Protein AF-0000000085121674 (afdb_homodimer)

Structure (mmCIF, N/CA/C/O backbone):
data_AF-0000000085121674-model_v1
#
loop_
_entity.id
_entity.type
_entity.pdbx_description
1 polymer 'Phosphoglycerate kinase'
#
loop_
_atom_site.group_PDB
_atom_site.id
_atom_site.type_symbol
_atom_site.label_atom_id
_atom_site.label_alt_id
_atom_site.label_comp_id
_atom_site.label_asym_id
_atom_site.label_entity_id
_atom_site.label_seq_id
_atom_site.pdbx_PDB_ins_code
_atom_site.Cartn_x
_atom_site.Cartn_y
_atom_site.Cartn_z
_atom_site.occupancy
_atom_site.B_iso_or_equiv
_atom_site.auth_seq_id
_atom_site.auth_comp_id
_atom_site.auth_asym_id
_atom_site.auth_atom_id
_atom_site.pdbx_PDB_model_num
ATOM 1 N N . MET A 1 1 ? 1.354 40 -15.062 1 23.11 1 MET A N 1
ATOM 2 C CA . MET A 1 1 ? 0.183 39.188 -14.695 1 23.11 1 MET A CA 1
ATOM 3 C C . MET A 1 1 ? 0.313 38.656 -13.273 1 23.11 1 MET A C 1
ATOM 5 O O . MET A 1 1 ? 1.299 38 -12.945 1 23.11 1 MET A O 1
ATOM 9 N N . GLY A 1 2 ? 0.029 39.375 -12.227 1 30.8 2 GLY A N 1
ATOM 10 C CA . GLY A 1 2 ? 0.489 39.312 -10.852 1 30.8 2 GLY A CA 1
ATOM 11 C C . GLY A 1 2 ? 0.229 37.969 -10.18 1 30.8 2 GLY A C 1
ATOM 12 O O . GLY A 1 2 ? -0.889 37.469 -10.219 1 30.8 2 GLY A O 1
ATOM 13 N N . SER A 1 3 ? 1.037 36.938 -10.234 1 35.84 3 SER A N 1
ATOM 14 C CA . SER A 1 3 ? 0.893 35.562 -9.805 1 35.84 3 SER A CA 1
ATOM 15 C C . SER A 1 3 ? 0.217 35.469 -8.438 1 35.84 3 SER A C 1
ATOM 17 O O . SER A 1 3 ? 0.878 35.594 -7.402 1 35.84 3 SER A O 1
ATOM 19 N N . GLY A 1 4 ? -0.764 36.281 -7.984 1 38.06 4 GLY A N 1
ATOM 20 C CA . GLY A 1 4 ? -1.384 36.406 -6.672 1 38.06 4 GLY A CA 1
ATOM 21 C C . GLY A 1 4 ? -1.813 35.062 -6.09 1 38.06 4 GLY A C 1
ATOM 22 O O . GLY A 1 4 ? -2.586 34.312 -6.711 1 38.06 4 GLY A O 1
ATOM 23 N N . ALA A 1 5 ? -1.028 34.375 -5.27 1 54.47 5 ALA A N 1
ATOM 24 C CA . ALA A 1 5 ? -1.269 33.125 -4.566 1 54.47 5 ALA A CA 1
ATOM 25 C C . ALA A 1 5 ? -2.709 33.031 -4.07 1 54.47 5 ALA A C 1
ATOM 27 O O . ALA A 1 5 ? -3.154 33.906 -3.299 1 54.47 5 ALA A O 1
ATOM 28 N N . ALA A 1 6 ? -3.748 32.344 -4.695 1 73.12 6 ALA A N 1
ATOM 29 C CA . ALA A 1 6 ? -5.16 32.156 -4.379 1 73.12 6 ALA A CA 1
ATOM 30 C C . ALA A 1 6 ? -5.359 31.906 -2.887 1 73.12 6 ALA A C 1
ATOM 32 O O . ALA A 1 6 ? -4.605 31.156 -2.264 1 73.12 6 ALA A O 1
ATOM 33 N N . ARG A 1 7 ? -6.137 32.844 -2.207 1 90.56 7 ARG A N 1
ATOM 34 C CA . ARG A 1 7 ? -6.406 32.719 -0.778 1 90.56 7 ARG A CA 1
ATOM 35 C C . ARG A 1 7 ? -7.133 31.422 -0.461 1 90.56 7 ARG A C 1
ATOM 37 O O . ARG A 1 7 ? -7.703 30.797 -1.354 1 90.56 7 ARG A O 1
ATOM 44 N N . LEU A 1 8 ? -6.961 30.906 0.712 1 96.88 8 LEU A N 1
ATOM 45 C CA . LEU A 1 8 ? -7.609 29.703 1.206 1 96.88 8 LEU A CA 1
ATOM 46 C C . LEU A 1 8 ? -9.125 29.875 1.248 1 96.88 8 LEU A C 1
ATOM 48 O O . LEU A 1 8 ? -9.625 30.812 1.861 1 96.88 8 LEU A O 1
ATOM 52 N N . PRO A 1 9 ? -9.844 29.109 0.495 1 98.62 9 PRO A N 1
ATOM 53 C CA . PRO A 1 9 ? -11.297 29.203 0.61 1 98.62 9 PRO A CA 1
ATOM 54 C C . PRO A 1 9 ? -11.812 28.75 1.977 1 98.62 9 PRO A C 1
ATOM 56 O O . PRO A 1 9 ? -11.383 27.719 2.496 1 98.62 9 PRO A O 1
ATOM 59 N N . LEU A 1 10 ? -12.68 29.531 2.518 1 98.62 10 LEU A N 1
ATOM 60 C CA . LEU A 1 10 ? -13.219 29.281 3.85 1 98.62 10 LEU A CA 1
ATOM 61 C C . LEU A 1 10 ? -14.688 28.875 3.777 1 98.62 10 LEU A C 1
ATOM 63 O O . LEU A 1 10 ? -15.281 28.859 2.697 1 98.62 10 LEU A O 1
ATOM 67 N N . ILE A 1 11 ? -15.289 28.5 4.93 1 98.81 11 ILE A N 1
ATOM 68 C CA . ILE A 1 11 ? -16.656 28.016 5.02 1 98.81 11 ILE A CA 1
ATOM 69 C C . ILE A 1 11 ? -17.609 29.078 4.445 1 98.81 11 ILE A C 1
ATOM 71 O O . ILE A 1 11 ? -18.578 28.734 3.76 1 98.81 11 ILE A O 1
ATOM 75 N N . GLU A 1 12 ? -17.281 30.359 4.664 1 98.44 12 GLU A N 1
ATOM 76 C CA . GLU A 1 12 ? -18.094 31.453 4.152 1 98.44 12 GLU A CA 1
ATOM 77 C C . GLU A 1 12 ? -18.125 31.453 2.627 1 98.44 12 GLU A C 1
ATOM 79 O O . GLU A 1 12 ? -19.141 31.781 2.018 1 98.44 12 GLU A O 1
ATOM 84 N N . ASP A 1 13 ? -17.016 31.188 2 1 98.44 13 ASP A N 1
ATOM 85 C CA . ASP A 1 13 ? -16.938 31.141 0.543 1 98.44 13 ASP A CA 1
ATOM 86 C C . ASP A 1 13 ? -17.812 30.031 -0.018 1 98.44 13 ASP A C 1
ATOM 88 O O . ASP A 1 13 ? -18.516 30.219 -1.009 1 98.44 13 ASP A O 1
ATOM 92 N N . LEU A 1 14 ? -17.766 28.859 0.604 1 98.81 14 LEU A N 1
ATOM 93 C CA . LEU A 1 14 ? -18.609 27.734 0.201 1 98.81 14 LEU A CA 1
ATOM 94 C C . LEU A 1 14 ? -20.094 28.062 0.376 1 98.81 14 LEU A C 1
ATOM 96 O O . LEU A 1 14 ? -20.906 27.797 -0.512 1 98.81 14 LEU A O 1
ATOM 100 N N . GLU A 1 15 ? -20.406 28.625 1.528 1 98.69 15 GLU A N 1
ATOM 101 C CA . GLU A 1 15 ? -21.781 29.016 1.812 1 98.69 15 GLU A CA 1
ATOM 102 C C . GLU A 1 15 ? -22.312 29.969 0.749 1 98.69 15 GLU A C 1
ATOM 104 O O . GLU A 1 15 ? -23.422 29.797 0.254 1 98.69 15 GLU A O 1
ATOM 109 N N . ASN A 1 16 ? -21.5 30.953 0.49 1 98.31 16 ASN A N 1
ATOM 110 C CA . ASN A 1 16 ? -21.891 31.922 -0.533 1 98.31 16 ASN A CA 1
ATOM 111 C C . ASN A 1 16 ? -22.125 31.25 -1.881 1 98.31 16 ASN A C 1
ATOM 113 O O . ASN A 1 16 ? -23.109 31.547 -2.561 1 98.31 16 ASN A O 1
ATOM 117 N N . HIS A 1 17 ? -21.281 30.391 -2.229 1 98.56 17 HIS A N 1
ATOM 118 C CA . HIS A 1 17 ? -21.391 29.703 -3.508 1 98.56 17 HIS A CA 1
ATOM 119 C C . HIS A 1 17 ? -22.641 28.844 -3.568 1 98.56 17 HIS A C 1
ATOM 121 O O . HIS A 1 17 ? -23.312 28.781 -4.605 1 98.56 17 HIS A O 1
ATOM 127 N N . LEU A 1 18 ? -22.984 28.203 -2.436 1 98.5 18 LEU A N 1
ATOM 128 C CA . LEU A 1 18 ? -24.109 27.266 -2.395 1 98.5 18 LEU A CA 1
ATOM 129 C C . LEU A 1 18 ? -25.422 27.984 -2.125 1 98.5 18 LEU A C 1
ATOM 131 O O . LEU A 1 18 ? -26.5 27.391 -2.178 1 98.5 18 LEU A O 1
ATOM 135 N N . GLY A 1 19 ? -25.391 29.203 -1.814 1 98.12 19 GLY A N 1
ATOM 136 C CA . GLY A 1 19 ? -26.594 29.969 -1.468 1 98.12 19 GLY A CA 1
ATOM 137 C C . GLY A 1 19 ? -27.094 29.672 -0.069 1 98.12 19 GLY A C 1
ATOM 138 O O . GLY A 1 19 ? -28.297 29.766 0.196 1 98.12 19 GLY A O 1
ATOM 139 N N . GLY A 1 20 ? -26.188 29.234 0.725 1 98.19 20 GLY A N 1
ATOM 140 C CA . GLY A 1 20 ? -26.516 28.812 2.078 1 98.19 20 GLY A CA 1
ATOM 141 C C . GLY A 1 20 ? -26.141 27.375 2.359 1 98.19 20 GLY A C 1
ATOM 142 O O . GLY A 1 20 ? -25.859 26.609 1.436 1 98.19 20 GLY A O 1
ATOM 143 N N . LEU A 1 21 ? -26.141 27.031 3.652 1 98.44 21 LEU A N 1
ATOM 144 C CA . LEU A 1 21 ? -25.734 25.688 4.012 1 98.44 21 LEU A CA 1
ATOM 145 C C . LEU A 1 21 ? -26.922 24.859 4.484 1 98.44 21 LEU A C 1
ATOM 147 O O . LEU A 1 21 ? -26.828 23.641 4.613 1 98.44 21 LEU A O 1
ATOM 151 N N . LYS A 1 22 ? -28.031 25.547 4.703 1 97.75 22 LYS A N 1
ATOM 152 C CA . LYS A 1 22 ? -29.203 24.844 5.207 1 97.75 22 LYS A CA 1
ATOM 153 C C . LY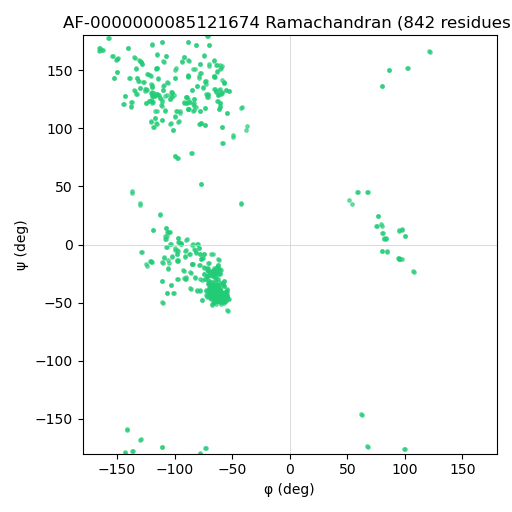S A 1 22 ? -29.656 23.75 4.238 1 97.75 22 LYS A C 1
ATOM 155 O O . LYS A 1 22 ? -29.938 24.031 3.07 1 97.75 22 LYS A O 1
ATOM 160 N N . GLY A 1 23 ? -29.688 22.562 4.719 1 97.25 23 GLY A N 1
ATOM 161 C CA . GLY A 1 23 ? -30.172 21.422 3.932 1 97.25 23 GLY A CA 1
ATOM 162 C C . GLY A 1 23 ? -29.125 20.891 2.971 1 97.25 23 GLY A C 1
ATOM 163 O O . GLY A 1 23 ? -29.344 19.891 2.287 1 97.25 23 GLY A O 1
ATOM 164 N N . LYS A 1 24 ? -28 21.578 2.893 1 98.69 24 LYS A N 1
ATOM 165 C CA . LYS A 1 24 ? -26.922 21.109 2.018 1 98.69 24 LYS A CA 1
ATOM 166 C C . LYS A 1 24 ? -26.203 19.922 2.631 1 98.69 24 LYS A C 1
ATOM 168 O O . LYS A 1 24 ? -25.984 19.875 3.844 1 98.69 24 LYS A O 1
ATOM 173 N N . LYS A 1 25 ? -25.953 18.953 1.866 1 98.75 25 LYS A N 1
ATOM 174 C CA . LYS A 1 25 ? -25.172 17.812 2.309 1 98.75 25 LYS A CA 1
ATOM 175 C C . LYS A 1 25 ? -23.672 18.031 2.088 1 98.75 25 LYS A C 1
ATOM 177 O O . LYS A 1 25 ? -23.219 18.141 0.947 1 98.75 25 LYS A O 1
ATOM 182 N N . LEU A 1 26 ? -22.906 18.062 3.166 1 98.94 26 LEU A N 1
ATOM 183 C CA . LEU A 1 26 ? -21.469 18.359 3.096 1 98.94 26 LEU A CA 1
ATOM 184 C C . LEU A 1 26 ? -20.641 17.156 3.535 1 98.94 26 LEU A C 1
ATOM 186 O O . LEU A 1 26 ? -20.969 16.516 4.539 1 98.94 26 LEU A O 1
ATOM 190 N N . LEU A 1 27 ? -19.656 16.781 2.723 1 98.94 27 LEU A N 1
ATOM 191 C CA . LEU A 1 27 ? -18.625 15.828 3.125 1 98.94 27 LEU A CA 1
ATOM 192 C C . LEU A 1 27 ? -17.516 16.531 3.893 1 98.94 27 LEU A C 1
ATOM 194 O O . LEU A 1 27 ? -16.906 17.469 3.387 1 98.94 27 LEU A O 1
ATOM 198 N N . VAL A 1 28 ? -17.281 16.109 5.105 1 98.94 28 VAL A N 1
ATOM 199 C CA . VAL A 1 28 ? -16.281 16.766 5.945 1 98.94 28 VAL A CA 1
ATOM 200 C C . VAL A 1 28 ? -15.164 15.773 6.262 1 98.94 28 VAL A C 1
ATOM 202 O O . VAL A 1 28 ? -15.398 14.742 6.898 1 98.94 28 VAL A O 1
ATOM 205 N N . ARG A 1 29 ? -14 16 5.809 1 98.94 29 ARG A N 1
ATOM 206 C CA . ARG A 1 29 ? -12.812 15.211 6.117 1 98.94 29 ARG A CA 1
ATOM 207 C C . ARG A 1 29 ? -12.117 15.727 7.367 1 98.94 29 ARG A C 1
ATOM 209 O O . ARG A 1 29 ? -11.633 16.859 7.391 1 98.94 29 ARG A O 1
ATOM 216 N N . VAL A 1 30 ? -12.062 14.93 8.383 1 98.75 30 VAL A N 1
ATOM 217 C CA . VAL A 1 30 ? -11.406 15.266 9.648 1 98.75 30 VAL A CA 1
ATOM 218 C C . VAL A 1 30 ? -10.273 14.273 9.922 1 98.75 30 VAL A C 1
ATOM 220 O O . VAL A 1 30 ? -10.062 13.336 9.148 1 98.75 30 VAL A O 1
ATOM 223 N N . ASP A 1 31 ? -9.484 14.523 10.945 1 97.69 31 ASP A N 1
ATOM 224 C CA . ASP A 1 31 ? -8.438 13.602 11.367 1 97.69 31 ASP A CA 1
ATOM 225 C C . ASP A 1 31 ? -8.68 13.117 12.797 1 97.69 31 ASP A C 1
ATOM 227 O O . ASP A 1 31 ? -8.32 13.797 13.758 1 97.69 31 ASP A O 1
ATOM 231 N N . PHE A 1 32 ? -9.195 11.914 12.883 1 97.75 32 PHE A N 1
ATOM 232 C CA . PHE A 1 32 ? -9.531 11.344 14.18 1 97.75 32 PHE A CA 1
ATOM 233 C C . PHE A 1 32 ? -8.508 10.297 14.594 1 97.75 32 PHE A C 1
ATOM 235 O O . PHE A 1 32 ? -8.75 9.5 15.5 1 97.75 32 PHE A O 1
ATOM 242 N N . ASN A 1 33 ? -7.367 10.195 13.883 1 96.62 33 ASN A N 1
ATOM 243 C CA . ASN A 1 33 ? -6.34 9.211 14.219 1 96.62 33 ASN A CA 1
ATOM 244 C C . ASN A 1 33 ? -5.832 9.406 15.648 1 96.62 33 ASN A C 1
ATOM 246 O O . ASN A 1 33 ? -5.004 10.289 15.898 1 96.62 33 ASN A O 1
ATOM 250 N N . SER A 1 34 ? -6.309 8.586 16.562 1 95.44 34 SER A N 1
ATOM 251 C CA . SER A 1 34 ? -6.059 8.734 17.984 1 95.44 34 SER A CA 1
ATOM 252 C C . SER A 1 34 ? -5.25 7.559 18.531 1 95.44 34 SER A C 1
ATOM 254 O O . SER A 1 34 ? -5.266 6.473 17.953 1 95.44 34 SER A O 1
ATOM 256 N N . PRO A 1 35 ? -4.473 7.824 19.594 1 93.06 35 PRO A N 1
ATOM 257 C CA . PRO A 1 35 ? -3.811 6.691 20.234 1 93.06 35 PRO A CA 1
ATOM 258 C C . PRO A 1 35 ? -4.793 5.633 20.734 1 93.06 35 PRO A C 1
ATOM 260 O O . PRO A 1 35 ? -5.828 5.973 21.312 1 93.06 35 PRO A O 1
ATOM 263 N N . VAL A 1 36 ? -4.477 4.414 20.375 1 95.81 36 VAL A N 1
ATOM 264 C CA . VAL A 1 36 ? -5.316 3.279 20.75 1 95.81 36 VAL A CA 1
ATOM 265 C C . VAL A 1 36 ? -4.512 2.295 21.594 1 95.81 36 VAL A C 1
ATOM 267 O O . VAL A 1 36 ? -3.336 2.049 21.312 1 95.81 36 VAL A O 1
ATOM 270 N N . ASN A 1 37 ? -5.121 1.832 22.656 1 94.56 37 ASN A N 1
ATOM 271 C CA . ASN A 1 37 ? -4.508 0.748 23.422 1 94.56 37 ASN A CA 1
ATOM 272 C C . ASN A 1 37 ? -4.332 -0.506 22.562 1 94.56 37 ASN A C 1
ATOM 274 O O . ASN A 1 37 ? -5.316 -1.084 22.094 1 94.56 37 ASN A O 1
ATOM 278 N N . PRO A 1 38 ? -3.15 -0.914 22.406 1 90.25 38 PRO A N 1
ATOM 279 C CA . PRO A 1 38 ? -2.922 -2.035 21.484 1 90.25 38 PRO A CA 1
ATOM 280 C C . PRO A 1 38 ? -3.527 -3.342 22 1 90.25 38 PRO A C 1
ATOM 282 O O . PRO A 1 38 ? -3.781 -4.258 21.203 1 90.25 38 PRO A O 1
ATOM 285 N N . GLN A 1 39 ? -3.73 -3.43 23.297 1 89.81 39 GLN A N 1
ATOM 286 C CA . GLN A 1 39 ? -4.258 -4.66 23.875 1 89.81 39 GLN A CA 1
ATOM 287 C C . GLN A 1 39 ? -5.785 -4.68 23.828 1 89.81 39 GLN A C 1
ATOM 289 O O . GLN A 1 39 ? -6.391 -5.691 23.469 1 89.81 39 GLN A O 1
ATOM 294 N N . THR A 1 40 ? -6.359 -3.49 24.078 1 92.06 40 THR A N 1
ATOM 295 C CA . THR A 1 40 ? -7.809 -3.486 24.25 1 92.06 40 THR A CA 1
ATOM 296 C C . THR A 1 40 ? -8.492 -2.893 23.016 1 92.06 40 THR A C 1
ATOM 298 O O . THR A 1 40 ? -9.688 -3.096 22.812 1 92.06 40 THR A O 1
ATOM 301 N N . GLY A 1 41 ? -7.746 -2.15 22.281 1 93.25 41 GLY A N 1
ATOM 302 C CA . GLY A 1 41 ? -8.32 -1.497 21.109 1 93.25 41 GLY A CA 1
ATOM 303 C C . GLY A 1 41 ? -9.086 -0.232 21.453 1 93.25 41 GLY A C 1
ATOM 304 O O . GLY A 1 41 ? -9.703 0.383 20.578 1 93.25 41 GLY A O 1
ATOM 305 N N . GLU A 1 42 ? -8.984 0.214 22.656 1 95.81 42 GLU A N 1
ATOM 306 C CA . GLU A 1 42 ? -9.727 1.384 23.125 1 95.81 42 GLU A CA 1
ATOM 307 C C . GLU A 1 42 ? -8.953 2.67 22.859 1 95.81 42 GLU A C 1
ATOM 309 O O . GLU A 1 42 ? -7.727 2.699 22.969 1 95.81 42 GLU A O 1
ATOM 314 N N . ILE A 1 43 ? -9.734 3.676 22.547 1 95.94 43 ILE A N 1
ATOM 315 C CA . ILE A 1 43 ? -9.133 4.996 22.375 1 95.94 43 ILE A CA 1
ATOM 316 C C . ILE A 1 43 ? -8.688 5.543 23.719 1 95.94 43 ILE A C 1
ATOM 318 O O . ILE A 1 43 ? -9.477 5.598 24.672 1 95.94 43 ILE A O 1
ATOM 322 N N . ILE A 1 44 ? -7.441 5.996 23.828 1 93.5 44 ILE A N 1
ATOM 323 C CA . ILE A 1 44 ? -6.844 6.422 25.094 1 93.5 44 ILE A CA 1
ATOM 324 C C . ILE A 1 44 ? -6.922 7.945 25.219 1 93.5 44 ILE A C 1
ATOM 326 O O . ILE A 1 44 ? -6.988 8.484 26.312 1 93.5 44 ILE A O 1
ATOM 330 N N . ASP A 1 45 ? -6.898 8.633 24.172 1 90.31 45 ASP A N 1
ATOM 331 C CA . ASP A 1 45 ? -6.91 10.094 24.078 1 90.31 45 ASP A CA 1
ATOM 332 C C . ASP A 1 45 ? -7.719 10.555 22.875 1 90.31 45 ASP A C 1
ATOM 334 O O . ASP A 1 45 ? -7.496 10.086 21.75 1 90.31 45 ASP A O 1
ATOM 338 N N . TYR A 1 46 ? -8.742 11.336 23.141 1 93.25 46 TYR A N 1
ATOM 339 C CA . TYR A 1 46 ? -9.578 11.742 22.031 1 93.25 46 TYR A CA 1
ATOM 340 C C . TYR A 1 46 ? -9.453 13.242 21.766 1 93.25 46 TYR A C 1
ATOM 342 O O . TYR A 1 46 ? -10.367 13.859 21.219 1 93.25 46 TYR A O 1
ATOM 350 N N . SER A 1 47 ? -8.281 13.914 22.141 1 90.75 47 SER A N 1
ATOM 351 C CA . SER A 1 47 ? -8.031 15.336 21.922 1 90.75 47 SER A CA 1
ATOM 352 C C . SER A 1 47 ? -8.133 15.703 20.453 1 90.75 47 SER A C 1
ATOM 354 O O . SER A 1 47 ? -8.578 16.797 20.109 1 90.75 47 SER A O 1
ATOM 356 N N . ARG A 1 48 ? -7.73 14.781 19.625 1 92.81 48 ARG A N 1
ATOM 357 C CA . ARG A 1 48 ? -7.809 15.039 18.188 1 92.81 48 ARG A CA 1
ATOM 358 C C . ARG A 1 48 ? -9.258 15.141 17.734 1 92.81 48 ARG A C 1
ATOM 360 O O . ARG A 1 48 ? -9.578 15.945 16.859 1 92.81 48 ARG A O 1
ATOM 367 N N . ILE A 1 49 ? -10.109 14.352 18.281 1 97.25 49 ILE A N 1
ATOM 368 C CA . ILE A 1 49 ? -11.531 14.391 17.953 1 97.25 49 ILE A CA 1
ATOM 369 C C . ILE A 1 49 ? -12.141 15.703 18.438 1 97.25 49 ILE A C 1
ATOM 371 O O . ILE A 1 49 ? -12.859 16.375 17.703 1 97.25 49 ILE A O 1
ATOM 375 N N . GLU A 1 50 ? -11.75 16.125 19.594 1 95.88 50 GLU A N 1
ATOM 376 C CA . GLU A 1 50 ? -12.25 17.344 20.203 1 95.88 50 GLU A CA 1
ATOM 377 C C . GLU A 1 50 ? -11.906 18.562 19.359 1 95.88 50 GLU A C 1
ATOM 379 O O . GLU A 1 50 ? -12.695 19.516 19.281 1 95.88 50 GLU A O 1
ATOM 384 N N . ALA A 1 51 ? -10.789 18.531 18.781 1 94.62 51 ALA A N 1
ATOM 385 C CA . ALA A 1 51 ? -10.281 19.672 18.031 1 94.62 51 ALA A CA 1
ATOM 386 C C . ALA A 1 51 ? -11.188 19.984 16.844 1 94.62 51 ALA A C 1
ATOM 388 O O . ALA A 1 51 ? -11.164 21.109 16.312 1 94.62 51 ALA A O 1
ATOM 389 N N . HIS A 1 52 ? -12.031 19.047 16.375 1 98.06 52 HIS A N 1
ATOM 390 C CA . HIS A 1 52 ? -12.852 19.234 15.18 1 98.06 52 HIS A CA 1
ATOM 391 C C . HIS A 1 52 ? -14.281 19.625 15.539 1 98.06 52 HIS A C 1
ATOM 393 O O . HIS A 1 52 ? -15.078 19.953 14.664 1 98.06 52 HIS A O 1
ATOM 399 N N . VAL A 1 53 ? -14.617 19.656 16.828 1 98.38 53 VAL A N 1
ATOM 400 C CA . VAL A 1 53 ? -15.984 19.891 17.297 1 98.38 53 VAL A CA 1
ATOM 401 C C . VAL A 1 53 ? -16.438 21.297 16.875 1 98.38 53 VAL A C 1
ATOM 403 O O . VAL A 1 53 ? -17.562 21.469 16.391 1 98.38 53 VAL A O 1
ATOM 406 N N . PRO A 1 54 ? -15.578 22.328 16.938 1 98.06 54 PRO A N 1
ATOM 407 C CA . PRO A 1 54 ? -16.031 23.656 16.531 1 98.06 54 PRO A CA 1
ATOM 408 C 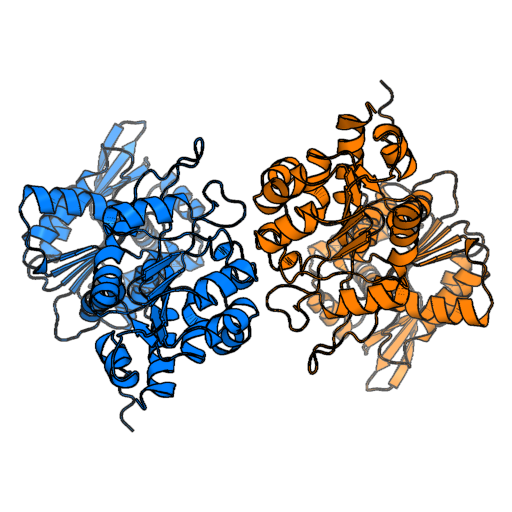C . PRO A 1 54 ? -16.469 23.703 15.078 1 98.06 54 PRO A C 1
ATOM 410 O O . PRO A 1 54 ? -17.516 24.281 14.766 1 98.06 54 PRO A O 1
ATOM 413 N N . THR A 1 55 ? -15.688 23.094 14.164 1 98.75 55 THR A N 1
ATOM 414 C CA . THR A 1 55 ? -16.062 23.078 12.758 1 98.75 55 THR A CA 1
ATOM 415 C C . THR A 1 55 ? -17.406 22.375 12.562 1 98.75 55 THR A C 1
ATOM 417 O O . THR A 1 55 ? -18.312 22.922 11.914 1 98.75 55 THR A O 1
ATOM 420 N N . LEU A 1 56 ? -17.578 21.203 13.133 1 98.88 56 LEU A N 1
ATOM 421 C CA . LEU A 1 56 ? -18.766 20.375 12.938 1 98.88 56 LEU A CA 1
ATOM 422 C C . LEU A 1 56 ? -19.984 21.047 13.547 1 98.88 56 LEU A C 1
ATOM 424 O O . LEU A 1 56 ? -21.062 21.062 12.93 1 98.88 56 LEU A O 1
ATOM 428 N N . ARG A 1 57 ? -19.781 21.578 14.75 1 98.44 57 ARG A N 1
ATOM 429 C CA . ARG A 1 57 ? -20.891 22.266 15.414 1 98.44 57 ARG A CA 1
ATOM 430 C C . ARG A 1 57 ? -21.375 23.453 14.594 1 98.44 57 ARG A C 1
ATOM 432 O O . ARG A 1 57 ? -22.594 23.641 14.422 1 98.44 57 ARG A O 1
ATOM 439 N N . GLU A 1 58 ? -20.438 24.219 14.141 1 98.56 58 GLU A N 1
ATOM 440 C CA . GLU A 1 58 ? -20.797 25.391 13.336 1 98.56 58 GLU A CA 1
ATOM 441 C C . GLU A 1 58 ? -21.609 24.984 12.109 1 98.56 58 GLU A C 1
ATOM 443 O O . GLU A 1 58 ? -22.641 25.594 11.797 1 98.56 58 GLU A O 1
ATOM 448 N N . LEU A 1 59 ? -21.203 23.969 11.383 1 98.81 59 LEU A N 1
ATOM 449 C CA . LEU A 1 59 ? -21.891 23.516 10.18 1 98.81 59 LEU A CA 1
ATOM 450 C C . LEU A 1 59 ? -23.281 22.984 10.5 1 98.81 59 LEU A C 1
ATOM 452 O O . LEU A 1 59 ? -24.234 23.234 9.758 1 98.81 59 LEU A O 1
ATOM 456 N N . LEU A 1 60 ? -23.406 22.25 11.609 1 98.38 60 LEU A N 1
ATOM 457 C CA . LEU A 1 60 ? -24.703 21.719 12.039 1 98.38 60 LEU A CA 1
ATOM 458 C C . LEU A 1 60 ? -25.656 22.859 12.406 1 98.38 60 LEU A C 1
ATOM 460 O O . LEU A 1 60 ? -26.828 22.828 12.031 1 98.38 60 LEU A O 1
ATOM 464 N N . GLU A 1 61 ? -25.109 23.828 13.094 1 97.38 61 GLU A N 1
ATOM 465 C CA . GLU A 1 61 ? -25.906 24.969 13.516 1 97.38 61 GLU A CA 1
ATOM 466 C C . GLU A 1 61 ? -26.406 25.766 12.312 1 97.38 61 GLU A C 1
ATOM 468 O O . GLU A 1 61 ? -27.484 26.375 12.367 1 97.38 61 GLU A O 1
ATOM 473 N N . ARG A 1 62 ? 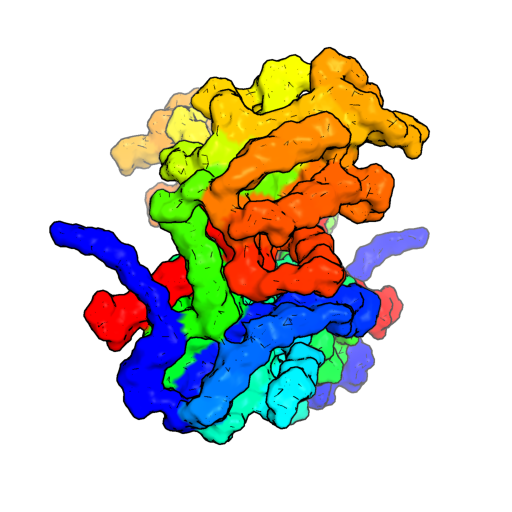-25.672 25.703 11.336 1 97.38 62 ARG A N 1
ATOM 474 C CA . ARG A 1 62 ? -26.062 26.406 10.117 1 97.38 62 ARG A CA 1
ATOM 475 C C . ARG A 1 62 ? -27.016 25.562 9.273 1 97.38 62 ARG A C 1
ATOM 477 O O . ARG A 1 62 ? -27.391 25.969 8.172 1 97.38 62 ARG A O 1
ATOM 484 N N . GLY A 1 63 ? -27.359 24.375 9.711 1 97.75 63 GLY A N 1
ATOM 485 C CA . GLY A 1 63 ? -28.438 23.562 9.141 1 97.75 63 GLY A CA 1
ATOM 486 C C . GLY A 1 63 ? -27.938 22.562 8.117 1 97.75 63 GLY A C 1
ATOM 487 O O . GLY A 1 63 ? -28.734 21.969 7.398 1 97.75 63 GLY A O 1
ATOM 488 N N . ALA A 1 64 ? -26.672 22.328 7.988 1 98.62 64 ALA A N 1
ATOM 489 C CA . ALA A 1 64 ? -26.109 21.391 7.016 1 98.62 64 ALA A CA 1
ATOM 490 C C . ALA A 1 64 ? -26.297 19.953 7.484 1 98.62 64 ALA A C 1
ATOM 492 O O . ALA A 1 64 ? -26.453 19.703 8.68 1 98.62 64 ALA A O 1
ATOM 493 N N . ALA A 1 65 ? -26.469 19.047 6.543 1 98.75 65 ALA A N 1
ATOM 494 C CA . ALA A 1 65 ? -26.344 17.609 6.785 1 98.75 65 ALA A CA 1
ATOM 495 C C . ALA A 1 65 ? -24.906 17.141 6.562 1 98.75 65 ALA A C 1
ATOM 497 O O . ALA A 1 65 ? -24.344 17.312 5.473 1 98.75 65 ALA A O 1
ATOM 498 N N . LEU A 1 66 ? -24.328 16.547 7.617 1 98.88 66 LEU A N 1
ATOM 499 C CA . LEU A 1 66 ? -22.891 16.312 7.555 1 98.88 66 LEU A CA 1
ATOM 500 C C . LEU A 1 66 ? -22.594 14.828 7.43 1 98.88 66 LEU A C 1
ATOM 502 O O . LEU A 1 66 ? -23.219 14 8.102 1 98.88 66 LEU A O 1
ATOM 506 N N . VAL A 1 67 ? -21.75 14.492 6.539 1 98.94 67 VAL A N 1
ATOM 507 C CA . VAL A 1 67 ? -21.094 13.188 6.504 1 98.94 67 VAL A CA 1
ATOM 508 C C . VAL A 1 67 ? -19.609 13.336 6.82 1 98.94 67 VAL A C 1
ATOM 510 O O . VAL A 1 67 ? -18.891 14.039 6.109 1 98.94 67 VAL A O 1
ATOM 513 N N . VAL A 1 68 ? -19.203 12.68 7.895 1 98.94 68 VAL A N 1
ATOM 514 C CA . VAL A 1 68 ? -17.844 12.805 8.391 1 98.94 68 VAL A CA 1
ATOM 515 C C . VAL A 1 68 ? -17.016 11.586 7.988 1 98.94 68 VAL A C 1
ATOM 517 O O . VAL A 1 68 ? -17.453 10.445 8.18 1 98.94 68 VAL A O 1
ATOM 520 N N . ILE A 1 69 ? -15.891 11.828 7.367 1 98.94 69 ILE A N 1
ATOM 521 C CA . ILE A 1 69 ? -14.961 10.75 7.059 1 98.94 69 ILE A CA 1
ATOM 522 C C . ILE A 1 69 ? -13.617 11.016 7.727 1 98.94 69 ILE A C 1
ATOM 524 O O . ILE A 1 69 ? -13.211 12.172 7.875 1 98.94 69 ILE A O 1
ATOM 528 N N . SER A 1 70 ? -12.953 10.008 8.156 1 98.81 70 SER A N 1
ATOM 529 C CA . SER A 1 70 ? -11.656 10.062 8.836 1 98.81 70 SER A CA 1
ATOM 530 C C . SER A 1 70 ? -10.914 8.742 8.719 1 98.81 70 SER A C 1
ATOM 532 O O . SER A 1 70 ? -11.367 7.824 8.031 1 98.81 70 SER A O 1
ATOM 534 N N . HIS A 1 71 ? -9.742 8.711 9.258 1 98.62 71 HIS A N 1
ATOM 535 C CA . HIS A 1 71 ? -8.992 7.461 9.273 1 98.62 71 HIS A CA 1
ATOM 536 C C . HIS A 1 71 ? -8.453 7.156 10.672 1 98.62 71 HIS A C 1
ATOM 538 O O . HIS A 1 71 ? -8.422 8.039 11.531 1 98.62 71 HIS A O 1
ATOM 544 N N . GLN A 1 72 ? -8.148 5.938 10.953 1 98.19 72 GLN A N 1
ATOM 545 C CA . GLN A 1 72 ? -7.484 5.445 12.156 1 98.19 72 GLN A CA 1
ATOM 546 C C . GLN A 1 72 ? -6.438 4.387 11.812 1 98.19 72 GLN A C 1
ATOM 548 O O . GLN A 1 72 ? -6.762 3.348 11.234 1 98.19 72 GLN A O 1
ATOM 553 N N . GLY A 1 73 ? -5.215 4.691 12.141 1 96.75 73 GLY A N 1
ATOM 554 C CA . GLY A 1 73 ? -4.145 3.725 11.938 1 96.75 73 GLY A CA 1
ATOM 555 C C . GLY A 1 73 ? -3.854 3.449 10.477 1 96.75 73 GLY A C 1
ATOM 556 O O . GLY A 1 73 ? -4.332 4.168 9.602 1 96.75 73 GLY A O 1
ATOM 557 N N . LYS A 1 74 ? -3.002 2.504 10.242 1 96.62 74 LYS A N 1
ATOM 558 C CA . LYS A 1 74 ? -2.635 2.004 8.922 1 96.62 74 LYS A CA 1
ATOM 559 C C . LYS A 1 74 ? -2.863 0.497 8.82 1 96.62 74 LYS A C 1
ATOM 561 O O . LYS A 1 74 ? -2.725 -0.224 9.812 1 96.62 74 LYS A O 1
ATOM 566 N N . PRO A 1 75 ? -3.246 0.089 7.586 1 96.62 75 PRO A N 1
ATOM 567 C CA . PRO A 1 75 ? -3.424 -1.359 7.453 1 96.62 75 PRO A CA 1
ATOM 568 C C . PRO A 1 75 ? -2.205 -2.148 7.926 1 96.62 75 PRO A C 1
ATOM 570 O O . PRO A 1 75 ? -1.076 -1.839 7.539 1 96.62 75 PRO A O 1
ATOM 573 N N . GLY A 1 76 ? -2.42 -3.174 8.75 1 94.06 76 GLY A N 1
ATOM 574 C CA . GLY A 1 76 ? -1.342 -4.004 9.266 1 94.06 76 GLY A CA 1
ATOM 575 C C . GLY A 1 76 ? -0.846 -3.559 10.625 1 94.06 76 GLY A C 1
ATOM 576 O O . GLY A 1 76 ? -0.126 -4.297 11.305 1 94.06 76 GLY A O 1
ATOM 577 N N . SER A 1 77 ? -1.26 -2.332 11.055 1 94.62 77 SER A N 1
ATOM 578 C CA . SER A 1 77 ? -0.828 -1.84 12.359 1 94.62 77 SER A CA 1
ATOM 579 C C . SER A 1 77 ? -1.827 -2.213 13.445 1 94.62 77 SER A C 1
ATOM 581 O O . SER A 1 77 ? -2.975 -2.553 13.156 1 94.62 77 SER A O 1
ATOM 583 N N . SER A 1 78 ? -1.368 -2.172 14.68 1 92.75 78 SER A N 1
ATOM 584 C CA . SER A 1 78 ? -2.197 -2.592 15.805 1 92.75 78 SER A CA 1
ATOM 585 C C . SER A 1 78 ? -3.312 -1.589 16.078 1 92.75 78 SER A C 1
ATOM 587 O O . SER A 1 78 ? -4.332 -1.934 16.672 1 92.75 78 SER A O 1
ATOM 589 N N . ASP A 1 79 ? -3.131 -0.397 15.641 1 96.19 79 ASP A N 1
ATOM 590 C CA . ASP A 1 79 ? -4.145 0.617 15.914 1 96.19 79 ASP A CA 1
ATOM 591 C C . ASP A 1 79 ? -5.098 0.776 14.734 1 96.19 79 ASP A C 1
ATOM 593 O O . ASP A 1 79 ? -5.895 1.718 14.695 1 96.19 79 ASP A O 1
ATOM 597 N N . PHE A 1 80 ? -4.93 -0.079 13.734 1 97.19 80 PHE A N 1
ATOM 598 C CA . PHE A 1 80 ? -5.848 -0.064 12.602 1 97.19 80 PHE A CA 1
ATOM 599 C C . PHE A 1 80 ? -7.199 -0.654 12.992 1 97.19 80 PHE A C 1
ATOM 601 O O . PHE A 1 80 ? -7.367 -1.876 13.008 1 97.19 80 PHE A O 1
ATOM 608 N N . ILE A 1 81 ? -8.219 0.255 13.219 1 97.44 81 ILE A N 1
ATOM 609 C CA . ILE A 1 81 ? -9.516 -0.193 13.711 1 97.44 81 ILE A CA 1
ATOM 610 C C . ILE A 1 81 ? -10.625 0.58 13.008 1 97.44 81 ILE A C 1
ATOM 612 O O . ILE A 1 81 ? -10.367 1.564 12.312 1 97.44 81 ILE A O 1
ATOM 616 N N . THR A 1 82 ? -11.852 0.141 13.172 1 97.88 82 THR A N 1
ATOM 617 C CA . THR A 1 82 ? -13.047 0.836 12.695 1 97.88 82 THR A CA 1
ATOM 618 C C . THR A 1 82 ? -13.289 2.104 13.508 1 97.88 82 THR A C 1
ATOM 620 O O . THR A 1 82 ? -12.633 2.336 14.523 1 97.88 82 THR A O 1
ATOM 623 N N . LEU A 1 83 ? -14.25 2.916 13.07 1 98.56 83 LEU A N 1
ATOM 624 C CA . LEU A 1 83 ? -14.398 4.238 13.672 1 98.56 83 LEU A CA 1
ATOM 625 C C . LEU A 1 83 ? -15.641 4.289 14.555 1 98.56 83 LEU A C 1
ATOM 627 O O . LEU A 1 83 ? -16.109 5.375 14.906 1 98.56 83 LEU A O 1
ATOM 631 N N . GLU A 1 84 ? -16.219 3.152 14.891 1 97.94 84 GLU A N 1
ATOM 632 C CA . GLU A 1 84 ? -17.438 3.123 15.703 1 97.94 84 GLU A CA 1
ATOM 633 C C . GLU A 1 84 ? -17.234 3.848 17.031 1 97.94 84 GLU A C 1
ATOM 635 O O . GLU A 1 84 ? -18.078 4.648 17.438 1 97.94 84 GLU A O 1
ATOM 640 N N . GLN A 1 85 ? -16.125 3.564 17.703 1 97.75 85 GLN A N 1
ATOM 641 C CA . GLN A 1 85 ? -15.812 4.23 18.969 1 97.75 85 GLN A CA 1
ATOM 642 C C . GLN A 1 85 ? -15.672 5.738 18.781 1 97.75 85 GLN A C 1
ATOM 644 O O . GLN A 1 85 ? -16.078 6.52 19.625 1 97.75 85 GLN A O 1
ATOM 649 N N . HIS A 1 86 ? -15.031 6.086 17.672 1 98.62 86 HIS A N 1
ATOM 650 C CA . HIS A 1 86 ? -14.859 7.5 17.344 1 98.62 86 HIS A CA 1
ATOM 651 C C . HIS A 1 86 ? -16.203 8.203 17.219 1 98.62 86 HIS A C 1
ATOM 653 O O . HIS A 1 86 ? -16.375 9.312 17.719 1 98.62 86 HIS A O 1
ATOM 659 N N . ALA A 1 87 ? -17.156 7.57 16.531 1 98.69 87 ALA A N 1
ATOM 660 C CA . ALA A 1 87 ? -18.484 8.125 16.359 1 98.69 87 ALA A CA 1
ATOM 661 C C . ALA A 1 87 ? -19.188 8.328 17.703 1 98.69 87 ALA A C 1
ATOM 663 O O . ALA A 1 87 ? -19.844 9.352 17.922 1 98.69 87 ALA A O 1
ATOM 664 N N . SER A 1 88 ? -19.047 7.379 18.547 1 98.38 88 SER A N 1
ATOM 665 C CA . SER A 1 88 ? -19.641 7.465 19.875 1 98.38 88 SER A CA 1
ATOM 666 C C . SER A 1 88 ? -19.062 8.625 20.672 1 98.38 88 SER A C 1
ATOM 668 O O . SER A 1 88 ? -19.797 9.383 21.312 1 98.38 88 SER A O 1
ATOM 670 N N . ILE A 1 89 ? -17.766 8.734 20.641 1 98.44 89 ILE A N 1
ATOM 671 C CA . ILE A 1 89 ? -17.094 9.82 21.328 1 98.44 89 ILE A CA 1
ATOM 672 C C . ILE A 1 89 ? -17.531 11.156 20.75 1 98.44 89 ILE A C 1
ATOM 674 O O . ILE A 1 89 ? -17.828 12.094 21.5 1 98.44 89 ILE A O 1
ATOM 678 N N . LEU A 1 90 ? -17.578 11.227 19.469 1 98.69 90 LEU A N 1
ATOM 679 C CA . LEU A 1 90 ? -18 12.461 18.797 1 98.69 90 LEU A CA 1
ATOM 680 C C . LEU A 1 90 ? -19.422 12.836 19.203 1 98.69 90 LEU A C 1
ATOM 682 O O . LEU A 1 90 ? -19.734 14.016 19.391 1 98.69 90 LEU A O 1
ATOM 686 N N . SER A 1 91 ? -20.328 11.883 19.266 1 98.62 91 SER A N 1
ATOM 687 C CA . SER A 1 91 ? -21.703 12.109 19.688 1 98.62 91 SER A CA 1
ATOM 688 C C . SER A 1 91 ? -21.766 12.781 21.047 1 98.62 91 SER A C 1
ATOM 690 O O . SER A 1 91 ? -22.516 13.734 21.25 1 98.62 91 SER A O 1
ATOM 692 N N . LYS A 1 92 ? -20.938 12.297 21.938 1 98.25 92 LYS A N 1
ATOM 693 C CA . LYS A 1 92 ? -20.875 12.859 23.281 1 98.25 92 LYS A CA 1
ATOM 694 C C . LYS A 1 92 ? -20.344 14.289 23.25 1 98.25 92 LYS A C 1
ATOM 696 O O . LYS A 1 92 ? -20.906 15.172 23.906 1 98.25 92 LYS A O 1
ATOM 701 N N . LEU A 1 93 ? -19.328 14.484 22.516 1 98.06 93 LEU A N 1
ATOM 702 C CA . LEU A 1 93 ? -18.688 15.789 22.469 1 98.06 93 LEU A CA 1
ATOM 703 C C . LEU A 1 93 ? -19.594 16.828 21.828 1 98.06 93 LEU A C 1
ATOM 705 O O . LEU A 1 93 ? -19.609 17.984 22.25 1 98.06 93 LEU A O 1
ATOM 709 N N . LEU A 1 94 ? -20.359 16.391 20.844 1 97.81 94 LEU A N 1
ATOM 710 C CA . LEU A 1 94 ? -21.219 17.312 20.109 1 97.81 94 LEU A CA 1
ATOM 711 C C . LEU A 1 94 ? -22.562 17.469 20.812 1 97.81 94 LEU A C 1
ATOM 713 O O . LEU A 1 94 ? -23.281 18.453 20.578 1 97.81 94 LEU A O 1
ATOM 717 N N . GLY A 1 95 ? -22.969 16.516 21.609 1 96.88 95 GLY A N 1
ATOM 718 C CA . GLY A 1 95 ? -24.281 16.516 22.234 1 96.88 95 GLY A CA 1
ATOM 719 C C . GLY A 1 95 ? -25.406 16.156 21.281 1 96.88 95 GLY A C 1
ATOM 720 O O . GLY A 1 95 ? -26.547 16.578 21.484 1 96.88 95 GLY A O 1
ATOM 721 N N . VAL A 1 96 ? -25.078 15.602 20.172 1 97.25 96 VAL A N 1
ATOM 722 C CA . VAL A 1 96 ? -26.047 15.117 19.188 1 97.25 96 VAL A CA 1
ATOM 723 C C . VAL A 1 96 ? -25.719 13.68 18.797 1 97.25 96 VAL A C 1
ATOM 725 O O . VAL A 1 96 ? -24.594 13.227 18.953 1 97.25 96 VAL A O 1
ATOM 728 N N . ASP A 1 97 ? -26.734 13.008 18.328 1 97.69 97 ASP A N 1
ATOM 729 C CA . ASP A 1 97 ? -26.516 11.633 17.891 1 97.69 97 ASP A CA 1
ATOM 730 C C . ASP A 1 97 ? -25.766 11.586 16.562 1 97.69 97 ASP A C 1
ATOM 732 O O . ASP A 1 97 ? -26.219 12.148 15.562 1 97.69 97 ASP A O 1
ATOM 736 N N . VAL A 1 98 ? -24.625 11.023 16.578 1 98.69 98 VAL A N 1
ATOM 737 C CA . VAL A 1 98 ? -23.859 10.789 15.367 1 98.69 98 VAL A CA 1
ATOM 738 C C . VAL A 1 98 ? -24.094 9.367 14.875 1 98.69 98 VAL A C 1
ATOM 740 O O . VAL A 1 98 ? -23.594 8.406 15.461 1 98.69 98 VAL A O 1
ATOM 743 N N . ALA A 1 99 ? -24.859 9.211 13.797 1 98.62 99 ALA A N 1
ATOM 744 C CA . ALA A 1 99 ? -25.062 7.883 13.211 1 98.62 99 ALA A CA 1
ATOM 745 C C . ALA A 1 99 ? -23.766 7.324 12.641 1 98.62 99 ALA A C 1
ATOM 747 O O . ALA A 1 99 ? -22.891 8.086 12.211 1 98.62 99 ALA A O 1
ATOM 748 N N . PHE A 1 100 ? -23.625 6.008 12.781 1 98.75 100 PHE A N 1
ATOM 749 C CA . PHE A 1 100 ? -22.453 5.336 12.25 1 98.75 100 PHE A CA 1
ATOM 750 C C . PHE A 1 100 ? -22.844 4.215 11.297 1 98.75 100 PHE A C 1
ATOM 752 O O . PHE A 1 100 ? -23.797 3.477 11.562 1 98.75 100 PHE A O 1
ATOM 759 N N . VAL A 1 101 ? -22.219 4.152 10.156 1 98.69 101 VAL A N 1
ATOM 760 C CA . VAL A 1 101 ? -22.375 3.021 9.25 1 98.69 101 VAL A CA 1
ATOM 761 C C . VAL A 1 101 ? -21.031 2.34 9.016 1 98.69 101 VAL A C 1
ATOM 763 O O . VAL A 1 101 ? -20.047 3.002 8.688 1 98.69 101 VAL A O 1
ATOM 766 N N . ASP A 1 102 ? -20.844 1.051 9.258 1 98.31 102 ASP A N 1
ATOM 767 C CA . ASP A 1 102 ? -19.578 0.328 9.094 1 98.31 102 ASP A CA 1
ATOM 768 C C . ASP A 1 102 ? -19.297 0.031 7.625 1 98.31 102 ASP A C 1
ATOM 770 O O . ASP A 1 102 ? -19.047 -1.117 7.254 1 98.31 102 ASP A O 1
ATOM 774 N N . ASP A 1 103 ? -19.375 1.08 6.836 1 98.69 103 ASP A N 1
ATOM 775 C CA . ASP A 1 103 ? -19.156 1.104 5.395 1 98.69 103 ASP A CA 1
ATOM 776 C C . ASP A 1 103 ? -18.609 2.459 4.945 1 98.69 103 ASP A C 1
ATOM 778 O O . ASP A 1 103 ? -18.875 3.48 5.582 1 98.69 103 ASP A O 1
ATOM 782 N N . VAL A 1 104 ? -17.812 2.467 3.924 1 98.69 104 VAL A N 1
ATOM 783 C CA . VAL A 1 104 ? -17.219 3.723 3.465 1 98.69 104 VAL A CA 1
ATOM 784 C C . VAL A 1 104 ? -17.828 4.109 2.117 1 98.69 104 VAL A C 1
ATOM 786 O O . VAL A 1 104 ? -18.328 5.227 1.95 1 98.69 104 VAL A O 1
ATOM 789 N N . ILE A 1 105 ? -17.844 3.154 1.144 1 98.75 105 ILE A N 1
ATOM 790 C CA . ILE A 1 105 ? -18.25 3.533 -0.208 1 98.75 105 ILE A CA 1
ATOM 791 C C . ILE A 1 105 ? -19.328 2.584 -0.711 1 98.75 105 ILE A C 1
ATOM 793 O O . ILE A 1 105 ? -19.859 2.758 -1.813 1 98.75 105 ILE A O 1
ATOM 797 N N . GLY A 1 106 ? -19.656 1.541 0.003 1 98.62 106 GLY A N 1
ATOM 798 C CA . GLY A 1 106 ? -20.609 0.525 -0.434 1 98.62 106 GLY A CA 1
ATOM 799 C C . GLY A 1 106 ? -22.047 1.002 -0.417 1 98.62 106 GLY A C 1
ATOM 800 O O . GLY A 1 106 ? -22.312 2.17 -0.127 1 98.62 106 GLY A O 1
ATOM 801 N N . PRO A 1 107 ? -22.953 0.088 -0.709 1 98.69 107 PRO A N 1
ATOM 802 C CA . PRO A 1 107 ? -24.375 0.454 -0.817 1 98.69 107 PRO A CA 1
ATOM 803 C C . PRO A 1 107 ? -24.953 0.986 0.494 1 98.69 107 PRO A C 1
ATOM 805 O O . PRO A 1 107 ? -25.766 1.905 0.484 1 98.69 107 PRO A O 1
ATOM 808 N N . ALA A 1 108 ? -24.484 0.442 1.559 1 98.75 108 ALA A N 1
ATOM 809 C CA . ALA A 1 108 ? -25.031 0.868 2.848 1 98.75 108 ALA A CA 1
ATOM 810 C C . ALA A 1 108 ? -24.641 2.312 3.154 1 98.75 108 ALA A C 1
ATOM 812 O O . ALA A 1 108 ? -25.469 3.098 3.621 1 98.75 108 ALA A O 1
ATOM 813 N N . ALA A 1 109 ? -23.438 2.625 2.939 1 98.81 109 ALA A N 1
ATOM 814 C CA . ALA A 1 109 ? -22.984 4 3.139 1 98.81 109 ALA A CA 1
ATOM 815 C C . ALA A 1 109 ? -23.75 4.965 2.236 1 98.81 109 ALA A C 1
ATOM 817 O O . ALA A 1 109 ? -24.266 5.984 2.703 1 98.81 109 ALA A O 1
ATOM 818 N N . ARG A 1 110 ? -23.797 4.637 0.962 1 98.88 110 ARG A N 1
ATOM 819 C CA . ARG A 1 110 ? -24.438 5.523 -0.007 1 98.88 110 ARG A CA 1
ATOM 820 C C . ARG A 1 110 ? -25.922 5.711 0.313 1 98.88 110 ARG A C 1
ATOM 822 O O . ARG A 1 110 ? -26.453 6.816 0.192 1 98.88 110 ARG A O 1
ATOM 829 N N . GLU A 1 111 ? -26.578 4.68 0.701 1 98.75 111 GLU A N 1
ATOM 830 C CA . GLU A 1 111 ? -27.984 4.777 1.086 1 98.75 111 GLU A CA 1
ATOM 831 C C . GLU A 1 111 ? -28.156 5.637 2.336 1 98.75 111 GLU A C 1
ATOM 833 O O . GLU A 1 111 ? -29.078 6.457 2.412 1 98.75 111 GLU A O 1
ATOM 838 N N . ALA A 1 112 ? -27.297 5.426 3.318 1 98.75 112 ALA A N 1
ATOM 839 C CA . ALA A 1 112 ? -27.359 6.219 4.543 1 98.75 112 ALA A CA 1
ATOM 840 C C . ALA A 1 112 ? -27.141 7.703 4.25 1 98.75 112 ALA A C 1
ATOM 842 O O . ALA A 1 112 ? -27.812 8.555 4.836 1 98.75 112 ALA A O 1
ATOM 843 N N . ILE A 1 113 ? -26.234 8 3.379 1 98.88 113 ILE A N 1
ATOM 844 C CA . ILE A 1 113 ? -25.953 9.375 2.992 1 98.88 113 ILE A CA 1
ATOM 845 C C . ILE A 1 113 ? -27.188 9.992 2.332 1 98.88 113 ILE A C 1
ATOM 847 O O . ILE A 1 113 ? -27.578 11.109 2.67 1 98.88 113 ILE A O 1
ATOM 851 N N . LYS A 1 114 ? -27.797 9.25 1.425 1 98.56 114 LYS A N 1
ATOM 852 C CA . LYS A 1 114 ? -28.953 9.742 0.696 1 98.56 114 LYS A CA 1
ATOM 853 C C . LYS A 1 114 ? -30.109 10.062 1.648 1 98.56 114 LYS A C 1
ATOM 855 O O . LYS A 1 114 ? -30.844 11.031 1.441 1 98.56 114 LYS A O 1
ATOM 860 N N . LYS A 1 115 ? -30.219 9.352 2.68 1 98.12 115 LYS A N 1
ATOM 861 C CA . LYS A 1 115 ? -31.359 9.461 3.592 1 98.12 115 LYS A CA 1
ATOM 862 C C . LYS A 1 115 ? -31.078 10.477 4.699 1 98.12 115 LYS A C 1
ATOM 864 O O . LYS A 1 115 ? -31.938 10.758 5.531 1 98.12 115 LYS A O 1
ATOM 869 N N . LEU A 1 116 ? -29.906 10.969 4.715 1 98 116 LEU A N 1
ATOM 870 C CA . LEU A 1 116 ? -29.484 11.852 5.797 1 98 116 LEU A CA 1
ATOM 871 C C . LEU A 1 116 ? -30.312 13.133 5.801 1 98 116 LEU A C 1
ATOM 873 O O . LEU A 1 116 ? -30.453 13.789 4.77 1 98 116 LEU A O 1
ATOM 877 N N . GLU A 1 117 ? -30.812 13.523 6.91 1 96.69 117 GLU A N 1
ATOM 878 C CA . GLU A 1 117 ? -31.672 14.688 7.047 1 96.69 117 GLU A CA 1
ATOM 879 C C . GLU A 1 117 ? -30.859 15.93 7.418 1 96.69 117 GLU A C 1
ATOM 881 O O . GLU A 1 117 ? -29.781 15.82 7.992 1 96.69 117 GLU A O 1
ATOM 886 N N . PRO A 1 118 ? -31.438 17.109 7.113 1 95.94 118 PRO A N 1
ATOM 887 C CA . PRO A 1 118 ? -30.766 18.344 7.531 1 95.94 118 PRO A CA 1
ATOM 888 C C . PRO A 1 118 ? -30.531 18.406 9.039 1 95.94 118 PRO A C 1
ATOM 890 O O . PRO A 1 118 ? -31.375 17.969 9.82 1 95.94 118 PRO A O 1
ATOM 893 N N . GLY A 1 119 ? -29.391 18.875 9.352 1 95.69 119 GLY A N 1
ATOM 894 C CA . GLY A 1 119 ? -29.078 19.031 10.758 1 95.69 119 GLY A CA 1
ATOM 895 C C . GLY A 1 119 ? -28.609 17.75 11.422 1 95.69 119 GLY A C 1
ATOM 896 O O . GLY A 1 119 ? -28.406 17.703 12.633 1 95.69 119 GLY A O 1
ATOM 897 N N . SER A 1 120 ? -28.453 16.703 10.586 1 97.69 120 SER A N 1
ATOM 898 C CA . SER A 1 120 ? -27.969 15.43 11.102 1 97.69 120 SER A CA 1
ATOM 899 C C . SER A 1 120 ? -26.531 15.156 10.672 1 97.69 120 SER A C 1
ATOM 901 O O . SER A 1 120 ? -26 15.844 9.797 1 97.69 120 SER A O 1
ATOM 903 N N . ILE A 1 121 ? -25.953 14.211 11.414 1 98.75 121 ILE A N 1
ATOM 904 C CA . ILE A 1 121 ? -24.547 13.906 11.164 1 98.75 121 ILE A CA 1
ATOM 905 C C . ILE A 1 121 ? -24.359 12.398 11.086 1 98.75 121 ILE A C 1
ATOM 907 O O . ILE A 1 121 ? -24.891 11.648 11.898 1 98.75 121 ILE A O 1
ATOM 911 N N . LEU A 1 122 ? -23.688 11.938 10 1 98.88 122 LEU A N 1
ATOM 912 C CA . LEU A 1 122 ? -23.344 10.547 9.734 1 98.88 122 LEU A CA 1
ATOM 913 C C . LEU A 1 122 ? -21.844 10.359 9.633 1 98.88 122 LEU A C 1
ATOM 915 O O . LEU A 1 122 ? -21.156 11.148 8.984 1 98.88 122 LEU A O 1
ATOM 919 N N . MET A 1 123 ? -21.328 9.414 10.383 1 98.88 123 MET A N 1
ATOM 920 C CA . MET A 1 123 ? -19.922 9.055 10.242 1 98.88 123 MET A CA 1
ATOM 921 C C . MET A 1 123 ? -19.781 7.742 9.477 1 98.88 123 MET A C 1
ATOM 923 O O . MET A 1 123 ? -20.438 6.754 9.789 1 98.88 123 MET A O 1
ATOM 927 N N . LEU A 1 124 ? -19 7.781 8.398 1 98.88 124 LEU A N 1
ATOM 928 C CA . LEU A 1 124 ? -18.641 6.555 7.695 1 98.88 124 LEU A CA 1
ATOM 929 C C . LEU A 1 124 ? -17.484 5.855 8.391 1 98.88 124 LEU A C 1
ATOM 931 O O . LEU A 1 124 ? -16.906 6.395 9.344 1 98.88 124 LEU A O 1
ATOM 935 N N . ASP A 1 125 ? -17.156 4.668 7.977 1 98.75 125 ASP A N 1
ATOM 936 C CA . ASP A 1 125 ? -16.094 3.896 8.609 1 98.75 125 ASP A CA 1
ATOM 937 C C . ASP A 1 125 ? -14.719 4.383 8.156 1 98.75 125 ASP A C 1
ATOM 939 O O . ASP A 1 125 ? -14.609 5.395 7.461 1 98.75 125 ASP A O 1
ATOM 943 N N . ASN A 1 126 ? -13.656 3.779 8.641 1 98.81 126 ASN A N 1
ATOM 944 C CA . ASN A 1 126 ? -12.25 4.109 8.422 1 98.81 126 ASN A CA 1
ATOM 945 C C . ASN A 1 126 ? -11.914 4.16 6.938 1 98.81 126 ASN A C 1
ATOM 947 O O . ASN A 1 126 ? -11.898 3.127 6.266 1 98.81 126 ASN A O 1
ATOM 951 N N . THR A 1 127 ? -11.594 5.359 6.441 1 98.81 127 THR A N 1
ATOM 952 C CA . THR A 1 127 ? -11.352 5.535 5.016 1 98.81 127 THR A CA 1
ATOM 953 C C . THR A 1 127 ? -10.18 4.668 4.559 1 98.81 127 THR A C 1
ATOM 955 O O . THR A 1 127 ? -10.109 4.266 3.396 1 98.81 127 THR A O 1
ATOM 958 N N . ARG A 1 128 ? -9.305 4.352 5.48 1 98.69 128 ARG A N 1
ATOM 959 C CA . ARG A 1 128 ? -8.117 3.59 5.105 1 98.69 128 ARG A CA 1
ATOM 960 C C . ARG A 1 128 ? -8.438 2.105 4.977 1 98.69 128 ARG A C 1
ATOM 962 O O . ARG A 1 128 ? -7.555 1.298 4.68 1 98.69 128 ARG A O 1
ATOM 969 N N . LEU A 1 129 ? -9.68 1.766 5.211 1 98.69 129 LEU A N 1
ATOM 970 C CA . LEU A 1 129 ? -10.109 0.442 4.77 1 98.69 129 LEU A CA 1
ATOM 971 C C . LEU A 1 129 ? -10.008 0.314 3.254 1 98.69 129 LEU A C 1
ATOM 973 O O . LEU A 1 129 ? -9.883 -0.793 2.727 1 98.69 129 LEU A O 1
ATOM 977 N N . LEU A 1 130 ? -10.086 1.443 2.584 1 98.69 130 LEU A N 1
ATOM 978 C CA . LEU A 1 130 ? -10.008 1.471 1.128 1 98.69 130 LEU A CA 1
ATOM 979 C C . LEU A 1 130 ? -8.547 1.494 0.666 1 98.69 130 LEU A C 1
ATOM 981 O O . LEU A 1 130 ? -7.758 2.316 1.136 1 98.69 130 LEU A O 1
ATOM 985 N N . SER A 1 131 ? -8.234 0.66 -0.285 1 98.62 131 SER A N 1
ATOM 986 C CA . SER A 1 131 ? -6.867 0.533 -0.767 1 98.62 131 SER A CA 1
ATOM 987 C C . SER A 1 131 ? -6.414 1.8 -1.485 1 98.62 131 SER A C 1
ATOM 989 O O . SER A 1 131 ? -5.242 2.176 -1.413 1 98.62 131 SER A O 1
ATOM 991 N N . GLU A 1 132 ? -7.309 2.49 -2.131 1 98.31 132 GLU A N 1
ATOM 992 C CA . GLU A 1 132 ? -6.984 3.719 -2.848 1 98.31 132 GLU A CA 1
ATOM 993 C C . GLU A 1 132 ? -6.543 4.82 -1.886 1 98.31 132 GLU A C 1
ATOM 995 O O . GLU A 1 132 ? -5.758 5.699 -2.256 1 98.31 132 GLU A O 1
ATOM 1000 N N . GLU A 1 133 ? -6.98 4.77 -0.609 1 98.44 133 GLU A N 1
ATOM 1001 C CA . GLU A 1 133 ? -6.707 5.824 0.364 1 98.44 133 GLU A CA 1
ATOM 1002 C C . GLU A 1 133 ? -5.281 5.715 0.906 1 98.44 133 GLU A C 1
ATOM 1004 O O . GLU A 1 133 ? -4.812 6.609 1.615 1 98.44 133 GLU A O 1
ATOM 1009 N N . VAL A 1 134 ? -4.594 4.605 0.543 1 96.12 134 VAL A N 1
ATOM 1010 C CA . VAL A 1 134 ? -3.256 4.453 1.11 1 96.12 134 VAL A CA 1
ATOM 1011 C C . VAL A 1 134 ? -2.205 4.734 0.039 1 96.12 134 VAL A C 1
ATOM 1013 O O . VAL A 1 134 ? -1.015 4.488 0.248 1 96.12 134 VAL A O 1
ATOM 1016 N N . ILE A 1 135 ? -2.631 5.281 -1.118 1 96.44 135 ILE A N 1
ATOM 1017 C CA . ILE A 1 135 ? -1.672 5.641 -2.154 1 96.44 135 ILE A CA 1
ATOM 1018 C C . ILE A 1 135 ? -1.698 7.152 -2.381 1 96.44 135 ILE A C 1
ATOM 1020 O O . ILE A 1 135 ? -2.705 7.809 -2.107 1 96.44 135 ILE A O 1
ATOM 1024 N N . GLU A 1 136 ? -0.602 7.695 -2.783 1 97.12 136 GLU A N 1
ATOM 1025 C CA . GLU A 1 136 ? -0.506 9.109 -3.121 1 97.12 136 GLU A CA 1
ATOM 1026 C C . GLU A 1 136 ? -0.422 9.312 -4.633 1 97.12 136 GLU A C 1
ATOM 1028 O O . GLU A 1 136 ? 0.222 8.531 -5.332 1 97.12 136 GLU A O 1
ATOM 1033 N N . ALA A 1 137 ? -1.072 10.258 -5.117 1 97.31 137 ALA A N 1
ATOM 1034 C CA . ALA A 1 137 ? -1.115 10.633 -6.527 1 97.31 137 ALA A CA 1
ATOM 1035 C C . ALA A 1 137 ? -1.645 12.055 -6.703 1 97.31 137 ALA A C 1
ATOM 1037 O O . ALA A 1 137 ? -2.148 12.656 -5.754 1 97.31 137 ALA A O 1
ATOM 1038 N N . PRO A 1 138 ? -1.526 12.641 -7.852 1 97.25 138 PRO A N 1
ATOM 1039 C CA . PRO A 1 138 ? -2.064 13.984 -8.078 1 97.25 138 PRO A CA 1
ATOM 1040 C C . PRO A 1 138 ? -3.586 14.039 -7.945 1 97.25 138 PRO A C 1
ATOM 1042 O O . PRO A 1 138 ? -4.266 13.031 -8.172 1 97.25 138 PRO A O 1
ATOM 1045 N N . PRO A 1 139 ? -4.066 15.195 -7.621 1 98.25 139 PRO A N 1
ATOM 1046 C CA . PRO A 1 139 ? -5.508 15.367 -7.41 1 98.25 139 PRO A CA 1
ATOM 1047 C C . PRO A 1 139 ? -6.336 14.891 -8.602 1 98.25 139 PRO A C 1
ATOM 1049 O O . PRO A 1 139 ? -7.375 14.242 -8.414 1 98.25 139 PRO A O 1
ATOM 1052 N N . GLU A 1 140 ? -5.867 15.125 -9.812 1 97.31 140 GLU A N 1
ATOM 1053 C CA . GLU A 1 140 ? -6.617 14.766 -11.008 1 97.31 140 GLU A CA 1
ATOM 1054 C C . GLU A 1 140 ? -6.797 13.258 -11.125 1 97.31 140 GLU A C 1
ATOM 1056 O O . GLU A 1 140 ? -7.852 12.781 -11.547 1 97.31 140 GLU A O 1
ATOM 1061 N N . LYS A 1 141 ? -5.789 12.586 -10.773 1 97.38 141 LYS A N 1
ATOM 1062 C CA . LYS A 1 141 ? -5.867 11.133 -10.781 1 97.38 141 LYS A CA 1
ATOM 1063 C C . LYS A 1 141 ? -6.797 10.625 -9.68 1 97.38 141 LYS A C 1
ATOM 1065 O O . LYS A 1 141 ? -7.602 9.719 -9.906 1 97.38 141 LYS A O 1
ATOM 1070 N N . HIS A 1 142 ? -6.734 11.234 -8.555 1 98.25 142 HIS A N 1
ATOM 1071 C CA . HIS A 1 142 ? -7.523 10.789 -7.406 1 98.25 142 HIS A CA 1
ATOM 1072 C C . HIS A 1 142 ? -9.008 11.078 -7.617 1 98.25 142 HIS A C 1
ATOM 1074 O O . HIS A 1 142 ? -9.867 10.352 -7.109 1 98.25 142 HIS A O 1
ATOM 1080 N N . ALA A 1 143 ? -9.297 12.117 -8.438 1 98.31 143 ALA A N 1
ATOM 1081 C CA . ALA A 1 143 ? -10.68 12.438 -8.758 1 98.31 143 ALA A CA 1
ATOM 1082 C C . ALA A 1 143 ? -11.359 11.281 -9.492 1 98.31 143 ALA A C 1
ATOM 1084 O O . ALA A 1 143 ? -12.586 11.188 -9.523 1 98.31 143 ALA A O 1
ATOM 1085 N N . LYS A 1 144 ? -10.547 10.383 -10.023 1 96.88 144 LYS A N 1
ATOM 1086 C CA . LYS A 1 144 ? -11.07 9.305 -10.852 1 96.88 144 LYS A CA 1
ATOM 1087 C C . LYS A 1 144 ? -11.102 7.988 -10.078 1 96.88 144 LYS A C 1
ATOM 1089 O O . LYS A 1 144 ? -11.508 6.957 -10.625 1 96.88 144 LYS A O 1
ATOM 1094 N N . THR A 1 145 ? -10.703 7.992 -8.883 1 98.12 145 THR A N 1
ATOM 1095 C CA . THR A 1 145 ? -10.734 6.773 -8.086 1 98.12 145 THR A CA 1
ATOM 1096 C C . THR A 1 145 ? -12.172 6.32 -7.855 1 98.12 145 THR A C 1
ATOM 1098 O O . THR A 1 145 ? -13.102 7.125 -7.918 1 98.12 145 THR A O 1
ATOM 1101 N N . ILE A 1 146 ? -12.375 5.035 -7.551 1 98.25 146 ILE A N 1
ATOM 1102 C CA . ILE A 1 146 ? -13.68 4.477 -7.234 1 98.25 146 ILE A CA 1
ATOM 1103 C C . ILE A 1 146 ? -14.242 5.156 -5.984 1 98.25 146 ILE A C 1
ATOM 1105 O O . ILE A 1 146 ? -15.43 5.492 -5.934 1 98.25 146 ILE A O 1
ATOM 1109 N N . PHE A 1 147 ? -13.406 5.402 -5.027 1 98.56 147 PHE A N 1
ATOM 1110 C CA . PHE A 1 147 ? -13.75 6.062 -3.771 1 98.56 147 PHE A CA 1
ATOM 1111 C C . PHE A 1 147 ? -14.422 7.402 -4.031 1 98.56 147 PHE A C 1
ATOM 1113 O O . PHE A 1 147 ? -15.57 7.609 -3.629 1 98.56 147 PHE A O 1
ATOM 1120 N N . VAL A 1 148 ? -13.734 8.273 -4.773 1 98.81 148 VAL A N 1
ATOM 1121 C CA . VAL A 1 148 ? -14.195 9.641 -4.992 1 98.81 148 VAL A CA 1
ATOM 1122 C C . VAL A 1 148 ? -15.414 9.633 -5.918 1 98.81 148 VAL A C 1
ATOM 1124 O O . VAL A 1 148 ? -16.406 10.32 -5.652 1 98.81 148 VAL A O 1
ATOM 1127 N N . LYS A 1 149 ? -15.43 8.789 -6.93 1 98.19 149 LYS A N 1
ATOM 1128 C CA . LYS A 1 149 ? -16.5 8.766 -7.922 1 98.19 149 LYS A CA 1
ATOM 1129 C C . LYS A 1 149 ? -17.812 8.266 -7.301 1 98.19 149 LYS A C 1
ATOM 1131 O O . LYS A 1 149 ? -18.891 8.719 -7.684 1 98.19 149 LYS A O 1
ATOM 1136 N N . ARG A 1 150 ? -17.719 7.359 -6.395 1 98.44 150 ARG A N 1
ATOM 1137 C CA . ARG A 1 150 ? -18.922 6.801 -5.789 1 98.44 150 ARG A CA 1
ATOM 1138 C C . ARG A 1 150 ? -19.562 7.797 -4.832 1 98.44 150 ARG A C 1
ATOM 1140 O O . ARG A 1 150 ? -20.781 7.824 -4.691 1 98.44 150 ARG A O 1
ATOM 1147 N N . LEU A 1 151 ? -18.766 8.648 -4.219 1 98.88 151 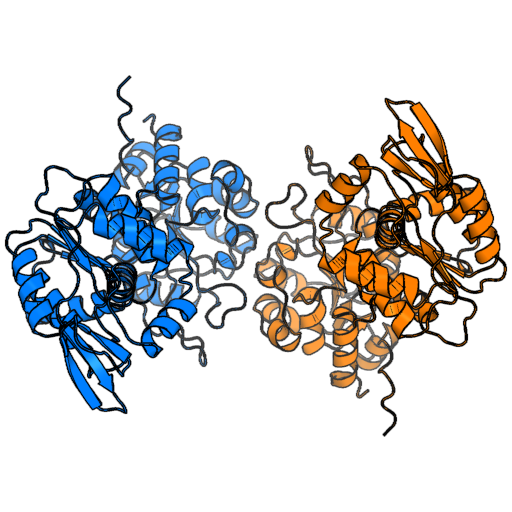LEU A N 1
ATOM 1148 C CA . LEU A 1 151 ? -19.297 9.461 -3.137 1 98.88 151 LEU A CA 1
ATOM 1149 C C . LEU A 1 151 ? -19.562 10.891 -3.611 1 98.88 151 LEU A C 1
ATOM 1151 O O . LEU A 1 151 ? -20.516 11.531 -3.178 1 98.88 151 LEU A O 1
ATOM 1155 N N . ALA A 1 152 ? -18.75 11.43 -4.5 1 98.88 152 ALA A N 1
ATOM 1156 C CA . ALA A 1 152 ? -18.766 12.852 -4.844 1 98.88 152 ALA A CA 1
ATOM 1157 C C . ALA A 1 152 ? -20.156 13.297 -5.277 1 98.88 152 ALA A C 1
ATOM 1159 O O . ALA A 1 152 ? -20.641 14.344 -4.844 1 98.88 152 ALA A O 1
ATOM 1160 N N . PRO A 1 153 ? -20.906 12.469 -6.09 1 98.75 153 PRO A N 1
ATOM 1161 C CA . PRO A 1 153 ? -22.219 12.914 -6.59 1 98.75 153 PRO A CA 1
ATOM 1162 C C . PRO A 1 153 ? -23.25 13.062 -5.484 1 98.75 153 PRO A C 1
ATOM 1164 O O . PRO A 1 153 ? -24.328 13.617 -5.715 1 98.75 153 PRO A O 1
ATOM 1167 N N . LEU A 1 154 ? -22.922 12.633 -4.312 1 98.88 154 LEU A N 1
ATOM 1168 C CA . LEU A 1 154 ? -23.906 12.594 -3.236 1 98.88 154 LEU A CA 1
ATOM 1169 C C . LEU A 1 154 ? -23.828 13.852 -2.377 1 98.88 154 LEU A C 1
ATOM 1171 O O . LEU A 1 154 ? -24.609 14.023 -1.436 1 98.88 154 LEU A O 1
ATOM 1175 N N . PHE A 1 155 ? -22.938 14.781 -2.699 1 98.94 155 PHE A N 1
ATOM 1176 C CA . PHE A 1 155 ? -22.672 15.914 -1.818 1 98.94 155 PHE A CA 1
ATOM 1177 C C . PHE A 1 155 ? -22.781 17.234 -2.584 1 98.94 155 PHE A C 1
ATOM 1179 O O . PHE A 1 155 ? -22.531 17.266 -3.791 1 98.94 155 PHE A O 1
ATOM 1186 N N . ASP A 1 156 ? -23.062 18.266 -1.86 1 98.88 156 ASP A N 1
ATOM 1187 C CA . ASP A 1 156 ? -23.109 19.625 -2.4 1 98.88 156 ASP A CA 1
ATOM 1188 C C . ASP A 1 156 ? -21.766 20.328 -2.234 1 98.88 156 ASP A C 1
ATOM 1190 O O . ASP A 1 156 ? -21.469 21.297 -2.943 1 98.88 156 ASP A O 1
ATOM 1194 N N . GLY A 1 157 ? -20.969 19.891 -1.324 1 98.94 157 GLY A N 1
ATOM 1195 C CA . GLY A 1 157 ? -19.688 20.516 -1.045 1 98.94 157 GLY A CA 1
ATOM 1196 C C . GLY A 1 157 ? -18.781 19.641 -0.2 1 98.94 157 GLY A C 1
ATOM 1197 O O . GLY A 1 157 ? -19.203 18.609 0.331 1 98.94 157 GLY A O 1
ATOM 1198 N N . TYR A 1 158 ? -17.578 20.062 -0.126 1 98.94 158 TYR A N 1
ATOM 1199 C CA . TYR A 1 158 ? -16.531 19.359 0.605 1 98.94 158 TYR A CA 1
ATOM 1200 C C . TYR A 1 158 ? -15.789 20.312 1.538 1 98.94 158 TYR A C 1
ATOM 1202 O O . TYR A 1 158 ? -15.461 21.438 1.151 1 98.94 158 TYR A O 1
ATOM 1210 N N . ILE A 1 159 ? -15.562 19.859 2.777 1 98.94 159 ILE A N 1
ATOM 1211 C CA . ILE A 1 159 ? -14.797 20.625 3.756 1 98.94 159 ILE A CA 1
ATOM 1212 C C . ILE A 1 159 ? -13.602 19.797 4.234 1 98.94 159 ILE A C 1
ATOM 1214 O O . ILE A 1 159 ? -13.766 18.641 4.664 1 98.94 159 ILE A O 1
ATOM 1218 N N . ASN A 1 160 ? -12.461 20.312 4.09 1 98.88 160 ASN A N 1
ATOM 1219 C CA . ASN A 1 160 ? -11.273 19.688 4.668 1 98.88 160 ASN A CA 1
ATOM 1220 C C . ASN A 1 160 ? -10.891 20.344 5.992 1 98.88 160 ASN A C 1
ATOM 1222 O O . ASN A 1 160 ? -10.492 21.516 6.023 1 98.88 160 ASN A O 1
ATOM 1226 N N . ASP A 1 161 ? -10.984 19.609 7.02 1 98.75 161 ASP A N 1
ATOM 1227 C CA . ASP A 1 161 ? -10.609 20.094 8.344 1 98.75 161 ASP A CA 1
ATOM 1228 C C . ASP A 1 161 ? -9.469 19.25 8.93 1 98.75 161 ASP A C 1
ATOM 1230 O O . ASP A 1 161 ? -9.18 19.344 10.125 1 98.75 161 ASP A O 1
ATOM 1234 N N . ALA A 1 162 ? -8.891 18.469 8.07 1 98.31 162 ALA A N 1
ATOM 1235 C CA . ALA A 1 162 ? -7.891 17.5 8.523 1 98.31 162 ALA A CA 1
ATOM 1236 C C . ALA A 1 162 ? -6.477 18.031 8.328 1 98.31 162 ALA A C 1
ATOM 1238 O O . ALA A 1 162 ? -5.688 17.469 7.578 1 98.31 162 ALA A O 1
ATOM 1239 N N . PHE A 1 163 ? -6.055 18.938 9.125 1 97.44 163 PHE A N 1
ATOM 1240 C CA . PHE A 1 163 ? -4.75 19.562 8.945 1 97.44 163 PHE A CA 1
ATOM 1241 C C . PHE A 1 163 ? -3.633 18.547 9.125 1 97.44 163 PHE A C 1
ATOM 1243 O O . PHE A 1 163 ? -2.646 18.562 8.391 1 97.44 163 PHE A O 1
ATOM 1250 N N . ALA A 1 164 ? -3.818 17.641 10.062 1 95.31 164 ALA A N 1
ATOM 1251 C CA . ALA A 1 164 ? -2.768 16.672 10.367 1 95.31 164 ALA A CA 1
ATOM 1252 C C . ALA A 1 164 ? -2.504 15.758 9.172 1 95.31 164 ALA A C 1
ATOM 1254 O O . ALA A 1 164 ? -1.44 15.141 9.078 1 95.31 164 ALA A O 1
ATOM 1255 N N . ALA A 1 165 ? -3.465 15.656 8.289 1 96.81 165 ALA A N 1
ATOM 1256 C CA . ALA A 1 165 ? -3.322 14.781 7.125 1 96.81 165 ALA A CA 1
ATOM 1257 C C . ALA A 1 165 ? -3.148 15.594 5.848 1 96.81 165 ALA A C 1
ATOM 1259 O O . ALA A 1 165 ? -2.965 15.031 4.766 1 96.81 165 ALA A O 1
ATOM 1260 N N . ILE A 1 166 ? -3.047 16.859 5.949 1 97.5 166 ILE A N 1
ATOM 1261 C CA . ILE A 1 166 ? -3.197 17.75 4.805 1 97.5 166 ILE A CA 1
ATOM 1262 C C . ILE A 1 166 ? -1.929 17.719 3.953 1 97.5 166 ILE A C 1
ATOM 1264 O O . ILE A 1 166 ? -1.917 18.219 2.824 1 97.5 166 ILE A O 1
ATOM 1268 N N . HIS A 1 167 ? -0.871 17.125 4.543 1 96.81 167 HIS A N 1
ATOM 1269 C CA . HIS A 1 167 ? 0.401 17.016 3.838 1 96.81 167 HIS A CA 1
ATOM 1270 C C . HIS A 1 167 ? 0.399 15.812 2.9 1 96.81 167 HIS A C 1
ATOM 1272 O O . HIS A 1 167 ? 1.347 15.609 2.135 1 96.81 167 HIS A O 1
ATOM 1278 N N . ARG A 1 168 ? -0.653 15.016 2.904 1 96.56 168 ARG A N 1
ATOM 1279 C CA . ARG A 1 168 ? -0.754 13.82 2.07 1 96.56 168 ARG A CA 1
ATOM 1280 C C . ARG A 1 168 ? -1.59 14.094 0.824 1 96.56 168 ARG A C 1
ATOM 1282 O O . ARG A 1 168 ? -2.592 14.812 0.887 1 96.56 168 ARG A O 1
ATOM 1289 N N . SER A 1 169 ? -1.14 13.461 -0.269 1 98.12 169 SER A N 1
ATOM 1290 C CA . SER A 1 169 ? -1.93 13.492 -1.495 1 98.12 169 SER A CA 1
ATOM 1291 C C . SER A 1 169 ? -2.725 12.203 -1.678 1 98.12 169 SER A C 1
ATOM 1293 O O . SER A 1 169 ? -2.393 11.383 -2.531 1 98.12 169 SER A O 1
ATOM 1295 N N . GLN A 1 170 ? -3.758 12.078 -0.95 1 98.56 170 GLN A N 1
ATOM 1296 C CA . GLN A 1 170 ? -4.645 10.922 -0.934 1 98.56 170 GLN A CA 1
ATOM 1297 C C . GLN A 1 170 ? -6.039 11.289 -1.435 1 98.56 170 GLN A C 1
ATOM 1299 O O . GLN A 1 170 ? -6.41 12.461 -1.438 1 98.56 170 GLN A O 1
ATOM 1304 N N . PRO A 1 171 ? -6.82 10.32 -1.788 1 98.69 171 PRO A N 1
ATOM 1305 C CA . PRO A 1 171 ? -8.117 10.609 -2.402 1 98.69 171 PRO A CA 1
ATOM 1306 C C . PRO A 1 171 ? -9.031 11.422 -1.495 1 98.69 171 PRO A C 1
ATOM 1308 O O . PRO A 1 171 ? -9.633 12.406 -1.94 1 98.69 171 PRO A O 1
ATOM 1311 N N . SER A 1 172 ? -9.102 11.133 -0.216 1 98.88 172 SER A N 1
ATOM 1312 C CA . SER A 1 172 ? -10.016 11.812 0.694 1 98.88 172 SER A CA 1
ATOM 1313 C C . SER A 1 172 ? -9.586 13.258 0.942 1 98.88 172 SER A C 1
ATOM 1315 O O . SER A 1 172 ? -10.367 14.07 1.438 1 98.88 172 SER A O 1
ATOM 1317 N N . ILE A 1 173 ? -8.344 13.57 0.593 1 98.81 173 ILE A N 1
ATOM 1318 C CA . ILE A 1 173 ? -7.77 14.875 0.88 1 98.81 173 ILE A CA 1
ATOM 1319 C C . ILE A 1 173 ? -7.801 15.742 -0.377 1 98.81 173 ILE A C 1
ATOM 1321 O O . ILE A 1 173 ? -8.18 16.906 -0.321 1 98.81 173 ILE A O 1
ATOM 1325 N N . VAL A 1 174 ? -7.48 15.133 -1.521 1 98.88 174 VAL A N 1
ATOM 1326 C CA . VAL A 1 174 ? -7.227 15.992 -2.674 1 98.88 174 VAL A CA 1
ATOM 1327 C C . VAL A 1 174 ? -8.195 15.633 -3.801 1 98.88 174 VAL A C 1
ATOM 1329 O O . VAL A 1 174 ? -8.32 16.375 -4.777 1 98.88 174 VAL A O 1
ATOM 1332 N N . GLY A 1 175 ? -8.852 14.516 -3.719 1 98.88 175 GLY A N 1
ATOM 1333 C CA . GLY A 1 175 ? -9.688 14.055 -4.812 1 98.88 175 GLY A CA 1
ATOM 1334 C C . GLY A 1 175 ? -11.008 14.797 -4.91 1 98.88 175 GLY A C 1
ATOM 1335 O O . GLY A 1 175 ? -11.398 15.242 -5.996 1 98.88 175 GLY A O 1
ATOM 1336 N N . PHE A 1 176 ? -11.758 14.984 -3.836 1 98.94 176 PHE A N 1
ATOM 1337 C CA . PHE A 1 176 ? -13.102 15.547 -3.797 1 98.94 176 PHE A CA 1
ATOM 1338 C C . PHE A 1 176 ? -13.086 17.016 -4.238 1 98.94 176 PHE A C 1
ATOM 1340 O O . PHE A 1 176 ? -13.992 17.453 -4.953 1 98.94 176 PHE A O 1
ATOM 1347 N N . PRO A 1 177 ? -12.016 17.797 -3.885 1 98.81 177 PRO A N 1
ATOM 1348 C CA . PRO A 1 177 ? -11.969 19.203 -4.305 1 98.81 177 PRO A CA 1
ATOM 1349 C C . PRO A 1 177 ? -12 19.359 -5.824 1 98.81 177 PRO A C 1
ATOM 1351 O O . PRO A 1 177 ? -12.336 20.438 -6.324 1 98.81 177 PRO A O 1
ATOM 1354 N N . MET A 1 178 ? -11.625 18.328 -6.551 1 98.69 178 MET A N 1
ATOM 1355 C CA . MET A 1 178 ? -11.633 18.406 -8.008 1 98.69 178 MET A CA 1
ATOM 1356 C C . MET A 1 178 ? -13.062 18.328 -8.547 1 98.69 178 MET A C 1
ATOM 1358 O O . MET A 1 178 ? -13.32 18.734 -9.68 1 98.69 178 MET A O 1
ATOM 1362 N N . LEU A 1 179 ? -13.977 17.812 -7.703 1 98.88 179 LEU A N 1
ATOM 1363 C CA . LEU A 1 179 ? -15.32 17.531 -8.211 1 98.88 179 LEU A CA 1
ATOM 1364 C C . LEU A 1 179 ? -16.359 18.328 -7.441 1 98.88 179 LEU A C 1
ATOM 1366 O O . LEU A 1 179 ? -17.516 18.422 -7.871 1 98.88 179 LEU A O 1
ATOM 1370 N N . LEU A 1 180 ? -16.016 18.906 -6.312 1 98.94 180 LEU A N 1
ATOM 1371 C CA . LEU A 1 180 ? -16.953 19.609 -5.449 1 98.94 180 LEU A CA 1
ATOM 1372 C C . LEU A 1 180 ? -16.406 20.969 -5.043 1 98.94 180 LEU A C 1
ATOM 1374 O O . LEU A 1 180 ? -15.219 21.109 -4.77 1 98.94 180 LEU A O 1
ATOM 1378 N N . PRO A 1 181 ? -17.297 22.031 -4.984 1 98.88 181 PRO A N 1
ATOM 1379 C CA . PRO A 1 181 ? -16.844 23.234 -4.277 1 98.88 181 PRO A CA 1
ATOM 1380 C C . PRO A 1 181 ? -16.391 22.938 -2.846 1 98.88 181 PRO A C 1
ATOM 1382 O O . PRO A 1 181 ? -17.078 22.203 -2.121 1 98.88 181 PRO A O 1
ATOM 1385 N N . SER A 1 182 ? -15.25 23.469 -2.5 1 98.94 182 SER A N 1
ATOM 1386 C CA . SER A 1 182 ? -14.617 23.016 -1.267 1 98.94 182 SER A CA 1
ATOM 1387 C C . SER A 1 182 ? -14.109 24.188 -0.442 1 98.94 182 SER A C 1
ATOM 1389 O O . SER A 1 182 ? -13.93 25.281 -0.967 1 98.94 182 SER A O 1
ATOM 1391 N N . ALA A 1 183 ? -13.883 23.953 0.813 1 98.88 183 ALA A N 1
ATOM 1392 C CA . ALA A 1 183 ? -13.367 24.969 1.725 1 98.88 183 ALA A CA 1
ATOM 1393 C C . ALA A 1 183 ? -12.602 24.328 2.883 1 98.88 183 ALA A C 1
ATOM 1395 O O . ALA A 1 183 ? -12.711 23.125 3.117 1 98.88 183 ALA A O 1
ATOM 1396 N N . ALA A 1 184 ? -11.836 25.109 3.527 1 98.81 184 ALA A N 1
ATOM 1397 C CA . ALA A 1 184 ? -11.148 24.703 4.754 1 98.81 184 ALA A CA 1
ATOM 1398 C C . ALA A 1 184 ? -12.086 24.797 5.957 1 98.81 184 ALA A C 1
ATOM 1400 O O . ALA A 1 184 ? -12.875 25.734 6.07 1 98.81 184 ALA A O 1
ATOM 1401 N N . GLY A 1 185 ? -12.016 23.766 6.793 1 98.75 185 GLY A N 1
ATOM 1402 C CA . GLY A 1 185 ? -12.68 23.875 8.086 1 98.75 185 GLY A CA 1
ATOM 1403 C C . GLY A 1 185 ? -11.969 24.844 9.023 1 98.75 185 GLY A C 1
ATOM 1404 O O . GLY A 1 185 ? -10.969 25.453 8.656 1 98.75 185 GLY A O 1
ATOM 1405 N N . ARG A 1 186 ? -12.531 24.984 10.203 1 98.5 186 ARG A N 1
ATOM 1406 C CA . ARG A 1 186 ? -12.031 25.984 11.148 1 98.5 186 ARG A CA 1
ATOM 1407 C C . ARG A 1 186 ? -10.664 25.578 11.695 1 98.5 186 ARG A C 1
ATOM 1409 O O . ARG A 1 186 ? -9.812 26.438 11.945 1 98.5 186 ARG A O 1
ATOM 1416 N N . LEU A 1 187 ? -10.438 24.266 11.922 1 97.81 187 LEU A N 1
ATOM 1417 C CA . LEU A 1 187 ? -9.133 23.844 12.414 1 97.81 187 LEU A CA 1
ATOM 1418 C C . LEU A 1 187 ? -8.047 24.141 11.391 1 97.81 187 LEU A C 1
ATOM 1420 O O . LEU A 1 187 ? -6.988 24.672 11.742 1 97.81 187 LEU A O 1
ATOM 1424 N N . VAL A 1 188 ? -8.289 23.781 10.141 1 98.19 188 VAL A N 1
ATOM 1425 C CA . VAL A 1 188 ? -7.328 24.062 9.086 1 98.19 188 VAL A CA 1
ATOM 1426 C C . VAL A 1 188 ? -7.105 25.562 8.969 1 98.19 188 VAL A C 1
ATOM 1428 O O . VAL A 1 188 ? -5.969 26.031 8.812 1 98.19 188 VAL A O 1
ATOM 1431 N N . GLN A 1 189 ? -8.156 26.328 9.055 1 97.81 189 GLN A N 1
ATOM 1432 C CA . GLN A 1 189 ? -8.047 27.781 9 1 97.81 189 GLN A CA 1
ATOM 1433 C C . GLN A 1 189 ? -7.129 28.312 10.102 1 97.81 189 GLN A C 1
ATOM 1435 O O . GLN A 1 189 ? -6.23 29.125 9.836 1 97.81 189 GLN A O 1
ATOM 1440 N N . ARG A 1 190 ? -7.332 27.875 11.289 1 95.62 190 ARG A N 1
ATOM 1441 C CA . ARG A 1 190 ? -6.531 28.328 12.422 1 95.62 190 ARG A CA 1
ATOM 1442 C C . ARG A 1 190 ? -5.062 27.953 12.234 1 95.62 190 ARG A C 1
ATOM 1444 O O . ARG A 1 190 ? -4.172 28.766 12.508 1 95.62 190 ARG A O 1
ATOM 1451 N N . GLU A 1 191 ? -4.871 26.719 11.805 1 95.88 191 GLU A N 1
ATOM 1452 C CA . GLU A 1 191 ? -3.504 26.266 11.555 1 95.88 191 GLU A CA 1
ATOM 1453 C C . GLU A 1 191 ? -2.818 27.125 10.508 1 95.88 191 GLU A C 1
ATOM 1455 O O . GLU A 1 191 ? -1.702 27.609 10.719 1 95.88 191 GLU A O 1
ATOM 1460 N N . MET A 1 192 ? -3.525 27.375 9.43 1 95.56 192 MET A N 1
ATOM 1461 C CA . MET A 1 192 ? -2.934 28.109 8.32 1 95.56 192 MET A CA 1
ATOM 1462 C C . MET A 1 192 ? -2.703 29.562 8.695 1 95.56 192 MET A C 1
ATOM 1464 O O . MET A 1 192 ? -1.726 30.172 8.258 1 95.56 192 MET A O 1
ATOM 1468 N N . ASP A 1 193 ? -3.6 30.109 9.445 1 94.62 193 ASP A N 1
ATOM 1469 C CA . ASP A 1 193 ? -3.42 31.469 9.93 1 94.62 193 ASP A CA 1
ATOM 1470 C C . ASP A 1 193 ? -2.148 31.594 10.766 1 94.62 193 ASP A C 1
ATOM 1472 O O . ASP A 1 193 ? -1.372 32.531 10.594 1 94.62 193 ASP A O 1
ATOM 1476 N N . ALA A 1 194 ? -1.947 30.656 11.617 1 93.69 194 ALA A N 1
ATOM 1477 C CA . ALA A 1 194 ? -0.755 30.656 12.461 1 93.69 194 ALA A CA 1
ATOM 1478 C C . ALA A 1 194 ? 0.508 30.453 11.625 1 93.69 194 ALA A C 1
ATOM 1480 O O . ALA A 1 194 ? 1.484 31.188 11.781 1 93.69 194 ALA A O 1
ATOM 1481 N N . LEU A 1 195 ? 0.491 29.562 10.742 1 93.25 195 LEU A N 1
ATOM 1482 C CA . LEU A 1 195 ? 1.674 29.203 9.969 1 93.25 195 LEU A CA 1
ATOM 1483 C C . LEU A 1 195 ? 2.035 30.312 8.984 1 93.25 195 LEU A C 1
ATOM 1485 O O . LEU A 1 195 ? 3.207 30.484 8.648 1 93.25 195 LEU A O 1
ATOM 1489 N N . SER A 1 196 ? 1.048 31 8.531 1 91.56 196 SER A N 1
ATOM 1490 C CA . SER A 1 196 ? 1.294 32.062 7.562 1 91.56 196 SER A CA 1
ATOM 1491 C C . SER A 1 196 ? 2.191 33.156 8.148 1 91.56 196 SER A C 1
ATOM 1493 O O . SER A 1 196 ? 2.842 33.875 7.41 1 91.56 196 SER A O 1
ATOM 1495 N N . LYS A 1 197 ? 2.219 33.219 9.422 1 92.38 197 LYS A N 1
ATOM 1496 C CA . LYS A 1 197 ? 3.07 34.188 10.086 1 92.38 197 LYS A CA 1
ATOM 1497 C C . LYS A 1 197 ? 4.547 33.906 9.852 1 92.38 197 LYS A C 1
ATOM 1499 O O . LYS A 1 197 ? 5.383 34.812 9.883 1 92.38 197 LYS A O 1
ATOM 1504 N N . ILE A 1 198 ? 4.832 32.719 9.625 1 92.25 198 ILE A N 1
ATOM 1505 C CA . ILE A 1 198 ? 6.211 32.25 9.477 1 92.25 198 ILE A CA 1
ATOM 1506 C C . ILE A 1 198 ? 6.84 32.906 8.242 1 92.25 198 ILE A C 1
ATOM 1508 O O . ILE A 1 198 ? 7.996 33.344 8.281 1 92.25 198 ILE A O 1
ATOM 1512 N N . PHE A 1 199 ? 6.137 33.094 7.223 1 90.19 199 PHE A N 1
ATOM 1513 C CA . PHE A 1 199 ? 6.719 33.594 5.988 1 90.19 199 PHE A CA 1
ATOM 1514 C C . PHE A 1 199 ? 6.285 35.031 5.734 1 90.19 199 PHE A C 1
ATOM 1516 O O . PHE A 1 199 ? 6.523 35.562 4.656 1 90.19 199 PHE A O 1
ATOM 1523 N N . ASN A 1 200 ? 5.617 35.594 6.707 1 91.19 200 ASN A N 1
ATOM 1524 C CA . ASN A 1 200 ? 5.266 37 6.629 1 91.19 200 ASN A CA 1
ATOM 1525 C C . ASN A 1 200 ? 6.457 37.906 6.969 1 91.19 200 ASN A C 1
ATOM 1527 O O . ASN A 1 200 ? 6.914 37.938 8.109 1 91.19 200 ASN A O 1
ATOM 1531 N N . PRO A 1 201 ? 6.875 38.625 6.035 1 90.44 201 PRO A N 1
ATOM 1532 C CA . PRO A 1 201 ? 8.078 39.438 6.262 1 90.44 201 PRO A CA 1
ATOM 1533 C C . PRO A 1 201 ? 7.867 40.531 7.309 1 90.44 201 PRO A C 1
ATOM 1535 O O . PRO A 1 201 ? 8.836 41.031 7.879 1 90.44 201 PRO A O 1
ATOM 1538 N N . SER A 1 202 ? 6.684 40.875 7.551 1 93.25 202 SER A N 1
ATOM 1539 C CA . SER A 1 202 ? 6.395 41.938 8.508 1 93.25 202 SER A CA 1
ATOM 1540 C C . SER A 1 202 ? 6.562 41.438 9.945 1 93.25 202 SER A C 1
ATOM 1542 O O . SER A 1 202 ? 6.617 42.25 10.883 1 93.25 202 SER A O 1
ATOM 1544 N N . VAL A 1 203 ? 6.684 40.188 10.047 1 94 203 VAL A N 1
ATOM 1545 C CA . VAL A 1 203 ? 6.891 39.594 11.359 1 94 203 VAL A CA 1
ATOM 1546 C C . VAL A 1 203 ? 8.367 39.25 11.547 1 94 203 VAL A C 1
ATOM 1548 O O . VAL A 1 203 ? 8.844 38.25 11.062 1 94 203 VAL A O 1
ATOM 1551 N N . ALA A 1 204 ? 9.039 40.094 12.195 1 94.31 204 ALA A N 1
ATOM 1552 C CA . ALA A 1 204 ? 10.469 39.906 12.445 1 94.31 204 ALA A CA 1
ATOM 1553 C C . ALA A 1 204 ? 10.883 40.625 13.734 1 94.31 204 ALA A C 1
ATOM 1555 O O . ALA A 1 204 ? 10.297 41.625 14.109 1 94.31 204 ALA A O 1
ATOM 1556 N N . PRO A 1 205 ? 11.758 40.031 14.43 1 96.81 205 PRO A N 1
ATOM 1557 C CA . PRO A 1 205 ? 12.648 38.906 14.188 1 96.81 205 PRO A CA 1
ATOM 1558 C C . PRO A 1 205 ? 11.969 37.562 14.43 1 96.81 205 PRO A C 1
ATOM 1560 O O . PRO A 1 205 ? 11.047 37.469 15.25 1 96.81 205 PRO A O 1
ATOM 1563 N N . LYS A 1 206 ? 12.422 36.531 13.711 1 98.12 206 LYS A N 1
ATOM 1564 C CA . LYS A 1 206 ? 11.906 35.188 13.844 1 98.12 206 LYS A CA 1
ATOM 1565 C C . LYS A 1 206 ? 12.984 34.219 14.328 1 98.12 206 LYS A C 1
ATOM 1567 O O . LYS A 1 206 ? 14.07 34.125 13.75 1 98.12 206 LYS A O 1
ATOM 1572 N N . VAL A 1 207 ? 12.617 33.531 15.359 1 98.5 207 VAL A N 1
ATOM 1573 C CA . VAL A 1 207 ? 13.562 32.562 15.922 1 98.5 207 VAL A CA 1
ATOM 1574 C C . VAL A 1 207 ? 12.977 31.156 15.836 1 98.5 207 VAL A C 1
ATOM 1576 O O . VAL A 1 207 ? 11.82 30.922 16.219 1 98.5 207 VAL A O 1
ATOM 1579 N N . PHE A 1 208 ? 13.758 30.25 15.289 1 98.12 208 PHE A N 1
ATOM 1580 C CA . PHE A 1 208 ? 13.375 28.844 15.203 1 98.12 208 PHE A CA 1
ATOM 1581 C C . PHE A 1 208 ? 14.188 28 16.172 1 98.12 208 PHE A C 1
ATOM 1583 O O . PHE A 1 208 ? 15.414 28.141 16.25 1 98.12 208 PHE A O 1
ATOM 1590 N N . VAL A 1 209 ? 13.484 27.234 16.969 1 98.25 209 VAL A N 1
ATOM 1591 C CA . VAL A 1 209 ? 14.125 26.297 17.891 1 98.25 209 VAL A CA 1
ATOM 1592 C C . VAL A 1 209 ? 13.844 24.859 17.438 1 98.25 209 VAL A C 1
ATOM 1594 O O . VAL A 1 209 ? 12.734 24.344 17.625 1 98.25 209 VAL A O 1
ATOM 1597 N N . LEU A 1 210 ? 14.883 24.219 16.891 1 97.06 210 LEU A N 1
ATOM 1598 C CA . LEU A 1 210 ? 14.688 22.938 16.219 1 97.06 210 LEU A CA 1
ATOM 1599 C C . LEU A 1 210 ? 15.492 21.828 16.891 1 97.06 210 LEU A C 1
ATOM 1601 O O . LEU A 1 210 ? 16.703 21.969 17.078 1 97.06 210 LEU A O 1
ATOM 1605 N N . GLY A 1 211 ? 14.828 20.844 17.312 1 95.69 211 GLY A N 1
ATOM 1606 C CA . GLY A 1 211 ? 15.453 19.688 17.938 1 95.69 211 GLY A CA 1
ATOM 1607 C C . GLY A 1 211 ? 14.805 18.375 17.547 1 95.69 211 GLY A C 1
ATOM 1608 O O . GLY A 1 211 ? 14.25 18.234 16.453 1 95.69 211 GLY A O 1
ATOM 1609 N N . GLY A 1 212 ? 15.031 17.312 18.406 1 91.5 212 GLY A N 1
ATOM 1610 C CA . GLY A 1 212 ? 14.383 16.016 18.188 1 91.5 212 GLY A CA 1
ATOM 1611 C C . GLY A 1 212 ? 15.289 15 17.531 1 91.5 212 GLY A C 1
ATOM 1612 O O . GLY A 1 212 ? 16.484 15.25 17.344 1 91.5 212 GLY A O 1
ATOM 1613 N N . GLY A 1 213 ? 14.672 13.797 17.234 1 90.31 213 GLY A N 1
ATOM 1614 C CA . GLY A 1 213 ? 15.438 12.672 16.734 1 90.31 213 GLY A CA 1
ATOM 1615 C C . GLY A 1 213 ? 15.398 12.547 15.227 1 90.31 213 GLY A C 1
ATOM 1616 O O . GLY A 1 213 ? 16.234 11.859 14.625 1 90.31 213 GLY A O 1
ATOM 1617 N N . LYS A 1 214 ? 14.5 13.25 14.539 1 87.25 214 LYS A N 1
ATOM 1618 C CA . LYS A 1 214 ? 14.375 13.156 13.094 1 87.25 214 LYS A CA 1
ATOM 1619 C C . LYS A 1 214 ? 15.344 14.109 12.391 1 87.25 214 LYS A C 1
ATOM 1621 O O . LYS A 1 214 ? 14.922 15.078 11.766 1 87.25 214 LYS A O 1
ATOM 1626 N N . VAL A 1 215 ? 16.516 13.742 12.32 1 93.56 215 VAL A N 1
ATOM 1627 C CA . VAL A 1 215 ? 17.609 14.641 11.984 1 93.56 215 VAL A CA 1
ATOM 1628 C C . VAL A 1 215 ? 17.562 14.992 10.5 1 93.56 215 VAL A C 1
ATOM 1630 O O . VAL A 1 215 ? 17.797 16.141 10.117 1 93.56 215 VAL A O 1
ATOM 1633 N N . THR A 1 216 ? 17.25 14.078 9.68 1 90.5 216 THR A N 1
ATOM 1634 C CA . THR A 1 216 ? 17.219 14.344 8.242 1 90.5 216 THR A CA 1
ATOM 1635 C C . THR A 1 216 ? 16.109 15.336 7.898 1 90.5 216 THR A C 1
ATOM 1637 O O . THR A 1 216 ? 16.297 16.219 7.051 1 90.5 216 THR A O 1
ATOM 1640 N N . ASP A 1 217 ? 14.977 15.273 8.594 1 89.44 217 ASP A N 1
ATOM 1641 C CA . ASP A 1 217 ? 13.875 16.219 8.406 1 89.44 217 ASP A CA 1
ATOM 1642 C C . ASP A 1 217 ? 14.281 17.625 8.852 1 89.44 217 ASP A C 1
ATOM 1644 O O . ASP A 1 217 ? 13.961 18.609 8.18 1 89.44 217 ASP A O 1
ATOM 1648 N N . SER A 1 218 ? 14.992 17.625 9.891 1 92.94 218 SER A N 1
ATOM 1649 C CA . SER A 1 218 ? 15.406 18.906 10.438 1 92.94 218 SER A CA 1
ATOM 1650 C C . SER A 1 218 ? 16.391 19.609 9.516 1 92.94 218 SER A C 1
ATOM 1652 O O . SER A 1 218 ? 16.344 20.844 9.359 1 92.94 218 SER A O 1
ATOM 1654 N N . VAL A 1 219 ? 17.266 18.859 8.945 1 94.69 219 VAL A N 1
ATOM 1655 C CA . VAL A 1 219 ? 18.234 19.438 8.023 1 94.69 219 VAL A CA 1
ATOM 1656 C C . VAL A 1 219 ? 17.531 20.062 6.836 1 94.69 219 VAL A C 1
ATOM 1658 O O . VAL A 1 219 ? 17.875 21.156 6.398 1 94.69 219 VAL A O 1
ATOM 1661 N N . LYS A 1 220 ? 16.516 19.438 6.383 1 92.38 220 LYS A N 1
ATOM 1662 C CA . LYS A 1 220 ? 15.742 19.953 5.266 1 92.38 220 LYS A CA 1
ATOM 1663 C C . LYS A 1 220 ? 15.047 21.266 5.645 1 92.38 220 LYS A C 1
ATOM 1665 O O . LYS A 1 220 ? 14.969 22.188 4.832 1 92.38 220 LYS A O 1
ATOM 1670 N N . ILE A 1 221 ? 14.555 21.297 6.816 1 93.94 221 ILE A N 1
ATOM 1671 C CA . ILE A 1 221 ? 13.883 22.5 7.309 1 93.94 221 ILE A CA 1
ATOM 1672 C C . ILE A 1 221 ? 14.875 23.656 7.387 1 93.94 221 ILE A C 1
ATOM 1674 O O . ILE A 1 221 ? 14.594 24.766 6.914 1 93.94 221 ILE A O 1
ATOM 1678 N N . VAL A 1 222 ? 16.016 23.359 7.914 1 96.25 222 VAL A N 1
ATOM 1679 C CA . VAL A 1 222 ? 17.047 24.391 8.062 1 96.25 222 VAL A CA 1
ATOM 1680 C C . VAL A 1 222 ? 17.438 24.922 6.691 1 96.25 222 VAL A C 1
ATOM 1682 O O . VAL A 1 222 ? 17.531 26.141 6.488 1 96.25 222 VAL A O 1
ATOM 1685 N N . GLU A 1 223 ? 17.656 24.016 5.859 1 95.5 223 GLU A N 1
ATOM 1686 C CA . GLU A 1 223 ? 18.016 24.391 4.496 1 95.5 223 GLU A CA 1
ATOM 1687 C C . GLU A 1 223 ? 16.969 25.312 3.881 1 95.5 223 GLU A C 1
ATOM 1689 O O . GLU A 1 223 ? 17.312 26.359 3.318 1 95.5 223 GLU A O 1
ATOM 1694 N N . ALA A 1 224 ? 15.758 25.016 4.031 1 94.19 224 ALA A N 1
ATOM 1695 C CA . ALA A 1 224 ? 14.664 25.766 3.447 1 94.19 224 ALA A CA 1
ATOM 1696 C C . ALA A 1 224 ? 14.547 27.156 4.094 1 94.19 224 ALA A C 1
ATOM 1698 O O . ALA A 1 224 ? 14.344 28.156 3.4 1 94.19 224 ALA A O 1
ATOM 1699 N N . LEU A 1 225 ? 14.633 27.188 5.352 1 95 225 LEU A N 1
ATOM 1700 C CA . LEU A 1 225 ? 14.516 28.438 6.082 1 95 225 LEU A CA 1
ATOM 1701 C C . LEU A 1 225 ? 15.625 29.406 5.688 1 95 225 LEU A C 1
ATOM 1703 O O . LEU A 1 225 ? 15.391 30.609 5.551 1 95 225 LEU A O 1
ATOM 1707 N N . LEU A 1 226 ? 16.781 28.844 5.531 1 95.75 226 LEU A N 1
ATOM 1708 C CA . LEU A 1 226 ? 17.938 29.672 5.188 1 95.75 226 LEU A CA 1
ATOM 1709 C C . LEU A 1 226 ? 17.844 30.156 3.742 1 95.75 226 LEU A C 1
ATOM 1711 O O . LEU A 1 226 ? 18.125 31.312 3.453 1 95.75 226 LEU A O 1
ATOM 1715 N N . GLU A 1 227 ? 17.469 29.266 2.906 1 93.56 227 GLU A N 1
ATOM 1716 C CA . GLU A 1 227 ? 17.328 29.625 1.497 1 93.56 227 GLU A CA 1
ATOM 1717 C C . GLU A 1 227 ? 16.328 30.75 1.308 1 93.56 227 GLU A C 1
ATOM 1719 O O . GLU A 1 227 ? 16.531 31.641 0.474 1 93.56 227 GLU A O 1
ATOM 1724 N N . ARG A 1 228 ? 15.344 30.812 2.105 1 92.38 228 ARG A N 1
ATOM 1725 C CA . ARG A 1 228 ? 14.258 31.781 1.961 1 92.38 228 ARG A CA 1
ATOM 1726 C C . ARG A 1 228 ? 14.484 33 2.869 1 92.38 228 ARG A C 1
ATOM 1728 O O . ARG A 1 228 ? 13.672 33.906 2.887 1 92.38 228 ARG A O 1
ATOM 1735 N N . LYS A 1 229 ? 15.469 32.906 3.623 1 93 229 LYS A N 1
ATOM 1736 C CA . LYS A 1 229 ? 15.867 34 4.523 1 93 229 LYS A CA 1
ATOM 1737 C C . LYS A 1 229 ? 14.734 34.344 5.48 1 93 229 LYS A C 1
ATOM 1739 O O . LYS A 1 229 ? 14.414 35.531 5.656 1 93 229 LYS A O 1
ATOM 1744 N N . VAL A 1 230 ? 14.172 33.312 6 1 93.94 230 VAL A N 1
ATOM 1745 C CA . VAL A 1 230 ? 13 33.469 6.855 1 93.94 230 VAL A CA 1
ATOM 1746 C C . VAL A 1 230 ? 13.438 33.594 8.312 1 93.94 230 VAL A C 1
ATOM 1748 O O . VAL A 1 230 ? 12.797 34.312 9.102 1 93.94 230 VAL A O 1
ATOM 1751 N N . ALA A 1 231 ? 14.508 33.031 8.656 1 96.12 231 ALA A N 1
ATOM 1752 C CA . ALA A 1 231 ? 14.914 32.906 10.055 1 96.12 231 ALA A CA 1
ATOM 1753 C C . ALA A 1 231 ? 16 33.938 10.391 1 96.12 231 ALA A C 1
ATOM 1755 O O . ALA A 1 231 ? 16.984 34.062 9.648 1 96.12 231 ALA A O 1
ATOM 1756 N N . ASP A 1 232 ? 15.773 34.594 11.453 1 97.06 232 ASP A N 1
ATOM 1757 C CA . ASP A 1 232 ? 16.844 35.406 12.008 1 97.06 232 ASP A CA 1
ATOM 1758 C C . ASP A 1 232 ? 17.828 34.594 12.82 1 97.06 232 ASP A C 1
ATOM 1760 O O . ASP A 1 232 ? 19.031 34.812 12.781 1 97.06 232 ASP A O 1
ATOM 1764 N N . TYR A 1 233 ? 17.281 33.656 13.562 1 98 233 TYR A N 1
ATOM 1765 C CA . TYR A 1 233 ? 18.094 32.656 14.266 1 98 233 TYR A CA 1
ATOM 1766 C C . TYR A 1 233 ? 17.469 31.281 14.188 1 98 233 TYR A C 1
ATOM 1768 O O . TYR A 1 233 ? 16.25 31.141 14.219 1 98 233 TYR A O 1
ATOM 1776 N N . ILE A 1 234 ? 18.344 30.297 14.07 1 98.56 234 ILE A N 1
ATOM 1777 C CA . ILE A 1 234 ? 17.969 28.906 14.211 1 98.56 234 ILE A CA 1
ATOM 1778 C C . ILE A 1 234 ? 18.75 28.266 15.359 1 98.56 234 ILE A C 1
ATOM 1780 O O . ILE A 1 234 ? 19.953 28.016 15.242 1 98.56 234 ILE A O 1
ATOM 1784 N N . LEU A 1 235 ? 18.031 28.062 16.438 1 98.75 235 LEU A N 1
ATOM 1785 C CA . LEU A 1 235 ? 18.609 27.438 17.609 1 98.75 235 LEU A CA 1
ATOM 1786 C C . LEU A 1 235 ? 18.453 25.922 17.562 1 98.75 235 LEU A C 1
ATOM 1788 O O . LEU A 1 235 ? 17.328 25.422 17.422 1 98.75 235 LEU A O 1
ATOM 1792 N N . THR A 1 236 ? 19.562 25.188 17.719 1 98.56 236 THR A N 1
ATOM 1793 C CA . THR A 1 236 ? 19.5 23.766 17.422 1 98.56 236 THR A CA 1
ATOM 1794 C C . THR A 1 236 ? 19.703 22.938 18.688 1 98.56 236 THR A C 1
ATOM 1796 O O . THR A 1 236 ? 20.391 23.359 19.609 1 98.56 236 THR A O 1
ATOM 1799 N N . GLY A 1 237 ? 19 21.875 18.75 1 97.81 237 GLY A N 1
ATOM 1800 C CA . GLY A 1 237 ? 19.141 20.875 19.797 1 97.81 237 GLY A CA 1
ATOM 1801 C C . GLY A 1 237 ? 18.953 19.469 19.297 1 97.81 237 GLY A C 1
ATOM 1802 O O . GLY A 1 237 ? 18.859 19.219 18.094 1 97.81 237 GLY A O 1
ATOM 1803 N N . GLY A 1 238 ? 19.047 18.531 20.188 1 97.06 238 GLY A N 1
ATOM 1804 C CA . GLY A 1 238 ? 18.859 17.141 19.828 1 97.06 238 GLY A CA 1
ATOM 1805 C C . GLY A 1 238 ? 19.875 16.641 18.812 1 97.06 238 GLY A C 1
ATOM 1806 O O . GLY A 1 238 ? 21.047 17.031 18.859 1 97.06 238 GLY A O 1
ATOM 1807 N N . LEU A 1 239 ? 19.453 15.789 17.984 1 97.19 239 LEU A N 1
ATOM 1808 C CA . LEU A 1 239 ? 20.375 15.164 17.047 1 97.19 239 LEU A CA 1
ATOM 1809 C C . LEU A 1 239 ? 20.812 16.156 15.977 1 97.19 239 LEU A C 1
ATOM 1811 O O . LEU A 1 239 ? 21.891 16 15.391 1 97.19 239 LEU A O 1
ATOM 1815 N N . LEU A 1 240 ? 19.969 17.109 15.719 1 97.31 240 LEU A N 1
ATOM 1816 C CA . LEU A 1 240 ? 20.359 18.141 14.758 1 97.31 240 LEU A CA 1
ATOM 1817 C C . LEU A 1 240 ? 21.609 18.875 15.234 1 97.31 240 LEU A C 1
ATOM 1819 O O . LEU A 1 240 ? 22.562 19.047 14.469 1 97.31 240 LEU A O 1
ATOM 1823 N N . ALA A 1 241 ? 21.578 19.281 16.453 1 97.75 241 ALA A N 1
ATOM 1824 C CA . ALA A 1 241 ? 22.734 19.969 17.016 1 97.75 241 ALA A CA 1
ATOM 1825 C C . ALA A 1 241 ? 23.969 19.062 17.016 1 97.75 241 ALA A C 1
ATOM 1827 O O . ALA A 1 241 ? 25.062 19.516 16.688 1 97.75 241 ALA A O 1
ATOM 1828 N N . THR A 1 242 ? 23.719 17.828 17.359 1 97.75 242 THR A N 1
ATOM 1829 C CA . THR A 1 242 ? 24.812 16.859 17.391 1 97.75 242 THR A CA 1
ATOM 1830 C C . THR A 1 242 ? 25.422 16.703 16 1 97.75 242 THR A C 1
ATOM 1832 O O . THR A 1 242 ? 26.641 16.672 15.852 1 97.75 242 THR A O 1
ATOM 1835 N N . LEU A 1 243 ? 24.641 16.641 15.039 1 98.06 243 LEU A N 1
ATOM 1836 C CA . LEU A 1 243 ? 25.094 16.5 13.656 1 98.06 243 LEU A CA 1
ATOM 1837 C C . LEU A 1 243 ? 25.891 17.734 13.219 1 98.06 243 LEU A C 1
ATOM 1839 O O . LEU A 1 243 ? 26.953 17.609 12.625 1 98.06 243 LEU A O 1
ATOM 1843 N N . LEU A 1 244 ? 25.344 18.891 13.508 1 97.81 244 LEU A N 1
ATOM 1844 C CA . LEU A 1 244 ? 25.984 20.125 13.086 1 97.81 244 LEU A CA 1
ATOM 1845 C C . LEU A 1 244 ? 27.359 20.266 13.719 1 97.81 244 LEU A C 1
ATOM 1847 O O . LEU A 1 244 ? 28.312 20.656 13.055 1 97.81 244 LEU A O 1
ATOM 1851 N N . LEU A 1 245 ? 27.453 19.953 14.945 1 97.44 245 LEU A N 1
ATOM 1852 C CA . LEU A 1 245 ? 28.734 20.016 15.641 1 97.44 245 LEU A CA 1
ATOM 1853 C C . LEU A 1 245 ? 29.719 19 15.086 1 97.44 245 LEU A C 1
ATOM 1855 O O . LEU A 1 245 ? 30.906 19.312 14.883 1 97.44 245 LEU A O 1
ATOM 1859 N N . HIS A 1 246 ? 29.203 17.812 14.867 1 97.19 246 HIS A N 1
ATOM 1860 C CA . HIS A 1 246 ? 30.031 16.797 14.242 1 97.19 246 HIS A CA 1
ATOM 1861 C C . HIS A 1 246 ? 30.547 17.25 12.883 1 97.19 246 HIS A C 1
ATOM 1863 O O . HIS A 1 246 ? 31.719 17.062 12.555 1 97.19 246 HIS A O 1
ATOM 1869 N N . ALA A 1 247 ? 29.688 17.812 12.141 1 96.94 247 ALA A N 1
ATOM 1870 C CA . ALA A 1 247 ? 30.016 18.281 10.797 1 96.94 247 ALA A CA 1
ATOM 1871 C C . ALA A 1 247 ? 31.078 19.375 10.844 1 96.94 247 ALA A C 1
ATOM 1873 O O . ALA A 1 247 ? 31.891 19.5 9.922 1 96.94 247 ALA A O 1
ATOM 1874 N N . LYS A 1 248 ? 31.094 20.125 11.914 1 94.75 248 LYS A N 1
ATOM 1875 C CA . LYS A 1 248 ? 32.062 21.203 12.094 1 94.75 248 LYS A CA 1
ATOM 1876 C C . LYS A 1 248 ? 33.406 20.672 12.586 1 94.75 248 LYS A C 1
ATOM 1878 O O . LYS A 1 248 ? 34.344 21.438 12.773 1 94.75 248 LYS A O 1
ATOM 1883 N N . GLY A 1 249 ? 33.438 19.422 12.891 1 94.06 249 GLY A N 1
ATOM 1884 C CA . GLY A 1 249 ? 34.688 18.828 13.312 1 94.06 249 GLY A CA 1
ATOM 1885 C C . GLY A 1 249 ? 34.812 18.672 14.82 1 94.06 249 GLY A C 1
ATOM 1886 O O . GLY A 1 249 ? 35.875 18.328 15.336 1 94.06 249 GLY A O 1
ATOM 1887 N N . VAL A 1 250 ? 33.75 18.953 15.492 1 95.19 250 VAL A N 1
ATOM 1888 C CA . VAL A 1 250 ? 33.75 18.781 16.938 1 95.19 250 VAL A CA 1
ATOM 1889 C C . VAL A 1 250 ? 33.719 17.297 17.281 1 95.19 250 VAL A C 1
ATOM 1891 O O . VAL A 1 250 ? 33 16.531 16.656 1 95.19 250 VAL A O 1
ATOM 1894 N N . ASP A 1 251 ? 34.5 16.922 18.25 1 95 251 ASP A N 1
ATOM 1895 C CA . ASP A 1 251 ? 34.5 15.531 18.719 1 95 251 ASP A CA 1
ATOM 1896 C C . ASP A 1 251 ? 33.281 15.266 19.625 1 95 251 ASP A C 1
ATOM 1898 O O . ASP A 1 251 ? 33.312 15.57 20.812 1 95 251 ASP A O 1
ATOM 1902 N N . ILE A 1 252 ? 32.344 14.648 19.141 1 96.12 252 ILE A N 1
ATOM 1903 C CA . ILE A 1 252 ? 31.125 14.398 19.875 1 96.12 252 ILE A CA 1
ATOM 1904 C C . ILE A 1 252 ? 31.188 13.008 20.516 1 96.12 252 ILE A C 1
ATOM 1906 O O . ILE A 1 252 ? 30.25 12.586 21.188 1 96.12 252 ILE A O 1
ATOM 1910 N N . GLY A 1 253 ? 32.281 12.352 20.344 1 95.5 253 GLY A N 1
ATOM 1911 C CA . GLY A 1 253 ? 32.438 11.016 20.891 1 95.5 253 GLY A CA 1
ATOM 1912 C C . GLY A 1 253 ? 31.906 9.93 19.984 1 95.5 253 GLY A C 1
ATOM 1913 O O . GLY A 1 253 ? 30.922 10.133 19.281 1 95.5 253 GLY A O 1
ATOM 1914 N N . GLU A 1 254 ? 32.5 8.75 20.062 1 94.88 254 GLU A N 1
ATOM 1915 C CA . GLU A 1 254 ? 32.188 7.633 19.172 1 94.88 254 GLU A CA 1
ATOM 1916 C C . GLU A 1 254 ? 30.734 7.172 19.375 1 94.88 254 GLU A C 1
ATOM 1918 O O . GLU A 1 254 ? 30.078 6.785 18.406 1 94.88 254 GLU A O 1
ATOM 1923 N N . LYS A 1 255 ? 30.328 7.184 20.531 1 96.25 255 LYS A N 1
ATOM 1924 C CA . LYS A 1 255 ? 28.969 6.73 20.844 1 96.25 255 LYS A CA 1
ATOM 1925 C C . LYS A 1 255 ? 27.938 7.578 20.109 1 96.25 255 LYS A C 1
ATOM 1927 O O . LYS A 1 255 ? 26.953 7.047 19.578 1 96.25 255 LYS A O 1
ATOM 1932 N N . ASN A 1 256 ? 28.203 8.797 20.094 1 97.25 256 ASN A N 1
ATOM 1933 C CA . ASN A 1 256 ? 27.25 9.711 19.469 1 97.25 256 ASN A CA 1
ATOM 1934 C C . ASN A 1 256 ? 27.328 9.656 17.953 1 97.25 256 ASN A C 1
ATOM 1936 O O . ASN A 1 256 ? 26.344 9.891 17.25 1 97.25 256 ASN A O 1
ATOM 1940 N N . VAL A 1 257 ? 28.5 9.367 17.422 1 96.25 257 VAL A N 1
ATOM 1941 C CA . VAL A 1 257 ? 28.625 9.141 15.992 1 96.25 257 VAL A CA 1
ATOM 1942 C C . VAL A 1 257 ? 27.781 7.941 15.578 1 96.25 257 VAL A C 1
ATOM 1944 O O . VAL A 1 257 ? 27.125 7.973 14.539 1 96.25 257 VAL A O 1
ATOM 1947 N N . GLU A 1 258 ? 27.781 6.969 16.359 1 96.5 258 GLU A N 1
ATOM 1948 C CA . GLU A 1 258 ? 26.984 5.777 16.094 1 96.5 258 GLU A CA 1
ATOM 1949 C C . GLU A 1 258 ? 25.484 6.09 16.156 1 96.5 258 GLU A C 1
ATOM 1951 O O . GLU A 1 258 ? 24.703 5.543 15.367 1 96.5 258 GLU A O 1
ATOM 1956 N N . VAL A 1 259 ? 25.172 6.906 17.062 1 96.25 259 VAL A N 1
ATOM 1957 C CA . VAL A 1 259 ? 23.781 7.32 17.188 1 96.25 259 VAL A CA 1
ATOM 1958 C C . VAL A 1 259 ? 23.344 8.031 15.906 1 96.25 259 VAL A C 1
ATOM 1960 O O . VAL A 1 259 ? 22.25 7.766 15.391 1 96.25 259 VAL A O 1
ATOM 1963 N N . LEU A 1 260 ? 24.172 8.867 15.391 1 96.56 260 LEU A N 1
ATOM 1964 C CA . LEU A 1 260 ? 23.859 9.586 14.156 1 96.56 260 LEU A CA 1
ATOM 1965 C C . LEU A 1 260 ? 23.688 8.617 12.992 1 96.56 260 LEU A C 1
ATOM 1967 O O . LEU A 1 260 ? 22.766 8.75 12.195 1 96.56 260 LEU A O 1
ATOM 1971 N N . LYS A 1 261 ? 24.562 7.688 12.922 1 94.94 261 LYS A N 1
ATOM 1972 C CA . LYS A 1 261 ? 24.469 6.695 11.859 1 94.94 261 LYS A CA 1
ATOM 1973 C C . LYS A 1 261 ? 23.156 5.918 11.93 1 94.94 261 LYS A C 1
ATOM 1975 O O . LYS A 1 261 ? 22.5 5.703 10.914 1 94.94 261 LYS A O 1
ATOM 1980 N N . SER A 1 262 ? 22.828 5.59 13.094 1 94.75 262 SER A N 1
ATOM 1981 C CA . SER A 1 262 ? 21.609 4.828 13.32 1 94.75 262 SER A CA 1
ATOM 1982 C C . SER A 1 262 ? 20.375 5.656 12.961 1 94.75 262 SER A C 1
ATOM 1984 O O . SER A 1 262 ? 19.328 5.102 12.641 1 94.75 262 SER A O 1
ATOM 1986 N N . ALA A 1 263 ? 20.609 6.938 13.016 1 93.44 263 ALA A N 1
ATOM 1987 C CA . ALA A 1 263 ? 19.5 7.836 12.719 1 93.44 263 ALA A CA 1
ATOM 1988 C C . ALA A 1 263 ? 19.438 8.156 11.234 1 93.44 263 ALA A C 1
ATOM 1990 O O . ALA A 1 263 ? 18.625 8.992 10.805 1 93.44 263 ALA A O 1
ATOM 1991 N N . GLY A 1 264 ? 20.234 7.578 10.438 1 91.88 264 GLY A N 1
ATOM 1992 C CA . GLY A 1 264 ? 20.172 7.719 8.992 1 91.88 264 GLY A CA 1
ATOM 1993 C C . GLY A 1 264 ? 21.141 8.758 8.453 1 91.88 264 GLY A C 1
ATOM 1994 O O . GLY A 1 264 ? 21.078 9.125 7.277 1 91.88 264 GLY A O 1
ATOM 1995 N N . VAL A 1 265 ? 22.031 9.148 9.273 1 94.5 265 VAL A N 1
ATOM 1996 C CA . VAL A 1 265 ? 22.984 10.164 8.844 1 94.5 265 VAL A CA 1
ATOM 1997 C C . VAL A 1 265 ? 24.141 9.508 8.094 1 94.5 265 VAL A C 1
ATOM 1999 O O . VAL A 1 265 ? 24.875 8.688 8.656 1 94.5 265 VAL A O 1
ATOM 2002 N N . ASN A 1 266 ? 24.219 9.844 6.828 1 94.56 266 ASN A N 1
ATOM 2003 C CA . ASN A 1 266 ? 25.344 9.383 6.016 1 94.56 266 ASN A CA 1
ATOM 2004 C C . ASN A 1 266 ? 26.266 10.531 5.641 1 94.56 266 ASN A C 1
ATOM 2006 O O . ASN A 1 266 ? 26.109 11.648 6.129 1 94.56 266 ASN A O 1
ATOM 2010 N N . GLU A 1 267 ? 27.203 10.242 4.836 1 93.44 267 GLU A N 1
ATOM 2011 C CA . GLU A 1 267 ? 28.234 11.211 4.5 1 93.44 267 GLU A CA 1
ATOM 2012 C C . GLU A 1 267 ? 27.656 12.406 3.744 1 93.44 267 GLU A C 1
ATOM 2014 O O . GLU A 1 267 ? 28.109 13.531 3.898 1 93.44 267 GLU A O 1
ATOM 2019 N N . LEU A 1 268 ? 26.688 12.125 3.01 1 93.62 268 LEU A N 1
ATOM 2020 C CA . LEU A 1 268 ? 26.062 13.195 2.248 1 93.62 268 LEU A CA 1
ATOM 2021 C C . LEU A 1 268 ? 25.359 14.18 3.178 1 93.62 268 LEU A C 1
ATOM 2023 O O . LEU A 1 268 ? 25.406 15.391 2.947 1 93.62 268 LEU A O 1
ATOM 2027 N N . VAL A 1 269 ? 24.766 13.664 4.184 1 94.88 269 VAL A N 1
ATOM 2028 C CA . VAL A 1 269 ? 24.062 14.5 5.145 1 94.88 269 VAL A CA 1
ATOM 2029 C C . VAL A 1 269 ? 25.078 15.32 5.949 1 94.88 269 VAL A C 1
ATOM 2031 O O . VAL A 1 269 ? 24.844 16.5 6.242 1 94.88 269 VAL A O 1
ATOM 2034 N N . ILE A 1 270 ? 26.125 14.719 6.297 1 96.06 270 ILE A N 1
ATOM 2035 C CA . ILE A 1 270 ? 27.172 15.398 7.051 1 96.06 270 ILE A CA 1
ATOM 2036 C C . ILE A 1 270 ? 27.734 16.547 6.227 1 96.06 270 ILE A C 1
ATOM 2038 O O . ILE A 1 270 ? 27.922 17.656 6.738 1 96.06 270 ILE A O 1
ATOM 2042 N N . GLU A 1 271 ? 27.984 16.281 5.016 1 95.94 271 GLU A N 1
ATOM 2043 C CA . GLU A 1 271 ? 28.516 17.312 4.133 1 95.94 271 GLU A CA 1
ATOM 2044 C C . GLU A 1 271 ? 27.531 18.469 3.979 1 95.94 271 GLU A C 1
ATOM 2046 O O . GLU A 1 271 ? 27.938 19.625 3.961 1 95.94 271 GLU A O 1
ATOM 2051 N N . LYS A 1 272 ? 26.391 18.141 3.771 1 95.62 272 LYS A N 1
ATOM 2052 C CA . LYS A 1 272 ? 25.359 19.156 3.67 1 95.62 272 LYS A CA 1
ATOM 2053 C C . LYS A 1 272 ? 25.297 20.016 4.938 1 95.62 272 LYS A C 1
ATOM 2055 O O . LYS A 1 272 ? 25.203 21.234 4.867 1 95.62 272 LYS A O 1
ATOM 2060 N N . ALA A 1 273 ? 25.266 19.359 6.074 1 96.56 273 ALA A N 1
ATOM 2061 C CA . ALA A 1 273 ? 25.25 20.047 7.359 1 96.56 273 ALA A CA 1
ATOM 2062 C C . ALA A 1 273 ? 26.453 20.984 7.5 1 96.56 273 ALA A C 1
ATOM 2064 O O . ALA A 1 273 ? 26.328 22.094 7.996 1 96.56 273 ALA A O 1
ATOM 2065 N N . ARG A 1 274 ? 27.531 20.5 7.066 1 96.69 274 ARG A N 1
ATOM 2066 C CA . ARG A 1 274 ? 28.75 21.297 7.121 1 96.69 274 ARG A CA 1
ATOM 2067 C C . ARG A 1 274 ? 28.609 22.562 6.285 1 96.69 274 ARG A C 1
ATOM 2069 O O . ARG A 1 274 ? 28.922 23.656 6.758 1 96.69 274 ARG A O 1
ATOM 2076 N N . ARG A 1 275 ? 28.141 22.391 5.16 1 96.44 275 ARG A N 1
ATOM 2077 C CA . ARG A 1 275 ? 27.969 23.531 4.266 1 96.44 275 ARG A CA 1
ATOM 2078 C C . ARG A 1 275 ? 27 24.547 4.859 1 96.44 275 ARG A C 1
ATOM 2080 O O . ARG A 1 275 ? 27.234 25.75 4.801 1 96.44 275 ARG A O 1
ATOM 2087 N N . LEU A 1 276 ? 25.953 24.078 5.434 1 96.06 276 LEU A N 1
ATOM 2088 C CA . LEU A 1 276 ? 24.922 24.938 5.996 1 96.06 276 LEU A CA 1
ATOM 2089 C C . LEU A 1 276 ? 25.484 25.766 7.156 1 96.06 276 LEU A C 1
ATOM 2091 O O . LEU A 1 276 ? 25.297 26.984 7.207 1 96.06 276 LEU A O 1
ATOM 2095 N N . ILE A 1 277 ? 26.109 25.078 8.047 1 95.19 277 ILE A N 1
ATOM 2096 C CA . ILE A 1 277 ? 26.562 25.766 9.25 1 95.19 277 ILE A CA 1
ATOM 2097 C C . ILE A 1 277 ? 27.719 26.719 8.906 1 95.19 277 ILE A C 1
ATOM 2099 O O . ILE A 1 277 ? 27.844 27.781 9.508 1 95.19 277 ILE A O 1
ATOM 2103 N N . GLU A 1 278 ? 28.516 26.359 7.953 1 95.38 278 GLU A N 1
ATOM 2104 C CA . GLU A 1 278 ? 29.625 27.219 7.543 1 95.38 278 GLU A CA 1
ATOM 2105 C C . GLU A 1 278 ? 29.109 28.469 6.836 1 95.38 278 GLU A C 1
ATOM 2107 O O . GLU A 1 278 ? 29.609 29.562 7.062 1 95.38 278 GLU A O 1
ATOM 2112 N N . ALA A 1 279 ? 28.172 28.281 6.047 1 95.25 279 ALA A N 1
ATOM 2113 C CA . ALA A 1 279 ? 27.656 29.391 5.234 1 95.25 279 ALA A CA 1
ATOM 2114 C C . ALA A 1 279 ? 26.75 30.297 6.059 1 95.25 279 ALA A C 1
ATOM 2116 O O . ALA A 1 279 ? 26.516 31.453 5.691 1 95.25 279 ALA A O 1
ATOM 2117 N N . HIS A 1 280 ? 26.281 29.859 7.152 1 96.5 280 HIS A N 1
ATOM 2118 C CA . HIS A 1 280 ? 25.281 30.609 7.906 1 96.5 280 HIS A CA 1
ATOM 2119 C C . HIS A 1 280 ? 25.594 30.594 9.398 1 96.5 280 HIS A C 1
ATOM 2121 O O . HIS A 1 280 ? 24.703 30.359 10.219 1 96.5 280 HIS A O 1
ATOM 2127 N N . LYS A 1 281 ? 26.781 30.797 9.688 1 92.88 281 LYS A N 1
ATOM 2128 C CA . LYS A 1 281 ? 27.266 30.734 11.07 1 92.88 281 LYS A CA 1
ATOM 2129 C C . LYS A 1 281 ? 26.625 31.812 11.93 1 92.88 281 LYS A C 1
ATOM 2131 O O . LYS A 1 281 ? 26.531 31.672 13.148 1 92.88 281 LYS A O 1
ATOM 2136 N N . ASP A 1 282 ? 26.172 32.812 11.328 1 94.56 282 ASP A N 1
ATOM 2137 C CA . ASP A 1 282 ? 25.578 33.938 12.055 1 94.56 282 ASP A CA 1
ATOM 2138 C C . ASP A 1 282 ? 24.109 33.688 12.375 1 94.56 282 ASP A C 1
ATOM 2140 O O . ASP A 1 282 ? 23.531 34.375 13.219 1 94.56 282 ASP A O 1
ATOM 2144 N N . VAL A 1 283 ? 23.531 32.75 11.711 1 97.44 283 VAL A N 1
ATOM 2145 C CA . VAL A 1 283 ? 22.094 32.5 11.859 1 97.44 283 VAL A CA 1
ATOM 2146 C C . VAL A 1 283 ? 21.891 31.203 12.664 1 97.44 283 VAL A C 1
ATOM 2148 O O . VAL A 1 283 ? 21.031 31.156 13.547 1 97.44 283 VAL A O 1
ATOM 2151 N N . ILE A 1 284 ? 22.719 30.172 12.359 1 98.5 284 ILE A N 1
ATOM 2152 C CA . ILE A 1 284 ? 22.609 28.875 13.047 1 98.5 284 ILE A CA 1
ATOM 2153 C C . ILE A 1 284 ? 23.359 28.938 14.367 1 98.5 284 ILE A C 1
ATOM 2155 O O . ILE A 1 284 ? 24.562 29.25 14.398 1 98.5 284 ILE A O 1
ATOM 2159 N N . VAL A 1 285 ? 22.656 28.625 15.406 1 98.31 285 VAL A N 1
ATOM 2160 C CA . VAL A 1 285 ? 23.281 28.609 16.719 1 98.31 285 VAL A CA 1
ATOM 2161 C C . VAL A 1 285 ? 23.312 27.172 17.25 1 98.31 285 VAL A C 1
ATOM 2163 O O . VAL A 1 285 ? 22.297 26.469 17.234 1 98.31 285 VAL A O 1
ATOM 2166 N N . THR A 1 286 ? 24.5 26.719 17.688 1 98.44 286 THR A N 1
ATOM 2167 C CA . THR A 1 286 ? 24.656 25.391 18.25 1 98.44 286 THR A CA 1
ATOM 2168 C C . THR A 1 286 ? 24.938 25.469 19.75 1 98.44 286 THR A C 1
ATOM 2170 O O . THR A 1 286 ? 25.344 26.5 20.25 1 98.44 286 THR A O 1
ATOM 2173 N N . PRO A 1 287 ? 24.656 24.391 20.391 1 98.5 287 PRO A N 1
ATOM 2174 C CA . PRO A 1 287 ? 24.906 24.375 21.828 1 98.5 287 PRO A CA 1
ATOM 2175 C C . PRO A 1 287 ? 26.375 24.609 22.172 1 98.5 287 PRO A C 1
ATOM 2177 O O . PRO A 1 287 ? 27.266 24.266 21.391 1 98.5 287 PRO A O 1
ATOM 2180 N N . VAL A 1 288 ? 26.562 25.125 23.406 1 98.44 288 VAL A N 1
ATOM 2181 C CA . VAL A 1 288 ? 27.906 25.344 23.906 1 98.44 288 VAL A CA 1
ATOM 2182 C C . VAL A 1 288 ? 28.219 24.375 25.031 1 98.44 288 VAL A C 1
ATOM 2184 O O . VAL A 1 288 ? 29.359 24.25 25.469 1 98.44 288 VAL A O 1
ATOM 2187 N N . ASP A 1 289 ? 27.156 23.781 25.531 1 98.38 289 ASP A N 1
ATOM 2188 C CA . ASP A 1 289 ? 27.297 22.703 26.516 1 98.38 289 ASP A CA 1
ATOM 2189 C C . ASP A 1 289 ? 26.141 21.703 26.406 1 98.38 289 ASP A C 1
ATOM 2191 O O . ASP A 1 289 ? 25.109 22.016 25.812 1 98.38 289 ASP A O 1
ATOM 2195 N N . PHE A 1 290 ? 26.406 20.438 26.969 1 98.44 290 PHE A N 1
ATOM 2196 C CA . PHE A 1 290 ? 25.422 19.359 26.906 1 98.44 290 PHE A CA 1
ATOM 2197 C C . PHE A 1 290 ? 25.281 18.703 28.281 1 98.44 290 PHE A C 1
ATOM 2199 O O . PHE A 1 290 ? 26.203 18.75 29.094 1 98.44 290 PHE A O 1
ATOM 2206 N N . LYS A 1 291 ? 24.109 18.203 28.469 1 98.25 291 LYS A N 1
ATOM 2207 C CA . LYS A 1 291 ? 23.953 17.156 29.469 1 98.25 291 LYS A CA 1
ATOM 2208 C C . LYS A 1 291 ? 24.234 15.781 28.891 1 98.25 291 LYS A C 1
ATOM 2210 O O . LYS A 1 291 ? 23.547 15.359 27.938 1 98.25 291 LYS A O 1
ATOM 2215 N N . VAL A 1 292 ? 25.188 15.07 29.469 1 97.75 292 VAL A N 1
ATOM 2216 C CA . VAL A 1 292 ? 25.656 13.797 28.922 1 97.75 292 VAL A CA 1
ATOM 2217 C C . VAL A 1 292 ? 25.438 12.688 29.953 1 97.75 292 VAL A C 1
ATOM 2219 O O . VAL A 1 292 ? 25.594 12.906 31.156 1 97.75 292 VAL A O 1
ATOM 2222 N N . GLU A 1 293 ? 24.984 11.586 29.469 1 97.56 293 GLU A N 1
ATOM 2223 C CA . GLU A 1 293 ? 24.859 10.406 30.312 1 97.56 293 GLU A CA 1
ATOM 2224 C C . GLU A 1 293 ? 26.078 9.508 30.188 1 97.56 293 GLU A C 1
ATOM 2226 O O . GLU A 1 293 ? 26.359 8.977 29.125 1 97.56 293 GLU A O 1
ATOM 2231 N N . ILE A 1 294 ? 26.828 9.398 31.25 1 94.81 294 ILE A N 1
ATOM 2232 C CA . ILE A 1 294 ? 28.016 8.555 31.328 1 94.81 294 ILE A CA 1
ATOM 2233 C C . ILE A 1 294 ? 27.828 7.465 32.375 1 94.81 294 ILE A C 1
ATOM 2235 O O . ILE A 1 294 ? 27.797 7.746 33.562 1 94.81 294 ILE A O 1
ATOM 2239 N N . ASP A 1 295 ? 27.688 6.281 31.953 1 92.69 295 ASP A N 1
ATOM 2240 C CA . ASP A 1 295 ? 27.5 5.129 32.812 1 92.69 295 ASP A CA 1
ATOM 2241 C C . ASP A 1 295 ? 26.375 5.363 33.812 1 92.69 295 ASP A C 1
ATOM 2243 O O . ASP A 1 295 ? 26.531 5.141 35.031 1 92.69 295 ASP A O 1
ATOM 2247 N N . GLY A 1 296 ? 25.391 5.977 33.406 1 92.75 296 GLY A N 1
ATOM 2248 C CA . GLY A 1 296 ? 24.188 6.16 34.219 1 92.75 296 GLY A CA 1
ATOM 2249 C C . GLY A 1 296 ? 24.172 7.484 34.938 1 92.75 296 GLY A C 1
ATOM 2250 O O . GLY A 1 296 ? 23.125 7.875 35.5 1 92.75 296 GLY A O 1
ATOM 2251 N N . GLU A 1 297 ? 25.266 8.172 34.969 1 95.5 297 GLU A N 1
ATOM 2252 C CA . GLU A 1 297 ? 25.359 9.461 35.656 1 95.5 297 GLU A CA 1
ATOM 2253 C C . GLU A 1 297 ? 25.25 10.617 34.656 1 95.5 297 GLU A C 1
ATOM 2255 O O . GLU A 1 297 ? 25.625 10.484 33.5 1 95.5 297 GLU A O 1
ATOM 2260 N N . VAL A 1 298 ? 24.719 11.703 35.188 1 97.44 298 VAL A N 1
ATOM 2261 C CA . VAL A 1 298 ? 24.531 12.883 34.344 1 97.44 298 VAL A CA 1
ATOM 2262 C C . VAL A 1 298 ? 25.656 13.891 34.594 1 97.44 298 VAL A C 1
ATOM 2264 O O . VAL A 1 298 ? 25.922 14.234 35.75 1 97.44 298 VAL A O 1
ATOM 2267 N N . GLU A 1 299 ? 26.281 14.344 33.594 1 96.69 299 GLU A N 1
ATOM 2268 C CA . GLU A 1 299 ? 27.328 15.359 33.656 1 96.69 299 GLU A CA 1
ATOM 2269 C C . GLU A 1 299 ? 27.109 16.453 32.625 1 96.69 299 GLU A C 1
ATOM 2271 O O . GLU A 1 299 ? 26.594 16.203 31.531 1 96.69 299 GLU A O 1
ATOM 2276 N N . THR A 1 300 ? 27.438 17.625 33.031 1 97.56 300 THR A N 1
ATOM 2277 C CA . THR A 1 300 ? 27.469 18.719 32.094 1 97.56 300 THR A CA 1
ATOM 2278 C C . THR A 1 300 ? 28.828 18.828 31.422 1 97.56 300 THR A C 1
ATOM 2280 O O . THR A 1 300 ? 29.859 18.906 32.125 1 97.56 300 THR A O 1
ATOM 2283 N N . VAL A 1 301 ? 28.828 18.812 30.125 1 97.25 301 VAL A N 1
ATOM 2284 C CA . VAL A 1 301 ? 30.078 18.859 29.391 1 97.25 301 VAL A CA 1
ATOM 2285 C C . VAL A 1 301 ? 30.062 20 28.391 1 97.25 301 VAL A C 1
ATOM 2287 O O . VAL A 1 301 ? 29.078 20.203 27.672 1 97.25 301 VAL A O 1
ATOM 2290 N N . ASN A 1 302 ? 31.109 20.766 28.375 1 97 302 ASN A N 1
ATOM 2291 C CA . ASN A 1 302 ? 31.203 21.859 27.422 1 97 302 ASN A CA 1
ATOM 2292 C C . ASN A 1 302 ? 31.594 21.359 26.031 1 97 302 ASN A C 1
ATOM 2294 O O . ASN A 1 302 ? 32.375 20.406 25.906 1 97 302 ASN A O 1
ATOM 2298 N N . VAL A 1 303 ? 31.031 22.031 25.031 1 96.56 303 VAL A N 1
ATOM 2299 C CA . VAL A 1 303 ? 31.453 21.719 23.672 1 96.56 303 VAL A CA 1
ATOM 2300 C C . VAL A 1 303 ? 32.938 22.016 23.5 1 96.56 303 VAL A C 1
ATOM 2302 O O . VAL A 1 303 ? 33.406 23.078 23.906 1 96.56 303 VAL A O 1
ATOM 2305 N N . GLY A 1 304 ? 33.656 21.141 22.938 1 91.75 304 GLY A N 1
ATOM 2306 C CA . GLY A 1 304 ? 35.094 21.25 22.828 1 91.75 304 GLY A CA 1
ATOM 2307 C C . GLY A 1 304 ? 35.844 20.297 23.734 1 91.75 304 GLY A C 1
ATOM 2308 O O . GLY A 1 304 ? 37.031 20.016 23.516 1 91.75 304 GLY A O 1
ATOM 2309 N N . GLU A 1 305 ? 35.156 19.906 24.766 1 92.81 305 GLU A N 1
ATOM 2310 C CA . GLU A 1 305 ? 35.719 18.875 25.641 1 92.81 305 GLU A CA 1
ATOM 2311 C C . GLU A 1 305 ? 35.344 17.484 25.141 1 92.81 305 GLU A C 1
ATOM 2313 O O . GLU A 1 305 ? 34.375 17.312 24.391 1 92.81 305 GLU A O 1
ATOM 2318 N N . PRO A 1 306 ? 36.156 16.531 25.594 1 88.69 306 PRO A N 1
ATOM 2319 C CA . PRO A 1 306 ? 35.844 15.164 25.203 1 88.69 306 PRO A CA 1
ATOM 2320 C C . PRO A 1 306 ? 34.469 14.695 25.734 1 88.69 306 PRO A C 1
ATOM 2322 O O . PRO A 1 306 ? 34.25 14.766 26.938 1 88.69 306 PRO A O 1
ATOM 2325 N N . ILE A 1 307 ? 33.719 14.203 24.828 1 90.75 307 ILE A N 1
ATOM 2326 C CA . ILE A 1 307 ? 32.375 13.711 25.234 1 90.75 307 ILE A CA 1
ATOM 2327 C C . ILE A 1 307 ? 32.406 12.188 25.281 1 90.75 307 ILE A C 1
ATOM 2329 O O . ILE A 1 307 ? 32.469 11.523 24.25 1 90.75 307 ILE A O 1
ATOM 2333 N N . ARG A 1 308 ? 32.469 11.359 26.453 1 88.5 308 ARG A N 1
ATOM 2334 C CA . ARG A 1 308 ? 32.594 9.914 26.594 1 88.5 308 ARG A CA 1
ATOM 2335 C C . ARG A 1 308 ? 31.25 9.234 26.75 1 88.5 308 ARG A C 1
ATOM 2337 O O . ARG A 1 308 ? 31.141 8.016 26.625 1 88.5 308 ARG A O 1
ATOM 2344 N N . GLY A 1 309 ? 30.234 9.945 26.719 1 95.62 309 GLY A N 1
ATOM 2345 C CA . GLY A 1 309 ? 28.891 9.43 26.922 1 95.62 309 GLY A CA 1
ATOM 2346 C C . GLY A 1 309 ? 27.906 9.844 25.844 1 95.62 309 GLY A C 1
ATOM 2347 O O . GLY A 1 309 ? 28.312 10.109 24.703 1 95.62 309 GLY A O 1
ATOM 2348 N N . TYR A 1 310 ? 26.641 9.578 26.234 1 97.69 310 TYR A N 1
ATOM 2349 C CA . TYR A 1 310 ? 25.578 9.93 25.281 1 97.69 310 TYR A CA 1
ATOM 2350 C C . TYR A 1 310 ? 25.062 11.336 25.547 1 97.69 310 TYR A C 1
ATOM 2352 O O . TYR A 1 310 ? 24.719 11.68 26.688 1 97.69 310 TYR A O 1
ATOM 2360 N N . ILE A 1 311 ? 25.141 12.18 24.562 1 97.75 311 ILE A N 1
ATOM 2361 C CA . ILE A 1 311 ? 24.484 13.484 24.641 1 97.75 311 ILE A CA 1
ATOM 2362 C C . ILE A 1 311 ? 22.969 13.305 24.766 1 97.75 311 ILE A C 1
ATOM 2364 O O . ILE A 1 311 ? 22.344 12.711 23.891 1 97.75 311 ILE A O 1
ATOM 2368 N N . ARG A 1 312 ? 22.406 13.883 25.828 1 98 312 ARG A N 1
ATOM 2369 C CA . ARG A 1 312 ? 21 13.578 26.094 1 98 312 ARG A CA 1
ATOM 2370 C C . ARG A 1 312 ? 20.172 14.859 26.188 1 98 312 ARG A C 1
ATOM 2372 O O . ARG A 1 312 ? 18.938 14.812 26.109 1 98 312 ARG A O 1
ATOM 2379 N N . ASP A 1 313 ? 20.766 15.969 26.359 1 98.44 313 ASP A N 1
ATOM 2380 C CA . ASP A 1 313 ? 20.078 17.266 26.438 1 98.44 313 ASP A CA 1
ATOM 2381 C C . ASP A 1 313 ? 21.078 18.406 26.281 1 98.44 313 ASP A C 1
ATOM 2383 O O . ASP A 1 313 ? 22.297 18.188 26.281 1 98.44 313 ASP A O 1
ATOM 2387 N N . ILE A 1 314 ? 20.562 19.625 26.062 1 98.69 314 ILE A N 1
ATOM 2388 C CA . ILE A 1 314 ? 21.438 20.797 26.078 1 98.69 314 ILE A CA 1
ATOM 2389 C C . ILE A 1 314 ? 21.766 21.188 27.516 1 98.69 314 ILE A C 1
ATOM 2391 O O . ILE A 1 314 ? 21.016 20.859 28.438 1 98.69 314 ILE A O 1
ATOM 2395 N N . GLY A 1 315 ? 22.891 21.859 27.672 1 98.44 315 GLY A N 1
ATOM 2396 C CA . GLY A 1 315 ? 23.328 22.266 29 1 98.44 315 GLY A CA 1
ATOM 2397 C C . GLY A 1 315 ? 22.781 23.625 29.422 1 98.44 315 GLY A C 1
ATOM 2398 O O . GLY A 1 315 ? 22.141 24.297 28.625 1 98.44 315 GLY A O 1
ATOM 2399 N N . PRO A 1 316 ? 23.062 23.969 30.688 1 98.31 316 PRO A N 1
ATOM 2400 C CA . PRO A 1 316 ? 22.531 25.219 31.234 1 98.31 316 PRO A CA 1
ATOM 2401 C C . PRO A 1 316 ? 23.062 26.453 30.516 1 98.31 316 PRO A C 1
ATOM 2403 O O . PRO A 1 316 ? 22.328 27.438 30.375 1 98.31 316 PRO A O 1
ATOM 2406 N N . GLU A 1 317 ? 24.297 26.453 30.094 1 98.44 317 GLU A N 1
ATOM 2407 C CA . GLU A 1 317 ? 24.844 27.594 29.391 1 98.44 317 GLU A CA 1
ATOM 2408 C C . GLU A 1 317 ? 24.172 27.781 28.031 1 98.44 317 GLU A C 1
ATOM 2410 O O . GLU A 1 317 ? 23.969 28.906 27.578 1 98.44 317 GLU A O 1
ATOM 2415 N N . THR A 1 318 ? 23.922 26.703 27.406 1 98.75 318 THR A N 1
ATOM 2416 C CA . THR A 1 318 ? 23.203 26.75 26.141 1 98.75 318 THR A CA 1
ATOM 2417 C C . THR A 1 318 ? 21.812 27.328 26.328 1 98.75 318 THR A C 1
ATOM 2419 O O . THR A 1 318 ? 21.359 28.141 25.516 1 98.75 318 THR A O 1
ATOM 2422 N N . VAL A 1 319 ? 21.141 26.953 27.391 1 98.75 319 VAL A N 1
ATOM 2423 C CA . VAL A 1 319 ? 19.812 27.469 27.688 1 98.75 319 VAL A CA 1
ATOM 2424 C C . VAL A 1 319 ? 19.859 28.984 27.797 1 98.75 319 VAL A C 1
ATOM 2426 O O . VAL A 1 319 ? 19.031 29.688 27.219 1 98.75 319 VAL A O 1
ATOM 2429 N N . LYS A 1 320 ? 20.797 29.422 28.5 1 98.38 320 LYS A N 1
ATOM 2430 C CA . LYS A 1 320 ? 20.953 30.859 28.672 1 98.38 320 LYS A CA 1
ATOM 2431 C C . LYS A 1 320 ? 21.219 31.562 27.344 1 98.38 320 LYS A C 1
ATOM 2433 O O . LYS A 1 320 ? 20.609 32.594 27.031 1 98.38 320 LYS A O 1
ATOM 2438 N N . LEU A 1 321 ? 22.094 31 26.641 1 98.5 321 LEU A N 1
ATOM 2439 C CA . LEU A 1 321 ? 22.438 31.547 25.328 1 98.5 321 LEU A CA 1
ATOM 2440 C C . LEU A 1 321 ? 21.203 31.609 24.438 1 98.5 321 LEU A C 1
ATOM 2442 O O . LEU A 1 321 ? 20.969 32.625 23.75 1 98.5 321 LEU A O 1
ATOM 2446 N N . TYR A 1 322 ? 20.469 30.562 24.375 1 98.81 322 TYR A N 1
ATOM 2447 C CA . TYR A 1 322 ? 19.297 30.484 23.516 1 98.81 322 TYR A CA 1
ATOM 2448 C C . TYR A 1 322 ? 18.219 31.469 23.969 1 98.81 322 TYR A C 1
ATOM 2450 O O . TYR A 1 322 ? 17.578 32.094 23.125 1 98.81 322 TYR A O 1
ATOM 2458 N N . GLN A 1 323 ? 18.047 31.625 25.25 1 98.38 323 GLN A N 1
ATOM 2459 C CA . GLN A 1 323 ? 17.125 32.625 25.766 1 98.38 323 GLN A CA 1
ATOM 2460 C C . GLN A 1 323 ? 17.516 34.031 25.312 1 98.38 323 GLN A C 1
ATOM 2462 O O . GLN A 1 323 ? 16.656 34.844 24.953 1 98.38 323 GLN A O 1
ATOM 2467 N N . GLU A 1 324 ? 18.766 34.25 25.328 1 98.12 324 GLU A N 1
ATOM 2468 C CA . GLU A 1 324 ? 19.266 35.562 24.859 1 98.12 324 GLU A CA 1
ATOM 2469 C C . GLU A 1 324 ? 18.922 35.781 23.391 1 98.12 324 GLU A C 1
ATOM 2471 O O . GLU A 1 324 ? 18.531 36.875 23 1 98.12 324 GLU A O 1
ATOM 2476 N N . ARG A 1 325 ? 19.094 34.781 22.609 1 97.5 325 ARG A N 1
ATOM 2477 C CA . ARG A 1 325 ? 18.812 34.875 21.188 1 97.5 325 ARG A CA 1
ATOM 2478 C C . ARG A 1 325 ? 17.328 35 20.906 1 97.5 325 ARG A C 1
ATOM 2480 O O . ARG A 1 325 ? 16.922 35.531 19.875 1 97.5 325 ARG A O 1
ATOM 2487 N N . MET A 1 326 ? 16.516 34.531 21.844 1 98.19 326 MET A N 1
ATOM 2488 C CA . MET A 1 326 ? 15.062 34.562 21.688 1 98.19 326 MET A CA 1
ATOM 2489 C C . MET A 1 326 ? 14.508 35.938 22.125 1 98.19 326 MET A C 1
ATOM 2491 O O . MET A 1 326 ? 13.367 36.25 21.812 1 98.19 326 MET A O 1
ATOM 2495 N N . GLU A 1 327 ? 15.375 36.625 22.844 1 97.06 327 GLU A N 1
ATOM 2496 C CA . GLU A 1 327 ? 14.93 37.906 23.375 1 97.06 327 GLU A CA 1
ATOM 2497 C C . GLU A 1 327 ? 14.547 38.875 22.234 1 97.06 327 GLU A C 1
ATOM 2499 O O . GLU A 1 327 ? 15.305 39.031 21.281 1 97.06 327 GLU A O 1
ATOM 2504 N N . GLY A 1 328 ? 13.336 39.469 22.359 1 96.12 328 GLY A N 1
ATOM 2505 C CA . GLY A 1 328 ? 12.891 40.469 21.391 1 96.12 328 GLY A CA 1
ATOM 2506 C C . GLY A 1 328 ? 12.25 39.844 20.156 1 96.12 328 GLY A C 1
ATOM 2507 O O . GLY A 1 328 ? 11.75 40.562 19.281 1 96.12 328 GLY A O 1
ATOM 2508 N N . ALA A 1 329 ? 12.289 38.562 20.031 1 97.81 329 ALA A N 1
ATOM 2509 C CA . ALA A 1 329 ? 11.664 37.875 18.906 1 97.81 329 ALA A CA 1
ATOM 2510 C C . ALA A 1 329 ? 10.172 38.219 18.828 1 97.81 329 ALA A C 1
ATOM 2512 O O . ALA A 1 329 ? 9.508 38.344 19.859 1 97.81 329 ALA A O 1
ATOM 2513 N N . LYS A 1 330 ? 9.672 38.406 17.625 1 97.81 330 LYS A N 1
ATOM 2514 C CA . LYS A 1 330 ? 8.242 38.594 17.406 1 97.81 330 LYS A CA 1
ATOM 2515 C C . LYS A 1 330 ? 7.543 37.25 17.172 1 97.81 330 LYS A C 1
ATOM 2517 O O . LYS A 1 330 ? 6.359 37.125 17.484 1 97.81 330 LYS A O 1
ATOM 2522 N N . LEU A 1 331 ? 8.305 36.344 16.625 1 98.19 331 LEU A N 1
ATOM 2523 C CA . LEU A 1 331 ? 7.82 35 16.375 1 98.19 331 LEU A CA 1
ATOM 2524 C C . LEU A 1 331 ? 8.852 33.969 16.812 1 98.19 331 LEU A C 1
ATOM 2526 O O . LEU A 1 331 ? 10.039 34.094 16.5 1 98.19 331 LEU A O 1
ATOM 2530 N N . ILE A 1 332 ? 8.383 32.969 17.547 1 98.44 332 ILE A N 1
ATOM 2531 C CA . ILE A 1 332 ? 9.211 31.828 17.922 1 98.44 332 ILE A CA 1
ATOM 2532 C C . ILE A 1 332 ? 8.523 30.531 17.469 1 98.44 332 ILE A C 1
ATOM 2534 O O . ILE A 1 332 ? 7.352 30.312 17.781 1 98.44 332 ILE A O 1
ATOM 2538 N N . VAL A 1 333 ? 9.172 29.766 16.672 1 97.56 333 VAL A N 1
ATOM 2539 C CA . VAL A 1 333 ? 8.672 28.469 16.266 1 97.56 333 VAL A CA 1
ATOM 2540 C C . VAL A 1 333 ? 9.523 27.359 16.875 1 97.56 333 VAL A C 1
ATOM 2542 O O . VAL A 1 333 ? 10.75 27.344 16.719 1 97.56 333 VAL A O 1
ATOM 2545 N N . MET A 1 334 ? 8.922 26.516 17.578 1 97.25 334 MET A N 1
ATOM 2546 C CA . MET A 1 334 ? 9.648 25.438 18.234 1 97.25 334 MET A CA 1
ATOM 2547 C C . MET A 1 334 ? 9.18 24.078 17.734 1 97.25 334 MET A C 1
ATOM 2549 O O . MET A 1 334 ? 7.977 23.797 17.703 1 97.25 334 MET A O 1
ATOM 2553 N N . ARG A 1 335 ? 10.109 23.25 17.359 1 95.12 335 ARG A N 1
ATOM 2554 C CA . ARG A 1 335 ? 9.812 21.906 16.891 1 95.12 335 ARG A CA 1
ATOM 2555 C C . ARG A 1 335 ? 10.891 20.922 17.359 1 95.12 335 ARG A C 1
ATOM 2557 O O . ARG A 1 335 ? 12.078 21.125 17.109 1 95.12 335 ARG A O 1
ATOM 2564 N N . GLY A 1 336 ? 10.414 19.859 17.984 1 93.94 336 GLY A N 1
ATOM 2565 C CA . GLY A 1 336 ? 11.344 18.859 18.484 1 93.94 336 GLY A CA 1
ATOM 2566 C C . GLY A 1 336 ? 11.977 19.25 19.797 1 93.94 336 GLY A C 1
ATOM 2567 O O . GLY A 1 336 ? 12.422 20.391 19.969 1 93.94 336 GLY A O 1
ATOM 2568 N N . PRO A 1 337 ? 12.047 18.297 20.672 1 96.56 337 PRO A N 1
ATOM 2569 C CA . PRO A 1 337 ? 12.633 18.609 21.984 1 96.56 337 PRO A CA 1
ATOM 2570 C C . PRO A 1 337 ? 14.148 18.75 21.922 1 96.56 337 PRO A C 1
ATOM 2572 O O . PRO A 1 337 ? 14.781 18.328 20.953 1 96.56 337 PRO A O 1
ATOM 2575 N N . MET A 1 338 ? 14.688 19.375 22.953 1 97.94 338 MET A N 1
ATOM 2576 C CA . MET A 1 338 ? 16.125 19.594 23.078 1 97.94 338 MET A CA 1
ATOM 2577 C C . MET A 1 338 ? 16.812 18.344 23.641 1 97.94 338 MET A C 1
ATOM 2579 O O . MET A 1 338 ? 17.984 18.109 23.375 1 97.94 338 MET A O 1
ATOM 2583 N N . GLY A 1 339 ? 16.062 17.625 24.391 1 96.69 339 GLY A N 1
ATOM 2584 C CA . GLY A 1 339 ? 16.609 16.453 25.047 1 96.69 339 GLY A CA 1
ATOM 2585 C C . GLY A 1 339 ? 15.68 15.25 24.984 1 96.69 339 GLY A C 1
ATOM 2586 O O . GLY A 1 339 ? 14.641 15.305 24.312 1 96.69 339 GLY A O 1
ATOM 2587 N N . VAL A 1 340 ? 16.125 14.086 25.641 1 96.12 340 VAL A N 1
ATOM 2588 C CA . VAL A 1 340 ? 15.359 12.844 25.672 1 96.12 340 VAL A CA 1
ATOM 2589 C C . VAL A 1 340 ? 14.219 12.961 26.688 1 96.12 340 VAL A C 1
ATOM 2591 O O . VAL A 1 340 ? 14.422 12.734 27.891 1 96.12 340 VAL A O 1
ATOM 2594 N N . MET A 1 341 ? 13 13.133 26.234 1 94.81 341 MET A N 1
ATOM 2595 C CA . MET A 1 341 ? 11.852 13.5 27.062 1 94.81 341 MET A CA 1
ATOM 2596 C C . MET A 1 341 ? 11.383 12.312 27.906 1 94.81 341 MET A C 1
ATOM 2598 O O . MET A 1 341 ? 10.719 12.484 28.922 1 94.81 341 MET A O 1
ATOM 2602 N N . GLU A 1 342 ? 11.68 11.133 27.391 1 93.25 342 GLU A N 1
ATOM 2603 C CA . GLU A 1 342 ? 11.266 9.93 28.109 1 93.25 342 GLU A CA 1
ATOM 2604 C C . GLU A 1 342 ? 12.008 9.789 29.438 1 93.25 342 GLU A C 1
ATOM 2606 O O . GLU A 1 342 ? 11.57 9.055 30.328 1 93.25 342 GLU A O 1
ATOM 2611 N N . ASP A 1 343 ? 13.125 10.398 29.578 1 95.31 343 ASP A N 1
ATOM 2612 C CA . ASP A 1 343 ? 13.938 10.406 30.797 1 95.31 343 ASP A CA 1
ATOM 2613 C C . ASP A 1 343 ? 13.883 11.773 31.484 1 95.31 343 ASP A C 1
ATOM 2615 O O . ASP A 1 343 ? 14.43 12.75 30.969 1 95.31 343 ASP A O 1
ATOM 2619 N N . GLU A 1 344 ? 13.328 11.797 32.656 1 94.75 344 GLU A N 1
ATOM 2620 C CA . GLU A 1 344 ? 13.102 13.047 33.375 1 94.75 344 GLU A CA 1
ATOM 2621 C C . GLU A 1 344 ? 14.406 13.805 33.562 1 94.75 344 GLU A C 1
ATOM 2623 O O . GLU A 1 344 ? 14.398 15.039 33.688 1 94.75 344 GLU A O 1
ATOM 2628 N N . ARG A 1 345 ? 15.539 13.055 33.688 1 95.25 345 ARG A N 1
ATOM 2629 C CA . ARG A 1 345 ? 16.844 13.672 33.938 1 95.25 345 ARG A CA 1
ATOM 2630 C C . ARG A 1 345 ? 17.234 14.586 32.781 1 95.25 345 ARG A C 1
ATOM 2632 O O . ARG A 1 345 ? 18.109 15.445 32.938 1 95.25 345 ARG A O 1
ATOM 2639 N N . PHE A 1 346 ? 16.516 14.523 31.594 1 98.12 346 PHE A N 1
ATOM 2640 C CA . PHE A 1 346 ? 16.969 15.203 30.375 1 98.12 346 PHE A CA 1
ATOM 2641 C C . PHE A 1 346 ? 15.844 16.031 29.766 1 98.12 346 PHE A C 1
ATOM 2643 O O . PHE A 1 346 ? 15.75 16.141 28.547 1 98.12 346 PHE A O 1
ATOM 2650 N N . ARG A 1 347 ? 14.961 16.625 30.641 1 97.38 347 ARG A N 1
ATOM 2651 C CA . ARG A 1 347 ? 13.805 17.391 30.172 1 97.38 347 ARG A CA 1
ATOM 2652 C C . ARG A 1 347 ? 14.039 18.891 30.359 1 97.38 347 ARG A C 1
ATOM 2654 O O . ARG A 1 347 ? 13.32 19.703 29.781 1 97.38 347 ARG A O 1
ATOM 2661 N N . ALA A 1 348 ? 15.023 19.266 31.109 1 97.12 348 ALA A N 1
ATOM 2662 C CA . ALA A 1 348 ? 15.195 20.641 31.562 1 97.12 348 ALA A CA 1
ATOM 2663 C C . ALA A 1 348 ? 15.406 21.594 30.375 1 97.12 348 ALA A C 1
ATOM 2665 O O . ALA A 1 348 ? 14.836 22.672 30.328 1 97.12 348 ALA A O 1
ATOM 2666 N N . GLY A 1 349 ? 16.266 21.25 29.5 1 97.94 349 GLY A N 1
ATOM 2667 C CA . GLY A 1 349 ? 16.516 22.094 28.344 1 97.94 349 GLY A CA 1
ATOM 2668 C C . GLY A 1 349 ? 15.266 22.438 27.562 1 97.94 349 GLY A C 1
ATOM 2669 O O . GLY A 1 349 ? 15.023 23.609 27.25 1 97.94 349 GLY A O 1
ATOM 2670 N N . THR A 1 350 ? 14.438 21.438 27.281 1 98.12 350 THR A N 1
ATOM 2671 C CA . THR A 1 350 ? 13.188 21.625 26.562 1 98.12 350 THR A CA 1
ATOM 2672 C C . THR A 1 350 ? 12.211 22.469 27.375 1 98.12 350 THR A C 1
ATOM 2674 O O . THR A 1 350 ? 11.648 23.453 26.859 1 98.12 350 THR A O 1
ATOM 2677 N N . GLU A 1 351 ? 12.008 22.172 28.641 1 97.81 351 GLU A N 1
ATOM 2678 C CA . GLU A 1 351 ? 11.016 22.828 29.5 1 97.81 351 GLU A CA 1
ATOM 2679 C C . GLU A 1 351 ? 11.344 24.297 29.703 1 97.81 351 GLU A C 1
ATOM 2681 O O . GLU A 1 351 ? 10.469 25.156 29.625 1 97.81 351 GLU A O 1
ATOM 2686 N N . GLU A 1 352 ? 12.586 24.609 29.922 1 98 352 GLU A N 1
ATOM 2687 C CA . GLU A 1 352 ? 13.008 25.984 30.172 1 98 352 GLU A CA 1
ATOM 2688 C C . GLU A 1 352 ? 12.828 26.844 28.938 1 98 352 GLU A C 1
ATOM 2690 O O . GLU A 1 352 ? 12.383 28 29.031 1 98 352 GLU A O 1
ATOM 2695 N N . LEU A 1 353 ? 13.172 26.328 27.844 1 98.44 353 LEU A N 1
ATOM 2696 C CA . LEU A 1 353 ? 13.031 27.109 26.625 1 98.44 353 LEU A CA 1
ATOM 2697 C C . LEU A 1 353 ? 11.562 27.312 26.266 1 98.44 353 LEU A C 1
ATOM 2699 O O . LEU A 1 353 ? 11.18 28.375 25.766 1 98.44 353 LEU A O 1
ATOM 2703 N N . VAL A 1 354 ? 10.719 26.297 26.438 1 98.19 354 VAL A N 1
ATOM 2704 C CA . VAL A 1 354 ? 9.289 26.422 26.203 1 98.19 354 VAL A CA 1
ATOM 2705 C C . VAL A 1 354 ? 8.695 27.484 27.125 1 98.19 354 VAL A C 1
ATOM 2707 O O . VAL A 1 354 ? 7.934 28.344 26.672 1 98.19 354 VAL A O 1
ATOM 2710 N N . GLU A 1 355 ? 9.094 27.391 28.359 1 97.81 355 GLU A N 1
ATOM 2711 C CA . GLU A 1 355 ? 8.617 28.375 29.328 1 97.81 355 GLU A CA 1
ATOM 2712 C C . GLU A 1 355 ? 9.039 29.797 28.938 1 97.81 355 GLU A C 1
ATOM 2714 O O . GLU A 1 355 ? 8.234 30.719 28.969 1 97.81 355 GLU A O 1
ATOM 2719 N N . TYR A 1 356 ? 10.289 29.906 28.625 1 97.88 356 TYR A N 1
ATOM 2720 C CA . TYR A 1 356 ? 10.781 31.219 28.203 1 97.88 356 TYR A CA 1
ATOM 2721 C C . TYR A 1 356 ? 10.016 31.719 26.984 1 97.88 356 TYR A C 1
ATOM 2723 O O . TYR A 1 356 ? 9.617 32.875 26.953 1 97.88 356 TYR A O 1
ATOM 2731 N N . ALA A 1 357 ? 9.867 30.922 25.984 1 98.25 357 ALA A N 1
ATOM 2732 C CA . ALA A 1 357 ? 9.18 31.312 24.75 1 98.25 357 ALA A CA 1
ATOM 2733 C C . ALA A 1 357 ? 7.777 31.844 25.062 1 98.25 357 ALA A C 1
ATOM 2735 O O . ALA A 1 357 ? 7.379 32.875 24.547 1 98.25 357 ALA A O 1
ATOM 2736 N N . LEU A 1 358 ? 7.078 31.141 25.922 1 97.5 358 LEU A N 1
ATOM 2737 C CA . LEU A 1 358 ? 5.695 31.484 26.234 1 97.5 358 LEU A CA 1
ATOM 2738 C C . LEU A 1 358 ? 5.629 32.781 27.062 1 97.5 358 LEU A C 1
ATOM 2740 O O . LEU A 1 358 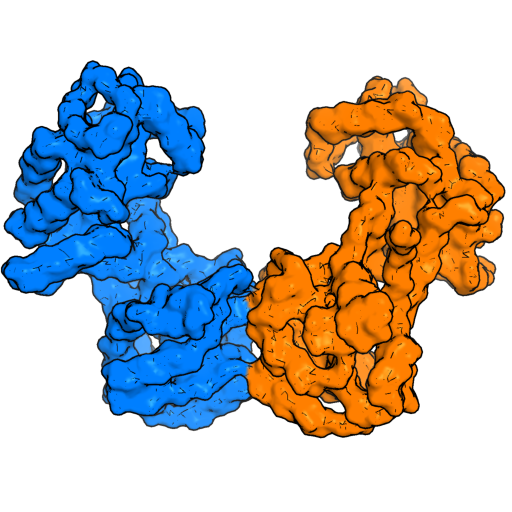? 4.637 33.5 27 1 97.5 358 LEU A O 1
ATOM 2744 N N . LYS A 1 359 ? 6.738 33.094 27.734 1 95.5 359 LYS A N 1
ATOM 2745 C CA . LYS A 1 359 ? 6.758 34.281 28.594 1 95.5 359 LYS A CA 1
ATOM 2746 C C . LYS A 1 359 ? 7.387 35.469 27.859 1 95.5 359 LYS A C 1
ATOM 2748 O O . LYS A 1 359 ? 7.371 36.594 28.375 1 95.5 359 LYS A O 1
ATOM 2753 N N . SER A 1 360 ? 8.07 35.406 26.766 1 94.69 360 SER A N 1
ATOM 2754 C CA . SER A 1 360 ? 8.867 36.406 26.062 1 94.69 360 SER A CA 1
ATOM 2755 C C . SER A 1 360 ? 7.992 37.469 25.422 1 94.69 360 SER A C 1
ATOM 2757 O O . SER A 1 360 ? 8.484 38.531 25.016 1 94.69 360 SER A O 1
ATOM 2759 N N . GLY A 1 361 ? 6.742 37.281 25.172 1 92.44 361 GLY A N 1
ATOM 2760 C CA . GLY A 1 361 ? 5.844 38.188 24.469 1 92.44 361 GLY A CA 1
ATOM 2761 C C . GLY A 1 361 ? 5.715 37.875 22.984 1 92.44 361 GLY A C 1
ATOM 2762 O O . GLY A 1 361 ? 4.895 38.469 22.297 1 92.44 361 GLY A O 1
ATOM 2763 N N . ALA A 1 362 ? 6.531 37.062 22.531 1 96.81 362 ALA A N 1
ATOM 2764 C CA . ALA A 1 362 ? 6.465 36.656 21.125 1 96.81 362 ALA A CA 1
ATOM 2765 C C . ALA A 1 362 ? 5.234 35.781 20.875 1 96.81 362 ALA A C 1
ATOM 2767 O O . ALA A 1 362 ? 4.645 35.25 21.812 1 96.81 362 ALA A O 1
ATOM 2768 N N . TYR A 1 363 ? 4.777 35.812 19.625 1 97.19 363 TYR A N 1
ATOM 2769 C CA . TYR A 1 363 ? 3.881 34.719 19.203 1 97.19 363 TYR A CA 1
ATOM 2770 C C . TYR A 1 363 ? 4.637 33.406 19.047 1 97.19 363 TYR A C 1
ATOM 2772 O O . TYR A 1 363 ? 5.688 33.375 18.406 1 97.19 363 TYR A O 1
ATOM 2780 N N . VAL A 1 364 ? 4.137 32.375 19.641 1 98.06 364 VAL A N 1
ATOM 2781 C CA . VAL A 1 364 ? 4.898 31.125 19.688 1 98.06 364 VAL A CA 1
ATOM 2782 C C . VAL A 1 364 ? 4.109 30.016 19 1 98.06 364 VAL A C 1
ATOM 2784 O O . VAL A 1 364 ? 2.92 29.844 19.266 1 98.06 364 VAL A O 1
ATOM 2787 N N . ILE A 1 365 ? 4.758 29.312 18.109 1 96.75 365 ILE A N 1
ATOM 2788 C CA . ILE A 1 365 ? 4.18 28.156 17.453 1 96.75 365 ILE A CA 1
ATOM 2789 C C . ILE A 1 365 ? 4.91 26.891 17.891 1 96.75 365 ILE A C 1
ATOM 2791 O O . ILE A 1 365 ? 6.137 26.812 17.828 1 96.75 365 ILE A O 1
ATOM 2795 N N . PHE A 1 366 ? 4.156 25.984 18.344 1 96.19 366 PHE A N 1
ATOM 2796 C CA . PHE A 1 366 ? 4.723 24.703 18.766 1 96.19 366 PHE A CA 1
ATOM 2797 C C . PHE A 1 366 ? 4.336 23.594 17.797 1 96.19 366 PHE A C 1
ATOM 2799 O O . PHE A 1 366 ? 3.188 23.516 17.359 1 96.19 366 PHE A O 1
ATOM 2806 N N . GLY A 1 367 ? 5.328 22.766 17.5 1 92.62 367 GLY A N 1
ATOM 2807 C CA . GLY A 1 367 ? 5.078 21.547 16.734 1 92.62 367 GLY A CA 1
ATOM 2808 C C . GLY A 1 367 ? 5.617 20.297 17.406 1 92.62 367 GLY A C 1
ATOM 2809 O O . GLY A 1 367 ? 6.719 20.312 17.953 1 92.62 367 GLY A O 1
ATOM 2810 N N . GLY A 1 368 ? 4.805 19.203 17.312 1 86.75 368 GLY A N 1
ATOM 2811 C CA . GLY A 1 368 ? 5.23 17.938 17.906 1 86.75 368 GLY A CA 1
ATOM 2812 C C . GLY A 1 368 ? 4.555 17.641 19.234 1 86.75 368 GLY A C 1
ATOM 2813 O O . GLY A 1 368 ? 4.238 18.562 20 1 86.75 368 GLY A O 1
ATOM 2814 N N . GLY A 1 369 ? 4.418 16.375 19.547 1 85.12 369 GLY A N 1
ATOM 2815 C CA . GLY A 1 369 ? 3.688 15.93 20.719 1 85.12 369 GLY A CA 1
ATOM 2816 C C . GLY A 1 369 ? 4.371 16.297 22.016 1 85.12 369 GLY A C 1
ATOM 2817 O O . GLY A 1 369 ? 3.723 16.75 22.969 1 85.12 369 GLY A O 1
ATOM 2818 N N . HIS A 1 370 ? 5.66 16.141 22.031 1 87.75 370 HIS A N 1
ATOM 2819 C CA . HIS A 1 370 ? 6.398 16.406 23.266 1 87.75 370 HIS A CA 1
ATOM 2820 C C . HIS A 1 370 ? 6.328 17.875 23.641 1 87.75 370 HIS A C 1
ATOM 2822 O O . HIS A 1 370 ? 6.062 18.203 24.797 1 87.75 370 HIS A O 1
ATOM 2828 N N . LEU A 1 371 ? 6.613 18.703 22.703 1 93.44 371 LEU A N 1
ATOM 2829 C CA . LEU A 1 371 ? 6.562 20.125 22.969 1 93.44 371 LEU A CA 1
ATOM 2830 C C . LEU A 1 371 ? 5.148 20.562 23.344 1 93.44 371 LEU A C 1
ATOM 2832 O O . LEU A 1 371 ? 4.961 21.391 24.234 1 93.44 371 LEU A O 1
ATOM 2836 N N . ALA A 1 372 ? 4.18 20.031 22.641 1 91.19 372 ALA A N 1
ATOM 2837 C CA . ALA A 1 372 ? 2.781 20.359 22.922 1 91.19 372 ALA A CA 1
ATOM 2838 C C . ALA A 1 372 ? 2.426 20.062 24.375 1 91.19 372 ALA A C 1
ATOM 2840 O O . ALA A 1 372 ? 1.742 20.859 25.031 1 91.19 372 ALA A O 1
ATOM 2841 N N . SER A 1 373 ? 2.891 18.969 24.859 1 90.25 373 SER A N 1
ATOM 2842 C CA . SER A 1 373 ? 2.605 18.562 26.234 1 90.25 373 SER A CA 1
ATOM 2843 C C . SER A 1 373 ? 3.201 19.547 27.234 1 90.25 373 SER A C 1
ATOM 2845 O O . SER A 1 373 ? 2.521 19.984 28.172 1 90.25 373 SER A O 1
ATOM 2847 N N . VAL A 1 374 ? 4.434 19.875 27.016 1 94 374 VAL A N 1
ATOM 2848 C CA . VAL A 1 374 ? 5.105 20.828 27.891 1 94 374 VAL A CA 1
ATOM 2849 C C . VAL A 1 374 ? 4.406 22.188 27.812 1 94 374 VAL A C 1
ATOM 2851 O O . VAL A 1 374 ? 4.137 22.828 28.828 1 94 374 VAL A O 1
ATOM 2854 N N . ALA A 1 375 ? 4.117 22.625 26.625 1 95.88 375 ALA A N 1
ATOM 2855 C CA . ALA A 1 375 ? 3.482 23.922 26.391 1 95.88 375 ALA A CA 1
ATOM 2856 C C . ALA A 1 375 ? 2.145 24 27.125 1 95.88 375 ALA A C 1
ATOM 2858 O O . ALA A 1 375 ? 1.865 25 27.797 1 95.88 375 ALA A O 1
ATOM 2859 N N . ARG A 1 376 ? 1.344 23 27.047 1 93.25 376 ARG A N 1
ATOM 2860 C CA . ARG A 1 376 ? 0.028 23 27.688 1 93.25 376 ARG A CA 1
ATOM 2861 C C . ARG A 1 376 ? 0.146 23.156 29.203 1 93.25 376 ARG A C 1
ATOM 2863 O O . ARG A 1 376 ? -0.647 23.875 29.812 1 93.25 376 ARG A O 1
ATOM 2870 N N . ARG A 1 377 ? 1.076 22.453 29.719 1 93.81 377 ARG A N 1
ATOM 2871 C CA . ARG A 1 377 ? 1.304 22.562 31.156 1 93.81 377 ARG A CA 1
ATOM 2872 C C . ARG A 1 377 ? 1.654 23.984 31.547 1 93.81 377 ARG A C 1
ATOM 2874 O O . ARG A 1 377 ? 1.085 24.531 32.5 1 93.81 377 ARG A O 1
ATOM 2881 N N . VAL A 1 378 ? 2.555 24.531 30.812 1 94.81 378 VAL A N 1
ATOM 2882 C CA . VAL A 1 378 ? 3.016 25.891 31.094 1 94.81 378 VAL A CA 1
ATOM 2883 C C . VAL A 1 378 ? 1.874 26.875 30.891 1 94.81 378 VAL A C 1
ATOM 2885 O O . VAL A 1 378 ? 1.669 27.781 31.703 1 94.81 378 VAL A O 1
ATOM 2888 N N . ILE A 1 379 ? 1.169 26.766 29.844 1 94.75 379 ILE A N 1
ATOM 2889 C CA . ILE A 1 379 ? 0.054 27.656 29.516 1 94.75 379 ILE A CA 1
ATOM 2890 C C . ILE A 1 379 ? -0.968 27.641 30.641 1 94.75 379 ILE A C 1
ATOM 2892 O O . ILE A 1 379 ? -1.432 28.703 31.078 1 94.75 379 ILE A O 1
ATOM 2896 N N . ARG A 1 380 ? -1.291 26.5 31.156 1 94.06 380 ARG A N 1
ATOM 2897 C CA . ARG A 1 380 ? -2.264 26.344 32.219 1 94.06 380 ARG A CA 1
ATOM 2898 C C . ARG A 1 380 ? -1.75 26.984 33.531 1 94.06 380 ARG A C 1
ATOM 2900 O O . ARG A 1 380 ? -2.479 27.719 34.188 1 94.06 380 ARG A O 1
ATOM 2907 N N . SER A 1 381 ? -0.586 26.719 33.812 1 94.75 381 SER A N 1
ATOM 2908 C CA . SER A 1 381 ? -0.023 27.172 35.062 1 94.75 381 SER A CA 1
ATOM 2909 C C . SER A 1 381 ? 0.193 28.688 35.062 1 94.75 381 SER A C 1
ATOM 2911 O O . SER A 1 381 ? 0.013 29.344 36.094 1 94.75 381 SER A O 1
ATOM 2913 N N . GLU A 1 382 ? 0.535 29.219 33.906 1 93.75 382 GLU A N 1
ATOM 2914 C CA . GLU A 1 382 ? 0.909 30.625 33.812 1 93.75 382 GLU A CA 1
ATOM 2915 C C . GLU A 1 382 ? -0.231 31.469 33.25 1 93.75 382 GLU A C 1
ATOM 2917 O O . GLU A 1 382 ? -0.162 32.719 33.281 1 93.75 382 GLU A O 1
ATOM 2922 N N . GLY A 1 383 ? -1.184 30.828 32.781 1 93.88 383 GLY A N 1
ATOM 2923 C CA . GLY A 1 383 ? -2.32 31.547 32.219 1 93.88 383 GLY A CA 1
ATOM 2924 C C . GLY A 1 383 ? -1.977 32.312 30.969 1 93.88 383 GLY A C 1
ATOM 2925 O O . GLY A 1 383 ? -2.287 33.5 30.875 1 93.88 383 GLY A O 1
ATOM 2926 N N . ILE A 1 384 ? -1.276 31.703 30.094 1 94.12 384 ILE A N 1
ATOM 2927 C CA . ILE A 1 384 ? -0.875 32.344 28.859 1 94.12 384 ILE A CA 1
ATOM 2928 C C . ILE A 1 384 ? -2.09 32.531 27.938 1 94.12 384 ILE A C 1
ATOM 2930 O O . ILE A 1 384 ? -2.822 31.562 27.688 1 94.12 384 ILE A O 1
ATOM 2934 N N . PRO A 1 385 ? -2.295 33.781 27.484 1 93.75 385 PRO A N 1
ATOM 2935 C CA . PRO A 1 385 ? -3.453 34 26.625 1 93.75 385 PRO A CA 1
ATOM 2936 C C . PRO A 1 385 ? -3.355 33.219 25.312 1 93.75 385 PRO A C 1
ATOM 2938 O O . PRO A 1 385 ? -2.268 33.094 24.734 1 93.75 385 PRO A O 1
ATOM 2941 N N . ALA A 1 386 ? -4.484 32.844 24.812 1 91.62 386 ALA A N 1
ATOM 2942 C CA . ALA A 1 386 ? -4.578 32.031 23.609 1 91.62 386 ALA A CA 1
ATOM 2943 C C . ALA A 1 386 ? -4.059 32.781 22.391 1 91.62 386 ALA A C 1
ATOM 2945 O O . ALA A 1 386 ? -3.586 32.156 21.422 1 91.62 386 ALA A O 1
ATOM 2946 N N . ALA A 1 387 ? -4.066 33.969 22.406 1 93.19 387 ALA A N 1
ATOM 2947 C CA . ALA A 1 387 ? -3.672 34.812 21.266 1 93.19 387 ALA A CA 1
ATOM 2948 C C . ALA A 1 387 ? -2.156 34.812 21.094 1 93.19 387 ALA A C 1
ATOM 2950 O O . ALA A 1 387 ? -1.65 35.219 20.047 1 93.19 387 ALA A O 1
ATOM 2951 N N . ARG A 1 388 ? -1.457 34.25 22.016 1 95.06 388 ARG A N 1
ATOM 2952 C CA . ARG A 1 388 ? -0.006 34.406 22.016 1 95.06 388 ARG A CA 1
ATOM 2953 C C . ARG A 1 388 ? 0.685 33.125 21.594 1 95.06 388 ARG A C 1
ATOM 2955 O O . ARG A 1 388 ? 1.913 33.062 21.5 1 95.06 388 ARG A O 1
ATOM 2962 N N . TYR A 1 389 ? -0.088 32.156 21.359 1 96.56 389 TYR A N 1
ATOM 2963 C CA . TYR A 1 389 ? 0.551 30.906 21 1 96.56 389 TYR A CA 1
ATOM 2964 C C . TYR A 1 389 ? -0.343 30.078 20.078 1 96.56 389 TYR A C 1
ATOM 2966 O O . TYR A 1 389 ? -1.525 30.391 19.922 1 96.56 389 TYR A O 1
ATOM 2974 N N . HIS A 1 390 ? 0.274 29.188 19.406 1 95.94 390 HIS A N 1
ATOM 2975 C CA . HIS A 1 390 ? -0.407 28.172 18.609 1 95.94 390 HIS A CA 1
ATOM 2976 C C . HIS A 1 390 ? 0.255 26.812 18.766 1 95.94 390 HIS A C 1
ATOM 2978 O O . HIS A 1 390 ? 1.465 26.672 18.562 1 95.94 390 HIS A O 1
ATOM 2984 N N . ILE A 1 391 ? -0.504 25.875 19.188 1 94.12 391 ILE A N 1
ATOM 2985 C CA . ILE A 1 391 ? -0.032 24.5 19.234 1 94.12 391 ILE A CA 1
ATOM 2986 C C . ILE A 1 391 ? -0.546 23.734 18.016 1 94.12 391 ILE A C 1
ATOM 2988 O O . ILE A 1 391 ? -1.733 23.406 17.938 1 94.12 391 ILE A O 1
ATOM 2992 N N . SER A 1 392 ? 0.354 23.422 17.156 1 92.81 392 SER A N 1
ATOM 2993 C CA . SER A 1 392 ? -0.035 22.797 15.898 1 92.81 392 SER A CA 1
ATOM 2994 C C . SER A 1 392 ? -0.457 21.344 16.109 1 92.81 392 SER A C 1
ATOM 2996 O O . SER A 1 392 ? 0.19 20.609 16.859 1 92.81 392 SER A O 1
ATOM 2998 N N . SER A 1 393 ? -1.505 20.953 15.383 1 84.56 393 SER A N 1
ATOM 2999 C CA . SER A 1 393 ? -2.031 19.594 15.469 1 84.56 393 SER A CA 1
ATOM 3000 C C . SER A 1 393 ? -1.377 18.672 14.438 1 84.56 393 SER A C 1
ATOM 3002 O O . SER A 1 393 ? -1.599 17.469 14.445 1 84.56 393 SER A O 1
ATOM 3004 N N . GLY A 1 394 ? -0.663 19.266 13.562 1 85.88 394 GLY A N 1
ATOM 3005 C CA . GLY A 1 394 ? -0.137 18.469 12.461 1 85.88 394 GLY A CA 1
ATOM 3006 C C . GLY A 1 394 ? 1.377 18.375 12.461 1 85.88 394 GLY A C 1
ATOM 3007 O O . GLY A 1 394 ? 2.057 19.312 12.023 1 85.88 394 GLY A O 1
ATOM 3008 N N . GLY A 1 395 ? 1.916 17.266 12.867 1 81.5 395 GLY A N 1
ATOM 3009 C CA . GLY A 1 395 ? 3.361 17.109 12.852 1 81.5 395 GLY A CA 1
ATOM 3010 C C . GLY A 1 395 ? 3.943 17.078 11.453 1 81.5 395 GLY A C 1
ATOM 3011 O O . GLY A 1 395 ? 4.699 17.969 11.062 1 81.5 395 GLY A O 1
ATOM 3012 N N . GLY A 1 396 ? 3.389 16.188 10.594 1 83.81 396 GLY A N 1
ATOM 3013 C CA . GLY A 1 396 ? 3.865 16.062 9.227 1 83.81 396 GLY A CA 1
ATOM 3014 C C . GLY A 1 396 ? 3.562 17.281 8.383 1 83.81 396 GLY A C 1
ATOM 3015 O O . GLY A 1 396 ? 4.391 17.703 7.566 1 83.81 396 GLY A O 1
ATOM 3016 N N . ALA A 1 397 ? 2.48 17.875 8.633 1 91.25 397 ALA A N 1
ATOM 3017 C CA . ALA A 1 397 ? 2.072 19.062 7.875 1 91.25 397 ALA A CA 1
ATOM 3018 C C . ALA A 1 397 ? 2.971 20.25 8.195 1 91.25 397 ALA A C 1
ATOM 3020 O O . ALA A 1 397 ? 3.396 20.969 7.297 1 91.25 397 ALA A O 1
ATOM 3021 N N . LEU A 1 398 ? 3.221 20.453 9.43 1 89.88 398 LEU A N 1
ATOM 3022 C CA . LEU A 1 398 ? 4.113 21.531 9.844 1 89.88 398 LEU A CA 1
ATOM 3023 C C . LEU A 1 398 ? 5.5 21.344 9.242 1 89.88 398 LEU A C 1
ATOM 3025 O O . LEU A 1 398 ? 6.094 22.297 8.727 1 89.88 398 LEU A O 1
ATOM 3029 N N . LEU A 1 399 ? 5.98 20.141 9.289 1 87.44 399 LEU A N 1
ATOM 3030 C CA . LEU A 1 399 ? 7.289 19.828 8.727 1 87.44 399 LEU A CA 1
ATOM 3031 C C . LEU A 1 399 ? 7.34 20.188 7.246 1 87.44 399 LEU A C 1
ATOM 3033 O O . LEU A 1 399 ? 8.266 20.875 6.801 1 87.44 399 LEU A O 1
ATOM 3037 N N . LEU A 1 400 ? 6.328 19.719 6.555 1 89.75 400 LEU A N 1
ATOM 3038 C CA . LEU A 1 400 ? 6.285 19.984 5.121 1 89.75 400 LEU A CA 1
ATOM 3039 C C . LEU A 1 400 ? 6.191 21.469 4.84 1 89.75 400 LEU A C 1
ATOM 3041 O O . LEU A 1 400 ? 6.891 21.984 3.965 1 89.75 400 LEU A O 1
ATOM 3045 N N . TYR A 1 401 ? 5.457 22.188 5.578 1 91.56 401 TYR A N 1
ATOM 3046 C CA . TYR A 1 401 ? 5.273 23.625 5.406 1 91.56 401 TYR A CA 1
ATOM 3047 C C . TYR A 1 401 ? 6.582 24.375 5.645 1 91.56 401 TYR A C 1
ATOM 3049 O O . TYR A 1 401 ? 6.961 25.234 4.859 1 91.56 401 TYR A O 1
ATOM 3057 N N . LEU A 1 402 ? 7.25 23.969 6.652 1 90.94 402 LEU A N 1
ATOM 3058 C CA . LEU A 1 402 ? 8.516 24.609 7.012 1 90.94 402 LEU A CA 1
ATOM 3059 C C . LEU A 1 402 ? 9.578 24.344 5.949 1 90.94 402 LEU A C 1
ATOM 3061 O O . LEU A 1 402 ? 10.492 25.156 5.762 1 90.94 402 LEU A O 1
ATOM 3065 N N . SER A 1 403 ? 9.43 23.266 5.285 1 89.56 403 SER A N 1
ATOM 3066 C CA . SER A 1 403 ? 10.391 22.922 4.238 1 89.56 403 SER A CA 1
ATOM 3067 C C . SER A 1 403 ? 10.117 23.703 2.957 1 89.56 403 SER A C 1
ATOM 3069 O O . SER A 1 403 ? 10.82 23.531 1.962 1 89.56 403 SER A O 1
ATOM 3071 N N . GLY A 1 404 ? 9.047 24.5 2.984 1 84.12 404 GLY A N 1
ATOM 3072 C CA . GLY A 1 404 ? 8.734 25.359 1.85 1 84.12 404 GLY A CA 1
ATOM 3073 C C . GLY A 1 404 ? 7.961 24.641 0.758 1 84.12 404 GLY A C 1
ATOM 3074 O O . GLY A 1 404 ? 7.758 25.188 -0.327 1 84.12 404 GLY A O 1
ATOM 3075 N N . LYS A 1 405 ? 7.613 23.484 0.997 1 88.81 405 LYS A N 1
ATOM 3076 C CA . LYS A 1 405 ? 6.832 22.734 0.023 1 88.81 405 LYS A CA 1
ATOM 3077 C C . LYS A 1 405 ? 5.336 22.969 0.212 1 88.81 405 LYS A C 1
ATOM 3079 O O . LYS A 1 405 ? 4.875 23.203 1.332 1 88.81 405 LYS A O 1
ATOM 3084 N N . PRO A 1 406 ? 4.633 22.984 -0.894 1 92.06 406 PRO A N 1
ATOM 3085 C CA . PRO A 1 406 ? 3.188 23.172 -0.76 1 92.06 406 PRO A CA 1
ATOM 3086 C C . PRO A 1 406 ? 2.502 22 -0.056 1 92.06 406 PRO A C 1
ATOM 3088 O O . PRO A 1 406 ? 2.941 20.859 -0.182 1 92.06 406 PRO A O 1
ATOM 3091 N N . LEU A 1 407 ? 1.519 22.312 0.691 1 96.5 407 LEU A N 1
ATOM 3092 C CA . LEU A 1 407 ? 0.673 21.281 1.295 1 96.5 407 LEU A CA 1
ATOM 3093 C C . LEU A 1 407 ? -0.384 20.812 0.307 1 96.5 407 LEU A C 1
ATOM 3095 O O . LEU A 1 407 ? -1.275 21.562 -0.077 1 96.5 407 LEU A O 1
ATOM 3099 N N . PRO A 1 408 ? -0.415 19.547 -0.063 1 97.88 408 PRO A N 1
ATOM 3100 C CA . PRO A 1 408 ? -1.301 19.031 -1.114 1 97.88 408 PRO A CA 1
ATOM 3101 C C . PRO A 1 408 ? -2.771 19.359 -0.851 1 97.88 408 PRO A C 1
ATOM 3103 O O . PRO A 1 408 ? -3.488 19.781 -1.762 1 97.88 408 PRO A O 1
ATOM 3106 N N . GLY A 1 409 ? -3.234 19.188 0.389 1 98.38 409 GLY A N 1
ATOM 3107 C CA . GLY A 1 409 ? -4.625 19.469 0.707 1 98.38 409 GLY A CA 1
ATOM 3108 C C . GLY A 1 409 ? -5 20.922 0.529 1 98.38 409 GLY A C 1
ATOM 3109 O O . GLY A 1 409 ? -6.117 21.234 0.108 1 98.38 409 GLY A O 1
ATOM 3110 N N . ILE A 1 410 ? -4.082 21.844 0.817 1 98.06 410 ILE A N 1
ATOM 3111 C CA . ILE A 1 410 ? -4.324 23.266 0.649 1 98.06 410 ILE A CA 1
ATOM 3112 C C . ILE A 1 410 ? -4.367 23.625 -0.838 1 98.06 410 ILE A C 1
ATOM 3114 O O . ILE A 1 410 ? -5.258 24.344 -1.287 1 98.06 410 ILE A O 1
ATOM 3118 N N . GLU A 1 411 ? -3.406 23.062 -1.529 1 97.75 411 GLU A N 1
ATOM 3119 C CA . GLU A 1 411 ? -3.377 23.297 -2.969 1 97.75 411 GLU A CA 1
ATOM 3120 C C . GLU A 1 411 ? -4.648 22.797 -3.641 1 97.75 411 GLU A C 1
ATOM 3122 O O . GLU A 1 411 ? -5.172 23.422 -4.559 1 97.75 411 GLU A O 1
ATOM 3127 N N . ALA A 1 412 ? -5.109 21.656 -3.215 1 98.56 412 ALA A N 1
ATOM 3128 C CA . ALA A 1 412 ? -6.344 21.109 -3.771 1 98.56 412 ALA A CA 1
ATOM 3129 C C . ALA A 1 412 ? -7.527 22.031 -3.508 1 98.56 412 ALA A C 1
ATOM 3131 O O . ALA A 1 412 ? -8.391 22.203 -4.371 1 98.56 412 ALA A O 1
ATOM 3132 N N . LEU A 1 413 ? -7.621 22.625 -2.316 1 98.62 413 LEU A N 1
ATOM 3133 C CA . LEU A 1 413 ? -8.688 23.547 -1.991 1 98.62 413 LEU A CA 1
ATOM 3134 C C . LEU A 1 413 ? -8.617 24.797 -2.879 1 98.62 413 LEU A C 1
ATOM 3136 O O . LEU A 1 413 ? -9.648 25.297 -3.332 1 98.62 413 LEU A O 1
ATOM 3140 N N . LYS A 1 414 ? -7.438 25.281 -3.109 1 97.88 414 LYS A N 1
ATOM 3141 C CA . LYS A 1 414 ? -7.266 26.438 -3.992 1 97.88 414 LYS A CA 1
ATOM 3142 C C . LYS A 1 414 ? -7.695 26.094 -5.418 1 97.88 414 LYS A C 1
ATOM 3144 O O . LYS A 1 414 ? -8.32 26.922 -6.09 1 97.88 414 LYS A O 1
ATOM 3149 N N . LEU A 1 415 ? -7.336 24.906 -5.859 1 97.69 415 LEU A N 1
ATOM 3150 C CA . LEU A 1 415 ? -7.77 24.453 -7.18 1 97.69 415 LEU A CA 1
ATOM 3151 C C . LEU A 1 415 ? -9.289 24.406 -7.266 1 97.69 415 LEU A C 1
ATOM 3153 O O . LEU A 1 415 ? -9.875 24.797 -8.281 1 97.69 415 LEU A O 1
ATOM 3157 N N . SER A 1 416 ? -9.883 23.953 -6.223 1 98.44 416 SER A N 1
ATOM 3158 C CA . SER A 1 416 ? -11.336 23.906 -6.176 1 98.44 416 SER A CA 1
ATOM 3159 C C . SER A 1 416 ? -11.93 25.312 -6.281 1 98.44 416 SER A C 1
ATOM 3161 O O . SER A 1 416 ? -12.898 25.531 -7.012 1 98.44 416 SER A O 1
ATOM 3163 N N . ALA A 1 417 ? -11.352 26.25 -5.531 1 98.12 417 ALA A N 1
ATOM 3164 C CA . ALA A 1 417 ? -11.828 27.641 -5.562 1 98.12 417 ALA A CA 1
ATOM 3165 C C . ALA A 1 417 ? -11.734 28.219 -6.969 1 98.12 417 ALA A C 1
ATOM 3167 O O . ALA A 1 417 ? -12.641 28.922 -7.426 1 98.12 417 ALA A O 1
ATOM 3168 N N . ALA A 1 418 ? -10.641 27.953 -7.613 1 97.44 418 ALA A N 1
ATOM 3169 C CA . ALA A 1 418 ? -10.469 28.406 -8.992 1 97.44 418 ALA A CA 1
ATOM 3170 C C . ALA A 1 418 ? -11.531 27.812 -9.906 1 97.44 418 ALA A C 1
ATOM 3172 O O . ALA A 1 418 ? -12.055 28.5 -10.789 1 97.44 418 ALA A O 1
ATOM 3173 N N . LYS A 1 419 ? -11.852 26.641 -9.68 1 97.19 419 LYS A N 1
ATOM 3174 C CA . LYS A 1 419 ? -12.781 25.906 -10.539 1 97.19 419 LYS A CA 1
ATOM 3175 C C . LYS A 1 419 ? -14.219 26.312 -10.266 1 97.19 419 LYS A C 1
ATOM 3177 O O . LYS A 1 419 ? -15.016 26.469 -11.203 1 97.19 419 LYS A O 1
ATOM 3182 N N . PHE A 1 420 ? -14.555 26.516 -8.992 1 98.12 420 PHE A N 1
ATOM 3183 C CA . PHE A 1 420 ? -15.969 26.594 -8.656 1 98.12 420 PHE A CA 1
ATOM 3184 C C . PHE A 1 420 ? -16.344 28.016 -8.25 1 98.12 420 PHE A C 1
ATOM 3186 O O . PHE A 1 420 ? -17.484 28.438 -8.414 1 98.12 420 PHE A O 1
ATOM 3193 N N . TYR A 1 421 ? -15.398 28.719 -7.664 1 96.62 421 TYR A N 1
ATOM 3194 C CA . TYR A 1 421 ? -15.719 30.062 -7.16 1 96.62 421 TYR A CA 1
ATOM 3195 C C . TYR A 1 421 ? -15.289 31.125 -8.156 1 96.62 421 TYR A C 1
ATOM 3197 O O . TYR A 1 421 ? -15.578 32.312 -7.961 1 96.62 421 TYR A O 1
ATOM 3205 N N . GLY A 1 422 ? -14.602 30.797 -9.172 1 90.81 422 GLY A N 1
ATOM 3206 C CA . GLY A 1 422 ? -14.156 31.75 -10.188 1 90.81 422 GLY A CA 1
ATOM 3207 C C . GLY A 1 422 ? -12.93 32.531 -9.766 1 90.81 422 GLY A C 1
ATOM 3208 O O . GLY A 1 422 ? -12.75 33.688 -10.188 1 90.81 422 GLY A O 1
ATOM 3209 N N . TRP A 1 423 ? -12.297 32.062 -8.797 1 88.56 423 TRP A N 1
ATOM 3210 C CA . TRP A 1 423 ? -11.078 32.719 -8.336 1 88.56 423 TRP A CA 1
ATOM 3211 C C . TRP A 1 423 ? -9.969 32.594 -9.375 1 88.56 423 TRP A C 1
ATOM 3213 O O . TRP A 1 423 ? -9.906 31.609 -10.117 1 88.56 423 TRP A O 1
ATOM 3223 N N . MET B 1 1 ? 10.375 -39.844 13.406 1 22.86 1 MET B N 1
ATOM 3224 C CA . MET B 1 1 ? 9.07 -39.188 13.312 1 22.86 1 MET B CA 1
ATOM 3225 C C . MET B 1 1 ? 8.836 -38.625 11.914 1 22.86 1 MET B C 1
ATOM 3227 O O . MET B 1 1 ? 9.641 -37.844 11.414 1 22.86 1 MET B O 1
ATOM 3231 N N . GLY B 1 2 ? 8.43 -39.344 10.914 1 30.39 2 GLY B N 1
ATOM 3232 C CA . GLY B 1 2 ? 8.586 -39.25 9.477 1 30.39 2 GLY B CA 1
ATOM 3233 C C . GLY B 1 2 ? 8.031 -37.938 8.906 1 30.39 2 GLY B C 1
ATOM 3234 O O . GLY B 1 2 ? 6.895 -37.562 9.203 1 30.39 2 GLY B O 1
ATOM 3235 N N . SER B 1 3 ? 8.703 -36.812 8.805 1 35.69 3 SER B N 1
ATOM 3236 C CA . SER B 1 3 ? 8.305 -35.469 8.461 1 35.69 3 SER B CA 1
ATOM 3237 C C . SER B 1 3 ? 7.332 -35.438 7.285 1 35.69 3 SER B C 1
ATOM 3239 O O . SER B 1 3 ? 7.746 -35.438 6.125 1 35.69 3 SER B O 1
ATOM 3241 N N . GLY B 1 4 ? 6.379 -36.375 7.035 1 37.84 4 GLY B N 1
ATOM 3242 C CA . GLY B 1 4 ? 5.5 -36.594 5.895 1 37.84 4 GLY B CA 1
ATOM 3243 C C . GLY B 1 4 ? 4.777 -35.312 5.461 1 37.84 4 GLY B C 1
ATOM 3244 O O . GLY B 1 4 ? 4.07 -34.688 6.258 1 37.84 4 GLY B O 1
ATOM 3245 N N . ALA B 1 5 ? 5.289 -34.562 4.559 1 54.91 5 ALA B N 1
ATOM 3246 C CA . ALA B 1 5 ? 4.73 -33.344 3.971 1 54.91 5 ALA B CA 1
ATOM 3247 C C . ALA B 1 5 ? 3.217 -33.469 3.803 1 54.91 5 ALA B C 1
ATOM 3249 O O . ALA B 1 5 ? 2.73 -34.375 3.119 1 54.91 5 ALA B O 1
ATOM 3250 N N . ALA B 1 6 ? 2.246 -32.906 4.617 1 73 6 ALA B N 1
ATOM 3251 C CA . ALA B 1 6 ? 0.785 -32.906 4.625 1 73 6 ALA B CA 1
ATOM 3252 C C . ALA B 1 6 ? 0.23 -32.719 3.213 1 73 6 ALA B C 1
ATOM 3254 O O . ALA B 1 6 ? 0.711 -31.891 2.449 1 73 6 ALA B O 1
ATOM 3255 N N . ARG B 1 7 ? -0.548 -33.781 2.707 1 90.5 7 ARG B N 1
ATOM 3256 C CA . ARG B 1 7 ? -1.143 -33.719 1.375 1 90.5 7 ARG B CA 1
ATOM 3257 C C . ARG B 1 7 ? -2.1 -32.562 1.241 1 90.5 7 ARG B C 1
ATOM 3259 O O . ARG B 1 7 ? -2.551 -31.984 2.244 1 90.5 7 ARG B O 1
ATOM 3266 N N . LEU B 1 8 ? -2.258 -32.031 0.063 1 96.88 8 LEU B N 1
ATOM 3267 C CA . LEU B 1 8 ? -3.166 -30.938 -0.261 1 96.88 8 LEU B CA 1
ATOM 3268 C C . LEU B 1 8 ? -4.613 -31.328 0.012 1 96.88 8 LEU B C 1
ATOM 3270 O O . LEU B 1 8 ? -5.094 -32.344 -0.5 1 96.88 8 LEU B O 1
ATOM 3274 N N . PRO B 1 9 ? -5.262 -30.672 0.915 1 98.56 9 PRO B N 1
ATOM 3275 C CA . PRO B 1 9 ? -6.68 -30.984 1.105 1 98.56 9 PRO B CA 1
ATOM 3276 C C . PRO B 1 9 ? -7.531 -30.641 -0.115 1 98.56 9 PRO B C 1
ATOM 3278 O O . PRO B 1 9 ? -7.371 -29.562 -0.696 1 98.56 9 PRO B O 1
ATOM 3281 N N . LEU B 1 10 ? -8.375 -31.547 -0.477 1 98.56 10 LEU B N 1
ATOM 3282 C CA . LEU B 1 10 ? -9.203 -31.406 -1.664 1 98.56 10 LEU B CA 1
ATOM 3283 C C . LEU B 1 10 ? -10.672 -31.219 -1.281 1 98.56 10 LEU B C 1
ATOM 3285 O O . LEU B 1 10 ? -11.023 -31.281 -0.1 1 98.56 10 LEU B O 1
ATOM 3289 N N . ILE B 1 11 ? -11.547 -30.953 -2.279 1 98.81 11 ILE B N 1
ATOM 3290 C CA . ILE B 1 11 ? -12.969 -30.688 -2.072 1 98.81 11 ILE B CA 1
ATOM 3291 C C . ILE B 1 11 ? -13.609 -31.859 -1.333 1 98.81 11 ILE B C 1
ATOM 3293 O O . ILE B 1 11 ? -14.445 -31.672 -0.455 1 98.81 11 ILE B O 1
ATOM 3297 N N . GLU B 1 12 ? -13.133 -33.094 -1.632 1 98.44 12 GLU B N 1
ATOM 3298 C CA . GLU B 1 12 ? -13.656 -34.281 -0.98 1 98.44 12 GLU B CA 1
ATOM 3299 C C . GLU B 1 12 ? -13.359 -34.281 0.517 1 98.44 12 GLU B C 1
ATOM 3301 O O . GLU B 1 12 ? -14.18 -34.719 1.319 1 98.44 12 GLU B O 1
ATOM 3306 N N . ASP B 1 13 ? -12.195 -33.844 0.896 1 98.38 13 ASP B N 1
ATOM 3307 C CA . ASP B 1 13 ? -11.828 -33.75 2.307 1 98.38 13 ASP B CA 1
ATOM 3308 C C . ASP B 1 13 ? -12.727 -32.781 3.057 1 98.38 13 ASP B C 1
ATOM 3310 O O . ASP B 1 13 ? -13.172 -33.062 4.168 1 98.38 13 ASP B O 1
ATOM 3314 N N . LEU B 1 14 ? -12.992 -31.625 2.467 1 98.81 14 LEU B N 1
ATOM 3315 C CA . LEU B 1 14 ? -13.891 -30.625 3.055 1 98.81 14 LEU B CA 1
ATOM 3316 C C . LEU B 1 14 ? -15.305 -31.188 3.186 1 98.81 14 LEU B C 1
ATOM 3318 O O . LEU B 1 14 ? -15.945 -31.031 4.227 1 98.81 14 LEU B O 1
ATOM 3322 N N . GLU B 1 15 ? -15.758 -31.797 2.111 1 98.69 15 GLU B N 1
ATOM 3323 C CA . GLU B 1 15 ? -17.094 -32.406 2.113 1 98.69 15 GLU B CA 1
ATOM 3324 C C . GLU B 1 15 ? -17.25 -33.406 3.248 1 98.69 15 GLU B C 1
ATOM 3326 O O . GLU B 1 15 ? -18.25 -33.406 3.969 1 98.69 15 GLU B O 1
ATOM 3331 N N . ASN B 1 16 ? -16.266 -34.25 3.314 1 98.31 16 ASN B N 1
ATOM 3332 C CA . ASN B 1 16 ? -16.281 -35.25 4.375 1 98.31 16 ASN B CA 1
ATOM 3333 C C . ASN B 1 16 ? -16.328 -34.594 5.758 1 98.31 16 ASN B C 1
ATOM 3335 O O . ASN B 1 16 ? -17.109 -35.031 6.617 1 98.31 16 ASN B O 1
ATOM 3339 N N . HIS B 1 17 ? -15.57 -33.625 5.934 1 98.56 17 HIS B N 1
ATOM 3340 C CA . HIS B 1 17 ? -15.508 -32.938 7.219 1 98.56 17 HIS B CA 1
ATOM 3341 C C . HIS B 1 17 ? -16.844 -32.281 7.555 1 98.56 17 HIS B C 1
ATOM 3343 O O . HIS B 1 17 ? -17.281 -32.281 8.703 1 98.56 17 HIS B O 1
ATOM 3349 N N . LEU B 1 18 ? -17.516 -31.719 6.531 1 98.5 18 LEU B N 1
ATOM 3350 C CA . LEU B 1 18 ? -18.734 -30.953 6.738 1 98.5 18 LEU B CA 1
ATOM 3351 C C . LEU B 1 18 ? -19.953 -31.875 6.734 1 98.5 18 LEU B C 1
ATOM 3353 O O . LEU B 1 18 ? -21.062 -31.422 7.02 1 98.5 18 LEU B O 1
ATOM 3357 N N . GLY B 1 19 ? -19.812 -33.062 6.41 1 98.12 19 GLY B N 1
ATOM 3358 C CA . GLY B 1 19 ? -20.922 -34 6.305 1 98.12 19 GLY B CA 1
ATOM 3359 C C . GLY B 1 19 ? -21.75 -33.812 5.051 1 98.12 19 GLY B C 1
ATOM 3360 O O . GLY B 1 19 ? -22.953 -34.094 5.039 1 98.12 19 GLY B O 1
ATOM 3361 N N . GLY B 1 20 ? -21.094 -33.25 4.086 1 98.19 20 GLY B N 1
ATOM 3362 C CA . GLY B 1 20 ? -21.75 -32.906 2.84 1 98.19 20 GLY B CA 1
ATOM 3363 C C . GLY B 1 20 ? -21.672 -31.422 2.514 1 98.19 20 GLY B C 1
ATOM 3364 O O . GLY B 1 20 ? -21.312 -30.609 3.375 1 98.19 20 GLY B O 1
ATOM 3365 N N . LEU B 1 21 ? -22 -31.109 1.256 1 98.44 21 LEU B N 1
ATOM 3366 C CA . LEU B 1 21 ? -21.875 -29.719 0.844 1 98.44 21 LEU B CA 1
ATOM 3367 C C . LEU B 1 21 ? -23.25 -29.094 0.646 1 98.44 21 LEU B C 1
ATOM 3369 O O . LEU B 1 21 ? -23.359 -27.859 0.518 1 98.44 21 LEU B O 1
ATOM 3373 N N . LYS B 1 22 ? -24.25 -29.938 0.645 1 97.75 22 LYS B N 1
ATOM 3374 C CA . LYS B 1 22 ? -25.609 -29.422 0.408 1 97.75 22 LYS B CA 1
ATOM 3375 C C . LYS B 1 22 ? -26 -28.406 1.468 1 97.75 22 LYS B C 1
ATOM 3377 O O . LYS B 1 22 ? -25.984 -28.703 2.664 1 97.75 22 LYS B O 1
ATOM 3382 N N . GLY B 1 23 ? -26.312 -27.219 1.031 1 97.31 23 GLY B N 1
ATOM 3383 C CA . GLY B 1 23 ? -26.781 -26.156 1.914 1 97.31 23 GLY B CA 1
ATOM 3384 C C . GLY B 1 23 ? -25.641 -25.469 2.643 1 97.31 23 GLY B C 1
ATOM 3385 O O . GLY B 1 23 ? -25.875 -24.484 3.369 1 97.31 23 GLY B O 1
ATOM 3386 N N . LYS B 1 24 ? -24.438 -25.984 2.477 1 98.69 24 LYS B N 1
ATOM 3387 C CA . LYS B 1 24 ? -23.281 -25.344 3.117 1 98.69 24 LYS B CA 1
ATOM 3388 C C . LYS B 1 24 ? -22.891 -24.078 2.387 1 98.69 24 LYS B C 1
ATOM 3390 O O . LYS B 1 24 ? -22.938 -24.016 1.155 1 98.69 24 LYS B O 1
ATOM 3395 N N . LYS B 1 25 ? -22.641 -23.062 3.102 1 98.75 25 LYS B N 1
ATOM 3396 C CA . LYS B 1 25 ? -22.156 -21.812 2.525 1 98.75 25 LYS B CA 1
ATOM 3397 C C . LYS B 1 25 ? -20.625 -21.812 2.424 1 98.75 25 LYS B C 1
ATOM 3399 O O . LYS B 1 25 ? -19.938 -21.844 3.443 1 98.75 25 LYS B O 1
ATOM 3404 N N . LEU B 1 26 ? -20.094 -21.75 1.21 1 98.94 26 LEU B N 1
ATOM 3405 C CA . LEU B 1 26 ? -18.672 -21.828 0.973 1 98.94 26 LEU B CA 1
ATOM 3406 C C . LEU B 1 26 ? -18.141 -20.531 0.389 1 98.94 26 LEU B C 1
ATOM 3408 O O . LEU B 1 26 ? -18.734 -19.953 -0.519 1 98.94 26 LEU B O 1
ATOM 3412 N N . LEU B 1 27 ? -17.062 -19.984 0.981 1 98.94 27 LEU B N 1
ATOM 3413 C CA . LEU B 1 27 ? -16.297 -18.891 0.389 1 98.94 27 LEU B CA 1
ATOM 3414 C C . LEU B 1 27 ? -15.273 -19.438 -0.608 1 98.94 27 LEU B C 1
ATOM 3416 O O . LEU B 1 27 ? -14.438 -20.266 -0.258 1 98.94 27 LEU B O 1
ATOM 3420 N N . VAL B 1 28 ? -15.375 -19.016 -1.837 1 98.94 28 VAL B N 1
ATOM 3421 C CA . VAL B 1 28 ? -14.484 -19.516 -2.877 1 98.94 28 VAL B CA 1
ATOM 3422 C C . VAL B 1 28 ? -13.609 -18.375 -3.404 1 98.94 28 VAL B C 1
ATOM 3424 O O . VAL B 1 28 ? -14.125 -17.406 -3.963 1 98.94 28 VAL B O 1
ATOM 3427 N N . ARG B 1 29 ? -12.359 -18.422 -3.211 1 98.94 29 ARG B N 1
ATOM 3428 C CA . ARG B 1 29 ? -11.398 -17.469 -3.744 1 98.94 29 ARG B CA 1
ATOM 3429 C C . ARG B 1 29 ? -10.906 -17.891 -5.121 1 98.94 29 ARG B C 1
ATOM 3431 O O . ARG B 1 29 ? -10.273 -18.938 -5.266 1 98.94 29 ARG B O 1
ATOM 3438 N N . VAL B 1 30 ? -11.18 -17.109 -6.117 1 98.75 30 VAL B N 1
ATOM 3439 C CA . VAL B 1 30 ? -10.758 -17.359 -7.492 1 98.75 30 VAL B CA 1
ATOM 3440 C C . VAL B 1 30 ? -9.875 -16.219 -7.98 1 98.75 30 VAL B C 1
ATOM 3442 O O . VAL B 1 30 ? -9.656 -15.242 -7.262 1 98.75 30 VAL B O 1
ATOM 3445 N N . ASP B 1 31 ? -9.273 -16.375 -9.141 1 97.69 31 ASP B N 1
ATOM 3446 C CA . ASP B 1 31 ? -8.492 -15.312 -9.766 1 97.69 31 ASP B CA 1
ATOM 3447 C C . ASP B 1 31 ? -9.094 -14.891 -11.102 1 97.69 31 ASP B C 1
ATOM 3449 O O . ASP B 1 31 ? -8.859 -15.539 -12.125 1 97.69 31 ASP B O 1
ATOM 3453 N N . PHE B 1 32 ? -9.797 -13.773 -11.055 1 97.75 32 PHE B N 1
ATOM 3454 C CA . PHE B 1 32 ? -10.477 -13.281 -12.25 1 97.75 32 PHE B CA 1
ATOM 3455 C C . PHE B 1 32 ? -9.727 -12.102 -12.852 1 97.75 32 PHE B C 1
ATOM 3457 O O . PHE B 1 32 ? -10.273 -11.367 -13.688 1 97.75 32 PHE B O 1
ATOM 3464 N N . ASN B 1 33 ? -8.492 -11.82 -12.383 1 96.62 33 ASN B N 1
ATOM 3465 C CA . ASN B 1 33 ? -7.723 -10.703 -12.922 1 96.62 33 ASN B CA 1
ATOM 3466 C C . ASN B 1 33 ? -7.5 -10.844 -14.422 1 96.62 33 ASN B C 1
ATOM 3468 O O . ASN B 1 33 ? -6.629 -11.602 -14.859 1 96.62 33 ASN B O 1
ATOM 3472 N N . SER B 1 34 ? -8.273 -10.125 -15.195 1 95.5 34 SER B N 1
ATOM 3473 C CA . SER B 1 34 ? -8.312 -10.25 -16.656 1 95.5 34 SER B CA 1
ATOM 3474 C C . SER B 1 34 ? -7.816 -8.977 -17.328 1 95.5 34 SER B C 1
ATOM 3476 O O . SER B 1 34 ? -7.871 -7.895 -16.75 1 95.5 34 SER B O 1
ATOM 3478 N N . PRO B 1 35 ? -7.25 -9.141 -18.547 1 93.12 35 PRO B N 1
ATOM 3479 C CA . PRO B 1 35 ? -6.91 -7.938 -19.297 1 93.12 35 PRO B CA 1
ATOM 3480 C C . PRO B 1 35 ? -8.125 -7.043 -19.562 1 93.12 35 PRO B C 1
ATOM 3482 O O . PRO B 1 35 ? -9.188 -7.539 -19.922 1 93.12 35 PRO B O 1
ATOM 3485 N N . VAL B 1 36 ? -7.918 -5.781 -19.25 1 95.81 36 VAL B N 1
ATOM 3486 C CA . VAL B 1 36 ? -8.977 -4.789 -19.422 1 95.81 36 VAL B CA 1
ATOM 3487 C C . VAL B 1 36 ? -8.523 -3.707 -20.391 1 95.81 36 VAL B C 1
ATOM 3489 O O . VAL B 1 36 ? -7.367 -3.285 -20.375 1 95.81 36 VAL B O 1
ATOM 3492 N N . ASN B 1 37 ? -9.406 -3.35 -21.297 1 94.5 37 ASN B N 1
ATOM 3493 C CA . ASN B 1 37 ? -9.141 -2.199 -22.156 1 94.5 37 ASN B CA 1
ATOM 3494 C C . ASN B 1 37 ? -8.977 -0.921 -21.344 1 94.5 37 ASN B C 1
ATOM 3496 O O . ASN B 1 37 ? -9.906 -0.49 -20.656 1 94.5 37 ASN B O 1
ATOM 3500 N N . PRO B 1 38 ? -7.855 -0.352 -21.422 1 90.19 38 PRO B N 1
ATOM 3501 C CA . PRO B 1 38 ? -7.605 0.804 -20.562 1 90.19 38 PRO B CA 1
ATOM 3502 C C . PRO B 1 38 ? -8.492 1.999 -20.906 1 90.19 38 PRO B C 1
ATOM 3504 O O . PRO B 1 38 ? -8.711 2.875 -20.062 1 90.19 38 PRO B O 1
ATOM 3507 N N . GLN B 1 39 ? -8.977 2.047 -22.125 1 89.75 39 GLN B N 1
ATOM 3508 C CA . GLN B 1 39 ? -9.789 3.178 -22.547 1 89.75 39 GLN B CA 1
ATOM 3509 C C . GLN B 1 39 ? -11.258 2.969 -22.188 1 89.75 39 GLN B C 1
ATOM 3511 O O . GLN B 1 39 ? -11.914 3.887 -21.688 1 89.75 39 GLN B O 1
ATOM 3516 N N . THR B 1 40 ? -11.688 1.705 -22.328 1 92 40 THR B N 1
ATOM 3517 C CA . THR B 1 40 ? -13.125 1.483 -22.188 1 92 40 THR B CA 1
ATOM 3518 C C . THR B 1 40 ? -13.438 0.813 -20.859 1 92 40 THR B C 1
ATOM 3520 O O . THR B 1 40 ? -14.586 0.837 -20.391 1 92 40 THR B O 1
ATOM 3523 N N . GLY B 1 41 ? -12.461 0.196 -20.297 1 93.19 41 GLY B N 1
ATOM 3524 C CA . GLY B 1 41 ? -12.672 -0.521 -19.062 1 93.19 41 GLY B CA 1
ATOM 3525 C C . GLY B 1 41 ? -13.297 -1.89 -19.25 1 93.19 41 GLY B C 1
ATOM 3526 O O . GLY B 1 41 ? -13.617 -2.578 -18.281 1 93.19 41 GLY B O 1
ATOM 3527 N N . GLU B 1 42 ? -13.375 -2.324 -20.469 1 95.69 42 GLU B N 1
ATOM 3528 C CA . GLU B 1 42 ? -14.016 -3.598 -20.781 1 95.69 42 GLU B CA 1
ATOM 3529 C C . GLU B 1 42 ? -13.023 -4.754 -20.703 1 95.69 42 GLU B C 1
ATOM 3531 O O . GLU B 1 42 ? -11.852 -4.598 -21.062 1 95.69 42 GLU B O 1
ATOM 3536 N N . ILE B 1 43 ? -13.578 -5.859 -20.266 1 95.94 43 ILE B N 1
ATOM 3537 C CA . ILE B 1 43 ? -12.766 -7.074 -20.234 1 95.94 43 ILE B CA 1
ATOM 3538 C C . ILE B 1 43 ? -12.539 -7.574 -21.656 1 95.94 43 ILE B C 1
ATOM 3540 O O . ILE B 1 43 ? -13.492 -7.773 -22.406 1 95.94 43 ILE B O 1
ATOM 3544 N N . ILE B 1 44 ? -11.273 -7.824 -22.031 1 93.5 44 ILE B N 1
ATOM 3545 C CA . ILE B 1 44 ? -10.898 -8.18 -23.406 1 93.5 44 ILE B CA 1
ATOM 3546 C C . ILE B 1 44 ? -10.773 -9.695 -23.516 1 93.5 44 ILE B C 1
ATOM 3548 O O . ILE B 1 44 ? -10.984 -10.258 -24.609 1 93.5 44 ILE B O 1
ATOM 3552 N N . ASP B 1 45 ? -10.438 -10.352 -22.531 1 90.38 45 ASP B N 1
ATOM 3553 C CA . ASP B 1 45 ? -10.211 -11.797 -22.469 1 90.38 45 ASP B CA 1
ATOM 3554 C C . ASP B 1 45 ? -10.664 -12.352 -21.125 1 90.38 45 ASP B C 1
ATOM 3556 O O . ASP B 1 45 ? -10.289 -11.836 -20.062 1 90.38 45 ASP B O 1
ATOM 3560 N N . TYR B 1 46 ? -11.594 -13.289 -21.172 1 93.38 46 TYR B N 1
ATOM 3561 C CA . TYR B 1 46 ? -12.109 -13.797 -19.906 1 93.38 46 TYR B CA 1
ATOM 3562 C C . TYR B 1 46 ? -11.711 -15.258 -19.703 1 93.38 46 TYR B C 1
ATOM 3564 O O . TYR B 1 46 ? -12.383 -15.992 -18.984 1 93.38 46 TYR B O 1
ATOM 3572 N N . SER B 1 47 ? -10.547 -15.75 -20.328 1 90.81 47 SER B N 1
ATOM 3573 C CA . SER B 1 47 ? -10.047 -17.109 -20.203 1 90.81 47 SER B CA 1
ATOM 3574 C C . SER B 1 47 ? -9.789 -17.469 -18.734 1 90.81 47 SER B C 1
ATOM 3576 O O . SER B 1 47 ? -9.977 -18.609 -18.328 1 90.81 47 SER B O 1
ATOM 3578 N N . ARG B 1 48 ? -9.359 -16.484 -18 1 92.88 48 ARG B N 1
ATOM 3579 C CA . ARG B 1 48 ? -9.094 -16.734 -16.594 1 92.88 48 ARG B CA 1
ATOM 3580 C C . ARG B 1 48 ? -10.383 -17.047 -15.836 1 92.88 48 ARG B C 1
ATOM 3582 O O . ARG B 1 48 ? -10.391 -17.859 -14.922 1 92.88 48 ARG B O 1
ATOM 3589 N N . ILE B 1 49 ? -11.445 -16.391 -16.188 1 97.31 49 ILE B N 1
ATOM 3590 C CA . ILE B 1 49 ? -12.742 -16.641 -15.562 1 97.31 49 ILE B CA 1
ATOM 3591 C C . ILE B 1 49 ? -13.234 -18.031 -15.938 1 97.31 49 ILE B C 1
ATOM 3593 O O . ILE B 1 49 ? -13.672 -18.797 -15.07 1 97.31 49 ILE B O 1
ATOM 3597 N N . GLU B 1 50 ? -13.039 -18.406 -17.156 1 95.94 50 GLU B N 1
ATOM 3598 C CA . GLU B 1 50 ? -13.469 -19.703 -17.672 1 95.94 50 GLU B CA 1
ATOM 3599 C C . GLU B 1 50 ? -12.773 -20.844 -16.922 1 95.94 50 GLU B C 1
ATOM 3601 O O . GLU B 1 50 ? -13.375 -21.891 -16.703 1 95.94 50 GLU B O 1
ATOM 3606 N N . ALA B 1 51 ? -11.586 -20.625 -16.594 1 94.69 51 ALA B N 1
ATOM 3607 C CA . ALA B 1 51 ? -10.766 -21.672 -15.984 1 94.69 51 ALA B CA 1
ATOM 3608 C C . ALA B 1 51 ? -11.344 -22.094 -14.641 1 94.69 51 ALA B C 1
ATOM 3610 O O . ALA B 1 51 ? -11.047 -23.188 -14.148 1 94.69 51 ALA B O 1
ATOM 3611 N N . HIS B 1 52 ? -12.203 -21.297 -13.992 1 98.06 52 HIS B N 1
ATOM 3612 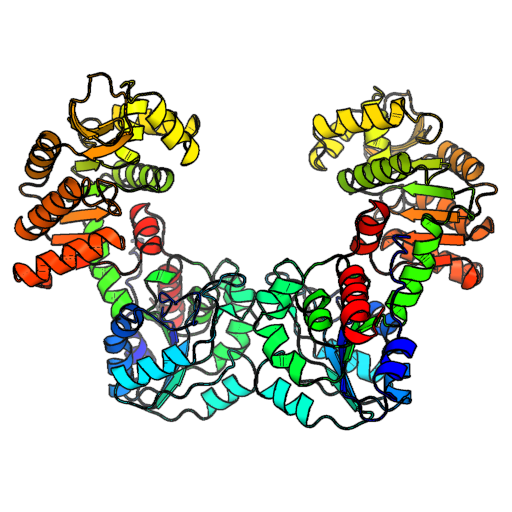C CA . HIS B 1 52 ? -12.719 -21.594 -12.656 1 98.06 52 HIS B CA 1
ATOM 3613 C C . HIS B 1 52 ? -14.117 -22.188 -12.719 1 98.06 52 HIS B C 1
ATOM 3615 O O . HIS B 1 52 ? -14.656 -22.625 -11.695 1 98.06 52 HIS B O 1
ATOM 3621 N N . VAL B 1 53 ? -14.703 -22.297 -13.906 1 98.38 53 VAL B N 1
ATOM 3622 C CA . VAL B 1 53 ? -16.078 -22.734 -14.086 1 98.38 53 VAL B CA 1
ATOM 3623 C C . VAL B 1 53 ? -16.234 -24.188 -13.602 1 98.38 53 VAL B C 1
ATOM 3625 O O . VAL B 1 53 ? -17.188 -24.516 -12.898 1 98.38 53 VAL B O 1
ATOM 3628 N N . PRO B 1 54 ? -15.25 -25.078 -13.867 1 98.06 54 PRO B N 1
ATOM 3629 C CA . PRO B 1 54 ? -15.406 -26.453 -13.398 1 98.06 54 PRO B CA 1
ATOM 3630 C C . PRO B 1 54 ? -15.523 -26.547 -11.883 1 98.06 54 PRO B C 1
ATOM 3632 O O . PRO B 1 54 ? -16.375 -27.281 -11.367 1 98.06 54 PRO B O 1
ATOM 3635 N N . THR B 1 55 ? -14.672 -25.812 -11.141 1 98.75 55 THR B N 1
ATOM 3636 C CA . THR B 1 55 ? -14.742 -25.828 -9.68 1 98.75 55 THR B CA 1
ATOM 3637 C C . THR B 1 55 ? -16.109 -25.328 -9.203 1 98.75 55 THR B C 1
ATOM 3639 O O . THR B 1 55 ? -16.766 -26 -8.398 1 98.75 55 THR B O 1
ATOM 3642 N N . LEU B 1 56 ? -16.562 -24.203 -9.711 1 98.88 56 LEU B N 1
ATOM 3643 C CA . LEU B 1 56 ? -17.797 -23.562 -9.258 1 98.88 56 LEU B CA 1
ATOM 3644 C C . LEU B 1 56 ? -19 -24.422 -9.602 1 98.88 56 LEU B C 1
ATOM 3646 O O . LEU B 1 56 ? -19.906 -24.594 -8.781 1 98.88 56 LEU B O 1
ATOM 3650 N N . ARG B 1 57 ? -18.984 -24.938 -10.828 1 98.44 57 ARG B N 1
ATOM 3651 C CA . ARG B 1 57 ? -20.078 -25.797 -11.258 1 98.44 57 ARG B CA 1
ATOM 3652 C C . ARG B 1 57 ? -20.203 -27.031 -10.375 1 98.44 57 ARG B C 1
ATOM 3654 O O . ARG B 1 57 ? -21.312 -27.391 -9.961 1 98.44 57 ARG B O 1
ATOM 3661 N N . GLU B 1 58 ? -19.094 -27.641 -10.141 1 98.56 58 GLU B N 1
ATOM 3662 C CA . GLU B 1 58 ? -19.094 -28.844 -9.297 1 98.56 58 GLU B CA 1
ATOM 3663 C C . GLU B 1 58 ? -19.688 -28.531 -7.922 1 98.56 58 GLU B C 1
ATOM 3665 O O . GLU B 1 58 ? -20.516 -29.297 -7.418 1 98.56 58 GLU B O 1
ATOM 3670 N N . LEU B 1 59 ? -19.297 -27.469 -7.281 1 98.81 59 LEU B N 1
ATOM 3671 C CA . LEU B 1 59 ? -19.766 -27.109 -5.949 1 98.81 59 LEU B CA 1
ATOM 3672 C C . LEU B 1 59 ? -21.266 -26.797 -5.965 1 98.81 59 LEU B C 1
ATOM 3674 O O . LEU B 1 59 ? -22 -27.188 -5.051 1 98.81 59 LEU B O 1
ATOM 3678 N N . LEU B 1 60 ? -21.719 -26.094 -7.02 1 98.38 60 LEU B N 1
ATOM 3679 C CA . LEU B 1 60 ? -23.141 -25.781 -7.156 1 98.38 60 LEU B CA 1
ATOM 3680 C C . LEU B 1 60 ? -23.969 -27.047 -7.332 1 98.38 60 LEU B C 1
ATOM 3682 O O . LEU B 1 60 ? -25.031 -27.188 -6.719 1 98.38 60 LEU B O 1
ATOM 3686 N N . GLU B 1 61 ? -23.438 -27.938 -8.141 1 97.38 61 GLU B N 1
ATOM 3687 C CA . GLU B 1 61 ? -24.141 -29.188 -8.406 1 97.38 61 GLU B CA 1
ATOM 3688 C C . GLU B 1 61 ? -24.25 -30.031 -7.133 1 97.38 61 GLU B C 1
ATOM 3690 O O . GLU B 1 61 ? -25.203 -30.797 -6.973 1 97.38 61 GLU B O 1
ATOM 3695 N N . ARG B 1 62 ? -23.359 -29.844 -6.332 1 97.38 62 ARG B N 1
ATOM 3696 C CA . ARG B 1 62 ? -23.359 -30.578 -5.07 1 97.38 62 ARG B CA 1
ATOM 3697 C C . ARG B 1 62 ? -24.234 -29.875 -4.035 1 97.38 62 ARG B C 1
ATOM 3699 O O . ARG B 1 62 ? -24.312 -30.312 -2.883 1 97.38 62 ARG B O 1
ATOM 3706 N N . GLY B 1 63 ? -24.844 -28.75 -4.367 1 97.75 63 GLY B N 1
ATOM 3707 C CA . GLY B 1 63 ? -25.875 -28.109 -3.576 1 97.75 63 GLY B CA 1
ATOM 3708 C C . GLY B 1 63 ? -25.328 -27.031 -2.658 1 97.75 63 GLY B C 1
ATOM 3709 O O . GLY B 1 63 ? -26.047 -26.531 -1.783 1 97.75 63 GLY B O 1
ATOM 3710 N N . ALA B 1 64 ? -24.125 -26.609 -2.799 1 98.62 64 ALA B N 1
ATOM 3711 C CA . ALA B 1 64 ? -23.516 -25.578 -1.947 1 98.62 64 ALA B CA 1
ATOM 3712 C C . ALA B 1 64 ? -24 -24.188 -2.346 1 98.62 64 ALA B C 1
ATOM 3714 O O . ALA B 1 64 ? -24.453 -23.984 -3.475 1 98.62 64 ALA B O 1
ATOM 3715 N N . ALA B 1 65 ? -24.109 -23.297 -1.362 1 98.75 65 ALA B N 1
ATOM 3716 C CA . ALA B 1 65 ? -24.25 -21.859 -1.6 1 98.75 65 ALA B CA 1
ATOM 3717 C C . ALA B 1 65 ? -22.875 -21.188 -1.677 1 98.75 65 ALA B C 1
ATOM 3719 O O . ALA B 1 65 ? -22.094 -21.25 -0.727 1 98.75 65 ALA B O 1
ATOM 3720 N N . LEU B 1 66 ? -22.641 -20.547 -2.822 1 98.88 66 LEU B N 1
ATOM 3721 C CA . LEU B 1 66 ? -21.266 -20.094 -3.061 1 98.88 66 LEU B CA 1
ATOM 3722 C C . LEU B 1 66 ? -21.172 -18.578 -2.977 1 98.88 66 LEU B C 1
ATOM 3724 O O . LEU B 1 66 ? -22.047 -17.859 -3.49 1 98.88 66 LEU B O 1
ATOM 3728 N N . VAL B 1 67 ? -20.219 -18.094 -2.277 1 98.94 67 VAL B N 1
ATOM 3729 C CA . VAL B 1 67 ? -19.781 -16.703 -2.357 1 98.94 67 VAL B CA 1
ATOM 3730 C C . VAL B 1 67 ? -18.391 -16.641 -2.975 1 98.94 67 VAL B C 1
ATOM 3732 O O . VAL B 1 67 ? -17.438 -17.203 -2.439 1 98.94 67 VAL B O 1
ATOM 3735 N N . VAL B 1 68 ? -18.312 -15.938 -4.102 1 98.94 68 VAL B N 1
ATOM 3736 C CA . VAL B 1 68 ? -17.078 -15.875 -4.879 1 98.94 68 VAL B CA 1
ATOM 3737 C C . VAL B 1 68 ? -16.391 -14.539 -4.629 1 98.94 68 VAL B C 1
ATOM 3739 O O . VAL B 1 68 ? -17.016 -13.477 -4.707 1 98.94 68 VAL B O 1
ATOM 3742 N N . ILE B 1 69 ? -15.125 -14.602 -4.27 1 98.94 69 ILE B N 1
ATOM 3743 C CA . ILE B 1 69 ? -14.328 -13.383 -4.145 1 98.94 69 ILE B CA 1
ATOM 3744 C C . ILE B 1 69 ? -13.125 -13.461 -5.078 1 98.94 69 ILE B C 1
ATOM 3746 O O . ILE B 1 69 ? -12.594 -14.547 -5.328 1 98.94 69 ILE B O 1
ATOM 3750 N N . SER B 1 70 ? -12.719 -12.367 -5.625 1 98.81 70 SER B N 1
ATOM 3751 C CA . SER B 1 70 ? -11.609 -12.242 -6.559 1 98.81 70 SER B CA 1
ATOM 3752 C C . SER B 1 70 ? -11.055 -10.82 -6.578 1 98.81 70 SER B C 1
ATOM 3754 O O . SER B 1 70 ? -11.5 -9.969 -5.805 1 98.81 70 SER B O 1
ATOM 3756 N N . HIS B 1 71 ? -10.031 -10.625 -7.34 1 98.62 71 HIS B N 1
ATOM 3757 C CA . HIS B 1 71 ? -9.492 -9.281 -7.496 1 98.62 71 HIS B CA 1
ATOM 3758 C C . HIS B 1 71 ? -9.312 -8.922 -8.969 1 98.62 71 HIS B C 1
ATOM 3760 O O . HIS B 1 71 ? -9.328 -9.805 -9.828 1 98.62 71 HIS B O 1
ATOM 3766 N N . GLN B 1 72 ? -9.266 -7.668 -9.289 1 98.19 72 GLN B N 1
ATOM 3767 C CA . GLN B 1 72 ? -8.945 -7.105 -10.594 1 98.19 72 GLN B CA 1
ATOM 3768 C C . GLN B 1 72 ? -8.023 -5.898 -10.469 1 98.19 72 GLN B C 1
ATOM 3770 O O . GLN B 1 72 ? -8.367 -4.91 -9.812 1 98.19 72 GLN B O 1
ATOM 3775 N N . GLY B 1 73 ? -6.867 -6.02 -11.055 1 96.75 73 GLY B N 1
ATOM 3776 C CA . GLY B 1 73 ? -5.938 -4.902 -11.07 1 96.75 73 GLY B CA 1
ATOM 3777 C C . GLY B 1 73 ? -5.391 -4.566 -9.695 1 96.75 73 GLY B C 1
ATOM 3778 O O . GLY B 1 73 ? -5.57 -5.328 -8.742 1 96.75 73 GLY B O 1
ATOM 3779 N N . LYS B 1 74 ? -4.648 -3.506 -9.633 1 96.56 74 LYS B N 1
ATOM 3780 C CA . LYS B 1 74 ? -4.094 -2.938 -8.406 1 96.56 74 LYS B CA 1
ATOM 3781 C C . LYS B 1 74 ? -4.516 -1.482 -8.234 1 96.56 74 LYS B C 1
ATOM 3783 O O . LYS B 1 74 ? -4.695 -0.762 -9.219 1 96.56 74 LYS B O 1
ATOM 3788 N N . PRO B 1 75 ? -4.688 -1.12 -6.934 1 96.56 75 PRO B N 1
ATOM 3789 C CA . PRO B 1 75 ? -5.047 0.287 -6.742 1 96.56 75 PRO B CA 1
ATOM 3790 C C . PRO B 1 75 ? -4.082 1.242 -7.445 1 96.56 75 PRO B C 1
ATOM 3792 O O . PRO B 1 75 ? -2.863 1.107 -7.305 1 96.56 75 PRO B O 1
ATOM 3795 N N . GLY B 1 76 ? -4.613 2.215 -8.18 1 94.06 76 GLY B N 1
ATOM 3796 C CA . GLY B 1 76 ? -3.803 3.188 -8.891 1 94.06 76 GLY B CA 1
ATOM 3797 C C . GLY B 1 76 ? -3.547 2.803 -10.336 1 94.06 76 GLY B C 1
ATOM 3798 O O . GLY B 1 76 ? -3.1 3.631 -11.141 1 94.06 76 GLY B O 1
ATOM 3799 N N . SER B 1 77 ? -3.857 1.521 -10.688 1 94.56 77 SER B N 1
ATOM 3800 C CA . SER B 1 77 ? -3.643 1.08 -12.062 1 94.56 77 SER B CA 1
ATOM 3801 C C . SER B 1 77 ? -4.895 1.285 -12.914 1 94.56 77 SER B C 1
ATOM 3803 O O . SER B 1 77 ? -5.992 1.459 -12.375 1 94.56 77 SER B O 1
ATOM 3805 N N . SER B 1 78 ? -4.703 1.288 -14.227 1 92.75 78 SER B N 1
ATOM 3806 C CA . SER B 1 78 ? -5.805 1.562 -15.141 1 92.75 78 SER B CA 1
ATOM 3807 C C . SER B 1 78 ? -6.789 0.4 -15.188 1 92.75 78 SER B C 1
ATOM 3809 O O . SER B 1 78 ? -7.953 0.581 -15.547 1 92.75 78 SER B O 1
ATOM 3811 N N . ASP B 1 79 ? -6.344 -0.741 -14.82 1 96.19 79 ASP B N 1
ATOM 3812 C CA . ASP B 1 79 ? -7.23 -1.899 -14.891 1 96.19 79 ASP B CA 1
ATOM 3813 C C . ASP B 1 79 ? -7.875 -2.182 -13.539 1 96.19 79 ASP B C 1
ATOM 3815 O O . ASP B 1 79 ? -8.492 -3.23 -13.352 1 96.19 79 ASP B O 1
ATOM 3819 N N . PHE B 1 80 ? -7.637 -1.293 -12.586 1 97.19 80 PHE B N 1
ATOM 3820 C CA . PHE B 1 80 ? -8.289 -1.427 -11.289 1 97.19 80 PHE B CA 1
ATOM 3821 C C . PHE B 1 80 ? -9.758 -1.048 -11.375 1 97.19 80 PHE B C 1
ATOM 3823 O O . PHE B 1 80 ? -10.109 0.134 -11.336 1 97.19 80 PHE B O 1
ATOM 3830 N N . ILE B 1 81 ? -10.648 -2.1 -11.398 1 97.44 81 ILE B N 1
ATOM 3831 C CA . ILE B 1 81 ? -12.07 -1.854 -11.602 1 97.44 81 ILE B CA 1
ATOM 3832 C C . ILE B 1 81 ? -12.891 -2.773 -10.695 1 97.44 81 ILE B C 1
ATOM 3834 O O . ILE B 1 81 ? -12.344 -3.699 -10.094 1 97.44 81 ILE B O 1
ATOM 3838 N N . THR B 1 82 ? -14.172 -2.531 -10.586 1 97.88 82 THR B N 1
ATOM 3839 C CA . THR B 1 82 ? -15.125 -3.389 -9.883 1 97.88 82 THR B CA 1
ATOM 3840 C C . THR B 1 82 ? -15.344 -4.688 -10.648 1 97.88 82 THR B C 1
ATOM 3842 O O . THR B 1 82 ? -14.883 -4.836 -11.781 1 97.88 82 THR B O 1
ATOM 3845 N N . LEU B 1 83 ? -16.062 -5.625 -10.039 1 98.56 83 LEU B N 1
ATOM 3846 C CA . LEU B 1 83 ? -16.141 -6.961 -10.617 1 98.56 83 LEU B CA 1
ATOM 3847 C C . LEU B 1 83 ? -17.516 -7.215 -11.227 1 98.56 83 LEU B C 1
ATOM 3849 O O . LEU B 1 83 ? -17.891 -8.359 -11.477 1 98.56 83 LEU B O 1
ATOM 3853 N N . GLU B 1 84 ? -18.312 -6.176 -11.422 1 97.94 84 GLU B N 1
ATOM 3854 C CA . GLU B 1 84 ? -19.656 -6.34 -11.961 1 97.94 84 GLU B CA 1
ATOM 3855 C C . GLU B 1 84 ? -19.625 -7.051 -13.312 1 97.94 84 GLU B C 1
ATOM 3857 O O . GLU B 1 84 ? -20.406 -7.973 -13.547 1 97.94 84 GLU B O 1
ATOM 3862 N N . GLN B 1 85 ? -18.734 -6.617 -14.203 1 97.81 85 GLN B N 1
ATOM 3863 C CA . GLN B 1 85 ? -18.609 -7.25 -15.508 1 97.81 85 GLN B CA 1
ATOM 3864 C C . GLN B 1 85 ? -18.203 -8.719 -15.375 1 97.81 85 GLN B C 1
ATOM 3866 O O . GLN B 1 85 ? -18.656 -9.562 -16.141 1 97.81 85 GLN B O 1
ATOM 3871 N N . HIS B 1 86 ? -17.297 -8.961 -14.43 1 98.62 86 HIS B N 1
ATOM 3872 C CA . HIS B 1 86 ? -16.859 -10.328 -14.18 1 98.62 86 HIS B CA 1
ATOM 3873 C C . HIS B 1 86 ? -18.031 -11.219 -13.781 1 98.62 86 HIS B C 1
ATOM 3875 O O . HIS B 1 86 ? -18.141 -12.352 -14.258 1 98.62 86 HIS B O 1
ATOM 3881 N N . ALA B 1 87 ? -18.891 -10.719 -12.898 1 98.69 87 ALA B N 1
ATOM 3882 C CA . ALA B 1 87 ? -20.062 -11.469 -12.453 1 98.69 87 ALA B CA 1
ATOM 3883 C C . ALA B 1 87 ? -20.984 -11.789 -13.625 1 98.69 87 ALA B C 1
ATOM 3885 O O . ALA B 1 87 ? -21.516 -12.898 -13.719 1 98.69 87 ALA B O 1
ATOM 3886 N N . SER B 1 88 ? -21.172 -10.844 -14.477 1 98.38 88 SER B N 1
ATOM 3887 C CA . SER B 1 88 ? -22.016 -11.039 -15.648 1 98.38 88 SER B CA 1
ATOM 3888 C C . SER B 1 88 ? -21.438 -12.117 -16.562 1 98.38 88 SER B C 1
ATOM 3890 O O . SER B 1 88 ? -22.172 -12.977 -17.047 1 98.38 88 SER B O 1
ATOM 3892 N N . ILE B 1 89 ? -20.172 -12.023 -16.797 1 98.44 89 ILE B N 1
ATOM 3893 C CA . ILE B 1 89 ? -19.5 -13.008 -17.641 1 98.44 89 ILE B CA 1
ATOM 3894 C C . ILE B 1 89 ? -19.609 -14.391 -17 1 98.44 89 ILE B C 1
ATOM 3896 O O . ILE B 1 89 ? -19.922 -15.367 -17.688 1 98.44 89 ILE B O 1
ATOM 3900 N N . LEU B 1 90 ? -19.375 -14.453 -15.734 1 98.69 90 LEU B N 1
ATOM 3901 C CA . LEU B 1 90 ? -19.453 -15.719 -15.016 1 98.69 90 LEU B CA 1
ATOM 3902 C C . LEU B 1 90 ? -20.859 -16.312 -15.117 1 98.69 90 LEU B C 1
ATOM 3904 O O . LEU B 1 90 ? -21.016 -17.531 -15.258 1 98.69 90 LEU B O 1
ATOM 3908 N N . SER B 1 91 ? -21.891 -15.508 -14.969 1 98.62 91 SER B N 1
ATOM 3909 C CA . SER B 1 91 ? -23.281 -15.938 -15.102 1 98.62 91 SER B CA 1
ATOM 3910 C C . SER B 1 91 ? -23.516 -16.625 -16.438 1 98.62 91 SER B C 1
ATOM 3912 O O . SER B 1 91 ? -24.141 -17.688 -16.5 1 98.62 91 SER B O 1
ATOM 3914 N N . LYS B 1 92 ? -22.984 -16.047 -17.469 1 98.25 92 LYS B N 1
ATOM 3915 C CA . LYS B 1 92 ? -23.125 -16.609 -18.812 1 98.25 92 LYS B CA 1
ATOM 3916 C C . LYS B 1 92 ? -22.391 -17.938 -18.922 1 98.25 92 LYS B C 1
ATOM 3918 O O . LYS B 1 92 ? -22.938 -18.906 -19.453 1 98.25 92 LYS B O 1
ATOM 3923 N N . LEU B 1 93 ? -21.234 -17.969 -18.406 1 98.06 93 LEU B N 1
ATOM 3924 C CA . LEU B 1 93 ? -20.391 -19.172 -18.516 1 98.06 93 LEU B CA 1
ATOM 3925 C C . LEU B 1 93 ? -20.984 -20.328 -17.719 1 98.06 93 LEU B C 1
ATOM 3927 O O . LEU B 1 93 ? -20.922 -21.484 -18.141 1 98.06 93 LEU B O 1
ATOM 3931 N N . LEU B 1 94 ? -21.578 -20 -16.594 1 97.81 94 LEU B N 1
ATOM 3932 C CA . LEU B 1 94 ? -22.125 -21.016 -15.703 1 97.81 94 LEU B CA 1
ATOM 3933 C C . LEU B 1 94 ? -23.547 -21.391 -16.109 1 97.81 94 LEU B C 1
ATOM 3935 O O . LEU B 1 94 ? -24.031 -22.469 -15.758 1 97.81 94 LEU B O 1
ATOM 3939 N N . GLY B 1 95 ? -24.25 -20.516 -16.781 1 96.94 95 GLY B N 1
ATOM 3940 C CA . GLY B 1 95 ? -25.641 -20.719 -17.141 1 96.94 95 GLY B CA 1
ATOM 3941 C C . GLY B 1 95 ? -26.578 -20.516 -15.969 1 96.94 95 GLY B C 1
ATOM 3942 O O . GLY B 1 95 ? -27.672 -21.109 -15.93 1 96.94 95 GLY B O 1
ATOM 3943 N N . VAL B 1 96 ? -26.125 -19.906 -14.93 1 97.25 96 VAL B N 1
ATOM 3944 C CA . VAL B 1 96 ? -26.938 -19.562 -13.766 1 97.25 96 VAL B CA 1
ATOM 3945 C C . VAL B 1 96 ? -26.75 -18.078 -13.422 1 97.25 96 VAL B C 1
ATOM 3947 O O . VAL B 1 96 ? -25.75 -17.469 -13.812 1 97.25 96 VAL B O 1
ATOM 3950 N N . ASP B 1 97 ? -27.719 -17.562 -12.75 1 97.69 97 ASP B N 1
ATOM 3951 C CA . ASP B 1 97 ? -27.625 -16.156 -12.344 1 97.69 97 ASP B CA 1
ATOM 3952 C C . ASP B 1 97 ? -26.625 -15.984 -11.203 1 97.69 97 ASP B C 1
ATOM 3954 O O . ASP B 1 97 ? -26.781 -16.578 -10.141 1 97.69 97 ASP B O 1
ATOM 3958 N N . VAL B 1 98 ? -25.625 -15.258 -11.453 1 98.69 98 VAL B N 1
ATOM 3959 C CA . VAL B 1 98 ? -24.656 -14.891 -10.422 1 98.69 98 VAL B CA 1
ATOM 3960 C C . VAL B 1 98 ? -24.984 -13.508 -9.859 1 98.69 98 VAL B C 1
ATOM 3962 O O . VAL B 1 98 ? -24.766 -12.492 -10.523 1 98.69 98 VAL B O 1
ATOM 3965 N N . ALA B 1 99 ? -25.531 -13.445 -8.656 1 98.62 99 ALA B N 1
ATOM 3966 C CA . ALA B 1 99 ? -25.797 -12.156 -8.016 1 98.62 99 ALA B CA 1
ATOM 3967 C C . ALA B 1 99 ? -24.5 -11.406 -7.727 1 98.62 99 ALA B C 1
ATOM 3969 O O . ALA B 1 99 ? -23.469 -12.016 -7.5 1 98.62 99 ALA B O 1
ATOM 3970 N N . PHE B 1 100 ? -24.609 -10.086 -7.871 1 98.75 100 PHE B N 1
ATOM 3971 C CA . PHE B 1 100 ? -23.453 -9.234 -7.586 1 98.75 100 PHE B CA 1
ATOM 3972 C C . PHE B 1 100 ? -23.812 -8.172 -6.555 1 98.75 100 PHE B C 1
ATOM 3974 O O . PHE B 1 100 ? -24.891 -7.59 -6.605 1 98.75 100 PHE B O 1
ATOM 3981 N N . VAL B 1 101 ? -22.969 -7.988 -5.562 1 98.69 101 VAL B N 1
ATOM 3982 C CA . VAL B 1 101 ? -23.109 -6.879 -4.625 1 98.69 101 VAL B CA 1
ATOM 3983 C C . VAL B 1 101 ? -21.859 -6.008 -4.664 1 98.69 101 VAL B C 1
ATOM 3985 O O . VAL B 1 101 ? -20.734 -6.512 -4.562 1 98.69 101 VAL B O 1
ATOM 3988 N N . ASP B 1 102 ? -21.906 -4.707 -4.914 1 98.31 102 ASP B N 1
ATOM 3989 C CA . ASP B 1 102 ? -20.766 -3.803 -5.008 1 98.31 102 ASP B CA 1
ATOM 3990 C C . ASP B 1 102 ? -20.234 -3.443 -3.621 1 98.31 102 ASP B C 1
ATOM 3992 O O . ASP B 1 102 ? -20.078 -2.266 -3.297 1 98.31 102 ASP B O 1
ATOM 3996 N N . ASP B 1 103 ? -19.984 -4.48 -2.854 1 98.69 103 ASP B N 1
ATOM 3997 C CA . ASP B 1 103 ? -19.469 -4.449 -1.492 1 98.69 103 ASP B CA 1
ATOM 3998 C C . ASP B 1 103 ? -18.641 -5.699 -1.187 1 98.69 103 ASP B C 1
ATOM 4000 O O . ASP B 1 103 ? -18.875 -6.762 -1.77 1 98.69 103 ASP B O 1
ATOM 4004 N N . VAL B 1 104 ? -17.656 -5.566 -0.347 1 98.69 104 VAL B N 1
ATOM 4005 C CA . VAL B 1 104 ? -16.812 -6.719 -0.04 1 98.69 104 VAL B CA 1
ATOM 4006 C C . VAL B 1 104 ? -17.047 -7.164 1.4 1 98.69 104 VAL B C 1
ATOM 4008 O O . VAL B 1 104 ? -17.344 -8.336 1.652 1 98.69 104 VAL B O 1
ATOM 4011 N N . ILE B 1 105 ? -17 -6.207 2.375 1 98.75 105 ILE B N 1
ATOM 4012 C CA . ILE B 1 105 ? -17.047 -6.617 3.773 1 98.75 105 ILE B CA 1
ATOM 4013 C C . ILE B 1 105 ? -18.141 -5.832 4.504 1 98.75 105 ILE B C 1
ATOM 4015 O O . ILE B 1 105 ? -18.391 -6.062 5.691 1 98.75 105 ILE B O 1
ATOM 4019 N N . GLY B 1 106 ? -18.766 -4.871 3.887 1 98.62 106 GLY B N 1
ATOM 4020 C CA . GLY B 1 106 ? -19.734 -4 4.527 1 98.62 106 GLY B CA 1
ATOM 4021 C C . GLY B 1 106 ? -21.062 -4.688 4.805 1 98.62 106 GLY B C 1
ATOM 4022 O O . GLY B 1 106 ? -21.203 -5.887 4.562 1 98.62 106 GLY B O 1
ATOM 4023 N N . PRO B 1 107 ? -22.016 -3.912 5.297 1 98.69 107 PRO B N 1
ATOM 4024 C CA . PRO B 1 107 ? -23.312 -4.48 5.691 1 98.69 107 PRO B CA 1
ATOM 4025 C C . PRO B 1 107 ? -24.062 -5.113 4.52 1 98.69 107 PRO B C 1
ATOM 4027 O O . PRO B 1 107 ? -24.719 -6.145 4.688 1 98.69 107 PRO B O 1
ATOM 4030 N N . ALA B 1 108 ? -23.922 -4.523 3.387 1 98.75 108 ALA B N 1
ATOM 4031 C CA . ALA B 1 108 ? -24.656 -5.047 2.232 1 98.75 108 ALA B CA 1
ATOM 4032 C C . ALA B 1 108 ? -24.125 -6.422 1.831 1 98.75 108 ALA B C 1
ATOM 4034 O O . ALA B 1 108 ? -24.906 -7.328 1.534 1 98.75 108 ALA B O 1
ATOM 4035 N N . ALA B 1 109 ? -22.859 -6.551 1.781 1 98.81 109 ALA B N 1
ATOM 4036 C CA . ALA B 1 109 ? -22.266 -7.848 1.474 1 98.81 109 ALA B CA 1
ATOM 4037 C C . ALA B 1 109 ? -22.672 -8.898 2.502 1 98.81 109 ALA B C 1
ATOM 4039 O O . ALA B 1 109 ? -23.109 -9.992 2.139 1 98.81 109 ALA B O 1
ATOM 4040 N N . ARG B 1 110 ? -22.516 -8.562 3.768 1 98.88 110 ARG B N 1
ATOM 4041 C CA . ARG B 1 110 ? -22.797 -9.516 4.836 1 98.88 110 ARG B CA 1
ATOM 4042 C C . ARG B 1 110 ? -24.25 -9.93 4.828 1 98.88 110 ARG B C 1
ATOM 4044 O O . ARG B 1 110 ? -24.578 -11.102 5.039 1 98.88 110 ARG B O 1
ATOM 4051 N N . GLU B 1 111 ? -25.125 -9.008 4.598 1 98.75 111 GLU B N 1
ATOM 4052 C CA . GLU B 1 111 ? -26.547 -9.32 4.512 1 98.75 111 GLU B CA 1
ATOM 4053 C C . GLU B 1 111 ? -26.844 -10.219 3.311 1 98.75 111 GLU B C 1
ATOM 4055 O O . GLU B 1 111 ? -27.625 -11.164 3.416 1 98.75 111 GLU B O 1
ATOM 4060 N N . ALA B 1 112 ? -26.266 -9.906 2.176 1 98.75 112 ALA B N 1
ATOM 4061 C CA . ALA B 1 112 ? -26.453 -10.719 0.978 1 98.75 112 ALA B CA 1
ATOM 4062 C C . ALA B 1 112 ? -25.969 -12.148 1.201 1 98.75 112 ALA B C 1
ATOM 4064 O O . ALA B 1 112 ? -26.609 -13.102 0.755 1 98.75 112 ALA B O 1
ATOM 4065 N N . ILE B 1 113 ? -24.859 -12.289 1.865 1 98.88 113 ILE B N 1
ATOM 4066 C CA . ILE B 1 113 ? -24.297 -13.602 2.164 1 98.88 113 ILE B CA 1
ATOM 4067 C C . ILE B 1 113 ? -25.266 -14.383 3.057 1 98.88 113 ILE B C 1
ATOM 4069 O O . ILE B 1 113 ? -25.562 -15.555 2.793 1 98.88 113 ILE B O 1
ATOM 4073 N N . LYS B 1 114 ? -25.766 -13.727 4.074 1 98.56 114 LYS B N 1
ATOM 4074 C CA . LYS B 1 114 ? -26.672 -14.375 5.023 1 98.56 114 LYS B CA 1
ATOM 4075 C C . LYS B 1 114 ? -27.922 -14.883 4.328 1 98.56 114 LYS B C 1
ATOM 4077 O O . LYS B 1 114 ? -28.453 -15.945 4.668 1 98.56 114 LYS B O 1
ATOM 4082 N N . LYS B 1 115 ? -28.375 -14.211 3.357 1 98.12 115 LYS B N 1
ATOM 4083 C CA . LYS B 1 115 ? -29.641 -14.508 2.699 1 98.12 115 LYS B CA 1
ATOM 4084 C C . LYS B 1 115 ? -29.438 -15.484 1.542 1 98.12 115 LYS B C 1
ATOM 4086 O O . LYS B 1 115 ? -30.406 -15.906 0.908 1 98.12 115 LYS B O 1
ATOM 4091 N N . LEU B 1 116 ? -28.25 -15.797 1.276 1 98.06 116 LEU B N 1
ATOM 4092 C CA . LEU B 1 116 ? -27.938 -16.625 0.116 1 98.06 116 LEU B CA 1
ATOM 4093 C C . LEU B 1 116 ? -28.547 -18.016 0.264 1 98.06 116 LEU B C 1
ATOM 4095 O O . LEU B 1 116 ? -28.359 -18.672 1.289 1 98.06 116 LEU B O 1
ATOM 4099 N N . GLU B 1 117 ? -29.203 -18.484 -0.721 1 96.75 117 GLU B N 1
ATOM 4100 C CA . GLU B 1 117 ? -29.891 -19.781 -0.694 1 96.75 117 GLU B CA 1
ATOM 4101 C C . GLU B 1 117 ? -29 -20.891 -1.244 1 96.75 117 GLU B C 1
ATOM 4103 O O . GLU B 1 117 ? -28.078 -20.625 -2.031 1 96.75 117 GLU B O 1
ATOM 4108 N N . PRO B 1 118 ? -29.312 -22.141 -0.848 1 96.06 118 PRO B N 1
ATOM 4109 C CA . PRO B 1 118 ? -28.562 -23.266 -1.415 1 96.06 118 PRO B CA 1
ATOM 4110 C C . PRO B 1 118 ? -28.641 -23.312 -2.939 1 96.06 118 PRO B C 1
ATOM 4112 O O . PRO B 1 118 ? -29.703 -23.031 -3.52 1 96.06 118 PRO B O 1
ATOM 4115 N N . GLY B 1 119 ? -27.547 -23.609 -3.498 1 95.81 119 GLY B N 1
ATOM 4116 C CA . GLY B 1 119 ? -27.516 -23.734 -4.945 1 95.81 119 GLY B CA 1
ATOM 4117 C C . GLY B 1 119 ? -27.391 -22.406 -5.664 1 95.81 119 GLY B C 1
ATOM 4118 O O . GLY B 1 119 ? -27.469 -22.359 -6.895 1 95.81 119 GLY B O 1
ATOM 4119 N N . SER B 1 120 ? -27.219 -21.344 -4.863 1 97.69 120 SER B N 1
ATOM 4120 C CA . SER B 1 120 ? -27.062 -20.016 -5.449 1 97.69 120 SER B CA 1
ATOM 4121 C C . SER B 1 120 ? -25.625 -19.531 -5.328 1 97.69 120 SER B C 1
ATOM 4123 O O . SER B 1 120 ? -24.812 -20.125 -4.594 1 97.69 120 SER B O 1
ATOM 4125 N N . ILE B 1 121 ? -25.344 -18.531 -6.164 1 98.75 121 ILE B N 1
ATOM 4126 C CA . ILE B 1 121 ? -23.984 -18.016 -6.207 1 98.75 121 ILE B CA 1
ATOM 4127 C C . ILE B 1 121 ? -24 -16.484 -6.145 1 98.75 121 ILE B C 1
ATOM 4129 O O . ILE B 1 121 ? -24.812 -15.844 -6.816 1 98.75 121 ILE B O 1
ATOM 4133 N N . LEU B 1 122 ? -23.203 -15.922 -5.223 1 98.88 122 LEU B N 1
ATOM 4134 C CA . LEU B 1 122 ? -23.031 -14.484 -5.012 1 98.88 122 LEU B CA 1
ATOM 4135 C C . LEU B 1 122 ? -21.578 -14.078 -5.223 1 98.88 122 LEU B C 1
ATOM 4137 O O . LEU B 1 122 ? -20.656 -14.75 -4.746 1 98.88 122 LEU B O 1
ATOM 4141 N N . MET B 1 123 ? -21.391 -13.07 -6.043 1 98.88 123 MET B N 1
ATOM 4142 C CA . MET B 1 123 ? -20.047 -12.5 -6.195 1 98.88 123 MET B CA 1
ATOM 4143 C C . MET B 1 123 ? -19.938 -11.172 -5.457 1 98.88 123 MET B C 1
ATOM 4145 O O . MET B 1 123 ? -20.797 -10.305 -5.605 1 98.88 123 MET B O 1
ATOM 4149 N N . LEU B 1 124 ? -18.953 -11.078 -4.57 1 98.88 124 LEU B N 1
ATOM 4150 C CA . LEU B 1 124 ? -18.641 -9.797 -3.939 1 98.88 124 LEU B CA 1
ATOM 4151 C C . LEU B 1 124 ? -17.766 -8.938 -4.855 1 98.88 124 LEU B C 1
ATOM 4153 O O . LEU B 1 124 ? -17.328 -9.398 -5.91 1 98.88 124 LEU B O 1
ATOM 4157 N N . ASP B 1 125 ? -17.547 -7.711 -4.488 1 98.75 125 ASP B N 1
ATOM 4158 C CA . ASP B 1 125 ? -16.766 -6.801 -5.316 1 98.75 125 ASP B CA 1
ATOM 4159 C C . ASP B 1 125 ? -15.273 -7.07 -5.168 1 98.75 125 ASP B C 1
ATOM 4161 O O . ASP B 1 125 ? -14.875 -8.047 -4.523 1 98.75 125 ASP B O 1
ATOM 4165 N N . ASN B 1 126 ? -14.43 -6.32 -5.855 1 98.81 126 ASN B N 1
ATOM 4166 C CA . ASN B 1 126 ? -12.977 -6.438 -5.938 1 98.81 126 ASN B CA 1
ATOM 4167 C C . ASN B 1 126 ? -12.336 -6.414 -4.559 1 98.81 126 ASN B C 1
ATOM 4169 O O . ASN B 1 126 ? -12.336 -5.383 -3.883 1 98.81 126 ASN B O 1
ATOM 4173 N N . THR B 1 127 ? -11.742 -7.551 -4.16 1 98.81 127 THR B N 1
ATOM 4174 C CA . THR B 1 127 ? -11.18 -7.664 -2.82 1 98.81 127 THR B CA 1
ATOM 4175 C C . THR B 1 127 ? -10.078 -6.629 -2.607 1 98.81 127 THR B C 1
ATOM 4177 O O . THR B 1 127 ? -9.828 -6.199 -1.479 1 98.81 127 THR B O 1
ATOM 4180 N N . ARG B 1 128 ? -9.484 -6.195 -3.686 1 98.69 128 ARG B N 1
ATOM 4181 C CA . ARG B 1 128 ? -8.367 -5.262 -3.555 1 98.69 128 ARG B CA 1
ATOM 4182 C C . ARG B 1 128 ? -8.867 -3.836 -3.34 1 98.69 128 ARG B C 1
ATOM 4184 O O . ARG B 1 128 ? -8.078 -2.902 -3.219 1 98.69 128 ARG B O 1
ATOM 4191 N N . LEU B 1 129 ? -10.172 -3.689 -3.303 1 98.69 129 LEU B N 1
ATOM 4192 C CA . LEU B 1 129 ? -10.688 -2.438 -2.764 1 98.69 129 LEU B CA 1
ATOM 4193 C C . LEU B 1 129 ? -10.289 -2.273 -1.299 1 98.69 129 LEU B C 1
ATOM 4195 O O . LEU B 1 129 ? -10.219 -1.151 -0.792 1 98.69 129 LEU B O 1
ATOM 4199 N N . LEU B 1 130 ? -10.055 -3.389 -0.638 1 98.69 130 LEU B N 1
ATOM 4200 C CA . LEU B 1 130 ? -9.672 -3.381 0.769 1 98.69 130 LEU B CA 1
ATOM 4201 C C . LEU B 1 130 ? -8.164 -3.178 0.918 1 98.69 130 LEU B C 1
ATOM 4203 O O . LEU B 1 130 ? -7.375 -3.881 0.284 1 98.69 130 LEU B O 1
ATOM 4207 N N . SER B 1 131 ? -7.793 -2.291 1.799 1 98.62 131 SER B N 1
ATOM 4208 C CA . SER B 1 131 ? -6.383 -1.956 1.987 1 98.62 131 SER B CA 1
ATOM 4209 C C . SER B 1 131 ? -5.613 -3.131 2.578 1 98.62 131 SER B C 1
ATOM 4211 O O . SER B 1 131 ? -4.438 -3.332 2.258 1 98.62 131 SER B O 1
ATOM 4213 N N . GLU B 1 132 ? -6.238 -3.934 3.385 1 98.31 132 GLU B N 1
ATOM 4214 C CA . GLU B 1 132 ? -5.594 -5.09 3.998 1 98.31 132 GLU B CA 1
ATOM 4215 C C . GLU B 1 132 ? -5.203 -6.129 2.949 1 98.31 132 GLU B C 1
ATOM 4217 O O . GLU B 1 132 ? -4.242 -6.875 3.135 1 98.31 132 GLU B O 1
ATOM 4222 N N . GLU B 1 133 ? -5.902 -6.168 1.797 1 98.44 133 GLU B N 1
ATOM 4223 C CA . GLU B 1 133 ? -5.68 -7.184 0.773 1 98.44 133 GLU B CA 1
ATOM 4224 C C . GLU B 1 133 ? -4.434 -6.871 -0.051 1 98.44 133 GLU B C 1
ATOM 4226 O O . GLU B 1 133 ? -3.988 -7.699 -0.851 1 98.44 133 GLU B O 1
ATOM 4231 N N . VAL B 1 134 ? -3.869 -5.656 0.175 1 96.12 134 VAL B N 1
ATOM 4232 C CA . VAL B 1 134 ? -2.719 -5.316 -0.653 1 96.12 134 VAL B CA 1
ATOM 4233 C C . VAL B 1 134 ? -1.438 -5.422 0.171 1 96.12 134 VAL B C 1
ATOM 4235 O O . VAL B 1 134 ? -0.365 -5.012 -0.28 1 96.12 134 VAL B O 1
ATOM 4238 N N . ILE B 1 135 ? -1.53 -6.008 1.384 1 96.44 135 ILE B N 1
ATOM 4239 C CA . ILE B 1 135 ? -0.331 -6.203 2.191 1 96.44 135 ILE B CA 1
ATOM 4240 C C . ILE B 1 135 ? -0.079 -7.695 2.383 1 96.44 135 ILE B C 1
ATOM 4242 O O . ILE B 1 135 ? -1.007 -8.508 2.305 1 96.44 135 ILE B O 1
ATOM 4246 N N . GLU B 1 136 ? 1.156 -8.062 2.551 1 97.12 136 GLU B N 1
ATOM 4247 C CA . GLU B 1 136 ? 1.533 -9.445 2.834 1 97.12 136 GLU B CA 1
ATOM 4248 C C . GLU B 1 136 ? 1.957 -9.609 4.293 1 97.12 136 GLU B C 1
ATOM 4250 O O . GLU B 1 136 ? 2.602 -8.727 4.863 1 97.12 136 GLU B O 1
ATOM 4255 N N . ALA B 1 137 ? 1.57 -10.648 4.875 1 97.31 137 ALA B N 1
ATOM 4256 C CA . ALA B 1 137 ? 1.875 -11.008 6.258 1 97.31 137 ALA B CA 1
ATOM 4257 C C . ALA B 1 137 ? 1.613 -12.492 6.512 1 97.31 137 ALA B C 1
ATOM 4259 O O . ALA B 1 137 ? 1.036 -13.18 5.664 1 97.31 137 ALA B O 1
ATOM 4260 N N . PRO B 1 138 ? 2.053 -13.031 7.602 1 97.25 138 PRO B N 1
ATOM 4261 C CA . PRO B 1 138 ? 1.778 -14.438 7.91 1 97.25 138 PRO B CA 1
ATOM 4262 C C . PRO B 1 138 ? 0.29 -14.719 8.094 1 97.25 138 PRO B C 1
ATOM 4264 O O . PRO B 1 138 ? -0.471 -13.828 8.469 1 97.25 138 PRO B O 1
ATOM 4267 N N . PRO B 1 139 ? -0.076 -15.938 7.863 1 98.31 139 PRO B N 1
ATOM 4268 C CA . PRO B 1 139 ? -1.486 -16.328 7.953 1 98.31 139 PRO B CA 1
ATOM 4269 C C . PRO B 1 139 ? -2.111 -15.961 9.297 1 98.31 139 PRO B C 1
ATOM 4271 O O . PRO B 1 139 ? -3.246 -15.477 9.344 1 98.31 139 PRO B O 1
ATOM 4274 N N . GLU B 1 140 ? -1.375 -16.109 10.383 1 97.38 140 GLU B N 1
ATOM 4275 C CA . GLU B 1 140 ? -1.902 -15.844 11.719 1 97.38 140 GLU B CA 1
ATOM 4276 C C . GLU B 1 140 ? -2.273 -14.375 11.891 1 97.38 140 GLU B C 1
ATOM 4278 O O . GLU B 1 140 ? -3.27 -14.055 12.539 1 97.38 140 GLU B O 1
ATOM 4283 N N . LYS B 1 141 ? -1.456 -13.57 11.359 1 97.44 141 LYS B N 1
ATOM 4284 C CA . LYS B 1 141 ? -1.743 -12.141 11.406 1 97.44 141 LYS B CA 1
ATOM 4285 C C . LYS B 1 141 ? -2.947 -11.797 10.539 1 97.44 141 LYS B C 1
ATOM 4287 O O . LYS B 1 141 ? -3.812 -11.016 10.945 1 97.44 141 LYS B O 1
ATOM 4292 N N . HIS B 1 142 ? -3.037 -12.398 9.406 1 98.31 142 HIS B N 1
ATOM 4293 C CA . HIS B 1 142 ? -4.105 -12.094 8.461 1 98.31 142 HIS B CA 1
ATOM 4294 C C . HIS B 1 142 ? -5.453 -12.602 8.969 1 98.31 142 HIS B C 1
ATOM 4296 O O . HIS B 1 142 ? -6.492 -12.016 8.664 1 98.31 142 HIS B O 1
ATOM 4302 N N . ALA B 1 143 ? -5.402 -13.656 9.812 1 98.38 143 ALA B N 1
ATOM 4303 C CA . ALA B 1 143 ? -6.629 -14.172 10.414 1 98.38 143 ALA B CA 1
ATOM 4304 C C . ALA B 1 143 ? -7.301 -13.117 11.289 1 98.38 143 ALA B C 1
ATOM 4306 O O . ALA B 1 143 ? -8.492 -13.211 11.578 1 98.38 143 ALA B O 1
ATOM 4307 N N . LYS B 1 144 ? -6.543 -12.102 11.648 1 96.88 144 LYS B N 1
ATOM 4308 C CA . LYS B 1 144 ? -7.031 -11.102 12.586 1 96.88 144 LYS B CA 1
ATOM 4309 C C . LYS B 1 144 ? -7.422 -9.812 11.867 1 96.88 144 LYS B C 1
ATOM 4311 O O . LYS B 1 144 ? -7.848 -8.844 12.492 1 96.88 144 LYS B O 1
ATOM 4316 N N . THR B 1 145 ? -7.281 -9.781 10.609 1 98.12 145 THR B N 1
ATOM 4317 C CA . THR B 1 145 ? -7.664 -8.586 9.859 1 98.12 145 THR B CA 1
ATOM 4318 C C . THR B 1 145 ? -9.172 -8.359 9.938 1 98.12 145 THR B C 1
ATOM 4320 O O . THR B 1 145 ? -9.938 -9.297 10.18 1 98.12 145 THR B O 1
ATOM 4323 N N . ILE B 1 146 ? -9.617 -7.125 9.703 1 98.31 146 ILE B N 1
ATOM 4324 C CA . ILE B 1 146 ? -11.031 -6.77 9.672 1 98.31 146 ILE B CA 1
ATOM 4325 C C . ILE B 1 146 ? -11.734 -7.543 8.562 1 98.31 146 ILE B C 1
ATOM 4327 O O . ILE B 1 146 ? -12.836 -8.055 8.75 1 98.31 146 ILE B O 1
ATOM 4331 N N . PHE B 1 147 ? -11.094 -7.676 7.434 1 98.56 147 PHE B N 1
ATOM 4332 C CA . PHE B 1 147 ? -11.586 -8.398 6.27 1 98.56 147 PHE B CA 1
ATOM 4333 C C . PHE B 1 147 ? -11.992 -9.82 6.641 1 98.56 147 PHE B C 1
ATOM 4335 O O . PHE B 1 147 ? -13.148 -10.203 6.484 1 98.56 147 PHE B O 1
ATOM 4342 N N . VAL B 1 148 ? -11.031 -10.57 7.207 1 98.81 148 VAL B N 1
ATOM 4343 C CA . VAL B 1 148 ? -11.234 -11.984 7.496 1 98.81 148 VAL B CA 1
ATOM 4344 C C . VAL B 1 148 ? -12.219 -12.148 8.656 1 98.81 148 VAL B C 1
ATOM 4346 O O . VAL B 1 148 ? -13.133 -12.969 8.586 1 98.81 148 VAL B O 1
ATOM 4349 N N . LYS B 1 149 ? -12.148 -11.297 9.672 1 98.19 149 LYS B N 1
ATOM 4350 C CA . LYS B 1 149 ? -12.992 -11.414 10.859 1 98.19 149 LYS B CA 1
ATOM 4351 C C . LYS B 1 149 ? -14.453 -11.125 10.539 1 98.19 149 LYS B C 1
ATOM 4353 O O . LYS B 1 149 ? -15.352 -11.727 11.125 1 98.19 149 LYS B O 1
ATOM 4358 N N . ARG B 1 150 ? -14.672 -10.227 9.641 1 98.5 150 ARG B N 1
ATOM 4359 C CA . ARG B 1 150 ? -16.047 -9.859 9.305 1 98.5 150 ARG B CA 1
ATOM 4360 C C . ARG B 1 150 ? -16.719 -10.953 8.492 1 98.5 150 ARG B C 1
ATOM 4362 O O . ARG B 1 150 ? -17.938 -11.156 8.602 1 98.5 150 ARG B O 1
ATOM 4369 N N . LEU B 1 151 ? -15.961 -11.695 7.719 1 98.88 151 LEU B N 1
ATOM 4370 C CA . LEU B 1 151 ? -16.578 -12.602 6.758 1 98.88 151 LEU B CA 1
ATOM 4371 C C . LEU B 1 151 ? -16.516 -14.039 7.254 1 98.88 151 LEU B C 1
ATOM 4373 O O . LEU B 1 151 ? -17.453 -14.82 7.023 1 98.88 151 LEU B O 1
ATOM 4377 N N . ALA B 1 152 ? -15.469 -14.445 7.945 1 98.88 152 ALA B N 1
ATOM 4378 C CA . ALA B 1 152 ? -15.195 -15.852 8.258 1 98.88 152 ALA B CA 1
ATOM 4379 C C . ALA B 1 152 ? -16.391 -16.484 8.969 1 98.88 152 ALA B C 1
ATOM 4381 O O . ALA B 1 152 ? -16.797 -17.609 8.625 1 98.88 152 ALA B O 1
ATOM 4382 N N . PRO B 1 153 ? -17.078 -15.766 9.938 1 98.75 153 PRO B N 1
ATOM 4383 C CA . PRO B 1 153 ? -18.156 -16.406 10.695 1 98.75 153 PRO B CA 1
ATOM 4384 C C . PRO B 1 153 ? -19.375 -16.719 9.828 1 98.75 153 PRO B C 1
ATOM 4386 O O . PRO B 1 153 ? -20.281 -17.422 10.266 1 98.75 153 PRO B O 1
ATOM 4389 N N . LEU B 1 154 ? -19.375 -16.25 8.625 1 98.88 154 LEU B N 1
ATOM 4390 C CA . LEU B 1 154 ? -20.562 -16.375 7.781 1 98.88 154 LEU B CA 1
ATOM 4391 C C . LEU B 1 154 ? -20.469 -17.625 6.902 1 98.88 154 LEU B C 1
ATOM 4393 O O . LEU B 1 154 ? -21.391 -17.922 6.145 1 98.88 154 LEU B O 1
ATOM 4397 N N . PHE B 1 155 ? -19.391 -18.406 7.012 1 98.94 155 PHE B N 1
ATOM 4398 C CA . PHE B 1 155 ? -19.172 -19.5 6.078 1 98.94 155 PHE B CA 1
ATOM 4399 C C . PHE B 1 155 ? -18.906 -20.812 6.824 1 98.94 155 PHE B C 1
ATOM 4401 O O . PHE B 1 155 ? -18.422 -20.797 7.953 1 98.94 155 PHE B O 1
ATOM 4408 N N . ASP B 1 156 ? -19.188 -21.891 6.156 1 98.88 156 ASP B N 1
ATOM 4409 C CA . ASP B 1 156 ? -18.906 -23.234 6.668 1 98.88 156 ASP B CA 1
ATOM 4410 C C . ASP B 1 156 ? -17.531 -23.734 6.215 1 98.88 156 ASP B C 1
ATOM 4412 O O . ASP B 1 156 ? -16.969 -24.625 6.828 1 98.88 156 ASP B O 1
ATOM 4416 N N . GLY B 1 157 ? -17.031 -23.203 5.168 1 98.94 157 GLY B N 1
ATOM 4417 C CA . GLY B 1 157 ? -15.75 -23.625 4.617 1 98.94 157 GLY B CA 1
ATOM 4418 C C . GLY B 1 157 ? -15.18 -22.641 3.613 1 98.94 157 GLY B C 1
ATOM 4419 O O . GLY B 1 157 ? -15.859 -21.703 3.201 1 98.94 157 GLY B O 1
ATOM 4420 N N . TYR B 1 158 ? -13.969 -22.875 3.279 1 98.94 158 TYR B N 1
ATOM 4421 C CA . TYR B 1 158 ? -13.211 -22.047 2.355 1 98.94 158 TYR B CA 1
ATOM 4422 C C . TYR B 1 158 ? -12.547 -22.891 1.272 1 98.94 158 TYR B C 1
ATOM 4424 O O . TYR B 1 158 ? -11.977 -23.938 1.562 1 98.94 158 TYR B O 1
ATOM 4432 N N . ILE B 1 159 ? -12.656 -22.422 0.027 1 98.94 159 ILE B N 1
ATOM 4433 C CA . ILE B 1 159 ? -12.008 -23.078 -1.104 1 98.94 159 ILE B CA 1
ATOM 4434 C C . ILE B 1 159 ? -11.078 -22.078 -1.807 1 98.94 159 ILE B C 1
ATOM 4436 O O . ILE B 1 159 ? -11.5 -20.984 -2.174 1 98.94 159 ILE B O 1
ATOM 4440 N N . ASN B 1 160 ? -9.867 -22.422 -1.912 1 98.88 160 ASN B N 1
ATOM 4441 C CA . ASN B 1 160 ? -8.93 -21.641 -2.711 1 98.88 160 ASN B CA 1
ATOM 4442 C C . ASN B 1 160 ? -8.734 -22.25 -4.098 1 98.88 160 ASN B C 1
ATOM 4444 O O . ASN B 1 160 ? -8.188 -23.344 -4.234 1 98.88 160 ASN B O 1
ATOM 4448 N N . ASP B 1 161 ? -9.148 -21.547 -5.074 1 98.75 161 ASP B N 1
ATOM 4449 C CA . ASP B 1 161 ? -8.992 -21.984 -6.457 1 98.75 161 ASP B CA 1
ATOM 4450 C C . ASP B 1 161 ? -8.141 -21 -7.254 1 98.75 161 ASP B C 1
ATOM 4452 O O . ASP B 1 161 ? -8.094 -21.078 -8.484 1 98.75 161 ASP B O 1
ATOM 4456 N N . ALA B 1 162 ? -7.523 -20.125 -6.52 1 98.38 162 ALA B N 1
ATOM 4457 C CA . ALA B 1 162 ? -6.793 -19.031 -7.152 1 98.38 162 ALA B CA 1
ATOM 4458 C C . ALA B 1 162 ? -5.305 -19.344 -7.258 1 98.38 162 ALA B C 1
ATOM 4460 O O . ALA B 1 162 ? -4.473 -18.656 -6.672 1 98.38 162 ALA B O 1
ATOM 4461 N N . PHE B 1 163 ? -4.926 -20.188 -8.148 1 97.44 163 PHE B N 1
ATOM 4462 C CA . PHE B 1 163 ? -3.535 -20.609 -8.25 1 97.44 163 PHE B CA 1
ATOM 4463 C C . PHE B 1 163 ? -2.645 -19.438 -8.648 1 97.44 163 PHE B C 1
ATOM 4465 O O . PHE B 1 163 ? -1.537 -19.281 -8.125 1 97.44 163 PHE B O 1
ATOM 4472 N N . ALA B 1 164 ? -3.148 -18.578 -9.516 1 95.31 164 ALA B N 1
ATOM 4473 C CA . ALA B 1 164 ? -2.336 -17.469 -10.016 1 95.31 164 ALA B CA 1
ATOM 4474 C C . ALA B 1 164 ? -1.971 -16.516 -8.883 1 95.31 164 ALA B C 1
ATOM 4476 O O . ALA B 1 164 ? -1.011 -15.75 -9 1 95.31 164 ALA B O 1
ATOM 4477 N N . ALA B 1 165 ? -2.74 -16.531 -7.82 1 96.81 165 ALA B N 1
ATOM 4478 C CA . ALA B 1 165 ? -2.492 -15.633 -6.699 1 96.81 165 ALA B CA 1
ATOM 4479 C C . ALA B 1 165 ? -1.932 -16.391 -5.5 1 96.81 165 ALA B C 1
ATOM 4481 O O . ALA B 1 165 ? -1.607 -15.789 -4.473 1 96.81 165 ALA B O 1
ATOM 4482 N N . ILE B 1 166 ? -1.662 -17.641 -5.641 1 97.5 166 ILE B N 1
ATOM 4483 C CA . ILE B 1 166 ? -1.435 -18.516 -4.504 1 97.5 166 ILE B CA 1
ATOM 4484 C C . ILE B 1 166 ? -0.036 -18.281 -3.938 1 97.5 166 ILE B C 1
ATOM 4486 O O . ILE B 1 166 ? 0.286 -18.766 -2.844 1 97.5 166 ILE B O 1
ATOM 4490 N N . HIS B 1 167 ? 0.772 -17.547 -4.723 1 96.81 167 HIS B N 1
ATOM 4491 C CA . HIS B 1 167 ? 2.131 -17.234 -4.301 1 96.81 167 HIS B CA 1
ATOM 4492 C C . HIS B 1 167 ? 2.148 -16.031 -3.363 1 96.81 167 HIS B C 1
ATOM 4494 O O . HIS B 1 167 ? 3.195 -15.68 -2.814 1 96.81 167 HIS B O 1
ATOM 4500 N N . ARG B 1 168 ? 1.017 -15.398 -3.131 1 96.56 168 ARG B N 1
ATOM 4501 C CA . ARG B 1 168 ? 0.918 -14.227 -2.275 1 96.56 168 ARG B CA 1
ATOM 4502 C C . ARG B 1 168 ? 0.408 -14.594 -0.888 1 96.56 168 ARG B C 1
ATOM 4504 O O . ARG B 1 168 ? -0.468 -15.453 -0.752 1 96.56 168 ARG B O 1
ATOM 4511 N N . SER B 1 169 ? 0.98 -13.883 0.095 1 98.12 169 SER B N 1
ATOM 4512 C CA . SER B 1 169 ? 0.477 -14.016 1.458 1 98.12 169 SER B CA 1
ATOM 4513 C C . SER B 1 169 ? -0.445 -12.859 1.823 1 98.12 169 SER B C 1
ATOM 4515 O O . SER B 1 169 ? -0.064 -11.977 2.594 1 98.12 169 SER B O 1
ATOM 4517 N N . GLN B 1 170 ? -1.619 -12.906 1.334 1 98.56 170 GLN B N 1
ATOM 4518 C CA . GLN B 1 170 ? -2.654 -11.891 1.521 1 98.56 170 GLN B CA 1
ATOM 4519 C C . GLN B 1 170 ? -3.842 -12.461 2.295 1 98.56 170 GLN B C 1
ATOM 4521 O O . GLN B 1 170 ? -4.027 -13.672 2.359 1 98.56 170 GLN B O 1
ATOM 4526 N N . PRO B 1 171 ? -4.672 -11.617 2.814 1 98.75 171 PRO B N 1
ATOM 4527 C CA . PRO B 1 171 ? -5.754 -12.086 3.68 1 98.75 171 PRO B CA 1
ATOM 4528 C C . PRO B 1 171 ? -6.703 -13.047 2.969 1 98.75 171 PRO B C 1
ATOM 4530 O O . PRO B 1 171 ? -7.051 -14.094 3.516 1 98.75 171 PRO B O 1
ATOM 4533 N N . SER B 1 172 ? -7.074 -12.781 1.74 1 98.88 172 SER B N 1
ATOM 4534 C CA . SER B 1 172 ? -8.055 -13.602 1.031 1 98.88 172 SER B CA 1
ATOM 4535 C C . SER B 1 172 ? -7.469 -14.969 0.676 1 98.88 172 SER B C 1
ATOM 4537 O O . SER B 1 172 ? -8.211 -15.898 0.343 1 98.88 172 SER B O 1
ATOM 4539 N N . ILE B 1 173 ? -6.16 -15.094 0.751 1 98.81 173 ILE B N 1
ATOM 4540 C CA . ILE B 1 173 ? -5.469 -16.312 0.331 1 98.81 173 ILE B CA 1
ATOM 4541 C C . ILE B 1 173 ? -5.109 -17.141 1.555 1 98.81 173 ILE B C 1
ATOM 4543 O O . ILE B 1 173 ? -5.316 -18.359 1.562 1 98.81 173 ILE B O 1
ATOM 4547 N N . VAL B 1 174 ? -4.652 -16.484 2.615 1 98.88 174 VAL B N 1
ATOM 4548 C CA . VAL B 1 174 ? -4.043 -17.266 3.678 1 98.88 174 VAL B CA 1
ATOM 4549 C C . VAL B 1 174 ? -4.793 -17.047 4.988 1 98.88 174 VAL B C 1
ATOM 4551 O O . VAL B 1 174 ? -4.602 -17.781 5.957 1 98.88 174 VAL B O 1
ATOM 4554 N N . GLY B 1 175 ? -5.613 -16.031 5.062 1 98.88 175 GLY B N 1
ATOM 4555 C CA . GLY B 1 175 ? -6.262 -15.688 6.316 1 98.88 175 GLY B CA 1
ATOM 4556 C C . GLY B 1 175 ? -7.406 -16.609 6.676 1 98.88 175 GLY B C 1
ATOM 4557 O O . GLY B 1 175 ? -7.496 -17.094 7.809 1 98.88 175 GLY B O 1
ATOM 4558 N N . PHE B 1 176 ? -8.328 -16.922 5.773 1 98.94 176 PHE B N 1
ATOM 4559 C CA . PHE B 1 176 ? -9.555 -17.688 6.004 1 98.94 176 PHE B CA 1
ATOM 4560 C C . PHE B 1 176 ? -9.234 -19.125 6.41 1 98.94 176 PHE B C 1
ATOM 4562 O O . PHE B 1 176 ? -9.891 -19.688 7.289 1 98.94 176 PHE B O 1
ATOM 4569 N N . PRO B 1 177 ? -8.141 -19.75 5.832 1 98.81 177 PRO B N 1
ATOM 4570 C CA . PRO B 1 177 ? -7.812 -21.125 6.211 1 98.81 177 PRO B CA 1
ATOM 4571 C C . PRO B 1 177 ? -7.496 -21.266 7.699 1 98.81 177 PRO B C 1
ATOM 4573 O O . PRO B 1 177 ? -7.559 -22.375 8.242 1 98.81 177 PRO B O 1
ATOM 4576 N N . MET B 1 178 ? -7.137 -20.172 8.344 1 98.75 178 MET B N 1
ATOM 4577 C CA . MET B 1 178 ? -6.828 -20.219 9.766 1 98.75 178 MET B CA 1
ATOM 4578 C C . MET B 1 178 ? -8.102 -20.359 10.594 1 98.75 178 MET B C 1
ATOM 4580 O O . MET B 1 178 ? -8.055 -20.781 11.75 1 98.75 178 MET B O 1
ATOM 4584 N N . LEU B 1 179 ? -9.242 -20 9.977 1 98.88 179 LEU B N 1
ATOM 4585 C CA . LEU B 1 179 ? -10.477 -19.906 10.75 1 98.88 179 LEU B CA 1
ATOM 4586 C C . LEU B 1 179 ? -11.531 -20.875 10.211 1 98.88 179 LEU B C 1
ATOM 4588 O O . LEU B 1 179 ? -12.539 -21.125 10.875 1 98.88 179 LEU B O 1
ATOM 4592 N N . LEU B 1 180 ? -11.344 -21.406 9.023 1 98.94 180 LEU B N 1
ATOM 4593 C CA . LEU B 1 180 ? -12.328 -22.25 8.359 1 98.94 180 LEU B CA 1
ATOM 4594 C C . LEU B 1 180 ? -11.688 -23.531 7.832 1 98.94 180 LEU B C 1
ATOM 4596 O O . LEU B 1 180 ? -10.57 -23.5 7.309 1 98.94 180 LEU B O 1
ATOM 4600 N N . PRO B 1 181 ? -12.398 -24.703 7.941 1 98.88 181 PRO B N 1
ATOM 4601 C CA . PRO B 1 181 ? -11.922 -25.828 7.137 1 98.88 181 PRO B CA 1
ATOM 4602 C C . PRO B 1 181 ? -11.828 -25.5 5.648 1 98.88 181 PRO B C 1
ATOM 4604 O O . PRO B 1 181 ? -12.75 -24.906 5.094 1 98.88 181 PRO B O 1
ATOM 4607 N N . SER B 1 182 ? -10.727 -25.859 5.066 1 98.94 182 SER B N 1
ATOM 4608 C CA . SER B 1 182 ? -10.438 -25.328 3.734 1 98.94 182 SER B CA 1
ATOM 4609 C C . SER B 1 182 ? -9.938 -26.438 2.805 1 98.94 182 SER B C 1
ATOM 4611 O O . SER B 1 182 ? -9.484 -27.484 3.264 1 98.94 182 SER B O 1
ATOM 4613 N N . ALA B 1 183 ? -10.008 -26.188 1.533 1 98.88 183 ALA B N 1
ATOM 4614 C CA . ALA B 1 183 ? -9.547 -27.125 0.519 1 98.88 183 ALA B CA 1
ATOM 4615 C C . ALA B 1 183 ? -9.148 -26.406 -0.765 1 98.88 183 ALA B C 1
ATOM 4617 O O . ALA B 1 183 ? -9.477 -25.234 -0.952 1 98.88 183 ALA B O 1
ATOM 4618 N N . ALA B 1 184 ? -8.422 -27.078 -1.568 1 98.81 184 ALA B N 1
ATOM 4619 C CA . ALA B 1 184 ? -8.078 -26.594 -2.902 1 98.81 184 ALA B CA 1
ATOM 4620 C C . ALA B 1 184 ? -9.219 -26.828 -3.885 1 98.81 184 ALA B C 1
ATOM 4622 O O . ALA B 1 184 ? -9.867 -27.891 -3.848 1 98.81 184 ALA B O 1
ATOM 4623 N N . GLY B 1 185 ? -9.484 -25.812 -4.707 1 98.75 185 GLY B N 1
ATOM 4624 C CA . GLY B 1 185 ? -10.375 -26.047 -5.832 1 98.75 185 GLY B CA 1
ATOM 4625 C C . GLY B 1 185 ? -9.742 -26.906 -6.922 1 98.75 185 GLY B C 1
ATOM 4626 O O . GLY B 1 185 ? -8.609 -27.359 -6.781 1 98.75 185 GLY B O 1
ATOM 4627 N N . ARG B 1 186 ? -10.508 -27.156 -7.961 1 98.5 186 ARG B N 1
ATOM 4628 C CA . ARG B 1 186 ? -10.07 -28.078 -9.008 1 98.5 186 ARG B CA 1
ATOM 4629 C C . ARG B 1 186 ? -8.922 -27.484 -9.812 1 98.5 186 ARG B C 1
ATOM 4631 O O . ARG B 1 186 ? -8.016 -28.203 -10.242 1 98.5 186 ARG B O 1
ATOM 4638 N N . LEU B 1 187 ? -8.953 -26.156 -10.062 1 97.88 187 LEU B N 1
ATOM 4639 C CA . LEU B 1 187 ? -7.855 -25.531 -10.805 1 97.88 187 LEU B CA 1
ATOM 4640 C C . LEU B 1 187 ? -6.543 -25.656 -10.039 1 97.88 187 LEU B C 1
ATOM 4642 O O . LEU B 1 187 ? -5.516 -26.031 -10.609 1 97.88 187 LEU B O 1
ATOM 4646 N N . VAL B 1 188 ? -6.574 -25.328 -8.766 1 98.19 188 VAL B N 1
ATOM 4647 C CA . VAL B 1 188 ? -5.379 -25.438 -7.934 1 98.19 188 VAL B CA 1
ATOM 4648 C C . VAL B 1 188 ? -4.914 -26.891 -7.891 1 98.19 188 VAL B C 1
ATOM 4650 O O . VAL B 1 188 ? -3.719 -27.172 -7.988 1 98.19 188 VAL B O 1
ATOM 4653 N N . GLN B 1 189 ? -5.836 -27.812 -7.77 1 97.81 189 GLN B N 1
ATOM 4654 C CA . GLN B 1 189 ? -5.5 -29.234 -7.758 1 97.81 189 GLN B CA 1
ATOM 4655 C C . GLN B 1 189 ? -4.766 -29.641 -9.031 1 97.81 189 GLN B C 1
ATOM 4657 O O . GLN B 1 189 ? -3.723 -30.297 -8.977 1 97.81 189 GLN B O 1
ATOM 4662 N N . ARG B 1 190 ? -5.277 -29.234 -10.156 1 95.62 190 ARG B N 1
ATOM 4663 C CA . ARG B 1 190 ? -4.668 -29.594 -11.43 1 95.62 190 ARG B CA 1
ATOM 4664 C C . ARG B 1 190 ? -3.266 -29 -11.547 1 95.62 190 ARG B C 1
ATOM 4666 O O . ARG B 1 190 ? -2.344 -29.672 -12.016 1 95.62 190 ARG B O 1
ATOM 4673 N N . GLU B 1 191 ? -3.176 -27.734 -11.141 1 95.88 191 GLU B N 1
ATOM 4674 C CA . GLU B 1 191 ? -1.869 -27.094 -11.18 1 95.88 191 GLU B CA 1
ATOM 4675 C C . GLU B 1 191 ? -0.86 -27.828 -10.305 1 95.88 191 GLU B C 1
ATOM 4677 O O . GLU B 1 191 ? 0.244 -28.141 -10.758 1 95.88 191 GLU B O 1
ATOM 4682 N N . MET B 1 192 ? -1.277 -28.156 -9.117 1 95.5 192 MET B N 1
ATOM 4683 C CA . MET B 1 192 ? -0.366 -28.781 -8.164 1 95.5 192 MET B CA 1
ATOM 4684 C C . MET B 1 192 ? -0.006 -30.203 -8.602 1 95.5 192 MET B C 1
ATOM 4686 O O . MET B 1 192 ? 1.12 -30.656 -8.391 1 95.5 192 MET B O 1
ATOM 4690 N N . ASP B 1 193 ? -0.951 -30.875 -9.148 1 94.56 193 ASP B N 1
ATOM 4691 C CA . ASP B 1 193 ? -0.675 -32.219 -9.688 1 94.56 193 ASP B CA 1
ATOM 4692 C C . ASP B 1 193 ? 0.399 -32.156 -10.766 1 94.56 193 ASP B C 1
ATOM 4694 O O . ASP B 1 193 ? 1.327 -32.969 -10.773 1 94.56 193 ASP B O 1
ATOM 4698 N N . ALA B 1 194 ? 0.274 -31.203 -11.625 1 93.62 194 ALA B N 1
ATOM 4699 C CA . ALA B 1 194 ? 1.251 -31.031 -12.703 1 93.62 194 ALA B CA 1
ATOM 4700 C C . ALA B 1 194 ? 2.617 -30.641 -12.148 1 93.62 194 ALA B C 1
ATOM 4702 O O . ALA B 1 194 ? 3.637 -31.234 -12.516 1 93.62 194 ALA B O 1
ATOM 4703 N N . LEU B 1 195 ? 2.656 -29.734 -11.266 1 93.25 195 LEU B N 1
ATOM 4704 C CA . LEU B 1 195 ? 3.906 -29.188 -10.75 1 93.25 195 LEU B CA 1
ATOM 4705 C C . LEU B 1 195 ? 4.625 -30.219 -9.883 1 93.25 195 LEU B C 1
ATOM 4707 O O . LEU B 1 195 ? 5.855 -30.219 -9.797 1 93.25 195 LEU B O 1
ATOM 4711 N N . SER B 1 196 ? 3.869 -31.047 -9.242 1 91.5 196 SER B N 1
ATOM 4712 C CA . SER B 1 196 ? 4.469 -32.031 -8.359 1 91.5 196 SER B CA 1
ATOM 4713 C C . SER B 1 196 ? 5.379 -33 -9.141 1 91.5 196 SER B C 1
ATOM 4715 O O . SER B 1 196 ? 6.27 -33.625 -8.562 1 91.5 196 SER B O 1
ATOM 4717 N N . LYS B 1 197 ? 5.156 -33.062 -10.391 1 92.31 197 LYS B N 1
ATOM 4718 C CA . LYS B 1 197 ? 5.988 -33.938 -11.234 1 92.31 197 LYS B CA 1
ATOM 4719 C C . LYS B 1 197 ? 7.422 -33.406 -11.305 1 92.31 197 LYS B C 1
ATOM 4721 O O . LYS B 1 197 ? 8.359 -34.156 -11.523 1 92.31 197 LYS B O 1
ATOM 4726 N N . ILE B 1 198 ? 7.57 -32.188 -11.125 1 92.25 198 ILE B N 1
ATOM 4727 C CA . ILE B 1 198 ? 8.859 -31.531 -11.266 1 92.25 198 ILE B CA 1
ATOM 4728 C C . ILE B 1 198 ? 9.82 -32.062 -10.195 1 92.25 198 ILE B C 1
ATOM 4730 O O . ILE B 1 198 ? 11 -32.281 -10.477 1 92.25 198 ILE B O 1
ATOM 4734 N N . PHE B 1 199 ? 9.383 -32.312 -9.055 1 90.06 199 PHE B N 1
ATOM 4735 C CA . PHE B 1 199 ? 10.273 -32.719 -7.977 1 90.06 199 PHE B CA 1
ATOM 4736 C C . PHE B 1 199 ? 10.125 -34.188 -7.656 1 90.06 199 PHE B C 1
ATOM 4738 O O . PHE B 1 199 ? 10.664 -34.656 -6.66 1 90.06 199 PHE B O 1
ATOM 4745 N N . ASN B 1 200 ? 9.359 -34.875 -8.469 1 91.19 200 ASN B N 1
ATOM 4746 C CA . ASN B 1 200 ? 9.25 -36.312 -8.344 1 91.19 200 ASN B CA 1
ATOM 4747 C C . ASN B 1 200 ? 10.461 -37.031 -8.938 1 91.19 200 ASN B C 1
ATOM 4749 O O . ASN B 1 200 ? 10.672 -37 -10.148 1 91.19 200 ASN B O 1
ATOM 4753 N N . PRO B 1 201 ? 11.172 -37.656 -8.125 1 90.44 201 PRO B N 1
ATOM 4754 C CA . PRO B 1 201 ? 12.406 -38.281 -8.602 1 90.44 201 PRO B CA 1
ATOM 4755 C C . PRO B 1 201 ? 12.148 -39.406 -9.602 1 90.44 201 PRO B C 1
ATOM 4757 O O . PRO B 1 201 ? 13.039 -39.781 -10.367 1 90.44 201 PRO B O 1
ATOM 4760 N N . SER B 1 202 ? 11.008 -39.938 -9.602 1 93.25 202 SER B N 1
ATOM 4761 C CA . SER B 1 202 ? 10.688 -41.031 -10.492 1 93.25 202 SER B CA 1
ATOM 4762 C C . SER B 1 202 ? 10.477 -40.562 -11.922 1 93.25 202 SER B C 1
ATOM 4764 O O . SER B 1 202 ? 10.453 -41.344 -12.859 1 93.25 202 SER B O 1
ATOM 4766 N N . VAL B 1 203 ? 10.391 -39.312 -12.023 1 94.12 203 VAL B N 1
ATOM 4767 C CA . VAL B 1 203 ? 10.227 -38.719 -13.344 1 94.12 203 VAL B CA 1
ATOM 4768 C C . VAL B 1 203 ? 11.562 -38.156 -13.836 1 94.12 203 VAL B C 1
ATOM 4770 O O . VAL B 1 203 ? 11.977 -37.062 -13.438 1 94.12 203 VAL B O 1
ATOM 4773 N N . ALA B 1 204 ? 12.203 -38.875 -14.625 1 94.31 204 ALA B N 1
ATOM 4774 C CA . ALA B 1 204 ? 13.508 -38.5 -15.172 1 94.31 204 ALA B CA 1
ATOM 4775 C C . ALA B 1 204 ? 13.742 -39.156 -16.531 1 94.31 204 ALA B C 1
ATOM 4777 O O . ALA B 1 204 ? 13.242 -40.25 -16.781 1 94.31 204 ALA B O 1
ATOM 4778 N N . PRO B 1 205 ? 14.352 -38.469 -17.375 1 96.88 205 PRO B N 1
ATOM 4779 C CA . PRO B 1 205 ? 15.094 -37.188 -17.312 1 96.88 205 PRO B CA 1
ATOM 4780 C C . PRO B 1 205 ? 14.18 -35.969 -17.391 1 96.88 205 PRO B C 1
ATOM 4782 O O . PRO B 1 205 ? 13.109 -36.031 -18 1 96.88 205 PRO B O 1
ATOM 4785 N N . LYS B 1 206 ? 14.617 -34.875 -16.781 1 98.12 206 LYS B N 1
ATOM 4786 C CA . LYS B 1 206 ? 13.891 -33.625 -16.766 1 98.12 206 LYS B CA 1
ATOM 4787 C C . LYS B 1 206 ? 14.688 -32.531 -17.453 1 98.12 206 LYS B C 1
ATOM 4789 O O . LYS B 1 206 ? 15.844 -32.281 -17.109 1 98.12 206 LYS B O 1
ATOM 4794 N N . VAL B 1 207 ? 14.023 -31.906 -18.375 1 98.5 207 VAL B N 1
ATOM 4795 C CA . VAL B 1 207 ? 14.672 -30.812 -19.109 1 98.5 207 VAL B CA 1
ATOM 4796 C C . VAL B 1 207 ? 13.914 -29.516 -18.891 1 98.5 207 VAL B C 1
ATOM 4798 O O . VAL B 1 207 ? 12.688 -29.469 -19.016 1 98.5 207 VAL B O 1
ATOM 4801 N N . PHE B 1 208 ? 14.633 -28.516 -18.484 1 98.12 208 PHE B N 1
ATOM 4802 C CA . PHE B 1 208 ? 14.07 -27.172 -18.312 1 98.12 208 PHE B CA 1
ATOM 4803 C C . PHE B 1 208 ? 14.531 -26.234 -19.422 1 98.12 208 PHE B C 1
ATOM 4805 O O . PHE B 1 208 ? 15.719 -26.203 -19.75 1 98.12 208 PHE B O 1
ATOM 4812 N N . VAL B 1 209 ? 13.578 -25.594 -20.031 1 98.25 209 VAL B N 1
ATOM 4813 C CA . VAL B 1 209 ? 13.859 -24.578 -21.047 1 98.25 209 VAL B CA 1
ATOM 4814 C C . VAL B 1 209 ? 13.469 -23.203 -20.516 1 98.25 209 VAL B C 1
ATOM 4816 O O . VAL B 1 209 ? 12.289 -22.859 -20.469 1 98.25 209 VAL B O 1
ATOM 4819 N N . LEU B 1 210 ? 14.5 -22.391 -20.188 1 97.06 210 LEU B N 1
ATOM 4820 C CA . LEU B 1 210 ? 14.258 -21.141 -19.469 1 97.06 210 LEU B CA 1
ATOM 4821 C C . LEU B 1 210 ? 14.727 -19.938 -20.297 1 97.06 210 LEU B C 1
ATOM 4823 O O . LEU B 1 210 ? 15.875 -19.891 -20.734 1 97.06 210 LEU B O 1
ATOM 4827 N N . GLY B 1 211 ? 13.852 -19.078 -20.547 1 95.69 211 GLY B N 1
ATOM 4828 C CA . GLY B 1 211 ? 14.156 -17.844 -21.266 1 95.69 211 GLY B CA 1
ATOM 4829 C C . GLY B 1 211 ? 13.406 -16.641 -20.719 1 95.69 211 GLY B C 1
ATOM 4830 O O . GLY B 1 211 ? 13.109 -16.562 -19.531 1 95.69 211 GLY B O 1
ATOM 4831 N N . GLY B 1 212 ? 13.281 -15.57 -21.594 1 91.44 212 GLY B N 1
ATOM 4832 C CA . GLY B 1 212 ? 12.508 -14.391 -21.234 1 91.44 212 GLY B CA 1
ATOM 4833 C C . GLY B 1 212 ? 13.367 -13.234 -20.75 1 91.44 212 GLY B C 1
ATOM 4834 O O . GLY B 1 212 ? 14.594 -13.297 -20.828 1 91.44 212 GLY B O 1
ATOM 4835 N N . GLY B 1 213 ? 12.641 -12.141 -20.312 1 90.19 213 GLY B N 1
ATOM 4836 C CA . GLY B 1 213 ? 13.32 -10.906 -19.969 1 90.19 213 GLY B CA 1
ATOM 4837 C C . GLY B 1 213 ? 13.578 -10.766 -18.484 1 90.19 213 GLY B C 1
ATOM 4838 O O . GLY B 1 213 ? 14.406 -9.953 -18.062 1 90.19 213 GLY B O 1
ATOM 4839 N N . LYS B 1 214 ? 12.953 -11.578 -17.641 1 87.12 214 LYS B N 1
ATOM 4840 C CA . LYS B 1 214 ? 13.125 -11.484 -16.188 1 87.12 214 LYS B CA 1
ATOM 4841 C C . LYS B 1 214 ? 14.352 -12.266 -15.727 1 87.12 214 LYS B C 1
ATOM 4843 O O . LYS B 1 214 ? 14.219 -13.281 -15.039 1 87.12 214 LYS B O 1
ATOM 4848 N N . VAL B 1 215 ? 15.453 -11.727 -15.891 1 93.44 215 VAL B N 1
ATOM 4849 C CA . VAL B 1 215 ? 16.719 -12.438 -15.805 1 93.44 215 VAL B CA 1
ATOM 4850 C C . VAL B 1 215 ? 17.031 -12.781 -14.352 1 93.44 215 VAL B C 1
ATOM 4852 O O . VAL B 1 215 ? 17.516 -13.875 -14.055 1 93.44 215 VAL B O 1
ATOM 4855 N N . THR B 1 216 ? 16.766 -11.898 -13.461 1 90.25 216 THR B N 1
ATOM 4856 C CA . THR B 1 216 ? 17.078 -12.148 -12.062 1 90.25 216 THR B CA 1
ATOM 4857 C C . THR B 1 216 ? 16.219 -13.289 -11.508 1 90.25 216 THR B C 1
ATOM 4859 O O . THR B 1 216 ? 16.719 -14.117 -10.734 1 90.25 216 THR B O 1
ATOM 4862 N N . ASP B 1 217 ? 14.977 -13.406 -11.945 1 89.25 217 ASP B N 1
ATOM 4863 C CA . ASP B 1 217 ? 14.094 -14.508 -11.555 1 89.25 217 ASP B CA 1
ATOM 4864 C C . ASP B 1 217 ? 14.602 -15.836 -12.094 1 89.25 217 ASP B C 1
ATOM 4866 O O . ASP B 1 217 ? 14.578 -16.844 -11.391 1 89.25 217 ASP B O 1
ATOM 4870 N N . SER B 1 218 ? 15.07 -15.742 -13.266 1 92.88 218 SER B N 1
ATOM 4871 C CA . SER B 1 218 ? 15.547 -16.969 -13.906 1 92.88 218 SER B CA 1
ATOM 4872 C C . SER B 1 218 ? 16.797 -17.5 -13.219 1 92.88 218 SER B C 1
ATOM 4874 O O . SER B 1 218 ? 16.969 -18.703 -13.07 1 92.88 218 SER B O 1
ATOM 4876 N N . VAL B 1 219 ? 17.641 -16.609 -12.836 1 94.56 219 VAL B N 1
ATOM 4877 C CA . VAL B 1 219 ? 18.875 -17.016 -12.156 1 94.56 219 VAL B CA 1
ATOM 4878 C C . VAL B 1 219 ? 18.531 -17.734 -10.852 1 94.56 219 VAL B C 1
ATOM 4880 O O . VAL B 1 219 ? 19.125 -18.75 -10.516 1 94.56 219 VAL B O 1
ATOM 4883 N N . LYS B 1 220 ? 17.547 -17.25 -10.188 1 92.31 220 LYS B N 1
ATOM 4884 C CA . LYS B 1 220 ? 17.109 -17.875 -8.938 1 92.31 220 LYS B CA 1
ATOM 4885 C C . LYS B 1 220 ? 16.562 -19.266 -9.188 1 92.31 220 LYS B C 1
ATOM 4887 O O . LYS B 1 220 ? 16.781 -20.188 -8.391 1 92.31 220 LYS B O 1
ATOM 4892 N N . ILE B 1 221 ? 15.844 -19.406 -10.227 1 93.94 221 ILE B N 1
ATOM 4893 C CA . ILE B 1 221 ? 15.273 -20.688 -10.586 1 93.94 221 ILE B CA 1
ATOM 4894 C C . ILE B 1 221 ? 16.391 -21.688 -10.891 1 93.94 221 ILE B C 1
ATOM 4896 O O . ILE B 1 221 ? 16.375 -22.812 -10.383 1 93.94 221 ILE B O 1
ATOM 4900 N N . VAL B 1 222 ? 17.328 -21.234 -11.641 1 96.19 222 VAL B N 1
ATOM 4901 C CA . VAL B 1 222 ? 18.438 -22.109 -12.016 1 96.19 222 VAL B CA 1
ATOM 4902 C C . VAL B 1 222 ? 19.203 -22.547 -10.766 1 96.19 222 VAL B C 1
ATOM 4904 O O . VAL B 1 222 ? 19.5 -23.734 -10.609 1 96.19 222 VAL B O 1
ATOM 4907 N N . GLU B 1 223 ? 19.438 -21.594 -9.984 1 95.5 223 GLU B N 1
ATOM 4908 C CA . GLU B 1 223 ? 20.141 -21.891 -8.742 1 95.5 223 GLU B CA 1
ATOM 4909 C C . GLU B 1 223 ? 19.391 -22.953 -7.934 1 95.5 223 GLU B C 1
ATOM 4911 O O . GLU B 1 223 ? 19.984 -23.922 -7.469 1 95.5 223 GLU B O 1
ATOM 4916 N N . ALA B 1 224 ? 18.141 -22.844 -7.812 1 94.12 224 ALA B N 1
ATOM 4917 C CA . ALA B 1 224 ? 17.312 -23.75 -7.023 1 94.12 224 ALA B CA 1
ATOM 4918 C C . ALA B 1 224 ? 17.281 -25.141 -7.652 1 94.12 224 ALA B C 1
ATOM 4920 O O . ALA B 1 224 ? 17.375 -26.156 -6.949 1 94.12 224 ALA B O 1
ATOM 4921 N N . LEU B 1 225 ? 17.094 -25.188 -8.906 1 94.94 225 LEU B N 1
ATOM 4922 C CA . LEU B 1 225 ? 17.031 -26.453 -9.617 1 94.94 225 LEU B CA 1
ATOM 4923 C C . LEU B 1 225 ? 18.328 -27.234 -9.477 1 94.94 225 LEU B C 1
ATOM 4925 O O . LEU B 1 225 ? 18.312 -28.453 -9.312 1 94.94 225 LEU B O 1
ATOM 4929 N N . LEU B 1 226 ? 19.406 -26.5 -9.562 1 95.75 226 LEU B N 1
ATOM 4930 C CA . LEU B 1 226 ? 20.703 -27.141 -9.484 1 95.75 226 LEU B CA 1
ATOM 4931 C C . LEU B 1 226 ? 21 -27.609 -8.062 1 95.75 226 LEU B C 1
ATOM 4933 O O . LEU B 1 226 ? 21.5 -28.719 -7.859 1 95.75 226 LEU B O 1
ATOM 4937 N N . GLU B 1 227 ? 20.688 -26.766 -7.148 1 93.44 227 GLU B N 1
ATOM 4938 C CA . GLU B 1 227 ? 20.891 -27.109 -5.746 1 93.44 227 GLU B CA 1
ATOM 4939 C C . GLU B 1 227 ? 20.125 -28.375 -5.371 1 93.44 227 GLU B C 1
ATOM 4941 O O . GLU B 1 227 ? 20.641 -29.219 -4.613 1 93.44 227 GLU B O 1
ATOM 4946 N N . ARG B 1 228 ? 19.016 -28.609 -5.941 1 92.31 228 ARG B N 1
ATOM 4947 C CA . ARG B 1 228 ? 18.156 -29.734 -5.586 1 92.31 228 ARG B CA 1
ATOM 4948 C C . ARG B 1 228 ? 18.359 -30.906 -6.539 1 92.31 228 ARG B C 1
ATOM 4950 O O . ARG B 1 228 ? 17.703 -31.938 -6.402 1 92.31 228 ARG B O 1
ATOM 4957 N N . LYS B 1 229 ? 19.141 -30.688 -7.492 1 93 229 LYS B N 1
ATOM 4958 C CA . LYS B 1 229 ? 19.5 -31.703 -8.469 1 93 229 LYS B CA 1
ATOM 4959 C C . LYS B 1 229 ? 18.266 -32.25 -9.172 1 93 229 LYS B C 1
ATOM 4961 O O . LYS B 1 229 ? 18.094 -33.469 -9.297 1 93 229 LYS B O 1
ATOM 4966 N N . VAL B 1 230 ? 17.453 -31.312 -9.547 1 94 230 VAL B N 1
ATOM 4967 C CA . VAL B 1 230 ? 16.156 -31.656 -10.141 1 94 230 VAL B CA 1
ATOM 4968 C C . VAL B 1 230 ? 16.297 -31.75 -11.656 1 94 230 VAL B C 1
ATOM 4970 O O . VAL B 1 230 ? 15.625 -32.562 -12.297 1 94 230 VAL B O 1
ATOM 4973 N N . ALA B 1 231 ? 17.172 -31.031 -12.203 1 96.12 231 ALA B N 1
ATOM 4974 C CA . ALA B 1 231 ? 17.25 -30.875 -13.656 1 96.12 231 ALA B CA 1
ATOM 4975 C C . ALA B 1 231 ? 18.391 -31.719 -14.227 1 96.12 231 ALA B C 1
ATOM 4977 O O . ALA B 1 231 ? 19.516 -31.703 -13.711 1 96.12 231 ALA B O 1
ATOM 4978 N N . ASP B 1 232 ? 18.047 -32.438 -15.234 1 97.06 232 ASP B N 1
ATOM 4979 C CA . ASP B 1 232 ? 19.094 -33.094 -16.016 1 97.06 232 ASP B CA 1
ATOM 4980 C C . ASP B 1 232 ? 19.734 -32.125 -17 1 97.06 232 ASP B C 1
ATOM 4982 O O . ASP B 1 232 ? 20.953 -32.188 -17.219 1 97.06 232 ASP B O 1
ATOM 4986 N N . TYR B 1 233 ? 18.922 -31.297 -17.594 1 98 233 TYR B N 1
ATOM 4987 C CA . TYR B 1 233 ? 19.422 -30.219 -18.422 1 98 233 TYR B CA 1
ATOM 4988 C C . TYR B 1 233 ? 18.625 -28.938 -18.203 1 98 233 TYR B C 1
ATOM 4990 O O . TYR B 1 233 ? 17.422 -28.984 -17.969 1 98 233 TYR B O 1
ATOM 4998 N N . ILE B 1 234 ? 19.344 -27.844 -18.25 1 98.56 234 ILE B N 1
ATOM 4999 C CA . ILE B 1 234 ? 18.734 -26.531 -18.281 1 98.56 234 ILE B CA 1
ATOM 5000 C C . ILE B 1 234 ? 19.156 -25.797 -19.562 1 98.56 234 ILE B C 1
ATOM 5002 O O . ILE B 1 234 ? 20.312 -25.375 -19.703 1 98.56 234 ILE B O 1
ATOM 5006 N N . LEU B 1 235 ? 18.203 -25.719 -20.469 1 98.75 235 LEU B N 1
ATOM 5007 C CA . LEU B 1 235 ? 18.422 -25.031 -21.734 1 98.75 235 LEU B CA 1
ATOM 5008 C C . LEU B 1 235 ? 18.047 -23.562 -21.625 1 98.75 235 LEU B C 1
ATOM 5010 O O . LEU B 1 235 ? 16.922 -23.234 -21.25 1 98.75 235 LEU B O 1
ATOM 5014 N N . THR B 1 236 ? 18.984 -22.672 -22 1 98.56 236 THR B N 1
ATOM 5015 C CA . THR B 1 236 ? 18.766 -21.266 -21.672 1 98.56 236 THR B CA 1
ATOM 5016 C C . THR B 1 236 ? 18.578 -20.438 -22.938 1 98.56 236 THR B C 1
ATOM 5018 O O . THR B 1 236 ? 19.125 -20.766 -24 1 98.56 236 THR B O 1
ATOM 5021 N N . GLY B 1 237 ? 17.719 -19.5 -22.844 1 97.88 237 GLY B N 1
ATOM 5022 C CA . GLY B 1 237 ? 17.5 -18.516 -23.891 1 97.88 237 GLY B CA 1
ATOM 5023 C C . GLY B 1 237 ? 17.203 -17.125 -23.344 1 97.88 237 GLY B C 1
ATOM 5024 O O . GLY B 1 237 ? 17.344 -16.891 -22.141 1 97.88 237 GLY B O 1
ATOM 5025 N N . GLY B 1 238 ? 16.969 -16.203 -24.219 1 97 238 GLY B N 1
ATOM 5026 C CA . GLY B 1 238 ? 16.656 -14.852 -23.781 1 97 238 GLY B CA 1
ATOM 5027 C C . GLY B 1 238 ? 17.781 -14.195 -23.016 1 97 238 GLY B C 1
ATOM 5028 O O . GLY B 1 238 ? 18.953 -14.414 -23.312 1 97 238 GLY B O 1
ATOM 5029 N N . LEU B 1 239 ? 17.406 -13.398 -22.094 1 97.12 239 LEU B N 1
ATOM 5030 C CA . LEU B 1 239 ? 18.406 -12.625 -21.344 1 97.12 239 LEU B CA 1
ATOM 5031 C C . LEU B 1 239 ? 19.203 -13.523 -20.406 1 97.12 239 LEU B C 1
ATOM 5033 O O . LEU B 1 239 ? 20.344 -13.203 -20.062 1 97.12 239 LEU B O 1
ATOM 5037 N N . LEU B 1 240 ? 18.578 -14.594 -20 1 97.25 240 LEU B N 1
ATOM 5038 C CA . LEU B 1 240 ? 19.312 -15.531 -19.172 1 97.25 240 LEU B CA 1
ATOM 5039 C C . LEU B 1 240 ? 20.531 -16.078 -19.906 1 97.25 240 LEU B C 1
ATOM 5041 O O . LEU B 1 240 ? 21.641 -16.094 -19.359 1 97.25 240 LEU B O 1
ATOM 5045 N N . ALA B 1 241 ? 20.312 -16.5 -21.094 1 97.75 241 ALA B N 1
ATOM 5046 C CA . ALA B 1 241 ? 21.406 -17.031 -21.891 1 97.75 241 ALA B CA 1
ATOM 5047 C C . ALA B 1 241 ? 22.469 -15.953 -22.125 1 97.75 241 ALA B C 1
ATOM 5049 O O . ALA B 1 241 ? 23.672 -16.219 -22.047 1 97.75 241 ALA B O 1
ATOM 5050 N N . THR B 1 242 ? 21.969 -14.766 -22.406 1 97.69 242 THR B N 1
ATOM 5051 C CA . THR B 1 242 ? 22.875 -13.641 -22.641 1 97.69 242 THR B CA 1
ATOM 5052 C C . THR B 1 242 ? 23.734 -13.367 -21.406 1 97.69 242 THR B C 1
ATOM 5054 O O . THR B 1 242 ? 24.938 -13.148 -21.531 1 97.69 242 THR B O 1
ATOM 5057 N N . LEU B 1 243 ? 23.172 -13.414 -20.312 1 98.06 243 LEU B N 1
ATOM 5058 C CA . LEU B 1 243 ? 23.875 -13.188 -19.047 1 98.06 243 LEU B CA 1
ATOM 5059 C C . LEU B 1 243 ? 24.906 -14.273 -18.812 1 98.06 243 LEU B C 1
ATOM 5061 O O . LEU B 1 243 ? 26.062 -13.977 -18.453 1 98.06 243 LEU B O 1
ATOM 5065 N N . LEU B 1 244 ? 24.5 -15.508 -18.984 1 97.81 244 LEU B N 1
ATOM 5066 C CA . LEU B 1 244 ? 25.406 -16.625 -18.734 1 97.81 244 LEU B CA 1
ATOM 5067 C C . LEU B 1 244 ? 26.625 -16.562 -19.641 1 97.81 244 LEU B C 1
ATOM 5069 O O . LEU B 1 244 ? 27.75 -16.797 -19.203 1 97.81 244 LEU B O 1
ATOM 5073 N N . LEU B 1 245 ? 26.406 -16.266 -20.859 1 97.44 245 LEU B N 1
ATOM 5074 C CA . LEU B 1 245 ? 27.5 -16.156 -21.812 1 97.44 245 LEU B CA 1
ATOM 5075 C C . LEU B 1 245 ? 28.422 -14.984 -21.453 1 97.44 245 LEU B C 1
ATOM 5077 O O . LEU B 1 245 ? 29.641 -15.109 -21.516 1 97.44 245 LEU B O 1
ATOM 5081 N N . HIS B 1 246 ? 27.797 -13.891 -21.109 1 97.19 246 HIS B N 1
ATOM 5082 C CA . HIS B 1 246 ? 28.578 -12.742 -20.672 1 97.19 246 HIS B CA 1
ATOM 5083 C C . HIS B 1 246 ? 29.422 -13.094 -19.453 1 97.19 246 HIS B C 1
ATOM 5085 O O . HIS B 1 246 ? 30.594 -12.727 -19.375 1 97.19 246 HIS B O 1
ATOM 5091 N N . ALA B 1 247 ? 28.812 -13.766 -18.547 1 96.94 247 ALA B N 1
ATOM 5092 C CA . ALA B 1 247 ? 29.484 -14.156 -17.312 1 96.94 247 ALA B CA 1
ATOM 5093 C C . ALA B 1 247 ? 30.672 -15.078 -17.594 1 96.94 247 ALA B C 1
ATOM 5095 O O . ALA B 1 247 ? 31.672 -15.062 -16.875 1 96.94 247 ALA B O 1
ATOM 5096 N N . LYS B 1 248 ? 30.578 -15.828 -18.656 1 94.81 248 LYS B N 1
ATOM 5097 C CA . LYS B 1 248 ? 31.641 -16.766 -19.047 1 94.81 248 LYS B CA 1
ATOM 5098 C C . LYS B 1 248 ? 32.75 -16.047 -19.797 1 94.81 248 LYS B C 1
ATOM 5100 O O . LYS B 1 248 ? 33.75 -16.656 -20.188 1 94.81 248 LYS B O 1
ATOM 5105 N N . GLY B 1 249 ? 32.531 -14.805 -20.094 1 94.12 249 GLY B N 1
ATOM 5106 C CA . GLY B 1 249 ? 33.562 -14.031 -20.75 1 94.12 249 GLY B CA 1
ATOM 5107 C C . GLY B 1 249 ? 33.344 -13.898 -22.25 1 94.12 249 GLY B C 1
ATOM 5108 O O . GLY B 1 249 ? 34.219 -13.398 -22.969 1 94.12 249 GLY B O 1
ATOM 5109 N N . VAL B 1 250 ? 32.219 -14.344 -22.703 1 95.19 250 VAL B N 1
ATOM 5110 C CA . VAL B 1 250 ? 31.922 -14.203 -24.109 1 95.19 250 VAL B CA 1
ATOM 5111 C C . VAL B 1 250 ? 31.594 -12.742 -24.422 1 95.19 250 VAL B C 1
ATOM 5113 O O . VAL B 1 250 ? 30.906 -12.07 -23.641 1 95.19 250 VAL B O 1
ATOM 5116 N N . ASP B 1 251 ? 32.062 -12.266 -25.516 1 95 251 ASP B N 1
ATOM 5117 C CA . ASP B 1 251 ? 31.75 -10.906 -25.953 1 95 251 ASP B CA 1
ATOM 5118 C C . ASP B 1 251 ? 30.359 -10.836 -26.578 1 95 251 ASP B C 1
ATOM 5120 O O . ASP B 1 251 ? 30.188 -11.156 -27.75 1 95 251 ASP B O 1
ATOM 5124 N N . ILE B 1 252 ? 29.484 -10.359 -25.906 1 96.12 252 ILE B N 1
ATOM 5125 C CA . ILE B 1 252 ? 28.094 -10.297 -26.359 1 96.12 252 ILE B CA 1
ATOM 5126 C C . ILE B 1 252 ? 27.812 -8.93 -26.984 1 96.12 252 ILE B C 1
ATOM 5128 O O . ILE B 1 252 ? 26.703 -8.656 -27.422 1 96.12 252 ILE B O 1
ATOM 5132 N N . GLY B 1 253 ? 28.812 -8.109 -27.031 1 95.5 253 GLY B N 1
ATOM 5133 C CA . GLY B 1 253 ? 28.656 -6.773 -27.594 1 95.5 253 GLY B CA 1
ATOM 5134 C C . GLY B 1 253 ? 28.156 -5.762 -26.578 1 95.5 253 GLY B C 1
ATOM 5135 O O . GLY B 1 253 ? 27.375 -6.105 -25.672 1 95.5 253 GLY B O 1
ATOM 5136 N N . GLU B 1 254 ? 28.531 -4.516 -26.734 1 94.94 254 GLU B N 1
ATOM 5137 C CA . GLU B 1 254 ? 28.234 -3.447 -25.797 1 94.94 254 GLU B CA 1
ATOM 5138 C C . GLU B 1 254 ? 26.734 -3.213 -25.672 1 94.94 254 GLU B C 1
ATOM 5140 O O . GLU B 1 254 ? 26.234 -2.912 -24.578 1 94.94 254 GLU B O 1
ATOM 5145 N N . LYS B 1 255 ? 26.094 -3.301 -26.719 1 96.31 255 LYS B N 1
ATOM 5146 C CA . LYS B 1 255 ? 24.656 -3.062 -26.734 1 96.31 255 LYS B CA 1
ATOM 5147 C C . LYS B 1 255 ? 23.922 -4.047 -25.828 1 96.31 255 LYS B C 1
ATOM 5149 O O . LYS B 1 255 ? 23.016 -3.66 -25.094 1 96.31 255 LYS B O 1
ATOM 5154 N N . ASN B 1 256 ? 24.375 -5.215 -25.875 1 97.25 256 ASN B N 1
ATOM 5155 C CA . ASN B 1 256 ? 23.719 -6.246 -25.078 1 97.25 256 ASN B CA 1
ATOM 5156 C C . ASN B 1 256 ? 24.109 -6.156 -23.609 1 97.25 256 ASN B C 1
ATOM 5158 O O . ASN B 1 256 ? 23.344 -6.523 -22.719 1 97.25 256 ASN B O 1
ATOM 5162 N N . VAL B 1 257 ? 25.297 -5.68 -23.328 1 96.31 257 VAL B N 1
ATOM 5163 C CA . VAL B 1 257 ? 25.703 -5.41 -21.953 1 96.31 257 VAL B CA 1
ATOM 5164 C C . VAL B 1 257 ? 24.781 -4.344 -21.344 1 96.31 257 VAL B C 1
ATOM 5166 O O . VAL B 1 257 ? 24.359 -4.457 -20.203 1 96.31 257 VAL B O 1
ATOM 5169 N N . GLU B 1 258 ? 24.469 -3.396 -22.109 1 96.5 258 GLU B N 1
ATOM 5170 C CA . GLU B 1 258 ? 23.578 -2.336 -21.656 1 96.5 258 GLU B CA 1
ATOM 5171 C C . GLU B 1 258 ? 22.172 -2.871 -21.406 1 96.5 258 GLU B C 1
ATOM 5173 O O . GLU B 1 258 ? 21.484 -2.434 -20.469 1 96.5 258 GLU B O 1
ATOM 5178 N N . VAL B 1 259 ? 21.797 -3.738 -22.25 1 96.31 259 VAL B N 1
ATOM 5179 C CA . VAL B 1 259 ? 20.484 -4.359 -22.078 1 96.31 259 VAL B CA 1
ATOM 5180 C C . VAL B 1 259 ? 20.438 -5.102 -20.75 1 96.31 259 VAL B C 1
ATOM 5182 O O . VAL B 1 259 ? 19.453 -5 -20.016 1 96.31 259 VAL B O 1
ATOM 5185 N N . LEU B 1 260 ? 21.469 -5.805 -20.422 1 96.62 260 LEU B N 1
ATOM 5186 C CA . LEU B 1 260 ? 21.531 -6.539 -19.172 1 96.62 260 LEU B CA 1
ATOM 5187 C C . LEU B 1 260 ? 21.484 -5.586 -17.984 1 96.62 260 LEU B C 1
ATOM 5189 O O . LEU B 1 260 ? 20.766 -5.844 -17 1 96.62 260 LEU B O 1
ATOM 5193 N N . LYS B 1 261 ? 22.188 -4.539 -18.078 1 95 261 LYS B N 1
ATOM 5194 C CA . LYS B 1 261 ? 22.188 -3.551 -17.016 1 95 261 LYS B CA 1
ATOM 5195 C C . LYS B 1 261 ? 20.781 -2.979 -16.797 1 95 261 LYS B C 1
ATOM 5197 O O . LYS B 1 261 ? 20.328 -2.852 -15.656 1 95 261 LYS B O 1
ATOM 5202 N N . SER B 1 262 ? 20.172 -2.725 -17.859 1 94.75 262 SER B N 1
ATOM 5203 C CA . SER B 1 262 ? 18.828 -2.16 -17.812 1 94.75 262 SER B CA 1
ATOM 5204 C C . SER B 1 262 ? 17.828 -3.154 -17.219 1 94.75 262 SER B C 1
ATOM 5206 O O . SER B 1 262 ? 16.797 -2.758 -16.672 1 94.75 262 SER B O 1
ATOM 5208 N N . ALA B 1 263 ? 18.25 -4.391 -17.328 1 93.5 263 ALA B N 1
ATOM 5209 C CA . ALA B 1 263 ? 17.375 -5.441 -16.828 1 93.5 263 ALA B CA 1
ATOM 5210 C C . ALA B 1 263 ? 17.656 -5.746 -15.367 1 93.5 263 ALA B C 1
ATOM 5212 O O . ALA B 1 263 ? 17.094 -6.68 -14.789 1 93.5 263 ALA B O 1
ATOM 5213 N N . GLY B 1 264 ? 18.516 -5.031 -14.75 1 91.94 264 GLY B N 1
ATOM 5214 C CA . GLY B 1 264 ? 18.781 -5.156 -13.32 1 91.94 264 GLY B CA 1
ATOM 5215 C C . GLY B 1 264 ? 19.984 -6.023 -13.016 1 91.94 264 GLY B C 1
ATOM 5216 O O . GLY B 1 264 ? 20.219 -6.375 -11.852 1 91.94 264 GLY B O 1
ATOM 5217 N N . VAL B 1 265 ? 20.719 -6.297 -14 1 94.5 265 VAL B N 1
ATOM 5218 C CA . VAL B 1 265 ? 21.891 -7.152 -13.797 1 94.5 265 VAL B CA 1
ATOM 5219 C C . VAL B 1 265 ? 23.062 -6.312 -13.289 1 94.5 265 VAL B C 1
ATOM 5221 O O . VAL B 1 265 ? 23.531 -5.402 -13.977 1 94.5 265 VAL B O 1
ATOM 5224 N N . ASN B 1 266 ? 23.453 -6.625 -12.078 1 94.5 266 ASN B N 1
ATOM 5225 C CA . ASN B 1 266 ? 24.625 -5.984 -11.508 1 94.5 266 ASN B CA 1
ATOM 5226 C C . ASN B 1 266 ? 25.781 -6.973 -11.359 1 94.5 266 ASN B C 1
ATOM 5228 O O . ASN B 1 266 ? 25.703 -8.109 -11.828 1 94.5 266 ASN B O 1
ATOM 5232 N N . GLU B 1 267 ? 26.812 -6.52 -10.758 1 93.44 267 GLU B N 1
ATOM 5233 C CA . GLU B 1 267 ? 28.016 -7.32 -10.664 1 93.44 267 GLU B CA 1
ATOM 5234 C C . GLU B 1 267 ? 27.797 -8.578 -9.82 1 93.44 267 GLU B C 1
ATOM 5236 O O . GLU B 1 267 ? 28.391 -9.625 -10.094 1 93.44 267 GLU B O 1
ATOM 5241 N N . LEU B 1 268 ? 26.969 -8.43 -8.898 1 93.62 268 LEU B N 1
ATOM 5242 C CA . LEU B 1 268 ? 26.688 -9.562 -8.039 1 93.62 268 LEU B CA 1
ATOM 5243 C C . LEU B 1 268 ? 25.969 -10.664 -8.82 1 93.62 268 LEU B C 1
ATOM 5245 O O . LEU B 1 268 ? 26.234 -11.852 -8.617 1 93.62 268 LEU B O 1
ATOM 5249 N N . VAL B 1 269 ? 25.109 -10.266 -9.672 1 94.94 269 VAL B N 1
ATOM 5250 C CA . VAL B 1 269 ? 24.359 -11.219 -10.484 1 94.94 269 VAL B CA 1
ATOM 5251 C C . VAL B 1 269 ? 25.281 -11.891 -11.492 1 94.94 269 VAL B C 1
ATOM 5253 O O . VAL B 1 269 ? 25.172 -13.094 -11.742 1 94.94 269 VAL B O 1
ATOM 5256 N N . ILE B 1 270 ? 26.141 -11.141 -12.031 1 96.06 270 ILE B N 1
ATOM 5257 C CA . ILE B 1 270 ? 27.109 -11.664 -13 1 96.06 270 ILE B CA 1
ATOM 5258 C C . ILE B 1 270 ? 28 -12.711 -12.336 1 96.06 270 ILE B C 1
ATOM 5260 O O . ILE B 1 270 ? 28.219 -13.781 -12.891 1 96.06 270 ILE B O 1
ATOM 5264 N N . GLU B 1 271 ? 28.438 -12.383 -11.195 1 95.88 271 GLU B N 1
ATOM 5265 C CA . GLU B 1 271 ? 29.281 -13.312 -10.461 1 95.88 271 GLU B CA 1
ATOM 5266 C C . GLU B 1 271 ? 28.547 -14.602 -10.117 1 95.88 271 GLU B C 1
ATOM 5268 O O . GLU B 1 271 ? 29.109 -15.688 -10.211 1 95.88 271 GLU B O 1
ATOM 5273 N N . LYS B 1 272 ? 27.438 -14.445 -9.672 1 95.56 272 LYS B N 1
ATOM 5274 C CA . LYS B 1 272 ? 26.625 -15.609 -9.375 1 95.56 272 LYS B CA 1
ATOM 5275 C C . LYS B 1 272 ? 26.422 -16.484 -10.609 1 95.56 272 LYS B C 1
ATOM 5277 O O . LYS B 1 272 ? 26.531 -17.703 -10.539 1 95.56 272 LYS B O 1
ATOM 5282 N N . ALA B 1 273 ? 26.047 -15.852 -11.711 1 96.56 273 ALA B N 1
ATOM 5283 C CA . ALA B 1 273 ? 25.875 -16.562 -12.969 1 96.56 273 ALA B CA 1
ATOM 5284 C C . ALA B 1 273 ? 27.141 -17.297 -13.375 1 96.56 273 ALA B C 1
ATOM 5286 O O . ALA B 1 273 ? 27.078 -18.438 -13.852 1 96.56 273 ALA B O 1
ATOM 5287 N N . ARG B 1 274 ? 28.203 -16.656 -13.172 1 96.62 274 ARG B N 1
ATOM 5288 C CA . ARG B 1 274 ? 29.484 -17.266 -13.5 1 96.62 274 ARG B CA 1
ATOM 5289 C C . ARG B 1 274 ? 29.719 -18.516 -12.672 1 96.62 274 ARG B C 1
ATOM 5291 O O . ARG B 1 274 ? 30.094 -19.562 -13.219 1 96.62 274 ARG B O 1
ATOM 5298 N N . ARG B 1 275 ? 29.484 -18.406 -11.469 1 96.44 275 ARG B N 1
ATOM 5299 C CA . ARG B 1 275 ? 29.672 -19.547 -10.578 1 96.44 275 ARG B CA 1
ATOM 5300 C C . ARG B 1 275 ? 28.75 -20.703 -10.969 1 96.44 275 ARG B C 1
ATOM 5302 O O . ARG B 1 275 ? 29.172 -21.859 -10.977 1 96.44 275 ARG B O 1
ATOM 5309 N N . LEU B 1 276 ? 27.562 -20.406 -11.312 1 96 276 LEU B N 1
ATOM 5310 C CA . LEU B 1 276 ? 26.578 -21.422 -11.656 1 96 276 LEU B CA 1
ATOM 5311 C C . LEU B 1 276 ? 27 -22.172 -12.922 1 96 276 LEU B C 1
ATOM 5313 O O . LEU B 1 276 ? 26.984 -23.406 -12.945 1 96 276 LEU B O 1
ATOM 5317 N N . ILE B 1 277 ? 27.328 -21.422 -13.906 1 95.19 277 ILE B N 1
ATOM 5318 C CA . ILE B 1 277 ? 27.609 -22.047 -15.188 1 95.19 277 ILE B CA 1
ATOM 5319 C C . ILE B 1 277 ? 28.938 -22.812 -15.109 1 95.19 277 ILE B C 1
ATOM 5321 O O . ILE B 1 277 ? 29.094 -23.859 -15.742 1 95.19 277 ILE B O 1
ATOM 5325 N N . GLU B 1 278 ? 29.859 -22.312 -14.344 1 95.31 278 GLU B N 1
ATOM 5326 C CA . GLU B 1 278 ? 31.141 -23 -14.188 1 95.31 278 GLU B CA 1
ATOM 5327 C C . GLU B 1 278 ? 30.984 -24.297 -13.398 1 95.31 278 GLU B C 1
ATOM 5329 O O . GLU B 1 278 ? 31.594 -25.312 -13.742 1 95.31 278 GLU B O 1
ATOM 5334 N N . ALA B 1 279 ? 30.203 -24.25 -12.43 1 95.25 279 ALA B N 1
ATOM 5335 C CA . ALA B 1 279 ? 30.047 -25.391 -11.547 1 95.25 279 ALA B CA 1
ATOM 5336 C C . ALA B 1 279 ? 29.141 -26.453 -12.172 1 95.25 279 ALA B C 1
ATOM 5338 O O . ALA B 1 279 ? 29.172 -27.609 -11.781 1 95.25 279 ALA B O 1
ATOM 5339 N N . HIS B 1 280 ? 28.391 -26.094 -13.141 1 96.5 280 HIS B N 1
ATOM 5340 C CA . HIS B 1 280 ? 27.391 -27.016 -13.688 1 96.5 280 HIS B CA 1
ATOM 5341 C C . HIS B 1 280 ? 27.375 -26.969 -15.211 1 96.5 280 HIS B C 1
ATOM 5343 O O . HIS B 1 280 ? 26.312 -26.891 -15.82 1 96.5 280 HIS B O 1
ATOM 5349 N N . LYS B 1 281 ? 28.5 -27 -15.75 1 92.81 281 LYS B N 1
ATOM 5350 C CA . LYS B 1 281 ? 28.656 -26.891 -17.203 1 92.81 281 LYS B CA 1
ATOM 5351 C C . LYS B 1 281 ? 28.016 -28.078 -17.922 1 92.81 281 LYS B C 1
ATOM 5353 O O . LYS B 1 281 ? 27.656 -27.969 -19.094 1 92.81 281 LYS B O 1
ATOM 5358 N N . ASP B 1 282 ? 27.859 -29.125 -17.25 1 94.44 282 ASP B N 1
ATOM 5359 C CA . ASP B 1 282 ? 27.297 -30.328 -17.859 1 94.44 282 ASP B CA 1
ATOM 5360 C C . ASP B 1 282 ? 25.781 -30.297 -17.859 1 94.44 282 ASP B C 1
ATOM 5362 O O . ASP B 1 282 ? 25.141 -31.078 -18.578 1 94.44 282 ASP B O 1
ATOM 5366 N N . VAL B 1 283 ? 25.219 -29.453 -17.078 1 97.44 283 VAL B N 1
ATOM 5367 C CA . VAL B 1 283 ? 23.766 -29.422 -16.922 1 97.44 283 VAL B CA 1
ATOM 5368 C C . VAL B 1 283 ? 23.203 -28.188 -17.641 1 97.44 283 VAL B C 1
ATOM 5370 O O . VAL B 1 283 ? 22.188 -28.281 -18.328 1 97.44 283 VAL B O 1
ATOM 5373 N N . ILE B 1 284 ? 23.906 -27.031 -17.5 1 98.44 284 ILE B N 1
ATOM 5374 C CA . ILE B 1 284 ? 23.453 -25.781 -18.125 1 98.44 284 ILE B CA 1
ATOM 5375 C C . ILE B 1 284 ? 23.922 -25.75 -19.578 1 98.44 284 ILE B C 1
ATOM 5377 O O . ILE B 1 284 ? 25.125 -25.875 -19.844 1 98.44 284 ILE B O 1
ATOM 5381 N N . VAL B 1 285 ? 22.984 -25.562 -20.438 1 98.38 285 VAL B N 1
ATOM 5382 C CA . VAL B 1 285 ? 23.312 -25.469 -21.859 1 98.38 285 VAL B CA 1
ATOM 5383 C C . VAL B 1 285 ? 23 -24.062 -22.359 1 98.38 285 VAL B C 1
ATOM 5385 O O . VAL B 1 285 ? 21.922 -23.531 -22.125 1 98.38 285 VAL B O 1
ATOM 5388 N N . THR B 1 286 ? 23.984 -23.438 -23.016 1 98.44 286 THR B N 1
ATOM 5389 C CA . THR B 1 286 ? 23.828 -22.109 -23.594 1 98.44 286 THR B CA 1
ATOM 5390 C C . THR B 1 286 ? 23.797 -22.172 -25.109 1 98.44 286 THR B C 1
ATOM 5392 O O . THR B 1 286 ? 24.234 -23.156 -25.719 1 98.44 286 THR B O 1
ATOM 5395 N N . PRO B 1 287 ? 23.219 -21.172 -25.672 1 98.5 287 PRO B N 1
ATOM 5396 C CA . PRO B 1 287 ? 23.172 -21.125 -27.141 1 98.5 287 PRO B CA 1
ATOM 5397 C C . PRO B 1 287 ? 24.547 -21.141 -27.781 1 98.5 287 PRO B C 1
ATOM 5399 O O . PRO B 1 287 ? 25.516 -20.656 -27.188 1 98.5 287 PRO B O 1
ATOM 5402 N N . VAL B 1 288 ? 24.547 -21.656 -29.031 1 98.44 288 VAL B N 1
ATOM 5403 C CA . VAL B 1 288 ? 25.781 -21.688 -29.797 1 98.44 288 VAL B CA 1
ATOM 5404 C C . VAL B 1 288 ? 25.688 -20.688 -30.953 1 98.44 288 VAL B C 1
ATOM 5406 O O . VAL B 1 288 ? 26.703 -20.406 -31.609 1 98.44 288 VAL B O 1
ATOM 5409 N N . ASP B 1 289 ? 24.484 -20.266 -31.219 1 98.38 289 ASP B N 1
ATOM 5410 C CA . ASP B 1 289 ? 24.25 -19.188 -32.188 1 98.38 289 ASP B CA 1
ATOM 5411 C C . ASP B 1 289 ? 23.016 -18.375 -31.812 1 98.38 289 ASP B C 1
ATOM 5413 O O . ASP B 1 289 ? 22.172 -18.828 -31.031 1 98.38 289 ASP B O 1
ATOM 5417 N N . PHE B 1 290 ? 22.969 -17.094 -32.406 1 98.44 290 PHE B N 1
ATOM 5418 C CA . PHE B 1 290 ? 21.859 -16.188 -32.125 1 98.44 290 PHE B CA 1
ATOM 5419 C C . PHE B 1 290 ? 21.344 -15.578 -33.438 1 98.44 290 PHE B C 1
ATOM 5421 O O . PHE B 1 290 ? 22.062 -15.5 -34.438 1 98.44 290 PHE B O 1
ATOM 5428 N N . LYS B 1 291 ? 20.094 -15.258 -33.375 1 98.31 291 LYS B N 1
ATOM 5429 C CA . LYS B 1 291 ? 19.578 -14.266 -34.312 1 98.31 291 LYS B CA 1
ATOM 5430 C C . LYS B 1 291 ? 19.766 -12.852 -33.75 1 98.31 291 LYS B C 1
ATOM 5432 O O . LYS B 1 291 ? 19.234 -12.516 -32.688 1 98.31 291 LYS B O 1
ATOM 5437 N N . VAL B 1 292 ? 20.469 -12.016 -34.5 1 97.81 292 VAL B N 1
ATOM 5438 C CA . VAL B 1 292 ? 20.828 -10.68 -34.062 1 97.81 292 VAL B CA 1
ATOM 5439 C C . VAL B 1 292 ? 20.25 -9.625 -35 1 97.81 292 VAL B C 1
ATOM 5441 O O . VAL B 1 292 ? 20.188 -9.828 -36.219 1 97.81 292 VAL B O 1
ATOM 5444 N N . GLU B 1 293 ? 19.734 -8.602 -34.406 1 97.62 293 GLU B N 1
ATOM 5445 C CA . GLU B 1 293 ? 19.266 -7.465 -35.219 1 97.62 293 GLU B CA 1
ATOM 5446 C C . GLU B 1 293 ? 20.344 -6.395 -35.312 1 97.62 293 GLU B C 1
ATOM 5448 O O . GLU B 1 293 ? 20.75 -5.805 -34.312 1 97.62 293 GLU B O 1
ATOM 5453 N N . ILE B 1 294 ? 20.828 -6.195 -36.5 1 94.81 294 ILE B N 1
ATOM 5454 C CA . ILE B 1 294 ? 21.828 -5.188 -36.812 1 94.81 294 ILE B CA 1
ATOM 5455 C C . ILE B 1 294 ? 21.266 -4.156 -37.781 1 94.81 294 ILE B C 1
ATOM 5457 O O . ILE B 1 294 ? 21.031 -4.453 -38.938 1 94.81 294 ILE B O 1
ATOM 5461 N N . ASP B 1 295 ? 21.031 -3 -37.312 1 92.69 295 ASP B N 1
ATOM 5462 C CA . ASP B 1 295 ? 20.516 -1.898 -38.125 1 92.69 295 ASP B CA 1
ATOM 5463 C C . ASP B 1 295 ? 19.234 -2.314 -38.844 1 92.69 295 ASP B C 1
ATOM 5465 O O . ASP B 1 295 ? 19.109 -2.086 -40.062 1 92.69 295 ASP B O 1
ATOM 5469 N N . GLY B 1 296 ? 18.469 -3.066 -38.281 1 92.81 296 GLY B N 1
ATOM 5470 C CA . GLY B 1 296 ? 17.172 -3.439 -38.812 1 92.81 296 GLY B CA 1
ATOM 5471 C C . GLY B 1 296 ? 17.188 -4.766 -39.531 1 92.81 296 GLY B C 1
ATOM 5472 O O . GLY B 1 296 ? 16.125 -5.32 -39.844 1 92.81 296 GLY B O 1
ATOM 5473 N N . GLU B 1 297 ? 18.359 -5.273 -39.812 1 95.5 297 GLU B N 1
ATOM 5474 C CA . GLU B 1 297 ? 18.484 -6.547 -40.5 1 95.5 297 GLU B CA 1
ATOM 5475 C C . GLU B 1 297 ? 18.766 -7.691 -39.531 1 95.5 297 GLU B C 1
ATOM 5477 O O . GLU B 1 297 ? 19.344 -7.48 -38.469 1 95.5 297 GLU B O 1
ATOM 5482 N N . VAL B 1 298 ? 18.312 -8.859 -39.969 1 97.44 298 VAL B N 1
ATOM 5483 C CA . VAL B 1 298 ? 18.484 -10.039 -39.094 1 97.44 298 VAL B CA 1
ATOM 5484 C C . VAL B 1 298 ? 19.672 -10.867 -39.625 1 97.44 298 VAL B C 1
ATOM 5486 O O . VAL B 1 298 ? 19.734 -11.203 -40.812 1 97.44 298 VAL B O 1
ATOM 5489 N N . GLU B 1 299 ? 20.562 -11.203 -38.75 1 96.62 299 GLU B N 1
ATOM 5490 C CA . GLU B 1 299 ? 21.703 -12.055 -39.062 1 96.62 299 GLU B CA 1
ATOM 5491 C C . GLU B 1 299 ? 21.875 -13.156 -38.031 1 96.62 299 GLU B C 1
ATOM 5493 O O . GLU B 1 299 ? 21.562 -12.953 -36.844 1 96.62 299 GLU B O 1
ATOM 5498 N N . THR B 1 300 ? 22.266 -14.266 -38.531 1 97.56 300 THR B N 1
ATOM 5499 C CA . THR B 1 300 ? 22.656 -15.336 -37.594 1 97.56 300 THR B CA 1
ATOM 5500 C C . THR B 1 300 ? 24.141 -15.227 -37.25 1 97.56 300 THR B C 1
ATOM 5502 O O . THR B 1 300 ? 24.984 -15.164 -38.125 1 97.56 300 THR B O 1
ATOM 5505 N N . VAL B 1 301 ? 24.391 -15.195 -35.969 1 97.25 301 VAL B N 1
ATOM 5506 C CA . VAL B 1 301 ? 25.766 -15.031 -35.531 1 97.25 301 VAL B CA 1
ATOM 5507 C C . VAL B 1 301 ? 26.141 -16.156 -34.562 1 97.25 301 VAL B C 1
ATOM 5509 O O . VAL B 1 301 ? 25.359 -16.484 -33.656 1 97.25 301 VAL B O 1
ATOM 5512 N N . ASN B 1 302 ? 27.266 -16.75 -34.75 1 97.06 302 ASN B N 1
ATOM 5513 C CA . ASN B 1 302 ? 27.734 -17.797 -33.875 1 97.06 302 ASN B CA 1
ATOM 5514 C C . ASN B 1 302 ? 28.328 -17.219 -32.594 1 97.06 302 ASN B C 1
ATOM 5516 O O . ASN B 1 302 ? 28.953 -16.156 -32.625 1 97.06 302 ASN B O 1
ATOM 5520 N N . VAL B 1 303 ? 28.078 -17.953 -31.5 1 96.62 303 VAL B N 1
ATOM 5521 C CA . VAL B 1 303 ? 28.719 -17.562 -30.25 1 96.62 303 VAL B CA 1
ATOM 5522 C C . VAL B 1 303 ? 30.234 -17.625 -30.406 1 96.62 303 VAL B C 1
ATOM 5524 O O . VAL B 1 303 ? 30.766 -18.609 -30.906 1 96.62 303 VAL B O 1
ATOM 5527 N N . GLY B 1 304 ? 30.922 -16.656 -29.984 1 91.88 304 GLY B N 1
ATOM 5528 C CA . GLY B 1 304 ? 32.344 -16.547 -30.172 1 91.88 304 GLY B CA 1
ATOM 5529 C C . GLY B 1 304 ? 32.75 -15.508 -31.203 1 91.88 304 GLY B C 1
ATOM 5530 O O . GLY B 1 304 ? 33.875 -15.039 -31.234 1 91.88 304 GLY B O 1
ATOM 5531 N N . GLU B 1 305 ? 31.812 -15.234 -32.062 1 92.94 305 GLU B N 1
ATOM 5532 C CA . GLU B 1 305 ? 32 -14.156 -33.031 1 92.94 305 GLU B CA 1
ATOM 5533 C C . GLU B 1 305 ? 31.547 -12.82 -32.438 1 92.94 305 GLU B C 1
ATOM 5535 O O . GLU B 1 305 ? 30.75 -12.781 -31.5 1 92.94 305 GLU B O 1
ATOM 5540 N N . PRO B 1 306 ? 32.094 -11.773 -33.031 1 88.75 306 PRO B N 1
ATOM 5541 C CA . PRO B 1 306 ? 31.656 -10.453 -32.562 1 88.75 306 PRO B CA 1
ATOM 5542 C C . PRO B 1 306 ? 30.156 -10.203 -32.781 1 88.75 306 PRO B C 1
ATOM 5544 O O . PRO B 1 306 ? 29.688 -10.328 -33.906 1 88.75 306 PRO B O 1
ATOM 5547 N N . ILE B 1 307 ? 29.531 -9.812 -31.734 1 91.06 307 ILE B N 1
ATOM 5548 C CA . ILE B 1 307 ? 28.094 -9.531 -31.844 1 91.06 307 ILE B CA 1
ATOM 5549 C C . ILE B 1 307 ? 27.875 -8.023 -31.891 1 91.06 307 ILE B C 1
ATOM 5551 O O . ILE B 1 307 ? 28.016 -7.34 -30.859 1 91.06 307 ILE B O 1
ATOM 5555 N N . ARG B 1 308 ? 27.547 -7.23 -33 1 88.75 308 ARG B N 1
ATOM 5556 C CA . ARG B 1 308 ? 27.438 -5.785 -33.156 1 88.75 308 ARG B CA 1
ATOM 5557 C C . ARG B 1 308 ? 26 -5.324 -33.031 1 88.75 308 ARG B C 1
ATOM 5559 O O . ARG B 1 308 ? 25.734 -4.129 -32.875 1 88.75 308 ARG B O 1
ATOM 5566 N N . GLY B 1 309 ? 25.125 -6.172 -32.781 1 95.56 309 GLY B N 1
ATOM 5567 C CA . GLY B 1 309 ? 23.703 -5.867 -32.719 1 95.56 309 GLY B CA 1
ATOM 5568 C C . GLY B 1 309 ? 23.047 -6.406 -31.453 1 95.56 309 GLY B C 1
ATOM 5569 O O . GLY B 1 309 ? 23.719 -6.582 -30.422 1 95.56 309 GLY B O 1
ATOM 5570 N N . TYR B 1 310 ? 21.703 -6.332 -31.562 1 97.75 310 TYR B N 1
ATOM 5571 C CA . TYR B 1 310 ? 20.938 -6.824 -30.422 1 97.75 310 TYR B CA 1
ATOM 5572 C C . TYR B 1 310 ? 20.594 -8.297 -30.594 1 97.75 310 TYR B C 1
ATOM 5574 O O . TYR B 1 310 ? 20.062 -8.695 -31.625 1 97.75 310 TYR B O 1
ATOM 5582 N N . ILE B 1 311 ? 21 -9.102 -29.656 1 97.75 311 ILE B N 1
ATOM 5583 C CA . ILE B 1 311 ? 20.547 -10.484 -29.625 1 97.75 311 ILE B CA 1
ATOM 5584 C C . ILE B 1 311 ? 19.031 -10.539 -29.422 1 97.75 311 ILE B C 1
ATOM 5586 O O . ILE B 1 311 ? 18.516 -10.031 -28.438 1 97.75 311 ILE B O 1
ATOM 5590 N N . ARG B 1 312 ? 18.344 -11.203 -30.359 1 98 312 ARG B N 1
ATOM 5591 C CA . ARG B 1 312 ? 16.891 -11.109 -30.328 1 98 312 ARG B CA 1
ATOM 5592 C C . ARG B 1 312 ? 16.25 -12.5 -30.25 1 98 312 ARG B C 1
ATOM 5594 O O . ARG B 1 312 ? 15.078 -12.633 -29.922 1 98 312 ARG B O 1
ATOM 5601 N N . ASP B 1 313 ? 16.969 -13.523 -30.578 1 98.44 313 ASP B N 1
ATOM 5602 C CA . ASP B 1 313 ? 16.484 -14.906 -30.516 1 98.44 313 ASP B CA 1
ATOM 5603 C C . ASP B 1 313 ? 17.656 -15.891 -30.594 1 98.44 313 ASP B C 1
ATOM 5605 O O . ASP B 1 313 ? 18.797 -15.492 -30.828 1 98.44 313 ASP B O 1
ATOM 5609 N N . ILE B 1 314 ? 17.375 -17.156 -30.297 1 98.69 314 ILE B N 1
ATOM 5610 C CA . ILE B 1 314 ? 18.391 -18.188 -30.516 1 98.69 314 ILE B CA 1
ATOM 5611 C C . ILE B 1 314 ? 18.469 -18.547 -32 1 98.69 314 ILE B C 1
ATOM 5613 O O . ILE B 1 314 ? 17.516 -18.344 -32.75 1 98.69 314 ILE B O 1
ATOM 5617 N N . GLY B 1 315 ? 19.609 -19.047 -32.406 1 98.44 315 GLY B N 1
ATOM 5618 C CA . GLY B 1 315 ? 19.828 -19.406 -33.781 1 98.44 315 GLY B CA 1
ATOM 5619 C C . GLY B 1 315 ? 19.406 -20.844 -34.094 1 98.44 315 GLY B C 1
ATOM 5620 O O . GLY B 1 315 ? 19.062 -21.594 -33.188 1 98.44 315 GLY B O 1
ATOM 5621 N N . PRO B 1 316 ? 19.484 -21.172 -35.406 1 98.31 316 PRO B N 1
ATOM 5622 C CA . PRO B 1 316 ? 19.031 -22.484 -35.844 1 98.31 316 PRO B CA 1
ATOM 5623 C C . PRO B 1 316 ? 19.875 -23.625 -35.281 1 98.31 316 PRO B C 1
ATOM 5625 O O . PRO B 1 316 ? 19.359 -24.703 -35 1 98.31 316 PRO B O 1
ATOM 5628 N N . GLU B 1 317 ? 21.156 -23.422 -35.125 1 98.44 317 GLU B N 1
ATOM 5629 C CA . GLU B 1 317 ? 22.016 -24.469 -34.562 1 98.44 317 GLU B CA 1
ATOM 5630 C C . GLU B 1 317 ? 21.672 -24.719 -33.094 1 98.44 317 GLU B C 1
ATOM 5632 O O . GLU B 1 317 ? 21.75 -25.859 -32.625 1 98.44 317 GLU B O 1
ATOM 5637 N N . THR B 1 318 ? 21.406 -23.672 -32.406 1 98.75 318 THR B N 1
ATOM 5638 C CA . THR B 1 318 ? 20.984 -23.812 -31.016 1 98.75 318 THR B CA 1
ATOM 5639 C C . THR B 1 318 ? 19.688 -24.594 -30.922 1 98.75 318 THR B C 1
ATOM 5641 O O . THR B 1 318 ? 19.531 -25.453 -30.047 1 98.75 318 THR B O 1
ATOM 5644 N N . VAL B 1 319 ? 18.75 -24.344 -31.828 1 98.75 319 VAL B N 1
ATOM 5645 C CA . VAL B 1 319 ? 17.484 -25.062 -31.844 1 98.75 319 VAL B CA 1
ATOM 5646 C C . VAL B 1 319 ? 17.734 -26.547 -31.984 1 98.75 319 VAL B C 1
ATOM 5648 O O . VAL B 1 319 ? 17.156 -27.359 -31.25 1 98.75 319 VAL B O 1
ATOM 5651 N N . LYS B 1 320 ? 18.562 -26.859 -32.875 1 98.44 320 LYS B N 1
ATOM 5652 C CA . LYS B 1 320 ? 18.891 -28.266 -33.094 1 98.44 320 LYS B CA 1
ATOM 5653 C C . LYS B 1 320 ? 19.531 -28.875 -31.859 1 98.44 320 LYS B C 1
ATOM 5655 O O . LYS B 1 320 ? 19.172 -29.984 -31.453 1 98.44 320 LYS B O 1
ATOM 5660 N N . LEU B 1 321 ? 20.438 -28.188 -31.344 1 98.56 321 LEU B N 1
ATOM 5661 C CA . LEU B 1 321 ? 21.125 -28.656 -30.141 1 98.56 321 LEU B CA 1
ATOM 5662 C C . LEU B 1 321 ? 20.141 -28.891 -29.016 1 98.56 321 LEU B C 1
ATOM 5664 O O . LEU B 1 321 ? 20.203 -29.906 -28.312 1 98.56 321 LEU B O 1
ATOM 5668 N N . TYR B 1 322 ? 19.281 -27.953 -28.781 1 98.81 322 TYR B N 1
ATOM 5669 C CA . TYR B 1 322 ? 18.312 -28.031 -27.703 1 98.81 322 TYR B CA 1
ATOM 5670 C C . TYR B 1 322 ? 17.328 -29.188 -27.922 1 98.81 322 TYR B C 1
ATOM 5672 O O . TYR B 1 322 ? 16.969 -29.891 -26.984 1 98.81 322 TYR B O 1
ATOM 5680 N N . GLN B 1 323 ? 16.922 -29.391 -29.156 1 98.44 323 GLN B N 1
ATOM 5681 C CA . GLN B 1 323 ? 16.062 -30.516 -29.484 1 98.44 323 GLN B CA 1
ATOM 5682 C C . GLN B 1 323 ? 16.75 -31.844 -29.141 1 98.44 323 GLN B C 1
ATOM 5684 O O . GLN B 1 323 ? 16.109 -32.75 -28.625 1 98.44 323 GLN B O 1
ATOM 5689 N N . GLU B 1 324 ? 17.984 -31.891 -29.422 1 98.19 324 GLU B N 1
ATOM 5690 C CA . GLU B 1 324 ? 18.766 -33.062 -29.078 1 98.19 324 GLU B CA 1
ATOM 5691 C C . GLU B 1 324 ? 18.766 -33.312 -27.578 1 98.19 324 GLU B C 1
ATOM 5693 O O . GLU B 1 324 ? 18.641 -34.469 -27.141 1 98.19 324 GLU B O 1
ATOM 5698 N N . ARG B 1 325 ? 18.938 -32.312 -26.844 1 97.56 325 ARG B N 1
ATOM 5699 C CA . ARG B 1 325 ? 19 -32.406 -25.391 1 97.56 325 ARG B CA 1
ATOM 5700 C C . ARG B 1 325 ? 17.625 -32.75 -24.812 1 97.56 325 ARG B C 1
ATOM 5702 O O . ARG B 1 325 ? 17.531 -33.344 -23.734 1 97.56 325 ARG B O 1
ATOM 5709 N N . MET B 1 326 ? 16.578 -32.438 -25.547 1 98.25 326 MET B N 1
ATOM 5710 C CA . MET B 1 326 ? 15.219 -32.688 -25.094 1 98.25 326 MET B CA 1
ATOM 5711 C C . MET B 1 326 ? 14.797 -34.125 -25.422 1 98.25 326 MET B C 1
ATOM 5713 O O . MET B 1 326 ? 13.805 -34.625 -24.891 1 98.25 326 MET B O 1
ATOM 5717 N N . GLU B 1 327 ? 15.586 -34.688 -26.328 1 97.19 327 GLU B N 1
ATOM 5718 C CA . GLU B 1 327 ? 15.242 -36.031 -26.766 1 97.19 327 GLU B CA 1
ATOM 5719 C C . GLU B 1 327 ? 15.25 -37 -25.594 1 97.19 327 GLU B C 1
ATOM 5721 O O . GLU B 1 327 ? 16.219 -37.062 -24.812 1 97.19 327 GLU B O 1
ATOM 5726 N N . GLY B 1 328 ? 14.148 -37.781 -25.453 1 96.19 328 GLY B N 1
ATOM 5727 C CA . GLY B 1 328 ? 14.062 -38.812 -24.438 1 96.19 328 GLY B CA 1
ATOM 5728 C C . GLY B 1 328 ? 13.617 -38.281 -23.078 1 96.19 328 GLY B C 1
ATOM 5729 O O . GLY B 1 328 ? 13.422 -39.062 -22.141 1 96.19 328 GLY B O 1
ATOM 5730 N N . ALA B 1 329 ? 13.484 -37 -22.953 1 97.81 329 ALA B N 1
ATOM 5731 C CA . ALA B 1 329 ? 13.016 -36.438 -21.703 1 97.81 329 ALA B CA 1
ATOM 5732 C C . ALA B 1 329 ? 11.641 -36.969 -21.328 1 97.81 329 ALA B C 1
ATOM 5734 O O . ALA B 1 329 ? 10.805 -37.219 -22.188 1 97.81 329 ALA B O 1
ATOM 5735 N N . LYS B 1 330 ? 11.438 -37.219 -20.047 1 97.81 330 LYS B N 1
ATOM 5736 C CA . LYS B 1 330 ? 10.125 -37.625 -19.547 1 97.81 330 LYS B CA 1
ATOM 5737 C C . LYS B 1 330 ? 9.297 -36.406 -19.141 1 97.81 330 LYS B C 1
ATOM 5739 O O . LYS B 1 330 ? 8.07 -36.438 -19.203 1 97.81 330 LYS B O 1
ATOM 5744 N N . LEU B 1 331 ? 10.016 -35.375 -18.75 1 98.19 331 LEU B N 1
ATOM 5745 C CA . LEU B 1 331 ? 9.391 -34.125 -18.391 1 98.19 331 LEU B CA 1
ATOM 5746 C C . LEU B 1 331 ? 10.148 -32.938 -19.016 1 98.19 331 LEU B C 1
ATOM 5748 O O . LEU B 1 331 ? 11.375 -32.875 -18.953 1 98.19 331 LEU B O 1
ATOM 5752 N N . ILE B 1 332 ? 9.383 -32.031 -19.625 1 98.44 332 ILE B N 1
ATOM 5753 C CA . ILE B 1 332 ? 9.93 -30.797 -20.141 1 98.44 332 ILE B CA 1
ATOM 5754 C C . ILE B 1 332 ? 9.172 -29.609 -19.547 1 98.44 332 ILE B C 1
ATOM 5756 O O . ILE B 1 332 ? 7.938 -29.562 -19.609 1 98.44 332 ILE B O 1
ATOM 5760 N N . VAL B 1 333 ? 9.844 -28.734 -18.891 1 97.56 333 VAL B N 1
ATOM 5761 C CA . VAL B 1 333 ? 9.25 -27.516 -18.344 1 97.56 333 VAL B CA 1
ATOM 5762 C C . VAL B 1 333 ? 9.789 -26.312 -19.125 1 97.56 333 VAL B C 1
ATOM 5764 O O . VAL B 1 333 ? 11 -26.109 -19.219 1 97.56 333 VAL B O 1
ATOM 5767 N N . MET B 1 334 ? 8.922 -25.562 -19.656 1 97.25 334 MET B N 1
ATOM 5768 C CA . MET B 1 334 ? 9.336 -24.406 -20.438 1 97.25 334 MET B CA 1
ATOM 5769 C C . MET B 1 334 ? 8.773 -23.125 -19.828 1 97.25 334 MET B C 1
ATOM 5771 O O . MET B 1 334 ? 7.582 -23.031 -19.547 1 97.25 334 MET B O 1
ATOM 5775 N N . ARG B 1 335 ? 9.633 -22.172 -19.641 1 95.12 335 ARG B N 1
ATOM 5776 C CA . ARG B 1 335 ? 9.234 -20.859 -19.109 1 95.12 335 ARG B CA 1
ATOM 5777 C C . ARG B 1 335 ? 10.031 -19.75 -19.766 1 95.12 335 ARG B C 1
ATOM 5779 O O . ARG B 1 335 ? 11.258 -19.766 -19.766 1 95.12 335 ARG B O 1
ATOM 5786 N N . GLY B 1 336 ? 9.289 -18.781 -20.266 1 93.94 336 GLY B N 1
ATOM 5787 C CA . GLY B 1 336 ? 9.93 -17.672 -20.938 1 93.94 336 GLY B CA 1
ATOM 5788 C C . GLY B 1 336 ? 10.328 -17.984 -22.375 1 93.94 336 GLY B C 1
ATOM 5789 O O . GLY B 1 336 ? 10.891 -19.031 -22.641 1 93.94 336 GLY B O 1
ATOM 5790 N N . PRO B 1 337 ? 10.062 -17.031 -23.219 1 96.62 337 PRO B N 1
ATOM 5791 C CA . PRO B 1 337 ? 10.406 -17.281 -24.625 1 96.62 337 PRO B CA 1
ATOM 5792 C C . PRO B 1 337 ? 11.906 -17.203 -24.891 1 96.62 337 PRO B C 1
ATOM 5794 O O . PRO B 1 337 ? 12.656 -16.656 -24.062 1 96.62 337 PRO B O 1
ATOM 5797 N N . MET B 1 338 ? 12.305 -17.75 -26.016 1 97.94 338 MET B N 1
ATOM 5798 C CA . MET B 1 338 ? 13.703 -17.75 -26.438 1 97.94 338 MET B CA 1
ATOM 5799 C C . MET B 1 338 ? 14.07 -16.422 -27.109 1 97.94 338 MET B C 1
ATOM 5801 O O . MET B 1 338 ? 15.227 -16.016 -27.094 1 97.94 338 MET B O 1
ATOM 5805 N N . GLY B 1 339 ? 13.086 -15.836 -27.688 1 96.75 339 GLY B N 1
ATOM 5806 C CA . GLY B 1 339 ? 13.297 -14.594 -28.422 1 96.75 339 GLY B CA 1
ATOM 5807 C C . GLY B 1 339 ? 12.227 -13.555 -28.141 1 96.75 339 GLY B C 1
ATOM 5808 O O . GLY B 1 339 ? 11.375 -13.742 -27.281 1 96.75 339 GLY B O 1
ATOM 5809 N N . VAL B 1 340 ? 12.344 -12.344 -28.859 1 96.12 340 VAL B N 1
ATOM 5810 C CA . VAL B 1 340 ? 11.406 -11.227 -28.719 1 96.12 340 VAL B CA 1
ATOM 5811 C C . VAL B 1 340 ? 10.117 -11.531 -29.484 1 96.12 340 VAL B C 1
ATOM 5813 O O . VAL B 1 340 ? 10.023 -11.289 -30.688 1 96.12 340 VAL B O 1
ATOM 5816 N N . MET B 1 341 ? 9.055 -11.875 -28.781 1 94.94 341 MET B N 1
ATOM 5817 C CA . MET B 1 341 ? 7.832 -12.43 -29.359 1 94.94 341 MET B CA 1
ATOM 5818 C C . MET B 1 341 ? 7.02 -11.336 -30.062 1 94.94 341 MET B C 1
ATOM 5820 O O . MET B 1 341 ? 6.199 -11.633 -30.922 1 94.94 341 MET B O 1
ATOM 5824 N N . GLU B 1 342 ? 7.223 -10.125 -29.609 1 93.31 342 GLU B N 1
ATOM 5825 C CA . GLU B 1 342 ? 6.496 -9.008 -30.203 1 93.31 342 GLU B CA 1
ATOM 5826 C C . GLU B 1 342 ? 6.914 -8.781 -31.656 1 93.31 342 GLU B C 1
ATOM 5828 O O . GLU B 1 342 ? 6.195 -8.141 -32.438 1 93.31 342 GLU B O 1
ATOM 5833 N N . ASP B 1 343 ? 8.062 -9.219 -32.031 1 95.38 343 ASP B N 1
ATOM 5834 C CA . ASP B 1 343 ? 8.594 -9.125 -33.406 1 95.38 343 ASP B CA 1
ATOM 5835 C C . ASP B 1 343 ? 8.609 -10.484 -34.062 1 95.38 343 ASP B C 1
ATOM 5837 O O . ASP B 1 343 ? 9.391 -11.367 -33.688 1 95.38 343 ASP B O 1
ATOM 5841 N N . GLU B 1 344 ? 7.836 -10.602 -35.094 1 94.75 344 GLU B N 1
ATOM 5842 C CA . GLU B 1 344 ? 7.652 -11.883 -35.781 1 94.75 344 GLU B CA 1
ATOM 5843 C C . GLU B 1 344 ? 8.984 -12.445 -36.25 1 94.75 344 GLU B C 1
ATOM 5845 O O . GLU B 1 344 ? 9.148 -13.664 -36.375 1 94.75 344 GLU B O 1
ATOM 5850 N N . ARG B 1 345 ? 9.953 -11.547 -36.594 1 95.31 345 ARG B N 1
ATOM 5851 C CA . ARG B 1 345 ? 11.25 -11.961 -37.094 1 95.31 345 ARG B CA 1
ATOM 5852 C C . ARG B 1 345 ? 12.016 -12.797 -36.062 1 95.31 345 ARG B C 1
ATOM 5854 O O . ARG B 1 345 ? 12.953 -13.508 -36.406 1 95.31 345 ARG B O 1
ATOM 5861 N N . PHE B 1 346 ? 11.547 -12.812 -34.75 1 98.12 346 PHE B N 1
ATOM 5862 C CA . PHE B 1 346 ? 12.336 -13.398 -33.688 1 98.12 346 PHE B CA 1
ATOM 5863 C C . PHE B 1 346 ? 11.5 -14.375 -32.875 1 98.12 346 PHE B C 1
ATOM 5865 O O . PHE B 1 346 ? 11.688 -14.484 -31.656 1 98.12 346 PHE B O 1
ATOM 5872 N N . ARG B 1 347 ? 10.562 -15.117 -33.531 1 97.38 347 ARG B N 1
ATOM 5873 C CA . ARG B 1 347 ? 9.664 -16.031 -32.875 1 97.38 347 ARG B CA 1
ATOM 5874 C C . ARG B 1 347 ? 10.07 -17.484 -33.094 1 97.38 347 ARG B C 1
ATOM 5876 O O . ARG B 1 347 ? 9.617 -18.391 -32.406 1 97.38 347 ARG B O 1
ATOM 5883 N N . ALA B 1 348 ? 10.922 -17.719 -34.062 1 97.12 348 ALA B N 1
ATOM 5884 C CA . ALA B 1 348 ? 11.203 -19.062 -34.562 1 97.12 348 ALA B CA 1
ATOM 5885 C C . ALA B 1 348 ? 11.789 -19.938 -33.469 1 97.12 348 ALA B C 1
ATOM 5887 O O . ALA B 1 348 ? 11.414 -21.109 -33.312 1 97.12 348 ALA B O 1
ATOM 5888 N N . GLY B 1 349 ? 12.758 -19.469 -32.781 1 98 349 GLY B N 1
ATOM 5889 C CA . GLY B 1 349 ? 13.367 -20.25 -31.703 1 98 349 GLY B CA 1
ATOM 5890 C C . GLY B 1 349 ? 12.367 -20.766 -30.688 1 98 349 GLY B C 1
ATOM 5891 O O . GLY B 1 349 ? 12.367 -21.953 -30.359 1 98 349 GLY B O 1
ATOM 5892 N N . THR B 1 350 ? 11.477 -19.891 -30.234 1 98.12 350 THR B N 1
ATOM 5893 C CA . THR B 1 350 ? 10.445 -20.25 -29.266 1 98.12 350 THR B CA 1
ATOM 5894 C C . THR B 1 350 ? 9.461 -21.25 -29.875 1 98.12 350 THR B C 1
ATOM 5896 O O . THR B 1 350 ? 9.172 -22.281 -29.266 1 98.12 350 THR B O 1
ATOM 5899 N N . GLU B 1 351 ? 8.953 -21.016 -31.062 1 97.81 351 GLU B N 1
ATOM 5900 C CA . GLU B 1 351 ? 7.918 -21.812 -31.703 1 97.81 351 GLU B CA 1
ATOM 5901 C C . GLU B 1 351 ? 8.422 -23.219 -32 1 97.81 351 GLU B C 1
ATOM 5903 O O . GLU B 1 351 ? 7.711 -24.203 -31.766 1 97.81 351 GLU B O 1
ATOM 5908 N N . GLU B 1 352 ? 9.617 -23.344 -32.469 1 98 352 GLU B N 1
ATOM 5909 C CA . GLU B 1 352 ? 10.18 -24.641 -32.844 1 98 352 GLU B CA 1
ATOM 5910 C C . GLU B 1 352 ? 10.398 -25.516 -31.594 1 98 352 GLU B C 1
ATOM 5912 O O . GLU B 1 352 ? 10.125 -26.719 -31.625 1 98 352 GLU B O 1
ATOM 5917 N N . LEU B 1 353 ? 10.883 -24.922 -30.594 1 98.5 353 LEU B N 1
ATOM 5918 C CA . LEU B 1 353 ? 11.117 -25.703 -29.375 1 98.5 353 LEU B CA 1
ATOM 5919 C C . LEU B 1 353 ? 9.797 -26.109 -28.734 1 98.5 353 LEU B C 1
ATOM 5921 O O . LEU B 1 353 ? 9.688 -27.203 -28.172 1 98.5 353 LEU B O 1
ATOM 5925 N N . VAL B 1 354 ? 8.797 -25.234 -28.703 1 98.19 354 VAL B N 1
ATOM 5926 C CA . VAL B 1 354 ? 7.48 -25.578 -28.172 1 98.19 354 VAL B CA 1
ATOM 5927 C C . VAL B 1 354 ? 6.879 -26.734 -28.969 1 98.19 354 VAL B C 1
ATOM 5929 O O . VAL B 1 354 ? 6.359 -27.688 -28.391 1 98.19 354 VAL B O 1
ATOM 5932 N N . GLU B 1 355 ? 6.984 -26.594 -30.266 1 97.81 355 GLU B N 1
ATOM 5933 C CA . GLU B 1 355 ? 6.469 -27.656 -31.125 1 97.81 355 GLU B CA 1
ATOM 5934 C C . GLU B 1 355 ? 7.172 -28.984 -30.859 1 97.81 355 GLU B C 1
ATOM 5936 O O . GLU B 1 355 ? 6.52 -30.016 -30.734 1 97.81 355 GLU B O 1
ATOM 5941 N N . TYR B 1 356 ? 8.453 -28.906 -30.812 1 97.94 356 TYR B N 1
ATOM 5942 C CA . TYR B 1 356 ? 9.211 -30.109 -30.531 1 97.94 356 TYR B CA 1
ATOM 5943 C C . TYR B 1 356 ? 8.812 -30.719 -29.188 1 97.94 356 TYR B C 1
ATOM 5945 O O . TYR B 1 356 ? 8.609 -31.922 -29.078 1 97.94 356 TYR B O 1
ATOM 5953 N N . ALA B 1 357 ? 8.758 -29.938 -28.156 1 98.25 357 ALA B N 1
ATOM 5954 C CA . ALA B 1 357 ? 8.406 -30.406 -26.812 1 98.25 357 ALA B CA 1
ATOM 5955 C C . ALA B 1 357 ? 7.07 -31.141 -26.828 1 98.25 357 ALA B C 1
ATOM 5957 O O . ALA B 1 357 ? 6.949 -32.219 -26.266 1 98.25 357 ALA B O 1
ATOM 5958 N N . LEU B 1 358 ? 6.105 -30.562 -27.516 1 97.5 358 LEU B N 1
ATOM 5959 C CA . LEU B 1 358 ? 4.754 -31.109 -27.547 1 97.5 358 LEU B CA 1
ATOM 5960 C C . LEU B 1 358 ? 4.711 -32.406 -28.344 1 97.5 358 LEU B C 1
ATOM 5962 O O . LEU B 1 358 ? 3.873 -33.281 -28.094 1 97.5 358 LEU B O 1
ATOM 5966 N N . LYS B 1 359 ? 5.691 -32.594 -29.25 1 95.5 359 LYS B N 1
ATOM 5967 C CA . LYS B 1 359 ? 5.711 -33.781 -30.094 1 95.5 359 LYS B CA 1
ATOM 5968 C C . LYS B 1 359 ? 6.648 -34.844 -29.547 1 95.5 359 LYS B C 1
ATOM 5970 O O . LYS B 1 359 ? 6.699 -35.969 -30.062 1 95.5 359 LYS B O 1
ATOM 5975 N N . SER B 1 360 ? 7.512 -34.656 -28.625 1 94.81 360 SER B N 1
ATOM 5976 C CA . SER B 1 360 ? 8.586 -35.5 -28.109 1 94.81 360 SER B CA 1
ATOM 5977 C C . SER B 1 360 ? 8.031 -36.656 -27.312 1 94.81 360 SER B C 1
ATOM 5979 O O . SER B 1 360 ? 8.758 -37.625 -27.047 1 94.81 360 SER B O 1
ATOM 5981 N N . GLY B 1 361 ? 6.848 -36.688 -26.797 1 92.56 361 GLY B N 1
ATOM 5982 C CA . GLY B 1 361 ? 6.27 -37.688 -25.938 1 92.56 361 GLY B CA 1
ATOM 5983 C C . GLY B 1 361 ? 6.402 -37.375 -24.469 1 92.56 361 GLY B C 1
ATOM 5984 O O . GLY B 1 361 ? 5.84 -38.062 -23.625 1 92.56 361 GLY B O 1
ATOM 5985 N N . ALA B 1 362 ? 7.176 -36.438 -24.172 1 96.81 362 ALA B N 1
ATOM 5986 C CA . ALA B 1 362 ? 7.336 -36.031 -22.781 1 96.81 362 ALA B CA 1
ATOM 5987 C C . ALA B 1 362 ? 6.066 -35.344 -22.266 1 96.81 362 ALA B C 1
ATOM 5989 O O . ALA B 1 362 ? 5.219 -34.906 -23.062 1 96.81 362 ALA B O 1
ATOM 5990 N N . TYR B 1 363 ? 5.895 -35.406 -20.938 1 97.19 363 TYR B N 1
ATOM 5991 C CA . TYR B 1 363 ? 4.949 -34.469 -20.328 1 97.19 363 TYR B CA 1
ATOM 5992 C C . TYR B 1 363 ? 5.512 -33.062 -20.312 1 97.19 363 TYR B C 1
ATOM 5994 O O . TYR B 1 363 ? 6.656 -32.844 -19.906 1 97.19 363 TYR B O 1
ATOM 6002 N N . VAL B 1 364 ? 4.75 -32.125 -20.781 1 98.06 364 VAL B N 1
ATOM 6003 C CA . VAL B 1 364 ? 5.293 -30.781 -20.953 1 98.06 364 VAL B CA 1
ATOM 6004 C C . VAL B 1 364 ? 4.508 -29.781 -20.109 1 98.06 364 VAL B C 1
ATOM 6006 O O . VAL B 1 364 ? 3.275 -29.781 -20.125 1 98.06 364 VAL B O 1
ATOM 6009 N N . ILE B 1 365 ? 5.215 -28.984 -19.375 1 96.75 365 ILE B N 1
ATOM 6010 C CA . ILE B 1 365 ? 4.617 -27.906 -18.578 1 96.75 365 ILE B CA 1
ATOM 6011 C C . ILE B 1 365 ? 5.043 -26.547 -19.156 1 96.75 365 ILE B C 1
ATOM 6013 O O . ILE B 1 365 ? 6.234 -26.297 -19.328 1 96.75 365 ILE B O 1
ATOM 6017 N N . PHE B 1 366 ? 4.074 -25.766 -19.422 1 96.19 366 PHE B N 1
ATOM 6018 C CA . PHE B 1 366 ? 4.348 -24.438 -19.938 1 96.19 366 PHE B CA 1
ATOM 6019 C C . PHE B 1 366 ? 4.008 -23.375 -18.891 1 96.19 366 PHE B C 1
ATOM 6021 O O . PHE B 1 366 ? 2.973 -23.453 -18.234 1 96.19 366 PHE B O 1
ATOM 6028 N N . GLY B 1 367 ? 4.914 -22.406 -18.781 1 92.62 367 GLY B N 1
ATOM 6029 C CA . GLY B 1 367 ? 4.652 -21.234 -17.953 1 92.62 367 GLY B CA 1
ATOM 6030 C C . GLY B 1 367 ? 4.848 -19.938 -18.703 1 92.62 367 GLY B C 1
ATOM 6031 O O . GLY B 1 367 ? 5.797 -19.781 -19.484 1 92.62 367 GLY B O 1
ATOM 6032 N N . GLY B 1 368 ? 3.912 -18.969 -18.438 1 86.81 368 GLY B N 1
ATOM 6033 C CA . GLY B 1 368 ? 4.012 -17.656 -19.078 1 86.81 368 GLY B CA 1
ATOM 6034 C C . GLY B 1 368 ? 3.041 -17.484 -20.234 1 86.81 368 GLY B C 1
ATOM 6035 O O . GLY B 1 368 ? 2.717 -18.453 -20.922 1 86.81 368 GLY B O 1
ATOM 6036 N N . GLY B 1 369 ? 2.652 -16.266 -20.484 1 85.31 369 GLY B N 1
ATOM 6037 C CA . GLY B 1 369 ? 1.633 -15.945 -21.469 1 85.31 369 GLY B CA 1
ATOM 6038 C C . GLY B 1 369 ? 2.078 -16.219 -22.891 1 85.31 369 GLY B C 1
ATOM 6039 O O . GLY B 1 369 ? 1.32 -16.781 -23.688 1 85.31 369 GLY B O 1
ATOM 6040 N N . HIS B 1 370 ? 3.297 -15.883 -23.172 1 87.88 370 HIS B N 1
ATOM 6041 C CA . HIS B 1 370 ? 3.793 -16.047 -24.531 1 87.88 370 HIS B CA 1
ATOM 6042 C C . HIS B 1 370 ? 3.867 -17.531 -24.906 1 87.88 370 HIS B C 1
ATOM 6044 O O . HIS B 1 370 ? 3.42 -17.922 -26 1 87.88 370 HIS B O 1
ATOM 6050 N N . LEU B 1 371 ? 4.469 -18.281 -24.062 1 93.5 371 LEU B N 1
ATOM 6051 C CA . LEU B 1 371 ? 4.578 -19.719 -24.344 1 93.5 371 LEU B CA 1
ATOM 6052 C C . LEU B 1 371 ? 3.199 -20.359 -24.422 1 93.5 371 LEU B C 1
ATOM 6054 O O . LEU B 1 371 ? 2.953 -21.219 -25.266 1 93.5 371 LEU B O 1
ATOM 6058 N N . ALA B 1 372 ? 2.328 -19.969 -23.531 1 91.31 372 ALA B N 1
ATOM 6059 C CA . ALA B 1 372 ? 0.971 -20.5 -23.516 1 91.31 372 ALA B CA 1
ATOM 6060 C C . ALA B 1 372 ? 0.279 -20.281 -24.844 1 91.31 372 ALA B C 1
ATOM 6062 O O . ALA B 1 372 ? -0.404 -21.172 -25.359 1 91.31 372 ALA B O 1
ATOM 6063 N N . SER B 1 373 ? 0.453 -19.141 -25.406 1 90.31 373 SER B N 1
ATOM 6064 C CA . SER B 1 373 ? -0.168 -18.812 -26.688 1 90.31 373 SER B CA 1
ATOM 6065 C C . SER B 1 373 ? 0.344 -19.703 -27.797 1 90.31 373 SER B C 1
ATOM 6067 O O . SER B 1 373 ? -0.444 -20.25 -28.578 1 90.31 373 SER B O 1
ATOM 6069 N N . VAL B 1 374 ? 1.636 -19.828 -27.859 1 94 374 VAL B N 1
ATOM 6070 C CA . VAL B 1 374 ? 2.242 -20.688 -28.859 1 94 374 VAL B CA 1
ATOM 6071 C C . VAL B 1 374 ? 1.789 -22.141 -28.656 1 94 374 VAL B C 1
ATOM 6073 O O . VAL B 1 374 ? 1.409 -22.812 -29.609 1 94 374 VAL B O 1
ATOM 6076 N N . ALA B 1 375 ? 1.825 -22.594 -27.438 1 95.88 375 ALA B N 1
ATOM 6077 C CA . ALA B 1 375 ? 1.45 -23.969 -27.109 1 95.88 375 ALA B CA 1
ATOM 6078 C C . ALA B 1 375 ? 0.019 -24.266 -27.547 1 95.88 375 ALA B C 1
ATOM 6080 O O . ALA B 1 375 ? -0.244 -25.297 -28.156 1 95.88 375 ALA B O 1
ATOM 6081 N N . ARG B 1 376 ? -0.895 -23.391 -27.297 1 93.25 376 ARG B N 1
ATOM 6082 C CA . ARG B 1 376 ? -2.297 -23.594 -27.641 1 93.25 376 ARG B CA 1
ATOM 6083 C C . ARG B 1 376 ? -2.475 -23.75 -29.141 1 93.25 376 ARG B C 1
ATOM 6085 O O . ARG B 1 376 ? -3.268 -24.594 -29.594 1 93.25 376 ARG B O 1
ATOM 6092 N N . ARG B 1 377 ? -1.787 -22.922 -29.828 1 93.75 377 ARG B N 1
ATOM 6093 C CA . ARG B 1 377 ? -1.852 -23.016 -31.281 1 93.75 377 ARG B CA 1
ATOM 6094 C C . ARG B 1 377 ? -1.383 -24.391 -31.766 1 93.75 377 ARG B C 1
ATOM 6096 O O . ARG B 1 377 ? -2.051 -25.016 -32.562 1 93.75 377 ARG B O 1
ATOM 6103 N N . VAL B 1 378 ? -0.276 -24.781 -31.234 1 94.81 378 VAL B N 1
ATOM 6104 C CA . VAL B 1 378 ? 0.308 -26.047 -31.641 1 94.81 378 VAL B CA 1
ATOM 6105 C C . VAL B 1 378 ? -0.604 -27.203 -31.219 1 94.81 378 VAL B C 1
ATOM 6107 O O . VAL B 1 378 ? -0.838 -28.141 -31.984 1 94.81 378 VAL B O 1
ATOM 6110 N N . ILE B 1 379 ? -1.086 -27.188 -30.047 1 94.81 379 ILE B N 1
ATOM 6111 C CA . ILE B 1 379 ? -1.963 -28.219 -29.5 1 94.81 379 ILE B CA 1
ATOM 6112 C C . ILE B 1 379 ? -3.188 -28.375 -30.406 1 94.81 379 ILE B C 1
ATOM 6114 O O . ILE B 1 379 ? -3.57 -29.5 -30.75 1 94.81 379 ILE B O 1
ATOM 6118 N N . ARG B 1 380 ? -3.777 -27.297 -30.812 1 94 380 ARG B N 1
ATOM 6119 C CA . ARG B 1 380 ? -4.965 -27.312 -31.656 1 94 380 ARG B CA 1
ATOM 6120 C C . ARG B 1 380 ? -4.645 -27.891 -33.031 1 94 380 ARG B C 1
ATOM 6122 O O . ARG B 1 380 ? -5.379 -28.734 -33.562 1 94 380 ARG B O 1
ATOM 6129 N N . SER B 1 381 ? -3.613 -27.453 -33.562 1 94.69 381 SER B N 1
ATOM 6130 C CA . SER B 1 381 ? -3.268 -27.844 -34.906 1 94.69 381 SER B CA 1
ATOM 6131 C C . SER B 1 381 ? -2.834 -29.297 -35 1 94.69 381 SER B C 1
ATOM 6133 O O . SER B 1 381 ? -3.121 -30 -35.969 1 94.69 381 SER B O 1
ATOM 6135 N N . GLU B 1 382 ? -2.184 -29.75 -33.938 1 93.69 382 GLU B N 1
ATOM 6136 C CA . GLU B 1 382 ? -1.601 -31.094 -33.969 1 93.69 382 GLU B CA 1
ATOM 6137 C C . GLU B 1 382 ? -2.457 -32.094 -33.188 1 93.69 382 GLU B C 1
ATOM 6139 O O . GLU B 1 382 ? -2.211 -33.281 -33.25 1 93.69 382 GLU B O 1
ATOM 6144 N N . GLY B 1 383 ? -3.383 -31.594 -32.5 1 93.75 383 GLY B N 1
ATOM 6145 C CA . GLY B 1 383 ? -4.258 -32.469 -31.734 1 93.75 383 GLY B CA 1
ATOM 6146 C C . GLY B 1 383 ? -3.545 -33.156 -30.594 1 93.75 383 GLY B C 1
ATOM 6147 O O . GLY B 1 383 ? -3.646 -34.375 -30.438 1 93.75 383 GLY B O 1
ATOM 6148 N N . ILE B 1 384 ? -2.779 -32.438 -29.875 1 94 384 ILE B N 1
ATOM 6149 C CA . ILE B 1 384 ? -2.033 -33 -28.75 1 94 384 ILE B CA 1
ATOM 6150 C C . ILE B 1 384 ? -2.992 -33.312 -27.609 1 94 384 ILE B C 1
ATOM 6152 O O . ILE B 1 384 ? -3.791 -32.469 -27.188 1 94 384 ILE B O 1
ATOM 6156 N N . PRO B 1 385 ? -2.902 -34.594 -27.141 1 93.75 385 PRO B N 1
ATOM 6157 C CA . PRO B 1 385 ? -3.805 -34.969 -26.047 1 93.75 385 PRO B CA 1
ATOM 6158 C C . PRO B 1 385 ? -3.553 -34.156 -24.766 1 93.75 385 PRO B C 1
ATOM 6160 O O . PRO B 1 385 ? -2.4 -33.875 -24.438 1 93.75 385 PRO B O 1
ATOM 6163 N N . ALA B 1 386 ? -4.59 -33.938 -24.047 1 91.69 386 ALA B N 1
ATOM 6164 C CA . ALA B 1 386 ? -4.547 -33.125 -22.828 1 91.69 386 ALA B CA 1
ATOM 6165 C C . ALA B 1 386 ? -3.676 -33.781 -21.766 1 91.69 386 ALA B C 1
ATOM 6167 O O . ALA B 1 386 ? -3.121 -33.094 -20.906 1 91.69 386 ALA B O 1
ATOM 6168 N N . ALA B 1 387 ? -3.514 -34.969 -21.797 1 93.12 387 ALA B N 1
ATOM 6169 C CA . ALA B 1 387 ? -2.77 -35.719 -20.781 1 93.12 387 ALA B CA 1
ATOM 6170 C C . ALA B 1 387 ? -1.268 -35.5 -20.922 1 93.12 387 ALA B C 1
ATOM 6172 O O . ALA B 1 387 ? -0.497 -35.781 -20.016 1 93.12 387 ALA B O 1
ATOM 6173 N N . ARG B 1 388 ? -0.871 -34.844 -21.969 1 95 388 ARG B N 1
ATOM 6174 C CA . ARG B 1 388 ? 0.554 -34.781 -22.281 1 95 388 ARG B CA 1
ATOM 6175 C C . ARG B 1 388 ? 1.117 -33.406 -21.984 1 95 388 ARG B C 1
ATOM 6177 O O . ARG B 1 388 ? 2.316 -33.156 -22.141 1 95 388 ARG B O 1
ATOM 6184 N N . TYR B 1 389 ? 0.274 -32.594 -21.578 1 96.56 389 TYR B N 1
ATOM 6185 C CA . TYR B 1 389 ? 0.777 -31.234 -21.344 1 96.56 389 TYR B CA 1
ATOM 6186 C C . TYR B 1 389 ? -0.019 -30.531 -20.25 1 96.56 389 TYR B C 1
ATOM 6188 O O . TYR B 1 389 ? -1.081 -31.016 -19.844 1 96.56 389 TYR B O 1
ATOM 6196 N N . HIS B 1 390 ? 0.586 -29.547 -19.688 1 95.94 390 HIS B N 1
ATOM 6197 C CA . HIS B 1 390 ? -0.056 -28.641 -18.75 1 95.94 390 HIS B CA 1
ATOM 6198 C C . HIS B 1 390 ? 0.346 -27.188 -19.031 1 95.94 390 HIS B C 1
ATOM 6200 O O . HIS B 1 390 ? 1.536 -26.875 -19.094 1 95.94 390 HIS B O 1
ATOM 6206 N N . ILE B 1 391 ? -0.617 -26.391 -19.266 1 94.12 391 ILE B N 1
ATOM 6207 C CA . ILE B 1 391 ? -0.378 -24.953 -19.391 1 94.12 391 ILE B CA 1
ATOM 6208 C C . ILE B 1 391 ? -0.738 -24.25 -18.078 1 94.12 391 ILE B C 1
ATOM 6210 O O . ILE B 1 391 ? -1.918 -24.109 -17.75 1 94.12 391 ILE B O 1
ATOM 6214 N N . SER B 1 392 ? 0.261 -23.781 -17.422 1 92.81 392 SER B N 1
ATOM 6215 C CA . SER B 1 392 ? 0.053 -23.203 -16.109 1 92.81 392 SER B CA 1
ATOM 6216 C C . SER B 1 392 ? -0.617 -21.828 -16.203 1 92.81 392 SER B C 1
ATOM 6218 O O . SER B 1 392 ? -0.26 -21.016 -17.062 1 92.81 392 SER B O 1
ATOM 6220 N N . SER B 1 393 ? -1.541 -21.594 -15.266 1 84.5 393 SER B N 1
ATOM 6221 C CA . SER B 1 393 ? -2.273 -20.328 -15.219 1 84.5 393 SER B CA 1
ATOM 6222 C C . SER B 1 393 ? -1.562 -19.312 -14.328 1 84.5 393 SER B C 1
ATOM 6224 O O . SER B 1 393 ? -1.963 -18.141 -14.273 1 84.5 393 SER B O 1
ATOM 6226 N N . GLY B 1 394 ? -0.604 -19.766 -13.641 1 85.81 394 GLY B N 1
ATOM 6227 C CA . GLY B 1 394 ? 0.018 -18.875 -12.664 1 85.81 394 GLY B CA 1
ATOM 6228 C C . GLY B 1 394 ? 1.472 -18.578 -12.969 1 85.81 394 GLY B C 1
ATOM 6229 O O . GLY B 1 394 ? 2.354 -19.391 -12.695 1 85.81 394 GLY B O 1
ATOM 6230 N N . GLY B 1 395 ? 1.745 -17.391 -13.469 1 81.5 395 GLY B N 1
ATOM 6231 C CA . GLY B 1 395 ? 3.125 -17.031 -13.75 1 81.5 395 GLY B CA 1
ATOM 6232 C C . GLY B 1 395 ? 3.973 -16.891 -12.5 1 81.5 395 GLY B C 1
ATOM 6233 O O . GLY B 1 395 ? 4.926 -17.641 -12.297 1 81.5 395 GLY B O 1
ATOM 6234 N N . GLY B 1 396 ? 3.486 -16.094 -11.531 1 83.75 396 GLY B N 1
ATOM 6235 C CA . GLY B 1 396 ? 4.215 -15.875 -10.297 1 83.75 396 GLY B CA 1
ATOM 6236 C C . GLY B 1 396 ? 4.277 -17.109 -9.414 1 83.75 396 GLY B C 1
ATOM 6237 O O . GLY B 1 396 ? 5.305 -17.391 -8.797 1 83.75 396 GLY B O 1
ATOM 6238 N N . ALA B 1 397 ? 3.266 -17.844 -9.445 1 91.25 397 ALA B N 1
ATOM 6239 C CA . ALA B 1 397 ? 3.201 -19.062 -8.641 1 91.25 397 ALA B CA 1
ATOM 6240 C C . ALA B 1 397 ? 4.18 -20.109 -9.156 1 91.25 397 ALA B C 1
ATOM 6242 O O . ALA B 1 397 ? 4.887 -20.75 -8.375 1 91.25 397 ALA B O 1
ATOM 6243 N N . LEU B 1 398 ? 4.195 -20.312 -10.422 1 89.88 398 LEU B N 1
ATOM 6244 C CA . LEU B 1 398 ? 5.137 -21.25 -11.023 1 89.88 398 LEU B CA 1
ATOM 6245 C C . LEU B 1 398 ? 6.574 -20.844 -10.719 1 89.88 398 LEU B C 1
ATOM 6247 O O . LEU B 1 398 ? 7.395 -21.688 -10.352 1 89.88 398 LEU B O 1
ATOM 6251 N N . LEU B 1 399 ? 6.848 -19.578 -10.852 1 87.38 399 LEU B N 1
ATOM 6252 C CA . LEU B 1 399 ? 8.18 -19.062 -10.562 1 87.38 399 LEU B CA 1
ATOM 6253 C C . LEU B 1 399 ? 8.594 -19.391 -9.133 1 87.38 399 LEU B C 1
ATOM 6255 O O . LEU B 1 399 ? 9.68 -19.922 -8.898 1 87.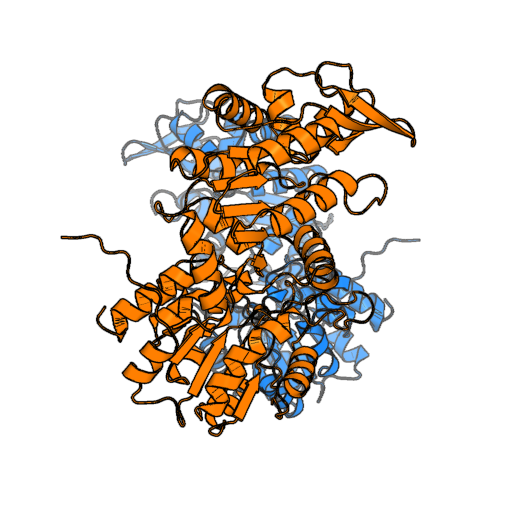38 399 LEU B O 1
ATOM 6259 N N . LEU B 1 400 ? 7.691 -19.062 -8.234 1 89.75 400 LEU B N 1
ATOM 6260 C CA . LEU B 1 400 ? 7.992 -19.312 -6.824 1 89.75 400 LEU B CA 1
ATOM 6261 C C . LEU B 1 400 ? 8.18 -20.797 -6.555 1 89.75 400 LEU B C 1
ATOM 6263 O O . LEU B 1 400 ? 9.117 -21.188 -5.855 1 89.75 400 LEU B O 1
ATOM 6267 N N . TYR B 1 401 ? 7.422 -21.609 -7.137 1 91.5 401 TYR B N 1
ATOM 6268 C CA . TYR B 1 401 ? 7.496 -23.062 -6.953 1 91.5 401 TYR B CA 1
ATOM 6269 C C . TYR B 1 401 ? 8.82 -23.609 -7.473 1 91.5 401 TYR B C 1
ATOM 6271 O O . TYR B 1 401 ? 9.477 -24.406 -6.793 1 91.5 401 TYR B O 1
ATOM 6279 N N . LEU B 1 402 ? 9.203 -23.141 -8.602 1 90.81 402 LEU B N 1
ATOM 6280 C CA . LEU B 1 402 ? 10.445 -23.594 -9.219 1 90.81 402 LEU B CA 1
ATOM 6281 C C . LEU B 1 402 ? 11.656 -23.141 -8.398 1 90.81 402 LEU B C 1
ATOM 6283 O O . LEU B 1 402 ? 12.695 -23.812 -8.414 1 90.81 402 LEU B O 1
ATOM 6287 N N . SER B 1 403 ? 11.484 -22.094 -7.699 1 89.44 403 SER B N 1
ATOM 6288 C CA . SER B 1 403 ? 12.578 -21.594 -6.867 1 89.44 403 SER B CA 1
ATOM 6289 C C . SER B 1 403 ? 12.695 -22.391 -5.574 1 89.44 403 SER B C 1
ATOM 6291 O O . SER B 1 403 ? 13.562 -22.109 -4.746 1 89.44 403 SER B O 1
ATOM 6293 N N . GLY B 1 404 ? 11.781 -23.344 -5.387 1 83.81 404 GLY B N 1
ATOM 6294 C CA . GLY B 1 404 ? 11.844 -24.219 -4.23 1 83.81 404 GLY B CA 1
ATOM 6295 C C . GLY B 1 404 ? 11.219 -23.609 -2.988 1 83.81 404 GLY B C 1
ATOM 6296 O O . GLY B 1 404 ? 11.32 -24.172 -1.896 1 83.81 404 GLY B O 1
ATOM 6297 N N . LYS B 1 405 ? 10.656 -22.5 -3.133 1 88.69 405 LYS B N 1
ATOM 6298 C CA . LYS B 1 405 ? 10 -21.859 -2.004 1 88.69 405 LYS B CA 1
ATOM 6299 C C . LYS B 1 405 ? 8.547 -22.312 -1.88 1 88.69 405 LYS B C 1
ATOM 6301 O O . LYS B 1 405 ? 7.898 -22.625 -2.883 1 88.69 405 LYS B O 1
ATOM 6306 N N . PRO B 1 406 ? 8.109 -22.422 -0.65 1 91.88 406 PRO B N 1
ATOM 6307 C CA . PRO B 1 406 ? 6.711 -22.828 -0.48 1 91.88 406 PRO B CA 1
ATOM 6308 C C . PRO B 1 406 ? 5.723 -21.797 -1.006 1 91.88 406 PRO B C 1
ATOM 6310 O O . PRO B 1 406 ? 6.004 -20.594 -0.961 1 91.88 406 PRO B O 1
ATOM 6313 N N . LEU B 1 407 ? 4.664 -22.25 -1.533 1 96.5 407 LEU B N 1
ATOM 6314 C CA . LEU B 1 407 ? 3.564 -21.391 -1.93 1 96.5 407 LEU B CA 1
ATOM 6315 C C . LEU B 1 407 ? 2.678 -21.047 -0.734 1 96.5 407 LEU B C 1
ATOM 6317 O O . LEU B 1 407 ? 2.008 -21.922 -0.188 1 96.5 407 LEU B O 1
ATOM 6321 N N . PRO B 1 408 ? 2.533 -19.797 -0.347 1 97.88 408 PRO B N 1
ATOM 6322 C CA . PRO B 1 408 ? 1.82 -19.406 0.874 1 97.88 408 PRO B CA 1
ATOM 6323 C C . PRO B 1 408 ? 0.392 -19.953 0.916 1 97.88 408 PRO B C 1
ATOM 6325 O O . PRO B 1 408 ? -0.05 -20.453 1.949 1 97.88 408 PRO B O 1
ATOM 6328 N N . GLY B 1 409 ? -0.337 -19.875 -0.202 1 98.38 409 GLY B N 1
ATOM 6329 C CA . GLY B 1 409 ? -1.708 -20.359 -0.229 1 98.38 409 GLY B CA 1
ATOM 6330 C C . GLY B 1 409 ? -1.818 -21.859 0.001 1 98.38 409 GLY B C 1
ATOM 6331 O O . GLY B 1 409 ? -2.764 -22.328 0.64 1 98.38 409 GLY B O 1
ATOM 6332 N N . ILE B 1 410 ? -0.85 -22.641 -0.481 1 98.06 410 ILE B N 1
ATOM 6333 C CA . ILE B 1 410 ? -0.836 -24.078 -0.29 1 98.06 410 ILE B CA 1
ATOM 6334 C C . ILE B 1 410 ? -0.517 -24.406 1.167 1 98.06 410 ILE B C 1
ATOM 6336 O O . ILE B 1 410 ? -1.176 -25.25 1.78 1 98.06 410 ILE B O 1
ATOM 6340 N N . GLU B 1 411 ? 0.472 -23.703 1.648 1 97.69 411 GLU B N 1
ATOM 6341 C CA . GLU B 1 411 ? 0.836 -23.922 3.045 1 97.69 411 GLU B CA 1
ATOM 6342 C C . GLU B 1 411 ? -0.329 -23.594 3.975 1 97.69 411 GLU B C 1
ATOM 6344 O O . GLU B 1 411 ? -0.549 -24.281 4.969 1 97.69 411 GLU B O 1
ATOM 6349 N N . ALA B 1 412 ? -1.036 -22.547 3.686 1 98.56 412 ALA B N 1
ATOM 6350 C CA . ALA B 1 412 ? -2.191 -22.172 4.496 1 98.56 412 ALA B CA 1
ATOM 6351 C C . ALA B 1 412 ? -3.256 -23.266 4.469 1 98.56 412 ALA B C 1
ATOM 6353 O O . ALA B 1 412 ? -3.883 -23.562 5.492 1 98.56 412 ALA B O 1
ATOM 6354 N N . LEU B 1 413 ? -3.498 -23.891 3.309 1 98.62 413 LEU B N 1
ATOM 6355 C CA . LEU B 1 413 ? -4.461 -24.984 3.199 1 98.62 413 LEU B CA 1
ATOM 6356 C C . LEU B 1 413 ? -4.023 -26.172 4.031 1 98.62 413 LEU B C 1
ATOM 6358 O O . LEU B 1 413 ? -4.848 -26.828 4.68 1 98.62 413 LEU B O 1
ATOM 6362 N N . LYS B 1 414 ? -2.77 -26.484 4.004 1 97.88 414 LYS B N 1
ATOM 6363 C CA . LYS B 1 414 ? -2.246 -27.578 4.812 1 97.88 414 LYS B CA 1
ATOM 6364 C C . LYS B 1 414 ? -2.416 -27.297 6.305 1 97.88 414 LYS B C 1
ATOM 6366 O O . LYS B 1 414 ? -2.76 -28.188 7.078 1 97.88 414 LYS B O 1
ATOM 6371 N N . LEU B 1 415 ? -2.148 -26.047 6.668 1 97.62 415 LEU B N 1
ATOM 6372 C CA . LEU B 1 415 ? -2.357 -25.656 8.055 1 97.62 415 LEU B CA 1
ATOM 6373 C C . LEU B 1 415 ? -3.818 -25.828 8.461 1 97.62 415 LEU B C 1
ATOM 6375 O O . LEU B 1 415 ? -4.109 -26.297 9.562 1 97.62 415 LEU B O 1
ATOM 6379 N N . SER B 1 416 ? -4.664 -25.484 7.578 1 98.38 416 SER B N 1
ATOM 6380 C CA . SER B 1 416 ? -6.09 -25.656 7.836 1 98.38 416 SER B CA 1
ATOM 6381 C C . SER B 1 416 ? -6.434 -27.141 8.047 1 98.38 416 SER B C 1
ATOM 6383 O O . SER B 1 416 ? -7.188 -27.484 8.953 1 98.38 416 SER B O 1
ATOM 6385 N N . ALA B 1 417 ? -5.898 -27.984 7.172 1 98.12 417 ALA B N 1
ATOM 6386 C CA . ALA B 1 417 ? -6.148 -29.422 7.281 1 98.12 417 ALA B CA 1
ATOM 6387 C C . ALA B 1 417 ? -5.676 -29.969 8.625 1 98.12 417 ALA B C 1
ATOM 6389 O O . ALA B 1 417 ? -6.355 -30.781 9.25 1 98.12 417 ALA B O 1
ATOM 6390 N N . ALA B 1 418 ? -4.527 -29.531 9.031 1 97.31 418 ALA B N 1
ATOM 6391 C CA . ALA B 1 418 ? -4.004 -29.938 10.328 1 97.31 418 ALA B CA 1
ATOM 6392 C C . ALA B 1 418 ? -4.93 -29.5 11.461 1 97.31 418 ALA B C 1
ATOM 6394 O O . ALA B 1 418 ? -5.152 -30.234 12.422 1 97.31 418 ALA B O 1
ATOM 6395 N N . LYS B 1 419 ? -5.461 -28.375 11.32 1 97.12 419 LYS B N 1
ATOM 6396 C CA . LYS B 1 419 ? -6.281 -27.781 12.367 1 97.12 419 LYS B CA 1
ATOM 6397 C C . LYS B 1 419 ? -7.676 -28.391 12.398 1 97.12 419 LYS B C 1
ATOM 6399 O O . LYS B 1 419 ? -8.227 -28.656 13.477 1 97.12 419 LYS B O 1
ATOM 6404 N N . PHE B 1 420 ? -8.227 -28.656 11.219 1 98.12 420 PHE B N 1
ATOM 6405 C CA . PHE B 1 420 ? -9.656 -28.953 11.188 1 98.12 420 PHE B CA 1
ATOM 6406 C C . PHE B 1 420 ? -9.891 -30.422 10.844 1 98.12 420 PHE B C 1
ATOM 6408 O O . PHE B 1 420 ? -10.898 -31 11.242 1 98.12 420 PHE B O 1
ATOM 6415 N N . TYR B 1 421 ? -9 -31 10.055 1 96.5 421 TYR B N 1
ATOM 6416 C CA . TYR B 1 421 ? -9.211 -32.375 9.609 1 96.5 421 TYR B CA 1
ATOM 6417 C C . TYR B 1 421 ? -8.438 -33.344 10.477 1 96.5 421 TYR B C 1
ATOM 6419 O O . TYR B 1 421 ? -8.586 -34.562 10.328 1 96.5 421 TYR B O 1
ATOM 6427 N N . GLY B 1 422 ? -7.613 -32.906 11.328 1 90.69 422 GLY B N 1
ATOM 6428 C CA . GLY B 1 422 ? -6.836 -33.75 12.219 1 90.69 422 GLY B CA 1
ATOM 6429 C C . GLY B 1 422 ? -5.617 -34.375 11.539 1 90.69 422 GLY B C 1
ATOM 6430 O O . GLY B 1 422 ? -5.188 -35.469 11.891 1 90.69 422 GLY B O 1
ATOM 6431 N N . TRP B 1 423 ? -5.27 -33.812 10.469 1 88.38 423 TRP B N 1
ATOM 6432 C CA . TRP B 1 423 ? -4.086 -34.281 9.766 1 88.38 423 TRP B CA 1
ATOM 6433 C C . TRP B 1 423 ? -2.82 -33.969 10.555 1 88.38 423 TRP B C 1
ATOM 6435 O O . TRP B 1 423 ? -2.762 -33 11.289 1 88.38 423 TRP B O 1
#

Secondary structure (DSSP, 8-state):
------PPP-HHHHHHHHT-STT-EEEEE------B-TTT--BS--HHHHTTHHHHHHHHHTT-EEEEE---S-TTSTT---SHHHHHHHHHHHTS-EEE-S-SSSHHHHHHHHTPPTT-EEE---GGGBGGGG----HHHHTTSHHHHHHGGG-SEEEE--GGGTTS--IIIIIGGGTS-EEE-HHHHHHHHHHHGGG-TTS-SEEEEE-SS-HHHHHHHHHHHHHTT--SEEEE-HHHHHHHHHHTT----HHHHHHHHHTT--HHHHHHHHHHHHHTTTTEE--SEEEEEETTEEEEEEBTB---SEEEEE-HHHHHHHHHHHTT-SEEEEES-SS-TTSGGG-HHHHHHHHHHHHSSSEEEEESHHHHHHHHHHHHHHT--GGGEEE-S-HHHHHHHHTTPPPHHHHHHHHHIIIII--/------PPP-HHHHHHHHT-STT-EEEEE------B-TTT--BS--HHHHTTHHHHHHHHHTT-EEEEE---S-TTSTT---SHHHHHHHHHHHTS-EEE-S-SSSHHHHHHHHTPPTT-EEE---GGGBGGGG----HHHHTTSHHHHHHGGG-SEEEE--GGGTTS--IIIIIGGGTS-EEE-HHHHHHHHHHHGGG-TTS--EEEEE-SS-HHHHHHHHHHHHHTT--SEEEE-HHHHHHHHHHTT----HHHHHHHHHTT--HHHHHHHHHHHHHTTTTEE--SEEEEEETTEEEEEEBTB---SEEEEE-HHHHHHHHHHHTT-SEEEEES-SS-TTSGGG-HHHHHHHHHHHHSSSEEEEESHHHHHHHHHHHHHHT--GGGEEE-S-HHHHHHHHTTPPPHHHHHHHHHHHHHT--

pLDDT: mean 95.49, std 7.3, range [22.86, 98.94]

Radius of gyration: 32.37 Å; Cα contacts (8 Å, |Δi|>4): 1847; chains: 2; bounding box: 68×83×76 Å

Solvent-accessible surface area (backbone atoms only — not comparable to full-atom values): 42808 Å² total; per-residue (Å²): 131,82,85,69,80,74,68,80,36,35,56,66,55,40,26,62,74,63,74,45,40,61,62,34,34,33,40,34,31,42,52,49,61,51,57,43,38,71,88,77,65,42,77,74,46,62,67,55,50,57,61,47,44,63,40,53,49,53,44,35,74,49,25,17,15,38,39,39,40,33,39,33,61,46,74,92,44,78,52,43,48,73,38,64,68,56,33,54,52,48,18,63,76,68,73,43,79,42,46,71,40,79,22,66,73,25,63,53,28,53,50,52,59,71,67,56,46,64,53,35,41,36,30,40,20,29,45,48,50,31,27,58,47,76,44,73,56,57,39,76,60,25,40,66,33,69,68,36,57,68,48,52,84,74,41,67,27,36,30,44,34,23,43,51,54,24,54,40,38,22,32,85,52,16,6,48,24,75,76,28,47,23,18,34,24,53,50,28,46,53,51,49,59,60,54,52,48,63,76,32,81,88,53,61,42,24,30,35,36,41,27,24,75,60,32,68,62,49,51,48,28,51,52,32,30,58,76,66,63,50,53,56,31,38,38,38,20,33,45,42,26,52,48,42,41,42,40,71,67,45,64,56,30,71,64,37,53,50,52,42,44,74,57,68,52,47,70,67,52,38,51,51,40,29,51,50,47,70,74,31,55,87,32,48,42,68,59,54,21,26,30,26,40,47,93,86,40,80,43,79,43,49,64,89,46,88,38,93,24,42,78,37,19,47,17,72,65,25,48,52,52,50,52,58,69,50,56,82,27,43,32,35,39,37,33,43,37,24,26,45,68,93,41,77,94,24,32,60,45,35,51,52,51,50,50,46,47,71,66,64,73,19,38,30,38,36,31,39,69,70,48,41,54,52,46,51,54,46,33,65,74,68,61,57,60,72,89,39,46,43,74,53,82,19,55,61,24,51,53,41,48,52,40,68,43,83,40,41,23,58,53,26,28,33,52,10,28,38,71,63,69,68,94,129,79,85,68,79,74,69,81,38,35,59,66,55,41,27,62,73,62,74,45,41,59,62,34,35,33,40,34,30,42,52,51,60,51,56,44,40,70,87,77,65,43,77,75,47,61,64,54,50,56,61,47,44,64,42,53,50,52,45,36,75,50,26,17,15,40,36,39,39,33,40,33,60,46,74,92,43,77,50,42,50,73,36,63,67,55,32,53,52,48,18,64,75,68,72,45,80,42,47,72,39,80,21,66,73,25,64,54,28,52,52,52,59,71,67,55,48,62,52,36,41,38,30,40,19,30,46,47,49,30,25,58,49,75,44,72,55,56,41,75,61,26,39,67,33,69,67,35,57,66,48,53,83,74,42,70,28,36,32,44,34,22,44,50,54,23,54,38,38,22,32,86,52,16,5,47,24,74,80,27,46,23,18,35,24,54,51,29,47,54,52,50,60,58,55,52,49,63,77,32,81,86,55,61,44,23,32,35,38,42,26,23,75,61,32,68,62,49,51,46,28,51,51,33,31,58,75,66,63,50,54,57,30,38,39,37,20,34,44,42,26,52,48,42,42,42,41,71,65,45,64,56,30,70,63,38,53,51,50,41,44,75,55,69,51,47,70,66,53,37,50,50,38,29,53,51,47,67,74,33,54,86,31,48,42,65,60,54,22,24,28,25,42,47,96,87,40,81,41,78,43,49,64,90,46,89,38,94,25,42,78,37,20,45,16,74,66,24,48,53,52,50,52,58,69,48,56,82,25,43,30,35,39,37,33,44,38,24,25,45,69,92,40,76,94,24,33,59,44,34,50,52,50,51,50,45,47,72,68,65,74,19,38,31,38,34,31,39,71,69,48,40,54,54,46,52,52,47,33,65,75,68,62,56,60,70,88,39,47,42,74,53,82,20,53,62,23,49,51,41,49,52,40,69,44,84,42,41,23,58,53,25,30,33,51,10,29,37,71,64,69,70,93

Nearest PDB structures (foldseek):
  2cun-assembly1_B  TM=9.011E-01  e=3.503E-43  Pyrococcus horikoshii OT3
  4dg5-assembly1_A  TM=8.947E-01  e=1.004E-35  Staphylococcus aureus subsp. aureus MRSA252
  3q3v-assembly2_B  TM=8.835E-01  e=1.004E-35  Campylobacter jejuni subsp. jejuni NCTC 11168 = ATCC 700819
  3c39-assembly1_A  TM=7.876E-01  e=2.166E-31  Homo sapiens
  2x15-assembly1_A  TM=7.257E-01  e=9.923E-32  Homo sapiens

Sequence (846 aa):
MGSGAARLPLIEDLENHLGGLKGKKLLVRVDFNSPVNPQTGEIIDYSRIEAHVPTLRELLERGAALVVISHQGKPGSSDFITLEQHASILSKLLGVDVAFVDDVIGPAAREAIKKLEPGSILMLDNTRLLSEEVIEAPPEKHAKTIFVKRLAPLFDGYINDAFAAIHRSQPSIVGFPMLLPSAAGRLVQREMDALSKIFNPSVAPKVFVLGGGKVTDSVKIVEALLERKVADYILTGGLLATLLLHAKGVDIGEKNVEVLKSAGVNELVIEKARRLIEAHKDVIVTPVDFKVEIDGEVETVNVGEPIRGYIRDIGPETVKLYQERMEGAKLIVMRGPMGVMEDERFRAGTEELVEYALKSGAYVIFGGGHLASVARRVIRSEGIPAARYHISSGGGALLLYLSGKPLPGIEALKLSAAKFYGWMGSGAARLPLIEDLENHLGGLKGKKLLVRVDFNSPVNPQTGEIIDYSRIEAHVPTLRELLERGAALVVISHQGKPGSSDFITLEQHASILSKLLGVDVAFVDDVIGPAAREAIKKLEPGSILMLDNTRLLSEEVIEAPPEKHAKTIFVKRLAPLFDGYINDAFAAIHRSQPSIVGFPMLLPSAAGRLVQREMDALSKIFNPSVAPKVFVLGGGKVTDSVKIVEALLERKVADYILTGGLLATLLLHAKGVDIGEKNVEVLKSAGVNELVIEKARRLIEAHKDVIVTPVDFKVEIDGEVETVNVGEPIRGYIRDIGPETVKLYQERMEGAKLIVMRGPMGVMEDERFRAGTEELVEYALKSGAYVIFGGGHLASVARRVIRSEGIPAARYHISSGGGALLLYLSGKPLPGIEALKLSAAKFYGW

Organism: Pyrolobus fumarii (strain DSM 11204 / 1A) (NCBI:txid694429)

InterPro domains:
  IPR001576 Phosphoglycerate kinase [MF_00145] (13-415)
  IPR001576 Phosphoglycerate kinase [PF00162] (21-405)
  IPR001576 Phosphoglycerate kinase [PIRSF000724] (11-417)
  IPR001576 Phosphoglycerate kinase [PR00477] (20-36)
  IPR001576 Phosphoglycerate kinase [PR00477] (43-65)
  IPR001576 Phosphoglycerate kinase [PR00477] (119-134)
  IPR001576 Phosphoglycerate kinase [PR00477] (154-176)
  IPR001576 Phosphoglycerate kinase [PR00477] (184-206)
  IPR001576 Phosphoglycerate kinase [PR00477] (207-226)
  IPR001576 Phosphoglycerate kinase [PR00477] (331-356)
  IPR001576 Phosphoglycerate kinase [PR00477] (391-408)
  IPR001576 Phosphoglycerate kinase [PTHR11406] (20-416)
  IPR015824 Phosphoglycerate kinase, N-terminal [G3DSA:3.40.50.1260] (21-411)
  IPR015824 Phosphoglycerate kinase, N-terminal [G3DSA:3.40.50.1260] (202-404)
  IPR036043 Phosphoglycerate kinase superfamily [SSF53748] (20-414)

Foldseek 3Di:
DPPPDQDFFAPVLLQVLLVFQAFFEEEEEAEQAADADLVPLHGPDRVRLLLCLVLVLVSLVSFHFYEYAYAYDAPPDSNHDKCPNVQVVNCVSNVHREAEDAAQQDPVVLVCLQPTGTSYHYYYIHPNVDVQQVDADAQVVLLPDSRNVRPLVSGQEYEYAYLQCLQGRGNNQQNSLVRHQYGYTPNNVVQCVLLVLQLDPVFDDEEEEEEALLQVLVLLLLVQCVVSVRHQAYE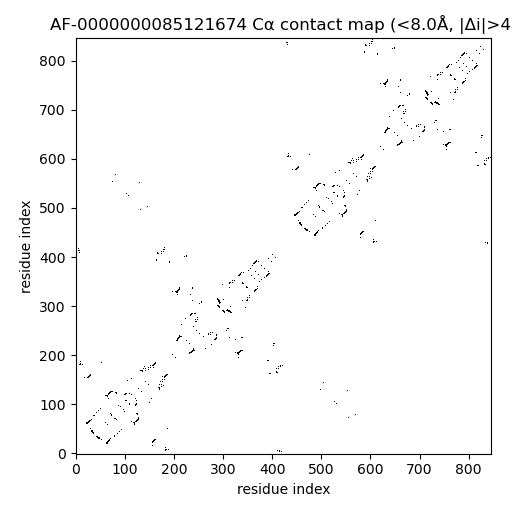YAYLNLVLLCVLCVWAQDPVNVVSCVVSVDDPVNSPSSNVSCVVPVNHYDHAQWFFWADPNDTDIGGGNDHHHGHGFAGDPVRLVVVLVVCAPHQEYEYEHARGDLVDPVHRVSRLSNLLSLLVRQHQYEYADDSSLVSNVVNCVVVVRDPVRYYYRPHRVSSSCVSSVHDRSSSVSNSVSCVVSVVD/DPPPDFDFFAPVLLQVLLVFQAFFEEEEEAEQAADADLVPLHGPDRVRLLLCLVLVLVSLVSFHFYEYAYAYDAPPDSNHDKCPNVQVVNCVSNVHREAEDAAQQDPVVLVCLQPTGTSYHYYYIHPNVDVQQVDADAQVVLLPDSRNVRPLVSGQEYEYAYLQCLQTRGNNQQNSLVRHQYGYTPNNVVQCVLLVLQLDPVFDDEEEEEEALLQVLVLLLLVQCVVSVRHQAYEYAYLNLVLLCVLCVWAQDPVNVVSCVVSVDDPVNSPSSNVSCVVPVNHYDHAQWFFWADPNDTDIDGGNDHHHGHGFAGDPVRLVVVLVVCAPHQEYEYEHARGDLVDPVHRVSRLSNLLSLLVRQHQYEYADDSSLVSNVVNCVVVVRDPVRYYYRPHRVSSSCVSSVHDRSSSVSNSVSCVVSVVD